Protein AF-0000000085184176 (afdb_homodimer)

Structure (mmCIF, N/CA/C/O backbone):
data_AF-0000000085184176-model_v1
#
loop_
_entity.id
_entity.type
_entity.pdbx_description
1 polymer 'Sulfatase-like hydrolase/transferase'
#
loop_
_atom_site.group_PDB
_atom_site.id
_atom_site.type_symbol
_atom_site.label_atom_id
_atom_site.label_alt_id
_atom_site.label_comp_id
_atom_site.label_asym_id
_atom_site.label_entity_id
_atom_site.label_seq_id
_atom_site.pdbx_PDB_ins_code
_atom_site.Cartn_x
_atom_site.Cartn_y
_atom_site.Cartn_z
_atom_site.occupancy
_atom_site.B_iso_or_equiv
_atom_site.auth_seq_id
_atom_site.auth_comp_id
_atom_site.auth_asym_id
_atom_site.auth_atom_id
_atom_site.pdbx_PDB_model_num
ATOM 1 N N . MET A 1 1 ? -43.781 18.578 6.828 1 24.69 1 MET A N 1
ATOM 2 C CA . MET A 1 1 ? -42.531 18.922 6.133 1 24.69 1 MET A CA 1
ATOM 3 C C . MET A 1 1 ? -41.312 18.578 6.984 1 24.69 1 MET A C 1
ATOM 5 O O . MET A 1 1 ? -40.938 19.344 7.863 1 24.69 1 MET A O 1
ATOM 9 N N . THR A 1 2 ? -41.188 17.406 7.457 1 31.67 2 THR A N 1
ATOM 10 C CA . THR A 1 2 ? -40.156 16.797 8.297 1 31.67 2 THR A CA 1
ATOM 11 C C . THR A 1 2 ? -38.781 16.906 7.645 1 31.67 2 THR A C 1
ATOM 13 O O . THR A 1 2 ? -38.5 16.266 6.625 1 31.67 2 THR A O 1
ATOM 16 N N . GLY A 1 3 ? -38.281 18.125 7.34 1 35.59 3 GLY A N 1
ATOM 17 C CA . GLY A 1 3 ? -37.25 18.531 6.418 1 35.59 3 GLY A CA 1
ATOM 18 C C . GLY A 1 3 ? -35.938 17.75 6.594 1 35.59 3 GLY A C 1
ATOM 19 O O . GLY A 1 3 ? -35.438 17.609 7.715 1 35.59 3 GLY A O 1
ATOM 20 N N . LYS A 1 4 ? -35.656 16.656 5.895 1 43.5 4 LYS A N 1
ATOM 21 C CA . LYS A 1 4 ? -34.438 15.867 5.797 1 43.5 4 LYS A CA 1
ATOM 22 C C . LYS A 1 4 ? -33.188 16.734 6.051 1 43.5 4 LYS A C 1
ATOM 24 O O . LYS A 1 4 ? -32.906 17.641 5.27 1 43.5 4 LYS A O 1
ATOM 29 N N . THR A 1 5 ? -32.75 17.125 7.238 1 52.22 5 THR A N 1
ATOM 30 C CA . THR A 1 5 ? -31.578 17.922 7.562 1 52.22 5 THR A CA 1
ATOM 31 C C . THR A 1 5 ? -30.375 17.516 6.715 1 52.22 5 THR A C 1
ATOM 33 O O . THR A 1 5 ? -29.906 16.375 6.812 1 52.22 5 THR A O 1
ATOM 36 N N . SER A 1 6 ? -30.016 18.125 5.449 1 81.44 6 SER A N 1
ATOM 37 C CA . SER A 1 6 ? -28.984 17.922 4.426 1 81.44 6 SER A CA 1
ATOM 38 C C . SER A 1 6 ? -27.578 18.062 5.008 1 81.44 6 SER A C 1
ATOM 40 O O . SER A 1 6 ? -27.359 18.891 5.898 1 81.44 6 SER A O 1
ATOM 42 N N . LEU A 1 7 ? -26.703 17.047 5.004 1 93.88 7 LEU A N 1
ATOM 43 C CA . LEU A 1 7 ? -25.297 17.141 5.395 1 93.88 7 LEU A CA 1
ATOM 44 C C . LEU A 1 7 ? -24.672 18.438 4.902 1 93.88 7 LEU A C 1
ATOM 46 O O . LEU A 1 7 ? -24.875 18.828 3.748 1 93.88 7 LEU A O 1
ATOM 50 N N . PRO A 1 8 ? -24.109 19.234 5.812 1 96.75 8 PRO A N 1
ATOM 51 C CA . PRO A 1 8 ? -23.484 20.484 5.391 1 96.75 8 PRO A CA 1
ATOM 52 C C . PRO A 1 8 ? -22.312 20.281 4.441 1 96.75 8 PRO A C 1
ATOM 54 O O . PRO A 1 8 ? -21.719 19.188 4.422 1 96.75 8 PRO A O 1
ATOM 57 N N . ASN A 1 9 ? -22.062 21.312 3.588 1 98.25 9 ASN A N 1
ATOM 58 C CA . ASN A 1 9 ? -20.812 21.312 2.85 1 98.25 9 ASN A CA 1
ATOM 59 C C . ASN A 1 9 ? -19.609 21.5 3.779 1 98.25 9 ASN A C 1
ATOM 61 O O . ASN A 1 9 ? -19.766 21.969 4.906 1 98.25 9 ASN A O 1
ATOM 65 N N . ILE A 1 10 ? -18.453 21.047 3.361 1 98.75 10 ILE A N 1
ATOM 66 C CA . ILE A 1 10 ? -17.25 21.156 4.172 1 98.75 10 ILE A CA 1
ATOM 67 C C . ILE A 1 10 ? -16.109 21.719 3.328 1 98.75 10 ILE A C 1
ATOM 69 O O . ILE A 1 10 ? -15.789 21.203 2.258 1 98.75 10 ILE A O 1
ATOM 73 N N . LEU A 1 11 ? -15.531 22.781 3.723 1 98.94 11 LEU A N 1
ATOM 74 C CA . LEU A 1 11 ? -14.305 23.344 3.168 1 98.94 11 LEU A CA 1
ATOM 75 C C . LEU A 1 11 ? -13.148 23.219 4.156 1 98.94 11 LEU A C 1
ATOM 77 O O . LEU A 1 11 ? -13.156 23.859 5.211 1 98.94 11 LEU A O 1
ATOM 81 N N . LEU A 1 12 ? -12.242 22.328 3.871 1 98.94 12 LEU A N 1
ATOM 82 C CA . LEU A 1 12 ? -11.039 22.156 4.672 1 98.94 12 LEU A CA 1
ATOM 83 C C . LEU A 1 12 ? -9.852 22.859 4.035 1 98.94 12 LEU A C 1
ATOM 85 O O . LEU A 1 12 ? -9.445 22.531 2.924 1 98.94 12 LEU A O 1
ATOM 89 N N . ILE A 1 13 ? -9.297 23.844 4.699 1 98.94 13 ILE A N 1
ATOM 90 C CA . ILE A 1 13 ? -8.148 24.609 4.227 1 98.94 13 ILE A CA 1
ATOM 91 C C . ILE A 1 13 ? -6.918 24.266 5.051 1 98.94 13 ILE A C 1
ATOM 93 O O . ILE A 1 13 ? -6.93 24.359 6.281 1 98.94 13 ILE A O 1
ATOM 97 N N . ILE A 1 14 ? -5.879 23.828 4.379 1 98.94 14 ILE A N 1
ATOM 98 C CA . ILE A 1 14 ? -4.633 23.453 5.039 1 98.94 14 ILE A CA 1
ATOM 99 C C . ILE A 1 14 ? -3.498 24.344 4.539 1 98.94 14 ILE A C 1
ATOM 101 O O . ILE A 1 14 ? -3.326 24.531 3.332 1 98.94 14 ILE A O 1
ATOM 105 N N . ALA A 1 15 ? -2.785 24.984 5.387 1 98.81 15 ALA A N 1
ATOM 106 C CA . ALA A 1 15 ? -1.543 25.688 5.074 1 98.81 15 ALA A CA 1
ATOM 107 C C . ALA A 1 15 ? -0.332 24.891 5.566 1 98.81 15 ALA A C 1
ATOM 109 O O . ALA A 1 15 ? -0.229 24.578 6.754 1 98.81 15 ALA A O 1
ATOM 110 N N . ASP A 1 16 ? 0.556 24.578 4.688 1 98.44 16 ASP A N 1
ATOM 111 C CA . ASP A 1 16 ? 1.703 23.75 5.031 1 98.44 16 ASP A CA 1
ATOM 112 C C . ASP A 1 16 ? 2.682 24.5 5.93 1 98.44 16 ASP A C 1
ATOM 114 O O . ASP A 1 16 ? 3.148 25.594 5.574 1 98.44 16 ASP A O 1
ATOM 118 N N . GLN A 1 17 ? 2.992 23.859 7.105 1 98.38 17 GLN A N 1
ATOM 119 C CA . GLN A 1 17 ? 4.09 24.328 7.945 1 98.38 17 GLN A CA 1
ATOM 120 C C . GLN A 1 17 ? 3.812 25.734 8.461 1 98.38 17 GLN A C 1
ATOM 122 O O . GLN A 1 17 ? 4.652 26.625 8.32 1 98.38 17 GLN A O 1
ATOM 127 N N . MET A 1 18 ? 2.627 25.859 9.039 1 98.75 18 MET A N 1
ATOM 128 C CA . MET A 1 18 ? 2.205 27.156 9.586 1 98.75 18 MET A CA 1
ATOM 129 C C . MET A 1 18 ? 2.088 27.094 11.102 1 98.75 18 MET A C 1
ATOM 131 O O . MET A 1 18 ? 1.225 26.391 11.633 1 98.75 18 MET A O 1
ATOM 135 N N . THR A 1 19 ? 2.926 27.828 11.805 1 98.56 19 THR A N 1
ATOM 136 C CA . THR A 1 19 ? 2.846 27.906 13.266 1 98.56 19 THR A CA 1
ATOM 137 C C . THR A 1 19 ? 1.835 28.953 13.695 1 98.56 19 THR A C 1
ATOM 139 O O . THR A 1 19 ? 1.733 30.016 13.07 1 98.56 19 THR A O 1
ATOM 142 N N . PRO A 1 20 ? 1.049 28.734 14.742 1 98.56 20 PRO A N 1
ATOM 143 C CA . PRO A 1 20 ? 0.091 29.734 15.195 1 98.56 20 PRO A CA 1
ATOM 144 C C . PRO A 1 20 ? 0.768 30.938 15.852 1 98.56 20 PRO A C 1
ATOM 146 O O . PRO A 1 20 ? 0.163 32 15.961 1 98.56 20 PRO A O 1
ATOM 149 N N . PHE A 1 21 ? 2.008 30.828 16.172 1 98 21 PHE A N 1
ATOM 150 C CA . PHE A 1 21 ? 2.678 31.797 17.031 1 98 21 PHE A CA 1
ATOM 151 C C . PHE A 1 21 ? 3.047 33.062 16.25 1 98 21 PHE A C 1
ATOM 153 O O . PHE A 1 21 ? 3.549 34.031 16.812 1 98 21 PHE A O 1
ATOM 160 N N . MET A 1 22 ? 2.768 33.062 14.984 1 97.81 22 MET A N 1
ATOM 161 C CA . MET A 1 22 ? 3.045 34.25 14.141 1 97.81 22 MET A CA 1
ATOM 162 C C . MET A 1 22 ? 1.771 34.75 13.477 1 97.81 22 MET A C 1
ATOM 164 O O . MET A 1 22 ? 1.831 35.5 12.5 1 97.81 22 MET A O 1
ATOM 168 N N . LEU A 1 23 ? 0.625 34.312 13.953 1 98.19 23 LEU A N 1
ATOM 169 C CA . LEU A 1 23 ? -0.63 34.625 13.289 1 98.19 23 LEU A CA 1
ATOM 170 C C . LEU A 1 23 ? -1.498 35.531 14.164 1 98.19 23 LEU A C 1
ATOM 172 O O . LEU A 1 23 ? -1.854 35.125 15.281 1 98.19 23 LEU A O 1
ATOM 176 N N . GLU A 1 24 ? -1.923 36.625 13.625 1 97.19 24 GLU A N 1
ATOM 177 C CA . GLU A 1 24 ? -2.875 37.5 14.312 1 97.19 24 GLU A CA 1
ATOM 178 C C . GLU A 1 24 ? -4.16 36.75 14.656 1 97.19 24 GLU A C 1
ATOM 180 O O . GLU A 1 24 ? -4.723 36.938 15.734 1 97.19 24 GLU A O 1
ATOM 185 N N . ALA A 1 25 ? -4.602 35.906 13.812 1 97.25 25 ALA A N 1
ATOM 186 C CA . ALA A 1 25 ? -5.828 35.125 13.977 1 97.25 25 ALA A CA 1
ATOM 187 C C . ALA A 1 25 ? -5.746 34.219 15.211 1 97.25 25 ALA A C 1
ATOM 189 O O . ALA A 1 25 ? -6.773 33.844 15.773 1 97.25 25 ALA A O 1
ATOM 190 N N . CYS A 1 26 ? -4.555 33.875 15.609 1 97.75 26 CYS A N 1
ATOM 191 C CA . CYS A 1 26 ? -4.355 33 16.75 1 97.75 26 CYS A CA 1
ATOM 192 C C . CYS A 1 26 ? -3.941 33.781 17.984 1 97.75 26 CYS A C 1
ATOM 194 O O . CYS A 1 26 ? -3.574 33.188 19.016 1 97.75 26 CYS A O 1
ATOM 196 N N . GLY A 1 27 ? -3.922 35.094 17.875 1 95.81 27 GLY A N 1
ATOM 197 C CA . GLY A 1 27 ? -3.668 35.969 19.031 1 95.81 27 GLY A CA 1
ATOM 198 C C . GLY A 1 27 ? -2.199 36.281 19.203 1 95.81 27 GLY A C 1
ATOM 199 O O . GLY A 1 27 ? -1.789 36.75 20.281 1 95.81 27 GLY A O 1
ATOM 200 N N . TYR A 1 28 ? -1.435 36.062 18.25 1 95.69 28 TYR A N 1
ATOM 201 C CA . TYR A 1 28 ? -0.003 36.312 18.359 1 95.69 28 TYR A CA 1
ATOM 202 C C . TYR A 1 28 ? 0.417 37.406 17.375 1 95.69 28 TYR A C 1
ATOM 204 O O . TYR A 1 28 ? -0.278 37.656 16.391 1 95.69 28 TYR A O 1
ATOM 212 N N . PRO A 1 29 ? 1.515 38.094 17.688 1 93.69 29 PRO A N 1
ATOM 213 C CA . PRO A 1 29 ? 2.021 39.062 16.75 1 93.69 29 PRO A CA 1
ATOM 214 C C . PRO A 1 29 ? 2.699 38.438 15.531 1 93.69 29 PRO A C 1
ATOM 216 O O . PRO A 1 29 ? 3.176 37.312 15.609 1 93.69 29 PRO A O 1
ATOM 219 N N . GLY A 1 30 ? 2.682 39.156 14.492 1 94.56 30 GLY A N 1
ATOM 220 C CA . GLY A 1 30 ? 3.33 38.688 13.281 1 94.56 30 GLY A CA 1
ATOM 221 C C . GLY A 1 30 ? 2.551 39.031 12.023 1 94.56 30 GLY A C 1
ATOM 222 O O . GLY A 1 30 ? 2.348 40.188 11.695 1 94.56 30 GLY A O 1
ATOM 223 N N . ALA A 1 31 ? 2.1 37.906 11.359 1 96.44 31 ALA A N 1
ATOM 224 C CA . ALA A 1 31 ? 1.39 38.094 10.102 1 96.44 31 ALA A CA 1
ATOM 225 C C . ALA A 1 31 ? -0.003 38.656 10.328 1 96.44 31 ALA A C 1
ATOM 227 O O . ALA A 1 31 ? -0.739 38.219 11.203 1 96.44 31 ALA A O 1
ATOM 228 N N . GLN A 1 32 ? -0.331 39.719 9.594 1 96.44 32 GLN A N 1
ATOM 229 C CA . GLN A 1 32 ? -1.677 40.281 9.594 1 96.44 32 GLN A CA 1
ATOM 230 C C . GLN A 1 32 ? -2.641 39.406 8.797 1 96.44 32 GLN A C 1
ATOM 232 O O . GLN A 1 32 ? -2.85 39.625 7.602 1 96.44 32 GLN A O 1
ATOM 237 N N . THR A 1 33 ? -3.258 38.469 9.523 1 97.75 33 THR A N 1
ATOM 238 C CA . THR A 1 33 ? -4.148 37.5 8.891 1 97.75 33 THR A CA 1
ATOM 239 C C . THR A 1 33 ? -5.605 37.906 9.07 1 97.75 33 THR A C 1
ATOM 241 O O . THR A 1 33 ? -6.379 37.219 9.727 1 97.75 33 THR A O 1
ATOM 244 N N . ARG A 1 34 ? -6.035 38.969 8.438 1 98 34 ARG A N 1
ATOM 245 C CA . ARG A 1 34 ? -7.348 39.594 8.648 1 98 34 ARG A CA 1
ATOM 246 C C . ARG A 1 34 ? -8.469 38.625 8.242 1 98 34 ARG A C 1
ATOM 248 O O . ARG A 1 34 ? -9.523 38.594 8.875 1 98 34 ARG A O 1
ATOM 255 N N . HIS A 1 35 ? -8.289 37.906 7.137 1 98.5 35 HIS A N 1
ATOM 256 C CA . HIS A 1 35 ? -9.336 37 6.648 1 98.5 35 HIS A CA 1
ATOM 257 C C . HIS A 1 35 ? -9.492 35.781 7.559 1 98.5 35 HIS A C 1
ATOM 259 O O . HIS A 1 35 ? -10.609 35.406 7.898 1 98.5 35 HIS A O 1
ATOM 265 N N . ILE A 1 36 ? -8.375 35.188 8.008 1 98.81 36 ILE A N 1
ATOM 266 C CA . ILE A 1 36 ? -8.438 34.062 8.945 1 98.81 36 ILE A CA 1
ATOM 267 C C . ILE A 1 36 ? -8.969 34.562 10.297 1 98.81 36 ILE A C 1
ATOM 269 O O . ILE A 1 36 ? -9.703 33.844 10.977 1 98.81 36 ILE A O 1
ATOM 273 N N . SER A 1 37 ? -8.609 35.781 10.672 1 98.56 37 SER A N 1
ATOM 274 C CA . SER A 1 37 ? -9.141 36.406 11.891 1 98.56 37 SER A CA 1
ATOM 275 C C . SER A 1 37 ? -10.656 36.531 11.82 1 98.56 37 SER A C 1
ATOM 277 O O . SER A 1 37 ? -11.359 36.25 12.789 1 98.56 37 SER A O 1
ATOM 279 N N . ALA A 1 38 ? -11.125 37 10.68 1 98.12 38 ALA A N 1
ATOM 280 C CA . ALA A 1 38 ? -12.57 37.125 10.492 1 98.12 38 ALA A CA 1
ATOM 281 C C . ALA A 1 38 ? -13.25 35.75 10.602 1 98.12 38 ALA A C 1
ATOM 283 O O . ALA A 1 38 ? -14.336 35.656 11.164 1 98.12 38 ALA A O 1
ATOM 284 N N . LEU A 1 39 ? -12.633 34.781 10.062 1 97.94 39 LEU A N 1
ATOM 285 C CA . LEU A 1 39 ? -13.148 33.438 10.203 1 97.94 39 LEU A CA 1
ATOM 286 C C . LEU A 1 39 ? -13.156 33 11.664 1 97.94 39 LEU A C 1
ATOM 288 O O . LEU A 1 39 ? -14.148 32.438 12.141 1 97.94 39 LEU A O 1
ATOM 292 N N . ALA A 1 40 ? -12.047 33.25 12.383 1 98.19 40 ALA A N 1
ATOM 293 C CA . ALA A 1 40 ? -11.906 32.875 13.789 1 98.19 40 ALA A CA 1
ATOM 294 C C . ALA A 1 40 ? -12.977 33.531 14.641 1 98.19 40 ALA A C 1
ATOM 296 O O . ALA A 1 40 ? -13.438 32.969 15.641 1 98.19 40 ALA A O 1
ATOM 297 N N . ASP A 1 41 ? -13.469 34.688 14.234 1 97.62 41 ASP A N 1
ATOM 298 C CA . ASP A 1 41 ? -14.438 35.469 15 1 97.62 41 ASP A CA 1
ATOM 299 C C . ASP A 1 41 ? -15.812 34.812 15 1 97.62 41 ASP A C 1
ATOM 301 O O . ASP A 1 41 ? -16.672 35.156 15.805 1 97.62 41 ASP A O 1
ATOM 305 N N . ARG A 1 42 ? -16.047 33.875 14.195 1 97.12 42 ARG A N 1
ATOM 306 C CA . ARG A 1 42 ? -17.328 33.156 14.133 1 97.12 42 ARG A CA 1
ATOM 307 C C . ARG A 1 42 ? -17.125 31.656 14.211 1 97.12 42 ARG A C 1
ATOM 309 O O . ARG A 1 42 ? -17.891 30.875 13.633 1 97.12 42 ARG A O 1
ATOM 316 N N . ALA A 1 43 ? -16.016 31.281 14.891 1 98.38 43 ALA A N 1
ATOM 317 C CA . ALA A 1 43 ? -15.617 29.875 14.867 1 98.38 43 ALA A CA 1
ATOM 318 C C . ALA A 1 43 ? -15.297 29.375 16.266 1 98.38 43 ALA A C 1
ATOM 320 O O . ALA A 1 43 ? -15.211 30.172 17.219 1 98.38 43 ALA A O 1
ATOM 321 N N . VAL A 1 44 ? -15.242 28.062 16.391 1 98.5 44 VAL A N 1
ATOM 322 C CA . VAL A 1 44 ? -14.562 27.438 17.516 1 98.5 44 VAL A CA 1
ATOM 323 C C . VAL A 1 44 ? -13.062 27.375 17.25 1 98.5 44 VAL A C 1
ATOM 325 O O . VAL A 1 44 ? -12.625 26.781 16.25 1 98.5 44 VAL A O 1
ATOM 328 N N . ASN A 1 45 ? -12.297 28.078 18.109 1 98.62 45 ASN A N 1
ATOM 329 C CA . ASN A 1 45 ? -10.844 28.125 18 1 98.62 45 ASN A CA 1
ATOM 330 C C . ASN A 1 45 ? -10.18 27.156 18.984 1 98.62 45 ASN A C 1
ATOM 332 O O . ASN A 1 45 ? -10.25 27.359 20.203 1 98.62 45 ASN A O 1
ATOM 336 N N . PHE A 1 46 ? -9.586 26.094 18.469 1 98.75 46 PHE A N 1
ATOM 337 C CA . PHE A 1 46 ? -8.812 25.203 19.312 1 98.75 46 PHE A CA 1
ATOM 338 C C . PHE A 1 46 ? -7.398 25.734 19.516 1 98.75 46 PHE A C 1
ATOM 340 O O . PHE A 1 46 ? -6.52 25.516 18.688 1 98.75 46 PHE A O 1
ATOM 347 N N . THR A 1 47 ? -7.148 26.312 20.688 1 98.19 47 THR A N 1
ATOM 348 C CA . THR A 1 47 ? -5.957 27.125 20.906 1 98.19 47 THR A CA 1
ATOM 349 C C . THR A 1 47 ? -4.758 26.25 21.25 1 98.19 47 THR A C 1
ATOM 351 O O . THR A 1 47 ? -3.615 26.719 21.234 1 98.19 47 THR A O 1
ATOM 354 N N . ASN A 1 48 ? -4.992 24.953 21.625 1 98.25 48 ASN A N 1
ATOM 355 C CA . ASN A 1 48 ? -3.951 23.969 21.875 1 98.25 48 ASN A CA 1
ATOM 356 C C . ASN A 1 48 ? -4.109 22.734 20.984 1 98.25 48 ASN A C 1
ATOM 358 O O . ASN A 1 48 ? -4.293 21.625 21.469 1 98.25 48 ASN A O 1
ATOM 362 N N . ALA A 1 49 ? -3.953 23 19.688 1 98.81 49 ALA A N 1
ATOM 363 C CA . ALA A 1 49 ? -4 21.906 18.719 1 98.81 49 ALA A CA 1
ATOM 364 C C . ALA A 1 49 ? -2.594 21.469 18.312 1 98.81 49 ALA A C 1
ATOM 366 O O . ALA A 1 49 ? -1.706 22.312 18.141 1 98.81 49 ALA A O 1
ATOM 367 N N . TYR A 1 50 ? -2.408 20.156 18.219 1 98.88 50 TYR A N 1
ATOM 368 C CA . TYR A 1 50 ? -1.08 19.625 17.938 1 98.88 50 TYR A CA 1
ATOM 369 C C . TYR A 1 50 ? -1.094 18.734 16.703 1 98.88 50 TYR A C 1
ATOM 371 O O . TYR A 1 50 ? -2.088 18.062 16.422 1 98.88 50 TYR A O 1
ATOM 379 N N . THR A 1 51 ? 0.029 18.812 15.977 1 98.88 51 THR A N 1
ATOM 380 C CA . THR A 1 51 ? 0.255 17.828 14.922 1 98.88 51 THR A CA 1
ATOM 381 C C . THR A 1 51 ? 0.518 16.453 15.508 1 98.88 51 THR A C 1
ATOM 383 O O . THR A 1 51 ? 1.164 16.328 16.547 1 98.88 51 THR A O 1
ATOM 386 N N . PRO A 1 52 ? 0.03 15.43 14.852 1 98.75 52 PRO A N 1
ATOM 387 C CA . PRO A 1 52 ? 0.387 14.07 15.281 1 98.75 52 PRO A CA 1
ATOM 388 C C . PRO A 1 52 ? 1.816 13.695 14.906 1 98.75 52 PRO A C 1
ATOM 390 O O . PRO A 1 52 ? 2.344 12.695 15.398 1 98.75 52 PRO A O 1
ATOM 393 N N . SER A 1 53 ? 2.354 14.461 14.062 1 98.38 53 SER A N 1
ATOM 394 C CA . SER A 1 53 ? 3.752 14.32 13.664 1 98.38 53 SER A CA 1
ATOM 395 C C . SER A 1 53 ? 4.297 15.625 13.094 1 98.38 53 SER A C 1
ATOM 397 O O . SER A 1 53 ? 3.668 16.25 12.234 1 98.38 53 SER A O 1
ATOM 399 N N . PRO A 1 54 ? 5.465 16 13.539 1 97.31 54 PRO A N 1
ATOM 400 C CA . PRO A 1 54 ? 5.988 17.281 13.07 1 97.31 54 PRO A CA 1
ATOM 401 C C . PRO A 1 54 ? 6.746 17.156 11.75 1 97.31 54 PRO A C 1
ATOM 403 O O . PRO A 1 54 ? 7.832 17.734 11.594 1 97.31 54 PRO A O 1
ATOM 406 N N . ILE A 1 55 ? 6.133 16.422 10.805 1 95.81 55 ILE A N 1
ATOM 407 C CA . ILE A 1 55 ? 6.641 16.312 9.438 1 95.81 55 ILE A CA 1
ATOM 408 C C . ILE A 1 55 ? 5.48 16.047 8.484 1 95.81 55 ILE A C 1
ATOM 410 O O . ILE A 1 55 ? 4.441 15.516 8.883 1 95.81 55 ILE A O 1
ATOM 414 N N . CYS A 1 56 ? 5.613 16.344 7.23 1 96.94 56 CYS A N 1
ATOM 415 C CA . CYS A 1 56 ? 4.523 16.516 6.277 1 96.94 56 CYS A CA 1
ATOM 416 C C . CYS A 1 56 ? 3.74 15.227 6.094 1 96.94 56 CYS A C 1
ATOM 418 O O . CYS A 1 56 ? 2.604 15.109 6.559 1 96.94 56 CYS A O 1
ATOM 420 N N . VAL A 1 57 ? 4.344 14.172 5.543 1 97.25 57 VAL A N 1
ATOM 421 C CA . VAL A 1 57 ? 3.631 12.984 5.098 1 97.25 57 VAL A CA 1
ATOM 422 C C . VAL A 1 57 ? 3.057 12.242 6.301 1 97.25 57 VAL A C 1
ATOM 424 O O . VAL A 1 57 ? 1.866 11.914 6.332 1 97.25 57 VAL A O 1
ATOM 427 N N . PRO A 1 58 ? 3.822 12.062 7.336 1 97.44 58 PRO A N 1
ATOM 428 C CA . PRO A 1 58 ? 3.24 11.422 8.516 1 97.44 58 PRO A CA 1
ATOM 429 C C . PRO A 1 58 ? 2.074 12.211 9.109 1 97.44 58 PRO A C 1
ATOM 431 O O . PRO A 1 58 ? 1.038 11.633 9.445 1 97.44 58 PRO A O 1
ATOM 434 N N . ALA A 1 59 ? 2.188 13.492 9.219 1 98.69 59 ALA A N 1
ATOM 435 C CA . ALA A 1 59 ? 1.104 14.312 9.75 1 98.69 59 ALA A CA 1
ATOM 436 C C . ALA A 1 59 ? -0.154 14.18 8.898 1 98.69 59 ALA A C 1
ATOM 438 O O . ALA A 1 59 ? -1.255 14.008 9.422 1 98.69 59 ALA A O 1
ATOM 439 N N . ARG A 1 60 ? -0.003 14.258 7.645 1 98.62 60 ARG A N 1
ATOM 440 C CA . ARG A 1 60 ? -1.142 14.227 6.73 1 98.62 60 ARG A CA 1
ATOM 441 C C . ARG A 1 60 ? -1.756 12.828 6.672 1 98.62 60 ARG A C 1
ATOM 443 O O . ARG A 1 60 ? -2.969 12.688 6.504 1 98.62 60 ARG A O 1
ATOM 450 N N . SER A 1 61 ? -0.87 11.773 6.812 1 98.44 61 SER A N 1
ATOM 451 C CA . SER A 1 61 ? -1.418 10.422 6.93 1 98.44 61 SER A CA 1
ATOM 452 C C . SER A 1 61 ? -2.311 10.297 8.156 1 98.44 61 SER A C 1
ATOM 454 O O . SER A 1 61 ? -3.371 9.672 8.102 1 98.44 61 SER A O 1
ATOM 456 N N . CYS A 1 62 ? -1.899 10.883 9.25 1 98.81 62 CYS A N 1
ATOM 457 C CA . CYS A 1 62 ? -2.699 10.875 10.469 1 98.81 62 CYS A CA 1
ATOM 458 C C . CYS A 1 62 ? -3.988 11.672 10.281 1 98.81 62 CYS A C 1
ATOM 460 O O . CYS A 1 62 ? -5.051 11.25 10.734 1 98.81 62 CYS A O 1
ATOM 462 N N . LEU A 1 63 ? -3.896 12.773 9.609 1 98.88 63 LEU A N 1
ATOM 463 C CA . LEU A 1 63 ? -5.066 13.594 9.297 1 98.88 63 LEU A CA 1
ATOM 464 C C . LEU A 1 63 ? -6.066 12.805 8.453 1 98.88 63 LEU A C 1
ATOM 466 O O . LEU A 1 63 ? -7.277 12.914 8.656 1 98.88 63 LEU A O 1
ATOM 470 N N . MET A 1 64 ? -5.594 12.016 7.527 1 98.81 64 MET A N 1
ATOM 471 C CA . MET A 1 64 ? -6.465 11.281 6.613 1 98.81 64 MET A CA 1
ATOM 472 C C . MET A 1 64 ? -7.113 10.094 7.324 1 98.81 64 MET A C 1
ATOM 474 O O . MET A 1 64 ? -8.312 9.852 7.164 1 98.81 64 MET A O 1
ATOM 478 N N . THR A 1 65 ? -6.371 9.383 8.203 1 98.62 65 THR A N 1
ATOM 479 C CA . THR A 1 65 ? -6.773 8.055 8.656 1 98.62 65 THR A CA 1
ATOM 480 C C . THR A 1 65 ? -7.309 8.109 10.086 1 98.62 65 THR A C 1
ATOM 482 O O . THR A 1 65 ? -8.008 7.199 10.531 1 98.62 65 THR A O 1
ATOM 485 N N . GLY A 1 66 ? -6.902 9.148 10.844 1 98.62 66 GLY A N 1
ATOM 486 C CA . GLY A 1 66 ? -7.199 9.188 12.266 1 98.62 66 GLY A CA 1
ATOM 487 C C . GLY A 1 66 ? -6.355 8.227 13.078 1 98.62 66 GLY A C 1
ATOM 488 O O . GLY A 1 66 ? -6.738 7.84 14.188 1 98.62 66 GLY A O 1
ATOM 489 N N . LEU A 1 67 ? -5.234 7.746 12.461 1 98.56 67 LEU A N 1
ATOM 490 C CA . LEU A 1 67 ? -4.379 6.75 13.094 1 98.56 67 LEU A CA 1
ATOM 491 C C . LEU A 1 67 ? -2.963 7.289 13.281 1 98.56 67 LEU A C 1
ATOM 493 O O . LEU A 1 67 ? -2.512 8.141 12.508 1 98.56 67 LEU A O 1
ATOM 497 N N . LEU A 1 68 ? -2.262 6.84 14.273 1 98.44 68 LEU A N 1
ATOM 498 C CA . LEU A 1 68 ? -0.886 7.234 14.555 1 98.44 68 LEU A CA 1
ATOM 499 C C . LEU A 1 68 ? 0.065 6.691 13.492 1 98.44 68 LEU A C 1
ATOM 501 O O . LEU A 1 68 ? -0.238 5.695 12.836 1 98.44 68 LEU A O 1
ATOM 505 N N . THR A 1 69 ? 1.207 7.367 13.445 1 96.75 69 THR A N 1
ATOM 506 C CA . THR A 1 69 ? 2.25 6.953 12.516 1 96.75 69 THR A CA 1
ATOM 507 C C . THR A 1 69 ? 2.676 5.516 12.789 1 96.75 69 THR A C 1
ATOM 509 O O . THR A 1 69 ? 2.904 4.742 11.859 1 96.75 69 THR A O 1
ATOM 512 N N . SER A 1 70 ? 2.74 5.141 14.016 1 96.88 70 SER A N 1
ATOM 513 C CA . SER A 1 70 ? 3.178 3.799 14.398 1 96.88 70 SER A CA 1
ATOM 514 C C . SER A 1 70 ? 2.131 2.754 14.031 1 96.88 70 SER A C 1
ATOM 516 O O . SER A 1 70 ? 2.451 1.572 13.875 1 96.88 70 SER A O 1
ATOM 518 N N . THR A 1 71 ? 0.878 3.219 13.875 1 96.81 71 THR A N 1
ATOM 519 C CA . THR A 1 71 ? -0.197 2.309 13.5 1 96.81 71 THR A CA 1
ATOM 520 C C . THR A 1 71 ? -0.198 2.064 11.992 1 96.81 71 THR A C 1
ATOM 522 O O . THR A 1 71 ? -0.319 0.924 11.547 1 96.81 71 THR A O 1
ATOM 525 N N . THR A 1 72 ? 0.035 3.076 11.172 1 96.25 72 THR A N 1
ATOM 526 C CA . THR A 1 72 ? -0.048 2.951 9.719 1 96.25 72 THR A CA 1
ATOM 527 C C . THR A 1 72 ? 1.303 2.551 9.133 1 96.25 72 THR A C 1
ATOM 529 O O . THR A 1 72 ? 1.381 2.105 7.988 1 96.25 72 THR A O 1
ATOM 532 N N . GLY A 1 73 ? 2.338 2.838 9.867 1 94.75 73 GLY A N 1
ATOM 533 C CA . GLY A 1 73 ? 3.684 2.605 9.367 1 94.75 73 GLY A CA 1
ATOM 534 C C . GLY A 1 73 ? 4.203 3.742 8.508 1 94.75 73 GLY A C 1
ATOM 535 O O . GLY A 1 73 ? 5.172 3.57 7.758 1 94.75 73 GLY A O 1
ATOM 536 N N . CYS A 1 74 ? 3.592 4.891 8.469 1 96.06 74 CYS A N 1
ATOM 537 C CA . CYS A 1 74 ? 4.035 6.066 7.73 1 96.06 74 CYS A CA 1
ATOM 538 C C . CYS A 1 74 ? 4.957 6.934 8.586 1 96.06 74 CYS A C 1
ATOM 540 O O . CYS A 1 74 ? 4.504 7.887 9.219 1 96.06 74 CYS A O 1
ATOM 542 N N . TYR A 1 75 ? 6.281 6.68 8.516 1 94.44 75 TYR A N 1
ATOM 543 C CA . TYR A 1 75 ? 7.215 7.199 9.508 1 94.44 75 TYR A CA 1
ATOM 544 C C . TYR A 1 75 ? 7.914 8.453 8.992 1 94.44 75 TYR A C 1
ATOM 546 O O . TYR A 1 75 ? 8.406 9.266 9.781 1 94.44 75 TYR A O 1
ATOM 554 N N . ASP A 1 76 ? 8.031 8.523 7.664 1 93.06 76 ASP A N 1
ATOM 555 C CA . ASP A 1 76 ? 8.773 9.648 7.105 1 93.06 76 ASP A CA 1
ATOM 556 C C . ASP A 1 76 ? 8.141 10.133 5.801 1 93.06 76 ASP A C 1
ATOM 558 O O . ASP A 1 76 ? 7.082 9.641 5.402 1 93.06 76 ASP A O 1
ATOM 562 N N . ASN A 1 77 ? 8.742 11.102 5.121 1 94.06 77 ASN A N 1
ATOM 563 C CA . ASN A 1 77 ? 8.156 11.75 3.955 1 94.06 77 ASN A CA 1
ATOM 564 C C . ASN A 1 77 ? 8.25 10.867 2.715 1 94.06 77 ASN A C 1
ATOM 566 O O . ASN A 1 77 ? 7.742 11.227 1.65 1 94.06 77 ASN A O 1
ATOM 570 N N . GLY A 1 78 ? 8.844 9.75 2.85 1 94.19 78 GLY A N 1
ATOM 571 C CA . GLY A 1 78 ? 8.891 8.797 1.755 1 94.19 78 GLY A CA 1
ATOM 572 C C . GLY A 1 78 ? 8.086 7.543 2.021 1 94.19 78 GLY A C 1
ATOM 573 O O . GLY A 1 78 ? 8.289 6.516 1.374 1 94.19 78 GLY A O 1
ATOM 574 N N . ASP A 1 79 ? 7.195 7.57 2.973 1 95.56 79 ASP A N 1
ATOM 575 C CA . ASP A 1 79 ? 6.453 6.371 3.344 1 95.56 79 ASP A CA 1
ATOM 576 C C . ASP A 1 79 ? 4.988 6.48 2.924 1 95.56 79 ASP A C 1
ATOM 578 O O . ASP A 1 79 ? 4.297 7.426 3.311 1 95.56 79 ASP A O 1
ATOM 582 N N . PRO A 1 80 ? 4.496 5.531 2.188 1 96.12 80 PRO A N 1
ATOM 583 C CA . PRO A 1 80 ? 3.051 5.457 1.964 1 96.12 80 PRO A CA 1
ATOM 584 C C . PRO A 1 80 ? 2.303 4.832 3.141 1 96.12 80 PRO A C 1
ATOM 586 O O . PRO A 1 80 ? 2.904 4.125 3.953 1 96.12 80 PRO A O 1
ATOM 589 N N . TYR A 1 81 ? 1.081 5.152 3.34 1 95.75 81 TYR A N 1
ATOM 590 C CA . TYR A 1 81 ? 0.194 4.367 4.188 1 95.75 81 TYR A CA 1
ATOM 591 C C . TYR A 1 81 ? -0.732 3.496 3.35 1 95.75 81 TYR A C 1
ATOM 593 O O . TYR A 1 81 ? -1.001 3.805 2.186 1 95.75 81 TYR A O 1
ATOM 601 N N . PRO A 1 82 ? -1.187 2.34 3.895 1 95.56 82 PRO A N 1
ATOM 602 C CA . PRO A 1 82 ? -1.9 1.35 3.084 1 95.56 82 PRO A CA 1
ATOM 603 C C . PRO A 1 82 ? -3.221 1.881 2.531 1 95.56 82 PRO A C 1
ATOM 605 O O . PRO A 1 82 ? -3.975 2.543 3.252 1 95.56 82 PRO A O 1
ATOM 608 N N . SER A 1 83 ? -3.461 1.489 1.317 1 95.44 83 SER A N 1
ATOM 609 C CA . SER A 1 83 ? -4.641 1.987 0.619 1 95.44 83 SER A CA 1
ATOM 610 C C . SER A 1 83 ? -5.91 1.292 1.108 1 95.44 83 SER A C 1
ATOM 612 O O . SER A 1 83 ? -7.02 1.735 0.813 1 95.44 83 SER A O 1
ATOM 614 N N . PHE A 1 84 ? -5.797 0.203 1.892 1 95.56 84 PHE A N 1
ATOM 615 C CA . PHE A 1 84 ? -6.988 -0.477 2.377 1 95.56 84 PHE A CA 1
ATOM 616 C C . PHE A 1 84 ? -7.504 0.177 3.654 1 95.56 84 PHE A C 1
ATOM 618 O O . PHE A 1 84 ? -8.609 -0.122 4.109 1 95.56 84 PHE A O 1
ATOM 625 N N . ILE A 1 85 ? -6.719 1.108 4.23 1 97.19 85 ILE A N 1
ATOM 626 C CA . ILE A 1 85 ? -7.152 1.824 5.422 1 97.19 85 ILE A CA 1
ATOM 627 C C . ILE A 1 85 ? -8.102 2.957 5.031 1 97.19 85 ILE A C 1
ATOM 629 O O . ILE A 1 85 ? -7.723 3.855 4.277 1 97.19 85 ILE A O 1
ATOM 633 N N . PRO A 1 86 ? -9.305 2.916 5.59 1 98.25 86 PRO A N 1
ATOM 634 C CA . PRO A 1 86 ? -10.227 4.004 5.262 1 98.25 86 PRO A CA 1
ATOM 635 C C . PRO A 1 86 ? -9.758 5.355 5.797 1 98.25 86 PRO A C 1
ATOM 637 O O . PRO A 1 86 ? -9.203 5.43 6.898 1 98.25 86 PRO A O 1
ATOM 640 N N . THR A 1 87 ? -9.992 6.367 5.027 1 98.75 87 THR A N 1
ATOM 641 C CA . THR A 1 87 ? -9.75 7.75 5.422 1 98.75 87 THR A CA 1
ATOM 642 C C . THR A 1 87 ? -11.062 8.508 5.594 1 98.75 87 THR A C 1
ATOM 644 O O . THR A 1 87 ? -12.133 7.984 5.262 1 98.75 87 THR A O 1
ATOM 647 N N . PHE A 1 88 ? -11.008 9.766 6.09 1 98.75 88 PHE A N 1
ATOM 648 C CA . PHE A 1 88 ? -12.234 10.547 6.219 1 98.75 88 PHE A CA 1
ATOM 649 C C . PHE A 1 88 ? -12.891 10.758 4.859 1 98.75 88 PHE A C 1
ATOM 651 O O . PHE A 1 88 ? -14.109 10.844 4.762 1 98.75 88 PHE A O 1
ATOM 658 N N . ALA A 1 89 ? -12.094 10.812 3.793 1 98.81 89 ALA A N 1
ATOM 659 C CA . ALA A 1 89 ? -12.633 11.023 2.453 1 98.81 89 ALA A CA 1
ATOM 660 C C . ALA A 1 89 ? -13.469 9.828 2.006 1 98.81 89 ALA A C 1
ATOM 662 O O . ALA A 1 89 ? -14.508 9.992 1.357 1 98.81 89 ALA A O 1
ATOM 663 N N . HIS A 1 90 ? -13.016 8.586 2.33 1 98.81 90 HIS A N 1
ATOM 664 C CA . HIS A 1 90 ? -13.812 7.402 2.027 1 98.81 90 HIS A CA 1
ATOM 665 C C . HIS A 1 90 ? -15.164 7.461 2.73 1 98.81 90 HIS A C 1
ATOM 667 O O . HIS A 1 90 ? -16.203 7.215 2.111 1 98.81 90 HIS A O 1
ATOM 673 N N . TYR A 1 91 ? -15.133 7.746 4.016 1 98.75 91 TYR A N 1
ATOM 674 C CA . TYR A 1 91 ? -16.359 7.797 4.797 1 98.75 91 TYR A CA 1
ATOM 675 C C . TYR A 1 91 ? -17.312 8.875 4.266 1 98.75 91 TYR A C 1
ATOM 677 O O . TYR A 1 91 ? -18.516 8.648 4.152 1 98.75 91 TYR A O 1
ATOM 685 N N . LEU A 1 92 ? -16.75 10.055 3.945 1 98.75 92 LEU A N 1
ATOM 686 C CA . LEU A 1 92 ? -17.578 11.125 3.408 1 98.75 92 LEU A CA 1
ATOM 687 C C . LEU A 1 92 ? -18.141 10.75 2.041 1 98.75 92 LEU A C 1
ATOM 689 O O . LEU A 1 92 ? -19.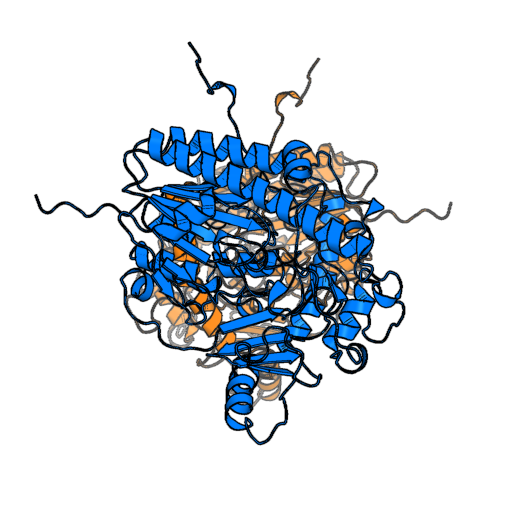312 11.039 1.739 1 98.75 92 LEU A O 1
ATOM 693 N N . THR A 1 93 ? -17.312 10.156 1.206 1 98.69 93 THR A N 1
ATOM 694 C CA . THR A 1 93 ? -17.812 9.664 -0.08 1 98.69 93 THR A CA 1
ATOM 695 C C . THR A 1 93 ? -18.953 8.688 0.115 1 98.69 93 THR A C 1
ATOM 697 O O . THR A 1 93 ? -19.984 8.789 -0.557 1 98.69 93 THR A O 1
ATOM 700 N N . ASN A 1 94 ? -18.812 7.777 1.024 1 98.44 94 ASN A N 1
ATOM 701 C CA . ASN A 1 94 ? -19.844 6.801 1.318 1 98.44 94 ASN A CA 1
ATOM 702 C C . ASN A 1 94 ? -21.109 7.473 1.852 1 98.44 94 ASN A C 1
ATOM 704 O O . ASN A 1 94 ? -22.219 6.953 1.682 1 98.44 94 ASN A O 1
ATOM 708 N N . ALA A 1 95 ? -20.953 8.617 2.473 1 98.25 95 ALA A N 1
ATOM 709 C CA . ALA A 1 95 ? -22.094 9.383 2.998 1 98.25 95 ALA A CA 1
ATOM 710 C C . ALA A 1 95 ? -22.766 10.188 1.894 1 98.25 95 ALA A C 1
ATOM 712 O O . ALA A 1 95 ? -23.781 10.852 2.135 1 98.25 95 ALA A O 1
ATOM 713 N N . GLY A 1 96 ? -22.172 10.211 0.682 1 97.69 96 GLY A N 1
ATOM 714 C CA . GLY A 1 96 ? -22.812 10.867 -0.45 1 97.69 96 GLY A CA 1
ATOM 715 C C . GLY A 1 96 ? -22.141 12.172 -0.841 1 97.69 96 GLY A C 1
ATOM 716 O O . GLY A 1 96 ? -22.609 12.867 -1.743 1 97.69 96 GLY A O 1
ATOM 717 N N . TYR A 1 97 ? -21 12.523 -0.22 1 98.38 97 TYR A N 1
ATOM 718 C CA . TYR A 1 97 ? -20.297 13.766 -0.529 1 98.38 97 TYR A CA 1
ATOM 719 C C . TYR A 1 97 ? -19.594 13.68 -1.881 1 98.38 97 TYR A C 1
ATOM 721 O O . TYR A 1 97 ? -19.047 12.633 -2.232 1 98.38 97 TYR A O 1
ATOM 729 N N . ASP A 1 98 ? -19.609 14.789 -2.635 1 98.31 98 ASP A N 1
ATOM 730 C CA . ASP A 1 98 ? -18.594 15.016 -3.65 1 98.31 98 ASP A CA 1
ATOM 731 C C . ASP A 1 98 ? -17.266 15.422 -3.012 1 98.31 98 ASP A C 1
ATOM 733 O O . ASP A 1 98 ? -17.094 16.562 -2.57 1 98.31 98 ASP A O 1
ATOM 737 N N . THR A 1 99 ? -16.359 14.469 -2.904 1 98.69 99 THR A N 1
ATOM 738 C CA . THR A 1 99 ? -15.094 14.719 -2.217 1 98.69 99 THR A CA 1
ATOM 739 C C . THR A 1 99 ? -14.008 15.117 -3.211 1 98.69 99 THR A C 1
ATOM 741 O O . TH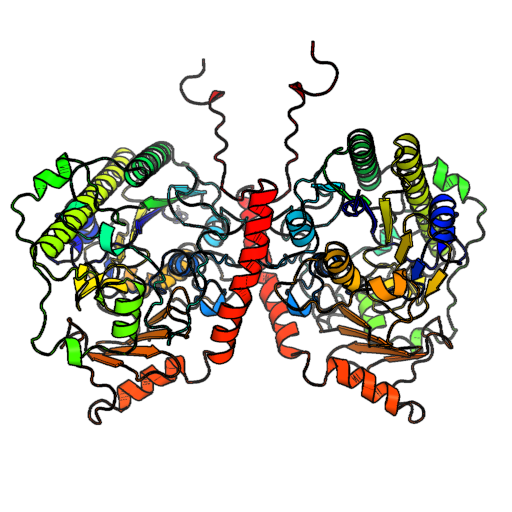R A 1 99 ? -13.648 14.336 -4.094 1 98.69 99 THR A O 1
ATOM 744 N N . VAL A 1 100 ? -13.43 16.344 -3.041 1 98.62 100 VAL A N 1
ATOM 745 C CA . VAL A 1 100 ? -12.508 16.922 -4.02 1 98.62 100 VAL A CA 1
ATOM 746 C C . VAL A 1 100 ? -11.281 17.484 -3.303 1 98.62 100 VAL A C 1
ATOM 748 O O . VAL A 1 100 ? -11.406 18.109 -2.244 1 98.62 100 VAL A O 1
ATOM 751 N N . LEU A 1 101 ? -10.094 17.203 -3.863 1 98.56 101 LEU A N 1
ATOM 752 C CA . LEU A 1 101 ? -8.836 17.703 -3.336 1 98.56 101 LEU A CA 1
ATOM 753 C C . LEU A 1 101 ? -8.195 18.688 -4.312 1 98.56 101 LEU A C 1
ATOM 755 O O . LEU A 1 101 ? -8.023 18.375 -5.492 1 98.56 101 LEU A O 1
ATOM 759 N N . SER A 1 102 ? -7.887 19.844 -3.879 1 98.5 102 SER A N 1
ATOM 760 C CA . SER A 1 102 ? -7.055 20.812 -4.59 1 98.5 102 SER A CA 1
ATOM 761 C C . SER A 1 102 ? -5.797 21.156 -3.797 1 98.5 102 SER A C 1
ATOM 763 O O . SER A 1 102 ? -5.879 21.688 -2.693 1 98.5 102 SER A O 1
ATOM 765 N N . GLY A 1 103 ? -4.684 20.75 -4.395 1 98.25 103 GLY A N 1
ATOM 766 C CA . GLY A 1 103 ? -3.449 21.188 -3.754 1 98.25 103 GLY A CA 1
ATOM 767 C C . GLY A 1 103 ? -2.688 20.047 -3.107 1 98.25 103 GLY A C 1
ATOM 768 O O . GLY A 1 103 ? -2.865 18.875 -3.477 1 98.25 103 GLY A O 1
ATOM 769 N N . LYS A 1 104 ? -1.783 20.344 -2.092 1 98.06 104 LYS A N 1
ATOM 770 C CA . LYS A 1 104 ? -0.731 19.469 -1.583 1 98.06 104 LYS A CA 1
ATOM 771 C C . LYS A 1 104 ? -1.271 18.516 -0.514 1 98.06 104 LYS A C 1
ATOM 773 O O . LYS A 1 104 ? -1.843 18.969 0.484 1 98.06 104 LYS A O 1
ATOM 778 N N . MET A 1 105 ? -1.038 17.25 -0.748 1 97.56 105 MET A N 1
ATOM 779 C CA . MET A 1 105 ? -1.228 16.281 0.323 1 97.56 105 MET A CA 1
ATOM 780 C C . MET A 1 105 ? 0.03 15.438 0.523 1 97.56 105 MET A C 1
ATOM 782 O O . MET A 1 105 ? 0.189 14.789 1.558 1 97.56 105 MET A O 1
ATOM 786 N N . HIS A 1 106 ? 0.925 15.461 -0.52 1 96.94 106 HIS A N 1
ATOM 787 C CA . HIS A 1 106 ? 2.174 14.711 -0.447 1 96.94 106 HIS A CA 1
ATOM 788 C C . HIS A 1 106 ? 1.909 13.219 -0.247 1 96.94 106 HIS A C 1
ATOM 790 O O . HIS A 1 106 ? 2.508 12.594 0.629 1 96.94 106 HIS A O 1
ATOM 796 N N . PHE A 1 107 ? 0.918 12.656 -0.975 1 97.06 107 PHE A N 1
ATOM 797 C CA . PHE A 1 107 ? 0.653 11.219 -0.957 1 97.06 107 PHE A CA 1
ATOM 798 C C . PHE A 1 107 ? 1.798 10.453 -1.603 1 97.06 107 PHE A C 1
ATOM 800 O O . PHE A 1 107 ? 2.156 10.711 -2.754 1 97.06 107 PHE A O 1
ATOM 807 N N . ILE A 1 108 ? 2.303 9.562 -0.81 1 96.81 108 ILE A N 1
ATOM 808 C CA . ILE A 1 108 ? 3.352 8.688 -1.327 1 96.81 108 ILE A CA 1
ATOM 809 C C . ILE A 1 108 ? 2.746 7.352 -1.756 1 96.81 108 ILE A C 1
ATOM 811 O O . ILE A 1 108 ? 1.855 6.824 -1.087 1 96.81 108 ILE A O 1
ATOM 815 N N . GLY A 1 109 ? 3.283 6.816 -2.881 1 96.12 109 GLY A N 1
ATOM 816 C CA . GLY A 1 109 ? 2.758 5.559 -3.385 1 96.12 109 GLY A CA 1
ATOM 817 C C . GLY A 1 109 ? 1.792 5.734 -4.543 1 96.12 109 GLY A C 1
ATOM 818 O O . GLY A 1 109 ? 1.53 6.859 -4.973 1 96.12 109 GLY A O 1
ATOM 819 N N . ALA A 1 110 ? 1.206 4.684 -5.008 1 95.62 110 ALA A N 1
ATOM 820 C CA . ALA A 1 110 ? 0.414 4.684 -6.234 1 95.62 110 ALA A CA 1
ATOM 821 C C . ALA A 1 110 ? -0.98 5.25 -5.984 1 95.62 110 ALA A C 1
ATOM 823 O O . ALA A 1 110 ? -1.594 5.824 -6.891 1 95.62 110 ALA A O 1
ATOM 824 N N . ASP A 1 111 ? -1.542 5.062 -4.793 1 96.56 111 ASP A N 1
ATOM 825 C CA . ASP A 1 111 ? -2.852 5.629 -4.484 1 96.56 111 ASP A CA 1
ATOM 826 C C . ASP A 1 111 ? -2.752 7.133 -4.234 1 96.56 111 ASP A C 1
ATOM 828 O O . ASP A 1 111 ? -2.223 7.562 -3.205 1 96.56 111 ASP A O 1
ATOM 832 N N . GLN A 1 112 ? -3.271 7.969 -5.141 1 96.75 112 GLN A N 1
ATOM 833 C CA . GLN A 1 112 ? -3.109 9.414 -5.062 1 96.75 112 GLN A CA 1
ATOM 834 C C . GLN A 1 112 ? -4.438 10.102 -4.758 1 96.75 112 GLN A C 1
ATOM 836 O O . GLN A 1 112 ? -4.535 11.336 -4.805 1 96.75 112 GLN A O 1
ATOM 841 N N . LEU A 1 113 ? -5.461 9.305 -4.438 1 97.56 113 LEU A N 1
ATOM 842 C CA . LEU A 1 113 ? -6.758 9.891 -4.098 1 97.56 113 LEU A CA 1
ATOM 843 C C . LEU A 1 113 ? -7.109 9.625 -2.639 1 97.56 113 LEU A C 1
ATOM 845 O O . LEU A 1 113 ? -7.605 10.508 -1.942 1 97.56 113 LEU A O 1
ATOM 849 N N . HIS A 1 114 ? -6.883 8.312 -2.189 1 97.38 114 HIS A N 1
ATOM 850 C CA . HIS A 1 114 ? -7.145 7.883 -0.82 1 97.38 114 HIS A CA 1
ATOM 851 C C . HIS A 1 114 ? -8.547 8.281 -0.377 1 97.38 114 HIS A C 1
ATOM 853 O O . HIS A 1 114 ? -8.727 8.82 0.716 1 97.38 114 HIS A O 1
ATOM 859 N N . GLY A 1 115 ? -9.523 8.078 -1.247 1 97.88 115 GLY A N 1
ATOM 860 C CA . GLY A 1 115 ? -10.922 8.273 -0.896 1 97.88 115 GLY A CA 1
ATOM 861 C C . GLY A 1 115 ? -11.547 9.477 -1.573 1 97.88 115 GLY A C 1
ATOM 862 O O . GLY A 1 115 ? -12.766 9.547 -1.725 1 97.88 115 GLY A O 1
ATOM 863 N N . PHE A 1 116 ? -10.695 10.516 -2.004 1 98.31 116 PHE A N 1
ATOM 864 C CA . PHE A 1 116 ? -11.227 11.633 -2.785 1 98.31 116 PHE A CA 1
ATOM 865 C C . PHE A 1 116 ? -11.703 11.156 -4.148 1 98.31 116 PHE A C 1
ATOM 867 O O . PHE A 1 116 ? -11.094 10.273 -4.758 1 98.31 116 PHE A O 1
ATOM 874 N N . GLY A 1 117 ? -12.758 11.781 -4.609 1 97.31 117 GLY A N 1
ATOM 875 C CA . GLY A 1 117 ? -13.25 11.445 -5.938 1 97.31 117 GLY A CA 1
ATOM 876 C C . GLY A 1 117 ? -12.336 11.93 -7.051 1 97.31 117 GLY A C 1
ATOM 877 O O . GLY A 1 117 ? -12.227 11.281 -8.094 1 97.31 117 GLY A O 1
ATOM 878 N N . ARG A 1 118 ? -11.711 13.047 -6.793 1 95.75 118 ARG A N 1
ATOM 879 C CA . ARG A 1 118 ? -10.766 13.586 -7.773 1 95.75 118 ARG A CA 1
ATOM 880 C C . ARG A 1 118 ? -9.852 14.633 -7.141 1 95.75 118 ARG A C 1
ATOM 882 O O . ARG A 1 118 ? -10.141 15.141 -6.055 1 95.75 118 ARG A O 1
ATOM 889 N N . ARG A 1 119 ? -8.742 14.867 -7.797 1 96.69 119 ARG A N 1
ATOM 890 C CA . ARG A 1 119 ? -7.844 15.992 -7.535 1 96.69 119 ARG A CA 1
ATOM 891 C C . ARG A 1 119 ? -7.914 17.016 -8.656 1 96.69 119 ARG A C 1
ATOM 893 O O . ARG A 1 119 ? -8.023 16.656 -9.836 1 96.69 119 ARG A O 1
ATOM 900 N N . LEU A 1 120 ? -7.781 18.219 -8.266 1 96.5 120 LEU A N 1
ATOM 901 C CA . LEU A 1 120 ? -7.949 19.266 -9.266 1 96.5 120 LEU A CA 1
ATOM 902 C C . LEU A 1 120 ? -6.602 19.672 -9.859 1 96.5 120 LEU A C 1
ATOM 904 O O . LEU A 1 120 ? -6.551 20.328 -10.898 1 96.5 120 LEU A O 1
ATOM 908 N N . ASN A 1 121 ? -5.52 19.344 -9.25 1 94.94 121 ASN A N 1
ATOM 909 C CA . ASN A 1 121 ? -4.152 19.469 -9.75 1 94.94 121 ASN A CA 1
ATOM 910 C C . ASN A 1 121 ? -3.248 18.375 -9.164 1 94.94 121 ASN A C 1
ATOM 912 O O . ASN A 1 121 ? -3.615 17.719 -8.195 1 94.94 121 ASN A O 1
ATOM 916 N N . THR A 1 122 ? -2.094 18.172 -9.805 1 93.94 122 THR A N 1
ATOM 917 C CA . THR A 1 122 ? -1.108 17.219 -9.305 1 93.94 122 THR A CA 1
ATOM 918 C C . THR A 1 122 ? -0.416 17.766 -8.055 1 93.94 122 THR A C 1
ATOM 920 O O . THR A 1 122 ? -0.521 18.953 -7.746 1 93.94 122 THR A O 1
ATOM 923 N N . ASP A 1 123 ? 0.212 16.922 -7.344 1 95.12 123 ASP A N 1
ATOM 924 C CA . ASP A 1 123 ? 0.934 17.344 -6.148 1 95.12 123 ASP A CA 1
ATOM 925 C C . ASP A 1 123 ? 2.232 18.062 -6.516 1 95.12 123 ASP A C 1
ATOM 927 O O . ASP A 1 123 ? 2.719 17.938 -7.645 1 95.12 123 ASP A O 1
ATOM 931 N N . ILE A 1 124 ? 2.699 18.797 -5.578 1 94.38 124 ILE A N 1
ATOM 932 C CA . ILE A 1 124 ? 3.887 19.594 -5.836 1 94.38 124 ILE A CA 1
ATOM 933 C C . ILE A 1 124 ? 5.129 18.719 -5.82 1 94.38 124 ILE A C 1
ATOM 935 O O . ILE A 1 124 ? 6.121 19.016 -6.488 1 94.38 124 ILE A O 1
ATOM 939 N N . TYR A 1 125 ? 5.082 17.609 -5.051 1 92.56 125 TYR A N 1
ATOM 940 C CA . TYR A 1 125 ? 6.223 16.719 -4.941 1 92.56 125 TYR A CA 1
ATOM 941 C C . TYR A 1 125 ? 5.926 15.375 -5.602 1 92.56 125 TYR A C 1
ATOM 943 O O . TYR A 1 125 ? 4.766 14.961 -5.676 1 92.56 125 TYR A O 1
ATOM 951 N N . PRO A 1 126 ? 7.055 14.633 -6.027 1 92.44 126 PRO A N 1
ATOM 952 C CA . PRO A 1 126 ? 6.852 13.305 -6.594 1 92.44 126 PRO A CA 1
ATOM 953 C C . PRO A 1 126 ? 6.281 12.312 -5.586 1 92.44 126 PRO A C 1
ATOM 955 O O . PRO A 1 126 ? 6.609 12.375 -4.398 1 92.44 126 PRO A O 1
ATOM 958 N N . SER A 1 127 ? 5.504 11.391 -6.074 1 94.56 127 SER A N 1
ATOM 959 C CA . SER A 1 127 ? 4.793 10.43 -5.242 1 94.56 127 SER A CA 1
ATOM 960 C C . SER A 1 127 ? 5.645 9.188 -4.98 1 94.56 127 SER A C 1
ATOM 962 O O . SER A 1 127 ? 5.172 8.219 -4.383 1 94.56 127 SER A O 1
ATOM 964 N N . GLY A 1 128 ? 6.895 9.18 -5.434 1 94.12 128 GLY A N 1
ATOM 965 C CA . GLY A 1 128 ? 7.805 8.07 -5.203 1 94.12 128 GLY A CA 1
ATOM 966 C C . GLY A 1 128 ? 8.531 8.156 -3.873 1 94.12 128 GLY A C 1
ATOM 967 O O . GLY A 1 128 ? 8.039 8.781 -2.932 1 94.12 128 GLY A O 1
ATOM 968 N N . PHE A 1 129 ? 9.648 7.484 -3.781 1 93.88 129 PHE A N 1
ATOM 969 C CA . PHE A 1 129 ? 10.312 7.344 -2.494 1 93.88 129 PHE A CA 1
ATOM 970 C C . PHE A 1 129 ? 11.531 8.266 -2.414 1 93.88 129 PHE A C 1
ATOM 972 O O . PHE A 1 129 ? 12.461 8.008 -1.649 1 93.88 129 PHE A O 1
ATOM 979 N N . LEU A 1 130 ? 11.516 9.297 -3.17 1 88 130 LEU A N 1
ATOM 980 C CA . LEU A 1 130 ? 12.656 10.195 -3.301 1 88 130 LEU A CA 1
ATOM 981 C C . LEU A 1 130 ? 12.977 10.867 -1.973 1 88 130 LEU A C 1
ATOM 983 O O . LEU A 1 130 ? 14.133 11.188 -1.689 1 88 130 LEU A O 1
ATOM 987 N N . TRP A 1 131 ? 11.969 11.023 -1.143 1 84 131 TRP A N 1
ATOM 988 C CA . TRP A 1 131 ? 12.148 11.789 0.086 1 84 131 TRP A CA 1
ATOM 989 C C . TRP A 1 131 ? 12.453 10.867 1.264 1 84 131 TRP A C 1
ATOM 991 O O . TRP A 1 131 ? 12.148 11.203 2.412 1 84 131 TRP A O 1
ATOM 1001 N N . SER A 1 132 ? 12.93 9.703 0.942 1 84.12 132 SER A N 1
ATOM 1002 C CA . SER A 1 132 ? 13.438 8.812 1.984 1 84.12 132 SER A CA 1
ATOM 1003 C C . SER A 1 132 ? 14.93 9.008 2.197 1 84.12 132 SER A C 1
ATOM 1005 O O . SER A 1 132 ? 15.727 8.781 1.283 1 84.12 132 SER A O 1
ATOM 1007 N N . TYR A 1 133 ? 15.297 9.516 3.369 1 78.75 133 TYR A N 1
ATOM 1008 C CA . TYR A 1 133 ? 16.703 9.797 3.662 1 78.75 133 TYR A CA 1
ATOM 1009 C C . TYR A 1 133 ? 17.312 8.703 4.531 1 78.75 133 TYR A C 1
ATOM 1011 O O . TYR A 1 133 ? 16.641 8.172 5.422 1 78.75 133 TYR A O 1
ATOM 1019 N N . PRO A 1 134 ? 18.547 8.344 4.137 1 76.31 134 PRO A N 1
ATOM 1020 C CA . PRO A 1 134 ? 19.188 7.367 5.012 1 76.31 134 PRO A CA 1
ATOM 1021 C C . PRO A 1 134 ? 19.359 7.875 6.445 1 76.31 134 PRO A C 1
ATOM 1023 O O . PRO A 1 134 ? 19.5 9.078 6.664 1 76.31 134 PRO A O 1
ATOM 1026 N N . LEU A 1 135 ? 19.25 6.891 7.301 1 77.12 135 LEU A N 1
ATOM 1027 C CA . LEU A 1 135 ? 19.531 7.227 8.695 1 77.12 135 LEU A CA 1
ATOM 1028 C C . LEU A 1 135 ? 21.031 7.312 8.945 1 77.12 135 LEU A C 1
ATOM 1030 O O . LEU A 1 135 ? 21.797 6.473 8.461 1 77.12 135 LEU A O 1
ATOM 1034 N N . LEU A 1 136 ? 21.422 8.445 9.438 1 75.12 136 LEU A N 1
ATOM 1035 C CA . LEU A 1 136 ? 22.844 8.695 9.68 1 75.12 136 LEU A CA 1
ATOM 1036 C C . LEU A 1 136 ? 23.25 8.18 11.047 1 75.12 136 LEU A C 1
ATOM 1038 O O . LEU A 1 136 ? 22.469 8.227 12 1 75.12 136 LEU A O 1
ATOM 1042 N N . PRO A 1 137 ? 24.469 7.629 11.039 1 72.25 137 PRO A N 1
ATOM 1043 C CA . PRO A 1 137 ? 24.953 7.211 12.359 1 72.25 137 PRO A CA 1
ATOM 1044 C C . PRO A 1 137 ? 24.953 8.352 13.375 1 72.25 137 PRO A C 1
ATOM 1046 O O . PRO A 1 137 ? 25.438 9.445 13.086 1 72.25 137 PRO A O 1
ATOM 1049 N N . GLU A 1 138 ? 24.344 8.117 14.516 1 69.06 138 GLU A N 1
ATOM 1050 C CA . GLU A 1 138 ? 24.172 9.125 15.555 1 69.06 138 GLU A CA 1
ATOM 1051 C C . GLU A 1 138 ? 25.5 9.703 15.984 1 69.06 138 GLU A C 1
ATOM 1053 O O . GLU A 1 138 ? 25.609 10.898 16.297 1 69.06 138 GLU A O 1
ATOM 1058 N N . ASP A 1 139 ? 26.562 8.898 15.891 1 70.94 139 ASP A N 1
ATOM 1059 C CA . ASP A 1 139 ? 27.844 9.312 16.484 1 70.94 139 ASP A CA 1
ATOM 1060 C C . ASP A 1 139 ? 28.75 9.945 15.422 1 70.94 139 ASP A C 1
ATOM 1062 O O . ASP A 1 139 ? 29.859 10.359 15.734 1 70.94 139 ASP A O 1
ATOM 1066 N N . ASP A 1 140 ? 28.172 10.109 14.289 1 75.75 140 ASP A N 1
ATOM 1067 C CA . ASP A 1 140 ? 29 10.75 13.266 1 75.75 140 ASP A CA 1
ATOM 1068 C C . ASP A 1 140 ? 28.922 12.266 13.375 1 75.75 140 ASP A C 1
ATOM 1070 O O . ASP A 1 140 ? 27.891 12.875 13.07 1 75.75 140 ASP A O 1
ATOM 1074 N N . PRO A 1 141 ? 30.031 12.812 13.883 1 73.06 141 PRO A N 1
ATOM 1075 C CA . PRO A 1 141 ? 30 14.266 14.07 1 73.06 141 PRO A CA 1
ATOM 1076 C C . PRO A 1 141 ? 29.859 15.023 12.75 1 73.06 141 PRO A C 1
ATOM 1078 O O . PRO A 1 141 ? 29.531 16.203 12.75 1 73.06 141 PRO A O 1
ATOM 1081 N N . LYS A 1 142 ? 30.109 14.312 11.656 1 72.88 142 LYS A N 1
ATOM 1082 C CA . LYS A 1 142 ? 30.078 14.977 10.359 1 72.88 142 LYS A CA 1
ATOM 1083 C C . LYS A 1 142 ? 28.75 14.719 9.648 1 72.88 142 LYS A C 1
ATOM 1085 O O . LYS A 1 142 ? 28.5 15.266 8.578 1 72.88 142 LYS A O 1
ATOM 1090 N N . ALA A 1 143 ? 27.938 14.07 10.445 1 75.38 143 ALA A N 1
ATOM 1091 C CA . ALA A 1 143 ? 26.703 13.648 9.766 1 75.38 143 ALA A CA 1
ATOM 1092 C C . ALA A 1 143 ? 25.766 14.828 9.539 1 75.38 143 ALA A C 1
ATOM 1094 O O . ALA A 1 143 ? 25.516 15.609 10.461 1 75.38 143 ALA A O 1
ATOM 1095 N N . MET A 1 144 ? 25.469 15.211 8.297 1 80.25 144 MET A N 1
ATOM 1096 C CA . MET A 1 144 ? 24.438 16.172 7.91 1 80.25 144 MET A CA 1
ATOM 1097 C C . MET A 1 144 ? 23.344 15.5 7.094 1 80.25 144 MET A C 1
ATOM 1099 O O . MET A 1 144 ? 23.625 14.883 6.062 1 80.25 144 MET A O 1
ATOM 1103 N N . ALA A 1 145 ? 22.188 15.602 7.664 1 76.19 145 ALA A N 1
ATOM 1104 C CA . ALA A 1 145 ? 21.078 14.938 6.988 1 76.19 145 ALA A CA 1
ATOM 1105 C C . ALA A 1 145 ? 20.453 15.852 5.934 1 76.19 145 ALA A C 1
ATOM 1107 O O . ALA A 1 145 ? 20.031 15.383 4.875 1 76.19 145 ALA A O 1
ATOM 1108 N N . PHE A 1 146 ? 20.391 17.141 6.285 1 80.88 146 PHE A N 1
ATOM 1109 C CA . PHE A 1 146 ? 19.75 18.125 5.422 1 80.88 146 PHE A CA 1
ATOM 1110 C C . PHE A 1 146 ? 20.531 19.438 5.402 1 80.88 146 PHE A C 1
ATOM 1112 O O . PHE A 1 146 ? 21.141 19.812 6.406 1 80.88 146 PHE A O 1
ATOM 1119 N N . ASP A 1 147 ? 20.641 20.016 4.309 1 83.81 147 ASP A N 1
ATOM 1120 C CA . ASP A 1 147 ? 21.266 21.328 4.242 1 83.81 147 ASP A CA 1
ATOM 1121 C C . ASP A 1 147 ? 20.219 22.406 3.951 1 83.81 147 ASP A C 1
ATOM 1123 O O . ASP A 1 147 ? 20.219 23 2.871 1 83.81 147 ASP A O 1
ATOM 1127 N N . PHE A 1 148 ? 19.438 22.703 5.07 1 85.62 148 PHE A N 1
ATOM 1128 C CA . PHE A 1 148 ? 18.344 23.656 4.867 1 85.62 148 PHE A CA 1
ATOM 1129 C C . PHE A 1 148 ? 18.719 25.031 5.418 1 85.62 148 PHE A C 1
ATOM 1131 O O . PHE A 1 148 ? 18 26 5.207 1 85.62 148 PHE A O 1
ATOM 1138 N N . ALA A 1 149 ? 19.859 25.172 6.023 1 89.62 149 ALA A N 1
ATOM 1139 C CA . ALA A 1 149 ? 20.266 26.406 6.684 1 89.62 149 ALA A CA 1
ATOM 1140 C C . ALA A 1 149 ? 20.297 27.578 5.695 1 89.62 149 ALA A C 1
ATOM 1142 O O . ALA A 1 149 ? 19.859 28.672 6.012 1 89.62 149 ALA A O 1
ATOM 1143 N N . PRO A 1 150 ? 20.75 27.297 4.492 1 89.94 150 PRO A N 1
ATOM 1144 C CA . PRO A 1 150 ? 20.812 28.422 3.543 1 89.94 150 PRO A CA 1
ATOM 1145 C C . PRO A 1 150 ? 19.453 29.047 3.273 1 89.94 150 PRO A C 1
ATOM 1147 O O . PRO A 1 150 ? 19.359 30.25 3.068 1 89.94 150 PRO A O 1
ATOM 1150 N N . GLN A 1 151 ? 18.406 28.344 3.412 1 92.12 151 GLN A N 1
ATOM 1151 C CA . GLN A 1 151 ? 17.062 28.828 3.127 1 92.12 151 GLN A CA 1
ATOM 1152 C C . GLN A 1 151 ? 16.594 29.797 4.211 1 92.12 151 GLN A C 1
ATOM 1154 O O . GLN A 1 151 ? 15.625 30.531 4.016 1 92.12 151 GLN A O 1
ATOM 1159 N N . TYR A 1 152 ? 17.297 29.859 5.281 1 95.06 152 TYR A N 1
ATOM 1160 C CA . TYR A 1 152 ? 16.891 30.656 6.43 1 95.06 152 TYR A CA 1
ATOM 1161 C C . TYR A 1 152 ? 17.844 31.828 6.66 1 95.06 152 TYR A C 1
ATOM 1163 O O . TYR A 1 152 ? 17.75 32.5 7.676 1 95.06 152 TYR A O 1
ATOM 1171 N N . ARG A 1 153 ? 18.688 32.031 5.762 1 95.25 153 ARG A N 1
ATOM 1172 C CA . ARG A 1 153 ? 19.625 33.156 5.852 1 95.25 153 ARG A CA 1
ATOM 1173 C C . ARG A 1 153 ? 19.109 34.375 5.105 1 95.25 153 ARG A C 1
ATOM 1175 O O . ARG A 1 153 ? 18.484 34.25 4.047 1 95.25 153 ARG A O 1
ATOM 1182 N N . ALA A 1 154 ? 19.453 35.5 5.645 1 96.06 154 ALA A N 1
ATOM 1183 C CA . ALA A 1 154 ? 18.953 36.781 5.152 1 96.06 154 ALA A CA 1
ATOM 1184 C C . ALA A 1 154 ? 19.25 36.938 3.668 1 96.06 154 ALA A C 1
ATOM 1186 O O . ALA A 1 154 ? 18.438 37.5 2.918 1 96.06 154 ALA A O 1
ATOM 1187 N N . GLU A 1 155 ? 20.375 36.531 3.234 1 95.56 155 GLU A N 1
ATOM 1188 C CA . GLU A 1 155 ? 20.828 36.75 1.866 1 95.56 155 GLU A CA 1
ATOM 1189 C C . GLU A 1 155 ? 19.984 35.938 0.867 1 95.56 155 GLU A C 1
ATOM 1191 O O . GLU A 1 155 ? 20 36.25 -0.331 1 95.56 155 GLU A O 1
ATOM 1196 N N . ASN A 1 156 ? 19.312 34.938 1.411 1 96.44 156 ASN A N 1
ATOM 1197 C CA . ASN A 1 156 ? 18.547 34.062 0.52 1 96.44 156 ASN A CA 1
ATOM 1198 C C . ASN A 1 156 ? 17.047 34.281 0.694 1 96.44 156 ASN A C 1
ATOM 1200 O O . ASN A 1 156 ? 16.234 33.5 0.161 1 96.44 156 ASN A O 1
ATOM 1204 N N . ILE A 1 157 ? 16.625 35.219 1.453 1 97.44 157 ILE A N 1
ATOM 1205 C CA . ILE A 1 157 ? 15.234 35.562 1.735 1 97.44 157 ILE A CA 1
ATOM 1206 C C . ILE A 1 157 ? 14.883 36.906 1.12 1 97.44 157 ILE A C 1
ATOM 1208 O O . ILE A 1 157 ? 15.656 37.844 1.214 1 97.44 157 ILE A O 1
ATOM 1212 N N . GLY A 1 158 ? 13.68 36.969 0.432 1 97.31 158 GLY A N 1
ATOM 1213 C CA . GLY A 1 158 ? 13.305 38.25 -0.16 1 97.31 158 GLY A CA 1
ATOM 1214 C C . GLY A 1 158 ? 12.211 38.125 -1.199 1 97.31 158 GLY A C 1
ATOM 1215 O O . GLY A 1 158 ? 11.562 37.094 -1.303 1 97.31 158 GLY A O 1
ATOM 1216 N N . PRO A 1 159 ? 11.922 39.25 -1.839 1 97.75 159 PRO A N 1
ATOM 1217 C CA . PRO A 1 159 ? 10.859 39.25 -2.848 1 97.75 159 PRO A CA 1
ATOM 1218 C C . PRO A 1 159 ? 11.234 38.406 -4.078 1 97.75 159 PRO A C 1
ATOM 1220 O O . PRO A 1 159 ? 12.391 38.406 -4.5 1 97.75 159 PRO A O 1
ATOM 1223 N N . GLY A 1 160 ? 10.32 37.688 -4.574 1 97.38 160 GLY A N 1
ATOM 1224 C CA . GLY A 1 160 ? 10.492 36.875 -5.77 1 97.38 160 GLY A CA 1
ATOM 1225 C C . GLY A 1 160 ? 9.305 35.969 -6.055 1 97.38 160 GLY A C 1
ATOM 1226 O O . GLY A 1 160 ? 8.203 36.219 -5.543 1 97.38 160 GLY A O 1
ATOM 1227 N N . TRP A 1 161 ? 9.453 35.031 -6.992 1 96.69 161 TRP A N 1
ATOM 1228 C CA . TRP A 1 161 ? 8.438 34.094 -7.395 1 96.69 161 TRP A CA 1
ATOM 1229 C C . TRP A 1 161 ? 9.016 32.688 -7.48 1 96.69 161 TRP A C 1
ATOM 1231 O O . TRP A 1 161 ? 10.133 32.5 -7.965 1 96.69 161 TRP A O 1
ATOM 1241 N N . THR A 1 162 ? 8.398 31.734 -6.844 1 95.94 162 THR A N 1
ATOM 1242 C CA . THR A 1 162 ? 8.898 30.375 -6.797 1 95.94 162 THR A CA 1
ATOM 1243 C C . THR A 1 162 ? 7.891 29.406 -7.41 1 95.94 162 THR A C 1
ATOM 1245 O O . THR A 1 162 ? 6.758 29.797 -7.715 1 95.94 162 THR A O 1
ATOM 1248 N N . ALA A 1 163 ? 8.289 28.156 -7.641 1 95.31 163 ALA A N 1
ATOM 1249 C CA . ALA A 1 163 ? 7.383 27.094 -8.062 1 95.31 163 ALA A CA 1
ATOM 1250 C C . ALA A 1 163 ? 6.297 26.859 -7.02 1 95.31 163 ALA A C 1
ATOM 1252 O O . ALA A 1 163 ? 5.16 26.516 -7.367 1 95.31 163 ALA A O 1
ATOM 1253 N N . GLU A 1 164 ? 6.629 27.062 -5.77 1 96.94 164 GLU A N 1
ATOM 1254 C CA . GLU A 1 164 ? 5.672 26.891 -4.68 1 96.94 164 GLU A CA 1
ATOM 1255 C C . GLU A 1 164 ? 4.543 27.922 -4.777 1 96.94 164 GLU A C 1
ATOM 1257 O O . GLU A 1 164 ? 3.373 27.578 -4.578 1 96.94 164 GLU A O 1
ATOM 1262 N N . LEU A 1 165 ? 4.891 29.141 -5.094 1 97.56 165 LEU A N 1
ATOM 1263 C CA . LEU A 1 165 ? 3.891 30.188 -5.281 1 97.56 165 LEU A CA 1
ATOM 1264 C C . LEU A 1 165 ? 3.018 29.891 -6.496 1 97.56 165 LEU A C 1
ATOM 1266 O O . LEU A 1 165 ? 1.796 30.047 -6.441 1 97.56 165 LEU A O 1
ATOM 1270 N N . GLN A 1 166 ? 3.693 29.484 -7.566 1 96.88 166 GLN A N 1
ATOM 1271 C CA . GLN A 1 166 ? 2.947 29.125 -8.766 1 96.88 166 GLN A CA 1
ATOM 1272 C C . GLN A 1 166 ? 1.961 28 -8.477 1 96.88 166 GLN A C 1
ATOM 1274 O O . GLN A 1 166 ? 0.826 28.016 -8.961 1 96.88 166 GLN A O 1
ATOM 1279 N N . TYR A 1 167 ? 2.395 27.047 -7.754 1 97.56 167 TYR A N 1
ATOM 1280 C CA . TYR A 1 167 ? 1.562 25.906 -7.375 1 97.56 167 TYR A CA 1
ATOM 1281 C C . TYR A 1 167 ? 0.331 26.375 -6.605 1 97.56 167 TYR A C 1
ATOM 1283 O O . TYR A 1 167 ? -0.784 25.922 -6.879 1 97.56 167 TYR A O 1
ATOM 1291 N N . ASP A 1 168 ? 0.501 27.25 -5.691 1 98.5 168 ASP A N 1
ATOM 1292 C CA . ASP A 1 168 ? -0.61 27.734 -4.879 1 98.5 168 ASP A CA 1
ATOM 1293 C C . ASP A 1 168 ? -1.586 28.547 -5.719 1 98.5 168 ASP A C 1
ATOM 1295 O O . ASP A 1 168 ? -2.793 28.531 -5.473 1 98.5 168 ASP A O 1
ATOM 1299 N N . GLU A 1 169 ? -1.012 29.25 -6.688 1 98.25 169 GLU A N 1
ATOM 1300 C CA . GLU A 1 169 ? -1.893 29.969 -7.602 1 98.25 169 GLU A CA 1
ATOM 1301 C C . GLU A 1 169 ? -2.793 29.016 -8.375 1 98.25 169 GLU A C 1
ATOM 1303 O O . GLU A 1 169 ? -3.984 29.281 -8.555 1 98.25 169 GLU A O 1
ATOM 1308 N N . GLU A 1 170 ? -2.252 27.922 -8.844 1 97.5 170 GLU A N 1
ATOM 1309 C CA . GLU A 1 170 ? -3.057 26.922 -9.539 1 97.5 170 GLU A CA 1
ATOM 1310 C C . GLU A 1 170 ? -4.078 26.281 -8.602 1 97.5 170 GLU A C 1
ATOM 1312 O O . GLU A 1 170 ? -5.246 26.109 -8.969 1 97.5 170 GLU A O 1
ATOM 1317 N N . THR A 1 171 ? -3.623 25.953 -7.398 1 98.5 171 THR A N 1
ATOM 1318 C CA . THR A 1 171 ? -4.504 25.375 -6.387 1 98.5 171 THR A CA 1
ATOM 1319 C C . THR A 1 171 ? -5.691 26.297 -6.125 1 98.5 171 THR A C 1
ATOM 1321 O O . THR A 1 171 ? -6.84 25.844 -6.086 1 98.5 171 THR A O 1
ATOM 1324 N N . GLN A 1 172 ? -5.379 27.562 -6.023 1 98.62 172 GLN A N 1
ATOM 1325 C CA . GLN A 1 172 ? -6.41 28.562 -5.793 1 98.62 172 GLN A CA 1
ATOM 1326 C C . GLN A 1 172 ? -7.367 28.656 -6.98 1 98.62 172 GLN A C 1
ATOM 1328 O O . GLN A 1 172 ? -8.586 28.656 -6.801 1 98.62 172 GLN A O 1
ATOM 1333 N N . PHE A 1 173 ? -6.832 28.766 -8.109 1 97.81 173 PHE A N 1
ATOM 1334 C CA . PHE A 1 173 ? -7.625 28.891 -9.328 1 97.81 173 PHE A CA 1
ATOM 1335 C C . PHE A 1 173 ? -8.617 27.75 -9.453 1 97.81 173 PHE A C 1
ATOM 1337 O O . PHE A 1 173 ? -9.812 27.969 -9.664 1 97.81 173 PHE A O 1
ATOM 1344 N N . ARG A 1 174 ? -8.109 26.531 -9.266 1 97.5 174 ARG A N 1
ATOM 1345 C CA . ARG A 1 174 ? -8.945 25.344 -9.406 1 97.5 174 ARG A CA 1
ATOM 1346 C C . ARG A 1 174 ? -9.992 25.281 -8.297 1 97.5 174 ARG A C 1
ATOM 1348 O O . ARG A 1 174 ? -11.133 24.859 -8.539 1 97.5 174 ARG A O 1
ATOM 1355 N N . SER A 1 175 ? -9.633 25.703 -7.117 1 98.69 175 SER A N 1
ATOM 1356 C CA . SER A 1 175 ? -10.555 25.703 -5.988 1 98.69 175 SER A CA 1
ATOM 1357 C C . SER A 1 175 ? -11.711 26.672 -6.23 1 98.69 175 SER A C 1
ATOM 1359 O O . SER A 1 175 ? -12.875 26.344 -5.977 1 98.69 175 SER A O 1
ATOM 1361 N N . LEU A 1 176 ? -11.383 27.859 -6.691 1 98.56 176 LEU A N 1
ATOM 1362 C CA . LEU A 1 176 ? -12.406 28.875 -6.945 1 98.56 176 LEU A CA 1
ATOM 1363 C C . LEU A 1 176 ? -13.336 28.422 -8.07 1 98.56 176 LEU A C 1
ATOM 1365 O O . LEU A 1 176 ? -14.555 28.625 -7.996 1 98.56 176 LEU A O 1
ATOM 1369 N N . GLU A 1 177 ? -12.734 27.828 -9.086 1 96.06 177 GLU A N 1
ATOM 1370 C CA . GLU A 1 177 ? -13.547 27.281 -10.164 1 96.06 177 GLU A CA 1
ATOM 1371 C C . GLU A 1 177 ? -14.523 26.234 -9.633 1 96.06 177 GLU A C 1
ATOM 1373 O O . GLU A 1 177 ? -15.711 26.25 -9.984 1 96.06 177 GLU A O 1
ATOM 1378 N N . TYR A 1 178 ? -14.062 25.359 -8.836 1 97.56 178 TYR A N 1
ATOM 1379 C CA . TYR A 1 178 ? -14.938 24.344 -8.258 1 97.56 178 TYR A CA 1
ATOM 1380 C C . TYR A 1 178 ? -16.062 24.984 -7.457 1 97.56 178 TYR A C 1
ATOM 1382 O O . TYR A 1 178 ? -17.234 24.609 -7.617 1 97.56 178 TYR A O 1
ATOM 1390 N N . LEU A 1 179 ? -15.711 25.922 -6.566 1 98.19 179 LEU A N 1
ATOM 1391 C CA . LEU A 1 179 ? -16.703 26.547 -5.688 1 98.19 179 LEU A CA 1
ATOM 1392 C C . LEU A 1 179 ? -17.766 27.266 -6.496 1 98.19 179 LEU A C 1
ATOM 1394 O O . LEU A 1 179 ? -18.922 27.359 -6.066 1 98.19 179 LEU A O 1
ATOM 1398 N N . ARG A 1 180 ? -17.453 27.766 -7.629 1 96.88 180 ARG A N 1
ATOM 1399 C CA . ARG A 1 180 ? -18.391 28.469 -8.484 1 96.88 180 ARG A CA 1
ATOM 1400 C C . ARG A 1 180 ? -19.297 27.5 -9.227 1 96.88 180 ARG A C 1
ATOM 1402 O O . ARG A 1 180 ? -20.312 27.891 -9.797 1 96.88 180 ARG A O 1
ATOM 1409 N N . HIS A 1 181 ? -18.938 26.203 -9.219 1 94.81 181 HIS A N 1
ATOM 1410 C CA . HIS A 1 181 ? -19.688 25.188 -9.953 1 94.81 181 HIS A CA 1
ATOM 1411 C C . HIS A 1 181 ? -19.953 23.969 -9.094 1 94.81 181 HIS A C 1
ATOM 1413 O O . HIS A 1 181 ? -19.891 22.828 -9.586 1 94.81 181 HIS A O 1
ATOM 1419 N N . THR A 1 182 ? -20.141 24.156 -7.824 1 95.62 182 THR A N 1
ATOM 1420 C CA . THR A 1 182 ? -20.391 23.047 -6.914 1 95.62 182 THR A CA 1
ATOM 1421 C C . THR A 1 182 ? -21.656 22.297 -7.305 1 95.62 182 THR A C 1
ATOM 1423 O O . THR A 1 182 ? -22.562 22.875 -7.906 1 95.62 182 THR A O 1
ATOM 1426 N N . PRO A 1 183 ? -21.672 21 -6.949 1 93.56 183 PRO A N 1
ATOM 1427 C CA . PRO A 1 183 ? -22.922 20.266 -7.195 1 93.56 183 PRO A CA 1
ATOM 1428 C C . PRO A 1 183 ? -24.094 20.812 -6.375 1 93.56 183 PRO A C 1
ATOM 1430 O O . PRO A 1 183 ? -23.906 21.203 -5.223 1 93.56 183 PRO A O 1
ATOM 1433 N N . LYS A 1 184 ? -25.359 20.75 -6.91 1 89.5 184 LYS A N 1
ATOM 1434 C CA . LYS A 1 184 ? -26.531 21.328 -6.258 1 89.5 184 LYS A CA 1
ATOM 1435 C C . LYS A 1 184 ? -27.312 20.266 -5.504 1 89.5 184 LYS A C 1
ATOM 1437 O O . LYS A 1 184 ? -28.062 20.578 -4.574 1 89.5 184 LYS A O 1
ATOM 1442 N N . HIS A 1 185 ? -27.125 19 -5.797 1 90.88 185 HIS A N 1
ATOM 1443 C CA . HIS A 1 185 ? -28.031 17.984 -5.262 1 90.88 185 HIS A CA 1
ATOM 1444 C C . HIS A 1 185 ? -27.297 17.031 -4.32 1 90.88 185 HIS A C 1
ATOM 1446 O O . HIS A 1 185 ? -27.797 15.953 -4.016 1 90.88 185 HIS A O 1
ATOM 1452 N N . ARG A 1 186 ? -26.156 17.375 -3.895 1 94.69 186 ARG A N 1
ATOM 1453 C CA . ARG A 1 186 ? -25.422 16.578 -2.912 1 94.69 186 ARG A CA 1
ATOM 1454 C C . ARG A 1 186 ? -24.406 17.438 -2.16 1 94.69 186 ARG A C 1
ATOM 1456 O O . ARG A 1 186 ? -23.938 18.453 -2.686 1 94.69 186 ARG A O 1
ATOM 1463 N N . PRO A 1 187 ? -24.125 17.125 -0.954 1 97.75 187 PRO A N 1
ATOM 1464 C CA . PRO A 1 187 ? -23.094 17.875 -0.228 1 97.75 187 PRO A CA 1
ATOM 1465 C C . PRO A 1 187 ? -21.688 17.672 -0.821 1 97.75 187 PRO A C 1
ATOM 1467 O O . PRO A 1 187 ? -21.453 16.688 -1.533 1 97.75 187 PRO A O 1
ATOM 1470 N N . TRP A 1 188 ? -20.812 18.641 -0.594 1 98.31 188 TRP A N 1
ATOM 1471 C CA . TRP A 1 188 ? -19.453 18.516 -1.104 1 98.31 188 TRP A CA 1
ATOM 1472 C C . TRP A 1 188 ? -18.438 18.75 0.008 1 98.31 188 TRP A C 1
ATOM 1474 O O . TRP A 1 188 ? -18.719 19.438 0.99 1 98.31 188 TRP A O 1
ATOM 1484 N N . MET A 1 189 ? -17.344 18.125 -0.061 1 98.75 189 MET A N 1
ATOM 1485 C CA . MET A 1 189 ? -16.125 18.375 0.709 1 98.75 189 MET A CA 1
ATOM 1486 C C . MET A 1 189 ? -14.984 18.797 -0.203 1 98.75 189 MET A C 1
ATOM 1488 O O . MET A 1 189 ? -14.5 17.984 -1.008 1 98.75 189 MET A O 1
ATOM 1492 N N . LEU A 1 190 ? -14.57 20 -0.116 1 98.88 190 LEU A N 1
ATOM 1493 C CA . LEU A 1 190 ? -13.406 20.516 -0.828 1 98.88 190 LEU A CA 1
ATOM 1494 C C . LEU A 1 190 ? -12.234 20.734 0.127 1 98.88 190 LEU A C 1
ATOM 1496 O O . LEU A 1 190 ? -12.352 21.469 1.108 1 98.88 190 LEU A O 1
ATOM 1500 N N . THR A 1 191 ? -11.188 19.969 -0.118 1 98.88 191 THR A N 1
ATOM 1501 C CA . THR A 1 191 ? -9.938 20.219 0.587 1 98.88 191 THR A CA 1
ATOM 1502 C C . THR A 1 191 ? -9.008 21.094 -0.242 1 98.88 191 THR A C 1
ATOM 1504 O O . THR A 1 191 ? -8.641 20.75 -1.363 1 98.88 191 THR A O 1
ATOM 1507 N N . VAL A 1 192 ? -8.688 22.25 0.26 1 98.94 192 VAL A N 1
ATOM 1508 C CA . VAL A 1 192 ? -7.719 23.172 -0.334 1 98.94 192 VAL A CA 1
ATOM 1509 C C . VAL A 1 192 ? -6.441 23.188 0.503 1 98.94 192 VAL A C 1
ATOM 1511 O O . VAL A 1 192 ? -6.445 23.672 1.638 1 98.94 192 VAL A O 1
ATOM 1514 N N . SER A 1 193 ? -5.398 22.688 -0.069 1 98.81 193 SER A N 1
ATOM 1515 C CA . SER A 1 193 ? -4.16 22.547 0.695 1 98.81 193 SER A CA 1
ATOM 1516 C C . SER A 1 193 ? -3.014 23.297 0.039 1 98.81 193 SER A C 1
ATOM 1518 O O . SER A 1 193 ? -2.461 22.859 -0.968 1 98.81 193 SER A O 1
ATOM 1520 N N . PHE A 1 194 ? -2.619 24.359 0.635 1 98.75 194 PHE A N 1
ATOM 1521 C CA . PHE A 1 194 ? -1.561 25.219 0.111 1 98.75 194 PHE A CA 1
ATOM 1522 C C . PHE A 1 194 ? -0.193 24.734 0.586 1 98.75 194 PHE A C 1
ATOM 1524 O O . PHE A 1 194 ? -0.077 24.141 1.656 1 98.75 194 PHE A O 1
ATOM 1531 N N . THR A 1 195 ? 0.851 25.031 -0.216 1 98.25 195 THR A N 1
ATOM 1532 C CA . THR A 1 195 ? 2.215 24.688 0.16 1 98.25 195 THR A CA 1
ATOM 1533 C C . THR A 1 195 ? 2.842 25.781 1.014 1 98.25 195 THR A C 1
ATOM 1535 O O . THR A 1 195 ? 3.738 25.516 1.817 1 98.25 195 THR A O 1
ATOM 1538 N N . ASN A 1 196 ? 2.445 27.016 0.716 1 98.19 196 ASN A N 1
ATOM 1539 C CA . ASN A 1 196 ? 2.926 28.094 1.561 1 98.19 196 ASN A CA 1
ATOM 1540 C C . ASN A 1 196 ? 2.186 28.141 2.893 1 98.19 196 ASN A C 1
ATOM 1542 O O . ASN A 1 196 ? 1.04 27.703 2.986 1 98.19 196 ASN A O 1
ATOM 1546 N N . PRO A 1 197 ? 2.863 28.562 4.066 1 98.25 197 PRO A N 1
ATOM 1547 C CA . PRO A 1 197 ? 4.062 29.406 4.09 1 98.25 197 PRO A CA 1
ATOM 1548 C C . PRO A 1 197 ? 5.352 28.594 4.219 1 98.25 197 PRO A C 1
ATOM 1550 O O . PRO A 1 197 ? 6.332 29.078 4.789 1 98.25 197 PRO A O 1
ATOM 1553 N N . HIS A 1 198 ? 5.324 27.344 3.77 1 96.56 198 HIS A N 1
ATOM 1554 C CA . HIS A 1 198 ? 6.523 26.5 3.746 1 96.56 198 HIS A CA 1
ATOM 1555 C C . HIS A 1 198 ? 7.676 27.219 3.055 1 96.56 198 HIS A C 1
ATOM 1557 O O . HIS A 1 198 ? 7.48 27.891 2.031 1 96.56 198 HIS A O 1
ATOM 1563 N N . PRO A 1 199 ? 8.969 27.141 3.629 1 94.62 199 PRO A N 1
ATOM 1564 C CA . PRO A 1 199 ? 10.102 27.703 2.891 1 94.62 199 PRO A CA 1
ATOM 1565 C C . PRO A 1 199 ? 10.25 27.109 1.494 1 94.62 199 PRO A C 1
ATOM 1567 O O . PRO A 1 199 ? 9.727 26.031 1.224 1 94.62 199 PRO A O 1
ATOM 1570 N N . PRO A 1 200 ? 10.977 27.844 0.606 1 95.12 200 PRO A N 1
ATOM 1571 C CA . PRO A 1 200 ? 11.828 29.016 0.801 1 95.12 200 PRO A CA 1
ATOM 1572 C C . PRO A 1 200 ? 11.023 30.297 1.002 1 95.12 200 PRO A C 1
ATOM 1574 O O . PRO A 1 200 ? 9.93 30.438 0.449 1 95.12 200 PRO A O 1
ATOM 1577 N N . TYR A 1 201 ? 11.641 31.172 1.739 1 97.12 201 TYR A N 1
ATOM 1578 C CA . TYR A 1 201 ? 10.984 32.438 2.037 1 97.12 201 TYR A CA 1
ATOM 1579 C C . TYR A 1 201 ? 11.25 33.469 0.936 1 97.12 201 TYR A C 1
ATOM 1581 O O . TYR A 1 201 ? 11.781 34.562 1.197 1 97.12 201 TYR A O 1
ATOM 1589 N N . VAL A 1 202 ? 10.883 33.031 -0.238 1 96.69 202 VAL A N 1
ATOM 1590 C CA . VAL A 1 202 ? 10.742 33.906 -1.401 1 96.69 202 VAL A CA 1
ATOM 1591 C C . VAL A 1 202 ? 9.281 34.281 -1.586 1 96.69 202 VAL A C 1
ATOM 1593 O O . VAL A 1 202 ? 8.406 33.438 -1.692 1 96.69 202 VAL A O 1
ATOM 1596 N N . VAL A 1 203 ? 9.031 35.594 -1.6 1 96.5 203 VAL A N 1
ATOM 1597 C CA . VAL A 1 203 ? 7.676 36.062 -1.361 1 96.5 203 VAL A CA 1
ATOM 1598 C C . VAL A 1 203 ? 7.297 37.094 -2.432 1 96.5 203 VAL A C 1
ATOM 1600 O O . VAL A 1 203 ? 8.156 37.812 -2.93 1 96.5 203 VAL A O 1
ATOM 1603 N N . PRO A 1 204 ? 5.992 37.062 -2.787 1 96.31 204 PRO A N 1
ATOM 1604 C CA . PRO A 1 204 ? 5.594 38.156 -3.697 1 96.31 204 PRO A CA 1
ATOM 1605 C C . PRO A 1 204 ? 5.969 39.531 -3.176 1 96.31 204 PRO A C 1
ATOM 1607 O O . PRO A 1 204 ? 5.812 39.812 -1.984 1 96.31 204 PRO A O 1
ATOM 1610 N N . ARG A 1 205 ? 6.367 40.375 -4.059 1 96.81 205 ARG A N 1
ATOM 1611 C CA . ARG A 1 205 ? 6.895 41.688 -3.691 1 96.81 205 ARG A CA 1
ATOM 1612 C C . ARG A 1 205 ? 5.883 42.469 -2.859 1 96.81 205 ARG A C 1
ATOM 1614 O O . ARG A 1 205 ? 6.25 43.125 -1.88 1 96.81 205 ARG A O 1
ATOM 1621 N N . LYS A 1 206 ? 4.648 42.438 -3.312 1 96.69 206 LYS A N 1
ATOM 1622 C CA . LYS A 1 206 ? 3.592 43.125 -2.594 1 96.69 206 LYS A CA 1
ATOM 1623 C C . LYS A 1 206 ? 3.586 42.75 -1.115 1 96.69 206 LYS A C 1
ATOM 1625 O O . LYS A 1 206 ? 3.561 43.625 -0.247 1 96.69 206 LYS A O 1
ATOM 1630 N N . HIS A 1 207 ? 3.627 41.5 -0.817 1 97.44 207 HIS A N 1
ATOM 1631 C CA . HIS A 1 207 ? 3.576 41 0.555 1 97.44 207 HIS A CA 1
ATOM 1632 C C . HIS A 1 207 ? 4.871 41.312 1.299 1 97.44 207 HIS A C 1
ATOM 1634 O O . HIS A 1 207 ? 4.852 41.625 2.492 1 97.44 207 HIS A O 1
ATOM 1640 N N . TRP A 1 208 ? 6.004 41.188 0.588 1 97.06 208 TRP A N 1
ATOM 1641 C CA . TRP A 1 208 ? 7.297 41.531 1.186 1 97.06 208 TRP A CA 1
ATOM 1642 C C . TRP A 1 208 ? 7.328 42.969 1.681 1 97.06 208 TRP A C 1
ATOM 1644 O O . TRP A 1 208 ? 7.766 43.219 2.801 1 97.06 208 TRP A O 1
ATOM 1654 N N . GLU A 1 209 ? 6.785 43.875 0.891 1 97.25 209 GLU A N 1
ATOM 1655 C CA . GLU A 1 209 ? 6.809 45.312 1.188 1 97.25 209 GLU A CA 1
ATOM 1656 C C . GLU A 1 209 ? 5.879 45.625 2.35 1 97.25 209 GLU A C 1
ATOM 1658 O O . GLU A 1 209 ? 6.148 46.562 3.119 1 97.25 209 GLU A O 1
ATOM 1663 N N . MET A 1 210 ? 4.91 44.875 2.502 1 96.44 210 MET A N 1
ATOM 1664 C CA . MET A 1 210 ? 3.951 45.125 3.578 1 96.44 210 MET A CA 1
ATOM 1665 C C . MET A 1 210 ? 4.609 44.938 4.941 1 96.44 210 MET A C 1
ATOM 1667 O O . MET A 1 210 ? 4.148 45.5 5.938 1 96.44 210 MET A O 1
ATOM 1671 N N . TYR A 1 211 ? 5.727 44.25 4.957 1 96.75 211 TYR A N 1
ATOM 1672 C CA . TYR A 1 211 ? 6.328 43.938 6.25 1 96.75 211 TYR A CA 1
ATOM 1673 C C . TYR A 1 211 ? 7.707 44.562 6.375 1 96.75 211 TYR A C 1
ATOM 1675 O O . TYR A 1 211 ? 8.508 44.156 7.219 1 96.75 211 TYR A O 1
ATOM 1683 N N . LYS A 1 212 ? 8.023 45.531 5.562 1 91.62 212 LYS A N 1
ATOM 1684 C CA . LYS A 1 212 ? 9.32 46.188 5.535 1 91.62 212 LYS A CA 1
ATOM 1685 C C . LYS A 1 212 ? 9.656 46.812 6.895 1 91.62 212 LYS A C 1
ATOM 1687 O O . LYS A 1 212 ? 10.797 46.75 7.344 1 91.62 212 LYS A O 1
ATOM 1692 N N . ASP A 1 213 ? 8.68 47.375 7.602 1 90.31 213 ASP A N 1
ATOM 1693 C CA . ASP A 1 213 ? 8.922 48.062 8.875 1 90.31 213 ASP A CA 1
ATOM 1694 C C . ASP A 1 213 ? 8.18 47.344 10.016 1 90.31 213 ASP A C 1
ATOM 1696 O O . ASP A 1 213 ? 7.879 47.969 11.039 1 90.31 213 ASP A O 1
ATOM 1700 N N . ALA A 1 214 ? 7.898 46.062 9.688 1 91.62 214 ALA A N 1
ATOM 1701 C CA . ALA A 1 214 ? 7.16 45.344 10.719 1 91.62 214 ALA A CA 1
ATOM 1702 C C . ALA A 1 214 ? 8.055 45.031 11.914 1 91.62 214 ALA A C 1
ATOM 1704 O O . ALA A 1 214 ? 9.227 44.688 11.75 1 91.62 214 ALA A O 1
ATOM 1705 N N . ASP A 1 215 ? 7.531 45.312 13.07 1 91.25 215 ASP A N 1
ATOM 1706 C CA . ASP A 1 215 ? 8.211 44.906 14.297 1 91.25 215 ASP A CA 1
ATOM 1707 C C . ASP A 1 215 ? 7.82 43.5 14.711 1 91.25 215 ASP A C 1
ATOM 1709 O O . ASP A 1 215 ? 6.812 43.312 15.398 1 91.25 215 ASP A O 1
ATOM 1713 N N . LEU A 1 216 ? 8.57 42.531 14.312 1 94.25 216 LEU A N 1
ATOM 1714 C CA . LEU A 1 216 ? 8.312 41.125 14.594 1 94.25 216 LEU A CA 1
ATOM 1715 C C . LEU A 1 216 ? 9.164 40.625 15.758 1 94.25 216 LEU A C 1
ATOM 1717 O O . LEU A 1 216 ? 10.383 40.812 15.766 1 94.25 216 LEU A O 1
ATOM 1721 N N . PRO A 1 217 ? 8.539 40.094 16.75 1 93.12 217 PRO A N 1
ATOM 1722 C CA . PRO A 1 217 ? 9.305 39.656 17.906 1 93.12 217 PRO A CA 1
ATOM 1723 C C . PRO A 1 217 ? 10.352 38.594 17.578 1 93.12 217 PRO A C 1
ATOM 1725 O O . PRO A 1 217 ? 10.086 37.688 16.781 1 93.12 217 PRO A O 1
ATOM 1728 N N . LEU A 1 218 ? 11.492 38.719 18.125 1 95.81 218 LEU A N 1
ATOM 1729 C CA . LEU A 1 218 ? 12.578 37.781 17.938 1 95.81 218 LEU A CA 1
ATOM 1730 C C . LEU A 1 218 ? 12.617 36.781 19.094 1 95.81 218 LEU A C 1
ATOM 1732 O O . LEU A 1 218 ? 12.078 37.031 20.172 1 95.81 218 LEU A O 1
ATOM 1736 N N . PRO A 1 219 ? 13.195 35.594 18.859 1 95.44 219 PRO A N 1
ATOM 1737 C CA . PRO A 1 219 ? 13.297 34.625 19.953 1 95.44 219 PRO A CA 1
ATOM 1738 C C . PRO A 1 219 ? 14.195 35.094 21.094 1 95.44 219 PRO A C 1
ATOM 1740 O O . PRO A 1 219 ? 15.125 35.875 20.859 1 95.44 219 PRO A O 1
ATOM 1743 N N . HIS A 1 220 ? 13.836 34.594 22.234 1 91.75 220 HIS A N 1
ATOM 1744 C CA . HIS A 1 220 ? 14.68 34.844 23.391 1 91.75 220 HIS A CA 1
ATOM 1745 C C . HIS A 1 220 ? 15.641 33.688 23.625 1 91.75 220 HIS A C 1
ATOM 1747 O O . HIS A 1 220 ? 15.242 32.531 23.578 1 91.75 220 HIS A O 1
ATOM 1753 N N . TYR A 1 221 ? 16.891 34.031 23.844 1 94.56 221 TYR A N 1
ATOM 1754 C CA . TYR A 1 221 ? 17.922 33.031 24.141 1 94.56 221 TYR A CA 1
ATOM 1755 C C . TYR A 1 221 ? 18.5 33.25 25.531 1 94.56 221 TYR A C 1
ATOM 1757 O O . TYR A 1 221 ? 19.172 34.281 25.781 1 94.56 221 TYR A O 1
ATOM 1765 N N . PRO A 1 222 ? 18.266 32.312 26.391 1 95.25 222 PRO A N 1
ATOM 1766 C CA . PRO A 1 222 ? 18.922 32.469 27.688 1 95.25 222 PRO A CA 1
ATOM 1767 C C . PRO A 1 222 ? 20.453 32.375 27.578 1 95.25 222 PRO A C 1
ATOM 1769 O O . PRO A 1 222 ? 20.969 31.703 26.672 1 95.25 222 PRO A O 1
ATOM 1772 N N . ASP A 1 223 ? 21.141 32.938 28.578 1 94.56 223 ASP A N 1
ATOM 1773 C CA . ASP A 1 223 ? 22.594 32.969 28.562 1 94.56 223 ASP A CA 1
ATOM 1774 C C . ASP A 1 223 ? 23.188 31.562 28.609 1 94.56 223 ASP A C 1
ATOM 1776 O O . ASP A 1 223 ? 24.266 31.297 28.078 1 94.56 223 ASP A O 1
ATOM 1780 N N . ASP A 1 224 ? 22.469 30.672 29.234 1 95.44 224 ASP A N 1
ATOM 1781 C CA . ASP A 1 224 ? 22.953 29.297 29.391 1 95.44 224 ASP A CA 1
ATOM 1782 C C . ASP A 1 224 ? 22.25 28.359 28.406 1 95.44 224 ASP A C 1
ATOM 1784 O O . ASP A 1 224 ? 22.016 27.188 28.734 1 95.44 224 ASP A O 1
ATOM 1788 N N . MET A 1 225 ? 21.828 28.891 27.328 1 93.5 225 MET A N 1
ATOM 1789 C CA . MET A 1 225 ? 21.047 28.125 26.344 1 93.5 225 MET A CA 1
ATOM 1790 C C . MET A 1 225 ? 21.766 26.859 25.938 1 93.5 225 MET A C 1
ATOM 1792 O O . MET A 1 225 ? 21.156 25.781 25.844 1 93.5 225 MET A O 1
ATOM 1796 N N . ASP A 1 226 ? 23.047 26.859 25.688 1 90.69 226 ASP A N 1
ATOM 1797 C CA . ASP A 1 226 ? 23.812 25.703 25.219 1 90.69 226 ASP A CA 1
ATOM 1798 C C . ASP A 1 226 ? 23.797 24.578 26.25 1 90.69 226 ASP A C 1
ATOM 1800 O O . ASP A 1 226 ? 23.781 23.406 25.891 1 90.69 226 ASP A O 1
ATOM 1804 N N . GLU A 1 227 ? 23.781 24.938 27.484 1 93.69 227 GLU A N 1
ATOM 1805 C CA . GLU A 1 227 ? 23.75 23.953 28.562 1 93.69 227 GLU A CA 1
ATOM 1806 C C . GLU A 1 227 ? 22.359 23.328 28.703 1 93.69 227 GLU A C 1
ATOM 1808 O O . GLU A 1 227 ? 22.219 22.234 29.25 1 93.69 227 GLU A O 1
ATOM 1813 N N . LYS A 1 228 ? 21.438 24 28.156 1 94.38 228 LYS A N 1
ATOM 1814 C CA . LYS A 1 228 ? 20.047 23.562 28.312 1 94.38 228 LYS A CA 1
ATOM 1815 C C . LYS A 1 228 ? 19.625 22.672 27.156 1 94.38 228 LYS A C 1
ATOM 1817 O O . LYS A 1 228 ? 18.547 22.062 27.188 1 94.38 228 LYS A O 1
ATOM 1822 N N . TYR A 1 229 ? 20.484 22.516 26.156 1 93.56 229 TYR A N 1
ATOM 1823 C CA . TYR A 1 229 ? 20.156 21.703 25 1 93.56 229 TYR A CA 1
ATOM 1824 C C . TYR A 1 229 ? 19.984 20.234 25.391 1 93.56 229 TYR A C 1
ATOM 1826 O O . TYR A 1 229 ? 20.812 19.688 26.125 1 93.56 229 TYR A O 1
ATOM 1834 N N . SER A 1 230 ? 18.891 19.703 24.938 1 90.31 230 SER A N 1
ATOM 1835 C CA . SER A 1 230 ? 18.703 18.25 25.062 1 90.31 230 SER A CA 1
ATOM 1836 C C . SER A 1 230 ? 19.516 17.5 24.016 1 90.31 230 SER A C 1
ATOM 1838 O O . SER A 1 230 ? 20.156 18.109 23.156 1 90.31 230 SER A O 1
ATOM 1840 N N . ASP A 1 231 ? 19.422 16.141 24.094 1 82.5 231 ASP A N 1
ATOM 1841 C CA . ASP A 1 231 ? 20.016 15.297 23.062 1 82.5 231 ASP A CA 1
ATOM 1842 C C . ASP A 1 231 ? 19.391 15.562 21.703 1 82.5 231 ASP A C 1
ATOM 1844 O O . ASP A 1 231 ? 20.078 15.57 20.688 1 82.5 231 ASP A O 1
ATOM 1848 N N . PHE A 1 232 ? 18.172 15.828 21.766 1 83.44 232 PHE A N 1
ATOM 1849 C CA . PHE A 1 232 ? 17.453 16.109 20.531 1 83.44 232 PHE A CA 1
ATOM 1850 C C . PHE A 1 232 ? 17.906 17.422 19.922 1 83.44 232 PHE A C 1
ATOM 1852 O O . PHE A 1 232 ? 18.078 17.531 18.703 1 83.44 232 PHE A O 1
ATOM 1859 N N . ASP A 1 233 ? 18.078 18.375 20.75 1 89.44 233 ASP A N 1
ATOM 1860 C CA . ASP A 1 233 ? 18.562 19.672 20.281 1 89.44 233 ASP A CA 1
ATOM 1861 C C . ASP A 1 233 ? 19.922 19.531 19.609 1 89.44 233 ASP A C 1
ATOM 1863 O O . ASP A 1 233 ? 20.125 20.062 18.516 1 89.44 233 ASP A O 1
ATOM 1867 N N . ARG A 1 234 ? 20.75 18.828 20.234 1 86.56 234 ARG A N 1
ATOM 1868 C CA . ARG A 1 234 ? 22.109 18.688 19.734 1 86.56 234 ARG A CA 1
ATOM 1869 C C . ARG A 1 234 ? 22.125 17.906 18.406 1 86.56 234 ARG A C 1
ATOM 1871 O O . ARG A 1 234 ? 22.875 18.25 17.5 1 86.56 234 ARG A O 1
ATOM 1878 N N . ALA A 1 235 ? 21.344 16.906 18.391 1 82.94 235 ALA A N 1
ATOM 1879 C CA . ALA A 1 235 ? 21.25 16.141 17.156 1 82.94 235 ALA A CA 1
ATOM 1880 C C . ALA A 1 235 ? 20.719 17 16.016 1 82.94 235 ALA A C 1
ATOM 1882 O O . ALA A 1 235 ? 21.281 16.984 14.914 1 82.94 235 ALA A O 1
ATOM 1883 N N . PHE A 1 236 ? 19.734 17.797 16.266 1 86.38 236 PHE A N 1
ATOM 1884 C CA . PHE A 1 236 ? 19.125 18.656 15.25 1 86.38 236 PHE A CA 1
ATOM 1885 C C . PHE A 1 236 ? 20.125 19.719 14.773 1 86.38 236 PHE A C 1
ATOM 1887 O O . PHE A 1 236 ? 20.203 20.016 13.578 1 86.38 236 PHE A O 1
ATOM 1894 N N . ILE A 1 237 ? 20.719 20.25 15.734 1 89.06 237 ILE A N 1
ATOM 1895 C CA . ILE A 1 237 ? 21.719 21.281 15.422 1 89.06 237 ILE A CA 1
ATOM 1896 C C . ILE A 1 237 ? 22.766 20.703 14.484 1 89.06 237 ILE A C 1
ATOM 1898 O O . ILE A 1 237 ? 23.156 21.344 13.5 1 89.06 237 ILE A O 1
ATOM 1902 N N . ARG A 1 238 ? 23.141 19.484 14.711 1 85.5 238 ARG A N 1
ATOM 1903 C CA . ARG A 1 238 ? 24.125 18.812 13.875 1 85.5 238 ARG A CA 1
ATOM 1904 C C . ARG A 1 238 ? 23.531 18.453 12.516 1 85.5 238 ARG A C 1
ATOM 1906 O O . ARG A 1 238 ? 24.141 18.719 11.477 1 85.5 238 ARG A O 1
ATOM 1913 N N . TRP A 1 239 ? 22.406 17.922 12.531 1 83.81 239 TRP A N 1
ATOM 1914 C CA . TRP A 1 239 ? 21.797 17.406 11.312 1 83.81 239 TRP A CA 1
ATOM 1915 C C . TRP A 1 239 ? 21.5 18.531 10.328 1 83.81 239 TRP A C 1
ATOM 1917 O O . TRP A 1 239 ? 21.5 18.328 9.117 1 83.81 239 TRP A O 1
ATOM 1927 N N . TYR A 1 240 ? 21.219 19.688 10.859 1 87 240 TYR A N 1
ATOM 1928 C CA . TYR A 1 240 ? 20.891 20.797 9.984 1 87 240 TYR A CA 1
ATOM 1929 C C . TYR A 1 240 ? 22.094 21.688 9.75 1 87 240 TYR A C 1
ATOM 1931 O O . TYR A 1 240 ? 22 22.734 9.086 1 87 240 TYR A O 1
ATOM 1939 N N . GLY A 1 241 ? 23.219 21.281 10.297 1 86.94 241 GLY A N 1
ATOM 1940 C CA . GLY A 1 241 ? 24.453 22.031 10.141 1 86.94 241 GLY A CA 1
ATOM 1941 C C . GLY A 1 241 ? 24.438 23.375 10.852 1 86.94 241 GLY A C 1
ATOM 1942 O O . GLY A 1 241 ? 25.172 24.281 10.492 1 86.94 241 GLY A O 1
ATOM 1943 N N . LEU A 1 242 ? 23.656 23.516 11.867 1 91.06 242 LEU A N 1
ATOM 1944 C CA . LEU A 1 242 ? 23.469 24.797 12.555 1 91.06 242 LEU A CA 1
ATOM 1945 C C . LEU A 1 242 ? 24.641 25.062 13.508 1 91.06 242 LEU A C 1
ATOM 1947 O O . LEU A 1 242 ? 24.812 26.188 13.977 1 91.06 242 LEU A O 1
ATOM 1951 N N . ASP A 1 243 ? 25.359 24.016 13.734 1 88 243 ASP A N 1
ATOM 1952 C CA . ASP A 1 243 ? 26.562 24.203 14.531 1 88 243 ASP A CA 1
ATOM 1953 C C . ASP A 1 243 ? 27.641 24.922 13.727 1 88 243 ASP A C 1
ATOM 1955 O O . ASP A 1 243 ? 28.516 25.578 14.305 1 88 243 ASP A O 1
ATOM 1959 N N . ARG A 1 244 ? 27.531 24.781 12.43 1 86.75 244 ARG A N 1
ATOM 1960 C CA . ARG A 1 244 ? 28.5 25.406 11.539 1 86.75 244 ARG A CA 1
ATOM 1961 C C . ARG A 1 244 ? 27.938 26.672 10.914 1 86.75 244 ARG A C 1
ATOM 1963 O O . ARG A 1 244 ? 28.688 27.547 10.477 1 86.75 244 ARG A O 1
ATOM 1970 N N . LYS A 1 245 ? 26.719 26.719 10.734 1 88.88 245 LYS A N 1
ATOM 1971 C CA . LYS A 1 245 ? 26 27.828 10.117 1 88.88 245 LYS A CA 1
ATOM 1972 C C . LYS A 1 245 ? 24.891 28.328 11.031 1 88.88 245 LYS A C 1
ATOM 1974 O O . LYS A 1 245 ? 23.703 28.109 10.766 1 88.88 245 LYS A O 1
ATOM 1979 N N . SER A 1 246 ? 25.328 29.203 11.93 1 87.75 246 SER A N 1
ATOM 1980 C CA . SER A 1 246 ? 24.328 29.656 12.898 1 87.75 246 SER A CA 1
ATOM 1981 C C . SER A 1 246 ? 23.312 30.594 12.25 1 87.75 246 SER A C 1
ATOM 1983 O O . SER A 1 246 ? 23.672 31.422 11.414 1 87.75 246 SER A O 1
ATOM 1985 N N . ILE A 1 247 ? 22.078 30.469 12.695 1 93.44 247 ILE A N 1
ATOM 1986 C CA . ILE A 1 247 ? 21 31.328 12.203 1 93.44 247 ILE A CA 1
ATOM 1987 C C . ILE A 1 247 ? 20.609 32.312 13.289 1 93.44 247 ILE A C 1
ATOM 1989 O O . ILE A 1 247 ? 19.594 33.031 13.148 1 93.44 247 ILE A O 1
ATOM 1993 N N . ARG A 1 248 ? 21.359 32.469 14.336 1 93.5 248 ARG A N 1
ATOM 1994 C CA . ARG A 1 248 ? 20.969 33.219 15.531 1 93.5 248 ARG A CA 1
ATOM 1995 C C . ARG A 1 248 ? 21.219 34.719 15.352 1 93.5 248 ARG A C 1
ATOM 1997 O O . ARG A 1 248 ? 20.734 35.531 16.141 1 93.5 248 ARG A O 1
ATOM 2004 N N . ASP A 1 249 ? 21.891 35.062 14.297 1 94.44 249 ASP A N 1
ATOM 2005 C CA . ASP A 1 249 ? 22.094 36.469 14.008 1 94.44 249 ASP A CA 1
ATOM 2006 C C . ASP A 1 249 ? 20.75 37.188 13.766 1 94.44 249 ASP A C 1
ATOM 2008 O O . ASP A 1 249 ? 19.906 36.688 13.016 1 94.44 249 ASP A O 1
ATOM 2012 N N . PRO A 1 250 ? 20.609 38.375 14.43 1 95.25 250 PRO A N 1
ATOM 2013 C CA . PRO A 1 250 ? 19.344 39.094 14.281 1 95.25 250 PRO A CA 1
ATOM 2014 C C . PRO A 1 250 ? 18.953 39.312 12.82 1 95.25 250 PRO A C 1
ATOM 2016 O O . PRO A 1 250 ? 17.766 39.312 12.484 1 95.25 250 PRO A O 1
ATOM 2019 N N . GLU A 1 251 ? 19.953 39.5 12.023 1 95.56 251 GLU A N 1
ATOM 2020 C CA . GLU A 1 251 ? 19.672 39.719 10.609 1 95.56 251 GLU A CA 1
ATOM 2021 C C . GLU A 1 251 ? 18.922 38.531 9.992 1 95.56 251 GLU A C 1
ATOM 2023 O O . GLU A 1 251 ? 17.969 38.719 9.242 1 95.56 251 GLU A O 1
ATOM 2028 N N . HIS A 1 252 ? 19.422 37.312 10.25 1 96.62 252 HIS A N 1
ATOM 2029 C CA . HIS A 1 252 ? 18.766 36.125 9.75 1 96.62 252 HIS A CA 1
ATOM 2030 C C . HIS A 1 252 ? 17.391 35.938 10.383 1 96.62 252 HIS A C 1
ATOM 2032 O O . HIS A 1 252 ? 16.422 35.594 9.695 1 96.62 252 HIS A O 1
ATOM 2038 N N . LEU A 1 253 ? 17.281 36.156 11.672 1 97.19 253 LEU A N 1
ATOM 2039 C CA . LEU A 1 253 ? 16.031 36 12.406 1 97.19 253 LEU A CA 1
ATOM 2040 C C . LEU A 1 253 ? 14.961 36.938 11.875 1 97.19 253 LEU A C 1
ATOM 2042 O O . LEU A 1 253 ? 13.812 36.531 11.664 1 97.19 253 LEU A O 1
ATOM 2046 N N . ILE A 1 254 ? 15.328 38.188 11.688 1 96.81 254 ILE A N 1
ATOM 2047 C CA . ILE A 1 254 ? 14.406 39.188 11.188 1 96.81 254 ILE A CA 1
ATOM 2048 C C . ILE A 1 254 ? 13.953 38.812 9.773 1 96.81 254 ILE A C 1
ATOM 2050 O O . ILE A 1 254 ? 12.766 38.875 9.453 1 96.81 254 ILE A O 1
ATOM 2054 N N . ALA A 1 255 ? 14.914 38.406 8.961 1 96.44 255 ALA A N 1
ATOM 2055 C CA . ALA A 1 255 ? 14.602 38.062 7.574 1 96.44 255 ALA A CA 1
ATOM 2056 C C . ALA A 1 255 ? 13.656 36.875 7.496 1 96.44 255 ALA A C 1
ATOM 2058 O O . ALA A 1 255 ? 12.688 36.875 6.73 1 96.44 255 ALA A O 1
ATOM 2059 N N . MET A 1 256 ? 13.953 35.812 8.219 1 96.5 256 MET A N 1
ATOM 2060 C CA . MET A 1 256 ? 13.133 34.625 8.125 1 96.5 256 MET A CA 1
ATOM 2061 C C . MET A 1 256 ? 11.727 34.875 8.672 1 96.5 256 MET A C 1
ATOM 2063 O O . MET A 1 256 ? 10.742 34.406 8.109 1 96.5 256 MET A O 1
ATOM 2067 N N . ARG A 1 257 ? 11.602 35.656 9.742 1 97.38 257 ARG A N 1
ATOM 2068 C CA . ARG A 1 257 ? 10.289 35.969 10.305 1 97.38 257 ARG A CA 1
ATOM 2069 C C . ARG A 1 257 ? 9.5 36.875 9.383 1 97.38 257 ARG A C 1
ATOM 2071 O O . ARG A 1 257 ? 8.281 36.75 9.266 1 97.38 257 ARG A O 1
ATOM 2078 N N . ARG A 1 258 ? 10.195 37.812 8.766 1 97.75 258 ARG A N 1
ATOM 2079 C CA . ARG A 1 258 ? 9.555 38.656 7.754 1 97.75 258 ARG A CA 1
ATOM 2080 C C . ARG A 1 258 ? 9.047 37.781 6.59 1 97.75 258 ARG A C 1
ATOM 2082 O O . ARG A 1 258 ? 7.914 37.969 6.133 1 97.75 258 ARG A O 1
ATOM 2089 N N . GLY A 1 259 ? 9.922 36.938 6.125 1 97.94 259 GLY A N 1
ATOM 2090 C CA . GLY A 1 259 ? 9.523 36.062 5.047 1 97.94 259 GLY A CA 1
ATOM 2091 C C . GLY A 1 259 ? 8.32 35.188 5.398 1 97.94 259 GLY A C 1
ATOM 2092 O O . GLY A 1 259 ? 7.375 35.094 4.613 1 97.94 259 GLY A O 1
ATOM 2093 N N . PHE A 1 260 ? 8.352 34.625 6.605 1 98 260 PHE A N 1
ATOM 2094 C CA . PHE A 1 260 ? 7.234 33.812 7.066 1 98 260 PHE A CA 1
ATOM 2095 C C . PHE A 1 260 ? 5.957 34.625 7.133 1 98 260 PHE A C 1
ATOM 2097 O O . PHE A 1 260 ? 4.91 34.219 6.637 1 98 260 PHE A O 1
ATOM 2104 N N . ALA A 1 261 ? 6.008 35.719 7.762 1 98.31 261 ALA A N 1
ATOM 2105 C CA . ALA A 1 261 ? 4.836 36.594 7.922 1 98.31 261 ALA A CA 1
ATOM 2106 C C . ALA A 1 261 ? 4.254 36.969 6.57 1 98.31 261 ALA A C 1
ATOM 2108 O O . ALA A 1 261 ? 3.033 36.969 6.387 1 98.31 261 ALA A O 1
ATOM 2109 N N . ALA A 1 262 ? 5.105 37.312 5.684 1 98.44 262 ALA A N 1
ATOM 2110 C CA . ALA A 1 262 ? 4.672 37.719 4.348 1 98.44 262 ALA A CA 1
ATOM 2111 C C . ALA A 1 262 ? 3.971 36.562 3.631 1 98.44 262 ALA A C 1
ATOM 2113 O O . ALA A 1 262 ? 2.926 36.75 3.006 1 98.44 262 ALA A O 1
ATOM 2114 N N . LEU A 1 263 ? 4.535 35.406 3.715 1 98.69 263 LEU A N 1
ATOM 2115 C CA . LEU A 1 263 ? 3.924 34.25 3.062 1 98.69 263 LEU A CA 1
ATOM 2116 C C . LEU A 1 263 ? 2.623 33.844 3.756 1 98.69 263 LEU A C 1
ATOM 2118 O O . LEU A 1 263 ? 1.676 33.406 3.102 1 98.69 263 LEU A O 1
ATOM 2122 N N . ALA A 1 264 ? 2.609 33.938 5.082 1 98.69 264 ALA A N 1
ATOM 2123 C CA . ALA A 1 264 ? 1.37 33.656 5.809 1 98.69 264 ALA A CA 1
ATOM 2124 C C . ALA A 1 264 ? 0.272 34.625 5.391 1 98.69 264 ALA A C 1
ATOM 2126 O O . ALA A 1 264 ? -0.894 34.25 5.27 1 98.69 264 ALA A O 1
ATOM 2127 N N . HIS A 1 265 ? 0.619 35.906 5.18 1 98.5 265 HIS A N 1
ATOM 2128 C CA . HIS A 1 265 ? -0.314 36.906 4.68 1 98.5 265 HIS A CA 1
ATOM 2129 C C . HIS A 1 265 ? -0.812 36.531 3.283 1 98.5 265 HIS A C 1
ATOM 2131 O O . HIS A 1 265 ? -1.998 36.688 2.984 1 98.5 265 HIS A O 1
ATOM 2137 N N . TYR A 1 266 ? 0.111 36.094 2.527 1 98.56 266 TYR A N 1
ATOM 2138 C CA . TYR A 1 266 ? -0.246 35.625 1.194 1 98.56 266 TYR A CA 1
ATOM 2139 C C . TYR A 1 266 ? -1.31 34.531 1.267 1 98.56 266 TYR A C 1
ATOM 2141 O O . TYR A 1 266 ? -2.318 34.594 0.56 1 98.56 266 TYR A O 1
ATOM 2149 N N . VAL A 1 267 ? -1.127 33.562 2.121 1 98.81 267 VAL A N 1
ATOM 2150 C CA . VAL A 1 267 ? -2.1 32.5 2.307 1 98.81 267 VAL A CA 1
ATOM 2151 C C . VAL A 1 267 ? -3.41 33.062 2.836 1 98.81 267 VAL A C 1
ATOM 2153 O O . VAL A 1 267 ? -4.492 32.656 2.42 1 98.81 267 VAL A O 1
ATOM 2156 N N . ASP A 1 268 ? -3.316 34 3.727 1 98.81 268 ASP A N 1
ATOM 2157 C CA . ASP A 1 268 ? -4.504 34.656 4.266 1 98.81 268 ASP A CA 1
ATOM 2158 C C . ASP A 1 268 ? -5.34 35.281 3.15 1 98.81 268 ASP A C 1
ATOM 2160 O O . ASP A 1 268 ? -6.566 35.188 3.162 1 98.81 268 ASP A O 1
ATOM 2164 N N . ASP A 1 269 ? -4.68 35.969 2.225 1 98.69 269 ASP A N 1
ATOM 2165 C CA . ASP A 1 269 ? -5.379 36.562 1.084 1 98.69 269 ASP A CA 1
ATOM 2166 C C . ASP A 1 269 ? -6.121 35.469 0.289 1 98.69 269 ASP A C 1
ATOM 2168 O O . ASP A 1 269 ? -7.242 35.719 -0.17 1 98.69 269 ASP A O 1
ATOM 2172 N N . LYS A 1 270 ? -5.457 34.344 0.114 1 98.81 270 LYS A N 1
ATOM 2173 C CA . LYS A 1 270 ? -6.098 33.25 -0.593 1 98.81 270 LYS A CA 1
ATOM 2174 C C . LYS A 1 270 ? -7.332 32.75 0.157 1 98.81 270 LYS A C 1
ATOM 2176 O O . LYS A 1 270 ? -8.359 32.469 -0.457 1 98.81 270 LYS A O 1
ATOM 2181 N N . VAL A 1 271 ? -7.254 32.656 1.465 1 98.88 271 VAL A N 1
ATOM 2182 C CA . VAL A 1 271 ? -8.398 32.281 2.287 1 98.88 271 VAL A CA 1
ATOM 2183 C C . VAL A 1 271 ? -9.523 33.281 2.104 1 98.88 271 VAL A C 1
ATOM 2185 O O . VAL A 1 271 ? -10.695 32.906 1.968 1 98.88 271 VAL A O 1
ATOM 2188 N N . GLY A 1 272 ? -9.188 34.562 2.094 1 98.81 272 GLY A N 1
ATOM 2189 C CA . GLY A 1 272 ? -10.18 35.594 1.855 1 98.81 272 GLY A CA 1
ATOM 2190 C C . GLY A 1 272 ? -10.938 35.406 0.557 1 98.81 272 GLY A C 1
ATOM 2191 O O . GLY A 1 272 ? -12.164 35.531 0.523 1 98.81 272 GLY A O 1
ATOM 2192 N N . GLU A 1 273 ? -10.211 35.094 -0.467 1 98.62 273 GLU A N 1
ATOM 2193 C CA . GLU A 1 273 ? -10.82 34.875 -1.771 1 98.62 273 GLU A CA 1
ATOM 2194 C C . GLU A 1 273 ? -11.789 33.688 -1.732 1 98.62 273 GLU A C 1
ATOM 2196 O O . GLU A 1 273 ? -12.859 33.719 -2.342 1 98.62 273 GLU A O 1
ATOM 2201 N N . LEU A 1 274 ? -11.398 32.594 -1.075 1 98.88 274 LEU A N 1
ATOM 2202 C CA . LEU A 1 274 ? -12.281 31.453 -0.928 1 98.88 274 LEU A CA 1
ATOM 2203 C C . LEU A 1 274 ? -13.57 31.859 -0.213 1 98.88 274 LEU A C 1
ATOM 2205 O O . LEU A 1 274 ? -14.664 31.484 -0.641 1 98.88 274 LEU A O 1
ATOM 2209 N N . MET A 1 275 ? -13.438 32.656 0.862 1 98.56 275 MET A N 1
ATOM 2210 C CA . MET A 1 275 ? -14.602 33.062 1.62 1 98.56 275 MET A CA 1
ATOM 2211 C C . MET A 1 275 ? -15.5 33.969 0.774 1 98.56 275 MET A C 1
ATOM 2213 O O . MET A 1 275 ? -16.719 33.875 0.834 1 98.56 275 MET A O 1
ATOM 2217 N N . ASP A 1 276 ? -14.875 34.844 -0.009 1 98.5 276 ASP A N 1
ATOM 2218 C CA . ASP A 1 276 ? -15.633 35.719 -0.886 1 98.5 276 ASP A CA 1
ATOM 2219 C C . ASP A 1 276 ? -16.484 34.938 -1.873 1 98.5 276 ASP A C 1
ATOM 2221 O O . ASP A 1 276 ? -17.656 35.219 -2.061 1 98.5 276 ASP A O 1
ATOM 2225 N N . VAL A 1 277 ? -15.875 33.938 -2.479 1 98.38 277 VAL A N 1
ATOM 2226 C CA . VAL A 1 277 ? -16.578 33.125 -3.479 1 98.38 277 VAL A CA 1
ATOM 2227 C C . VAL A 1 277 ? -17.688 32.312 -2.809 1 98.38 277 VAL A C 1
ATOM 2229 O O . VAL A 1 277 ? -18.781 32.156 -3.369 1 98.38 277 VAL A O 1
ATOM 2232 N N . LEU A 1 278 ? -17.469 31.797 -1.604 1 98 278 LEU A N 1
ATOM 2233 C CA . LEU A 1 278 ? -18.516 31.109 -0.855 1 98 278 LEU A CA 1
ATOM 2234 C C . LEU A 1 278 ? -19.719 32.031 -0.654 1 98 278 LEU A C 1
ATOM 2236 O O . LEU A 1 278 ? -20.859 31.609 -0.856 1 98 278 LEU A O 1
ATOM 2240 N N . ASP A 1 279 ? -19.438 33.219 -0.301 1 97.25 279 ASP A N 1
ATOM 2241 C CA . ASP A 1 279 ? -20.5 34.219 -0.059 1 97.25 279 ASP A CA 1
ATOM 2242 C C . ASP A 1 279 ? -21.234 34.562 -1.354 1 97.25 279 ASP A C 1
ATOM 2244 O O . ASP A 1 279 ? -22.469 34.562 -1.394 1 97.25 279 ASP A O 1
ATOM 2248 N N . GLU A 1 280 ? -20.453 34.812 -2.379 1 97.81 280 GLU A N 1
ATOM 2249 C CA . GLU A 1 280 ? -21.016 35.156 -3.684 1 97.81 280 GLU A CA 1
ATOM 2250 C C . GLU A 1 280 ? -21.938 34.062 -4.199 1 97.81 280 GLU A C 1
ATOM 2252 O O . GLU A 1 280 ? -22.938 34.375 -4.867 1 97.81 280 GLU A O 1
ATOM 2257 N N . GLN A 1 281 ? -21.641 32.844 -3.879 1 96.75 281 GLN A N 1
ATOM 2258 C CA . GLN A 1 281 ? -22.391 31.719 -4.391 1 96.75 281 GLN A CA 1
ATOM 2259 C C . GLN A 1 281 ? -23.516 31.312 -3.428 1 96.75 281 GLN A C 1
ATOM 2261 O O . GLN A 1 281 ? -24.219 30.344 -3.662 1 96.75 281 GLN A O 1
ATOM 2266 N N . GLY A 1 282 ? -23.703 32.062 -2.318 1 96.06 282 GLY A N 1
ATOM 2267 C CA . GLY A 1 282 ? -24.734 31.797 -1.344 1 96.06 282 GLY A CA 1
ATOM 2268 C C . GLY A 1 282 ? -24.5 30.516 -0.565 1 96.06 282 GLY A C 1
ATOM 2269 O O . GLY A 1 282 ? -25.453 29.844 -0.161 1 96.06 282 GLY A O 1
ATOM 2270 N N . LEU A 1 283 ? -23.25 30.141 -0.342 1 96.31 283 LEU A N 1
ATOM 2271 C CA . LEU A 1 283 ? -22.922 28.844 0.254 1 96.31 283 LEU A CA 1
ATOM 2272 C C . LEU A 1 283 ? -22.484 29.016 1.706 1 96.31 283 LEU A C 1
ATOM 2274 O O . LEU A 1 283 ? -22.312 28.031 2.426 1 96.31 283 LEU A O 1
ATOM 2278 N N . THR A 1 284 ? -22.344 30.219 2.215 1 96.31 284 THR A N 1
ATOM 2279 C CA . THR A 1 284 ? -21.75 30.516 3.512 1 96.31 284 THR A CA 1
ATOM 2280 C C . THR A 1 284 ? -22.547 29.859 4.637 1 96.31 284 THR A C 1
ATOM 2282 O O . THR A 1 284 ? -21.953 29.266 5.555 1 96.31 284 THR A O 1
ATOM 2285 N N . ASP A 1 285 ? -23.875 29.828 4.559 1 94.88 285 ASP A N 1
ATOM 2286 C CA . ASP A 1 285 ? -24.719 29.375 5.656 1 94.88 285 ASP A CA 1
ATOM 2287 C C . ASP A 1 285 ? -24.891 27.859 5.625 1 94.88 285 ASP A C 1
ATOM 2289 O O . ASP A 1 285 ? -25.469 27.281 6.539 1 94.88 285 ASP A O 1
ATOM 2293 N N . ASP A 1 286 ? -24.297 27.25 4.684 1 95.56 286 ASP A N 1
ATOM 2294 C CA . ASP A 1 286 ? -24.422 25.797 4.559 1 95.56 286 ASP A CA 1
ATOM 2295 C C . ASP A 1 286 ? -23.062 25.109 4.543 1 95.56 286 ASP A C 1
ATOM 2297 O O . ASP A 1 286 ? -22.953 23.953 4.16 1 95.56 286 ASP A O 1
ATOM 2301 N N . THR A 1 287 ? -21.984 25.859 4.852 1 98 287 THR A N 1
ATOM 2302 C CA . THR A 1 287 ? -20.641 25.297 4.711 1 98 287 THR A CA 1
ATOM 2303 C C . THR A 1 287 ? -19.891 25.391 6.031 1 98 287 THR A C 1
ATOM 2305 O O . THR A 1 287 ? -19.812 26.453 6.641 1 98 287 THR A O 1
ATOM 2308 N N . ILE A 1 288 ? -19.438 24.234 6.496 1 98.56 288 ILE A N 1
ATOM 2309 C CA . ILE A 1 288 ? -18.438 24.219 7.566 1 98.56 288 ILE A CA 1
ATOM 2310 C C . ILE A 1 288 ? -17.062 24.531 6.996 1 98.56 288 ILE A C 1
ATOM 2312 O O . ILE A 1 288 ? -16.641 23.922 6.012 1 98.56 288 ILE A O 1
ATOM 2316 N N . VAL A 1 289 ? -16.344 25.531 7.586 1 98.88 289 VAL A N 1
ATOM 2317 C CA . VAL A 1 289 ? -14.992 25.859 7.148 1 98.88 289 VAL A CA 1
ATOM 2318 C C . VAL A 1 289 ? -13.992 25.484 8.234 1 98.88 289 VAL A C 1
ATOM 2320 O O . VAL A 1 289 ? -14.133 25.906 9.391 1 98.88 289 VAL A O 1
ATOM 2323 N N . ILE A 1 290 ? -13.062 24.641 7.891 1 98.94 290 ILE A N 1
ATOM 2324 C CA . ILE A 1 290 ? -11.977 24.234 8.781 1 98.94 290 ILE A CA 1
ATOM 2325 C C . ILE A 1 290 ? -10.648 24.797 8.266 1 98.94 290 ILE A C 1
ATOM 2327 O O . ILE A 1 290 ? -10.32 24.641 7.09 1 98.94 290 ILE A O 1
ATOM 2331 N N . PHE A 1 291 ? -9.914 25.516 9.07 1 98.88 291 PHE A N 1
ATOM 2332 C CA . PHE A 1 291 ? -8.578 26.016 8.758 1 98.88 291 PHE A CA 1
ATOM 2333 C C . PHE A 1 291 ? -7.539 25.391 9.695 1 98.88 291 PHE A C 1
ATOM 2335 O O . PHE A 1 291 ? -7.695 25.438 10.914 1 98.88 291 PHE A O 1
ATOM 2342 N N . THR A 1 292 ? -6.48 24.812 9.102 1 98.94 292 THR A N 1
ATOM 2343 C CA . THR A 1 292 ? -5.461 24.188 9.938 1 98.94 292 THR A CA 1
ATOM 2344 C C . THR A 1 292 ? -4.129 24.109 9.203 1 98.94 292 THR A C 1
ATOM 2346 O O . THR A 1 292 ? -3.941 24.75 8.172 1 98.94 292 THR A O 1
ATOM 2349 N N . SER A 1 293 ? -3.135 23.484 9.828 1 98.88 293 SER A N 1
ATOM 2350 C CA . SER A 1 293 ? -1.823 23.156 9.289 1 98.88 293 SER A CA 1
ATOM 2351 C C . SER A 1 293 ? -1.459 21.703 9.578 1 98.88 293 SER A C 1
ATOM 2353 O O . SER A 1 293 ? -2.074 21.062 10.43 1 98.88 293 SER A O 1
ATOM 2355 N N . ASP A 1 294 ? -0.566 21.188 8.797 1 98.75 294 ASP A N 1
ATOM 2356 C CA . ASP A 1 294 ? -0.115 19.828 9.07 1 98.75 294 ASP A CA 1
ATOM 2357 C C . ASP A 1 294 ? 0.894 19.797 10.219 1 98.75 294 ASP A C 1
ATOM 2359 O O . ASP A 1 294 ? 0.924 18.859 11 1 98.75 294 ASP A O 1
ATOM 2363 N N . HIS A 1 295 ? 1.729 20.734 10.32 1 98.69 295 HIS A N 1
ATOM 2364 C CA . HIS A 1 295 ? 2.686 20.938 11.398 1 98.69 295 HIS A CA 1
ATOM 2365 C C . HIS A 1 295 ? 3.176 22.375 11.453 1 98.69 295 HIS A C 1
ATOM 2367 O O . HIS A 1 295 ? 2.779 23.203 10.625 1 98.69 295 HIS A O 1
ATOM 2373 N N . GLY A 1 296 ? 3.945 22.703 12.508 1 98.44 296 GLY A N 1
ATOM 2374 C CA . GLY A 1 296 ? 4.434 24.062 12.68 1 98.44 296 GLY A CA 1
ATOM 2375 C C . GLY A 1 296 ? 5.828 24.266 12.125 1 98.44 296 GLY A C 1
ATOM 2376 O O . GLY A 1 296 ? 6.238 23.578 11.188 1 98.44 296 GLY A O 1
ATOM 2377 N N . GLU A 1 297 ? 6.48 25.312 12.641 1 97.75 297 GLU A N 1
ATOM 2378 C CA . GLU A 1 297 ? 7.781 25.781 12.156 1 97.75 297 GLU A CA 1
ATOM 2379 C C . GLU A 1 297 ? 8.594 26.422 13.281 1 97.75 297 GLU A C 1
ATOM 2381 O O . GLU A 1 297 ? 8.078 27.266 14.016 1 97.75 297 GLU A O 1
ATOM 2386 N N . MET A 1 298 ? 9.836 25.922 13.359 1 96.94 298 MET A N 1
ATOM 2387 C CA . MET A 1 298 ? 10.773 26.656 14.195 1 96.94 298 MET A CA 1
ATOM 2388 C C . MET A 1 298 ? 11.359 27.844 13.438 1 96.94 298 MET A C 1
ATOM 2390 O O . MET A 1 298 ? 11.93 27.688 12.367 1 96.94 298 MET A O 1
ATOM 2394 N N . LEU A 1 299 ? 11.281 29.031 13.977 1 97.19 299 LEU A N 1
ATOM 2395 C CA . LEU A 1 299 ? 11.766 30.25 13.344 1 97.19 299 LEU A CA 1
ATOM 2396 C C . LEU A 1 299 ? 12.867 30.891 14.18 1 97.19 299 LEU A C 1
ATOM 2398 O O . LEU A 1 299 ? 12.836 32.094 14.43 1 97.19 299 LEU A O 1
ATOM 2402 N N . GLY A 1 300 ? 13.719 30.078 14.664 1 96.44 300 GLY A N 1
ATOM 2403 C CA . GLY A 1 300 ? 14.844 30.531 15.453 1 96.44 300 GLY A CA 1
ATOM 2404 C C . GLY A 1 300 ? 14.734 30.172 16.922 1 96.44 300 GLY A C 1
ATOM 2405 O O . GLY A 1 300 ? 15.719 30.234 17.656 1 96.44 300 GLY A O 1
ATOM 2406 N N . GLU A 1 301 ? 13.539 29.828 17.344 1 96.44 301 GLU A N 1
ATOM 2407 C CA . GLU A 1 301 ? 13.398 29.406 18.734 1 96.44 301 GLU A CA 1
ATOM 2408 C C . GLU A 1 301 ? 14.383 28.297 19.078 1 96.44 301 GLU A C 1
ATOM 2410 O O . GLU A 1 301 ? 14.562 27.359 18.297 1 96.44 301 GLU A O 1
ATOM 2415 N N . LYS A 1 302 ? 15.055 28.438 20.234 1 95.31 302 LYS A N 1
ATOM 2416 C CA . LYS A 1 302 ? 16.062 27.5 20.734 1 95.31 302 LYS A CA 1
ATOM 2417 C C . LYS A 1 302 ? 17.203 27.344 19.75 1 95.31 302 LYS A C 1
ATOM 2419 O O . LYS A 1 302 ? 17.922 26.328 19.781 1 95.31 302 LYS A O 1
ATOM 2424 N N . GLY A 1 303 ? 17.297 28.297 18.828 1 94.81 303 GLY A N 1
ATOM 2425 C CA . GLY A 1 303 ? 18.344 28.234 17.797 1 94.81 303 GLY A CA 1
ATOM 2426 C C . GLY A 1 303 ? 18.031 27.25 16.703 1 94.81 303 GLY A C 1
ATOM 2427 O O . GLY A 1 303 ? 18.922 26.875 15.93 1 94.81 303 GLY A O 1
ATOM 2428 N N . LEU A 1 304 ? 16.828 26.766 16.656 1 94.81 304 LEU A N 1
ATOM 2429 C CA . LEU A 1 304 ? 16.438 25.734 15.703 1 94.81 304 LEU A CA 1
ATOM 2430 C C . LEU A 1 304 ? 15.602 26.328 14.57 1 94.81 304 LEU A C 1
ATOM 2432 O O . LEU A 1 304 ? 15.039 27.406 14.719 1 94.81 304 LEU A O 1
ATOM 2436 N N . ILE A 1 305 ? 15.586 25.641 13.445 1 94.88 305 ILE A N 1
ATOM 2437 C CA . ILE A 1 305 ? 14.742 25.969 12.305 1 94.88 305 ILE A CA 1
ATOM 2438 C C . ILE A 1 305 ? 13.969 24.719 11.859 1 94.88 305 ILE A C 1
ATOM 2440 O O . ILE A 1 305 ? 14.219 23.625 12.352 1 94.88 305 ILE A O 1
ATOM 2444 N N . GLN A 1 306 ? 13.039 24.906 10.977 1 93.56 306 GLN A N 1
ATOM 2445 C CA . GLN A 1 306 ? 12.336 23.828 10.305 1 93.56 306 GLN A CA 1
ATOM 2446 C C . GLN A 1 306 ? 11.406 23.094 11.273 1 93.56 306 GLN A C 1
ATOM 2448 O O . GLN A 1 306 ? 11.031 23.641 12.312 1 93.56 306 GLN A O 1
ATOM 2453 N N . LYS A 1 307 ? 10.906 22.047 10.852 1 93.25 307 LYS A N 1
ATOM 2454 C CA . LYS A 1 307 ? 10.023 21.109 11.531 1 93.25 307 LYS A CA 1
ATOM 2455 C C . LYS A 1 307 ? 10.812 19.953 12.133 1 93.25 307 LYS A C 1
ATOM 2457 O O . LYS A 1 307 ? 11.945 20.125 12.586 1 93.25 307 LYS A O 1
ATOM 2462 N N . ARG A 1 308 ? 10.281 18.844 12.375 1 91.25 308 ARG A N 1
ATOM 2463 C CA . ARG A 1 308 ? 10.898 17.609 12.836 1 91.25 308 ARG A CA 1
ATOM 2464 C C . ARG A 1 308 ? 11.273 17.688 14.312 1 91.25 308 ARG A C 1
ATOM 2466 O O . ARG A 1 308 ? 12.078 16.906 14.812 1 91.25 308 ARG A O 1
ATOM 2473 N N . SER A 1 309 ? 10.867 18.734 15.047 1 92.81 309 SER A N 1
ATOM 2474 C CA . SER A 1 309 ? 11.07 18.828 16.484 1 92.81 309 SER A CA 1
ATOM 2475 C C . SER A 1 309 ? 9.758 18.703 17.25 1 92.81 309 SER A C 1
ATOM 2477 O O . SER A 1 309 ? 8.688 18.938 16.688 1 92.81 309 SER A O 1
ATOM 2479 N N . LEU A 1 310 ? 9.852 18.297 18.5 1 95.88 310 LEU A N 1
ATOM 2480 C CA . LEU A 1 310 ? 8.672 18.078 19.328 1 95.88 310 LEU A CA 1
ATOM 2481 C C . LEU A 1 310 ? 8.352 19.297 20.172 1 95.88 310 LEU A C 1
ATOM 2483 O O . LEU A 1 310 ? 7.504 19.234 21.062 1 95.88 310 LEU A O 1
ATOM 2487 N N . TYR A 1 311 ? 8.992 20.422 19.875 1 97.44 311 TYR A N 1
ATOM 2488 C CA . TYR A 1 311 ? 8.758 21.672 20.594 1 97.44 311 TYR A CA 1
ATOM 2489 C C . TYR A 1 311 ? 7.527 22.391 20.062 1 97.44 311 TYR A C 1
ATOM 2491 O O . TYR A 1 311 ? 7.059 22.094 18.953 1 97.44 311 TYR A O 1
ATOM 2499 N N . GLU A 1 312 ? 7.023 23.328 20.812 1 98 312 GLU A N 1
ATOM 2500 C CA . GLU A 1 312 ? 5.738 23.969 20.562 1 98 312 GLU A CA 1
ATOM 2501 C C . GLU A 1 312 ? 5.684 24.578 19.172 1 98 312 GLU A C 1
ATOM 2503 O O . GLU A 1 312 ? 4.719 24.375 18.438 1 98 312 GLU A O 1
ATOM 2508 N N . TRP A 1 313 ? 6.707 25.266 18.719 1 98 313 TRP A N 1
ATOM 2509 C CA . TRP A 1 313 ? 6.676 25.984 17.438 1 98 313 TRP A CA 1
ATOM 2510 C C . TRP A 1 313 ? 6.594 25.016 16.266 1 98 313 TRP A C 1
ATOM 2512 O O . TRP A 1 313 ? 6.035 25.359 15.219 1 98 313 TRP A O 1
ATOM 2522 N N . SER A 1 314 ? 7.152 23.828 16.453 1 97.81 314 SER A N 1
ATOM 2523 C CA . SER A 1 314 ? 7.129 22.781 15.438 1 97.81 314 SER A CA 1
ATOM 2524 C C . SER A 1 314 ? 5.875 21.922 15.555 1 97.81 314 SER A C 1
ATOM 2526 O O . SER A 1 314 ? 5.336 21.469 14.547 1 97.81 314 SER A O 1
ATOM 2528 N N . ALA A 1 315 ? 5.324 21.812 16.75 1 98.5 315 ALA A N 1
ATOM 2529 C CA . ALA A 1 315 ? 4.312 20.797 17 1 98.5 315 ALA A CA 1
ATOM 2530 C C . ALA A 1 315 ? 2.92 21.406 17.094 1 98.5 315 ALA A C 1
ATOM 2532 O O . ALA A 1 315 ? 1.92 20.734 16.828 1 98.5 315 ALA A O 1
ATOM 2533 N N . ARG A 1 316 ? 2.789 22.641 17.594 1 98.44 316 ARG A N 1
ATOM 2534 C CA . ARG A 1 316 ? 1.483 23.281 17.703 1 98.44 316 ARG A CA 1
ATOM 2535 C C . ARG A 1 316 ? 1.029 23.844 16.359 1 98.44 316 ARG A C 1
ATOM 2537 O O . ARG A 1 316 ? 1.846 24.344 15.578 1 98.44 316 ARG A O 1
ATOM 2544 N N . ILE A 1 317 ? -0.251 23.734 16.094 1 98.88 317 ILE A N 1
ATOM 2545 C CA . ILE A 1 317 ? -0.803 24.188 14.812 1 98.88 317 ILE A CA 1
ATOM 2546 C C . ILE A 1 317 ? -2.074 24.984 15.062 1 98.88 317 ILE A C 1
ATOM 2548 O O . ILE A 1 317 ? -2.67 24.906 16.141 1 98.88 317 ILE A O 1
ATOM 2552 N N . PRO A 1 318 ? -2.461 25.844 14.109 1 98.88 318 PRO A N 1
ATOM 2553 C CA . PRO A 1 318 ? -3.809 26.406 14.18 1 98.88 318 PRO A CA 1
ATOM 2554 C C . PRO A 1 318 ? -4.898 25.391 13.859 1 98.88 318 PRO A C 1
ATOM 2556 O O . PRO A 1 318 ? -4.695 24.5 13.023 1 98.88 318 PRO A O 1
ATOM 2559 N N . LEU A 1 319 ? -5.957 25.453 14.5 1 98.94 319 LEU A N 1
ATOM 2560 C CA . LEU A 1 319 ? -7.164 24.688 14.188 1 98.94 319 LEU A CA 1
ATOM 2561 C C . LEU A 1 319 ? -8.414 25.516 14.5 1 98.94 319 LEU A C 1
ATOM 2563 O O . LEU A 1 319 ? -8.742 25.734 15.664 1 98.94 319 LEU A O 1
ATOM 2567 N N . ILE A 1 320 ? -9.016 26.031 13.477 1 98.88 320 ILE A N 1
ATOM 2568 C CA . ILE A 1 320 ? -10.195 26.875 13.523 1 98.88 320 ILE A CA 1
ATOM 2569 C C . ILE A 1 320 ? -11.344 26.219 12.758 1 98.88 320 ILE A C 1
ATOM 2571 O O . ILE A 1 320 ? -11.188 25.859 11.586 1 98.88 320 ILE A O 1
ATOM 2575 N N . VAL A 1 321 ? -12.477 26 13.43 1 98.88 321 VAL A N 1
ATOM 2576 C CA . VAL A 1 321 ? -13.633 25.375 12.797 1 98.88 321 VAL A CA 1
ATOM 2577 C C . VAL A 1 321 ? -14.836 26.297 12.875 1 98.88 321 VAL A C 1
ATOM 2579 O O . VAL A 1 321 ? -15.406 26.5 13.945 1 98.88 321 VAL A O 1
ATOM 2582 N N . ALA A 1 322 ? -15.242 26.844 11.742 1 98.31 322 ALA A N 1
ATOM 2583 C CA . ALA A 1 322 ? -16.406 27.734 11.648 1 98.31 322 ALA A CA 1
ATOM 2584 C C . ALA A 1 322 ? -17.641 26.969 11.203 1 98.31 322 ALA A C 1
ATOM 2586 O O . ALA A 1 322 ? -17.734 26.516 10.062 1 98.31 322 ALA A O 1
ATOM 2587 N N . MET A 1 323 ? -18.562 26.828 12.102 1 95.75 323 MET A N 1
ATOM 2588 C CA . MET A 1 323 ? -19.859 26.234 11.789 1 95.75 323 MET A CA 1
ATOM 2589 C C . MET A 1 323 ? -20.828 27.297 11.266 1 95.75 323 MET A C 1
ATOM 2591 O O . MET A 1 323 ? -20.703 28.469 11.609 1 95.75 323 MET A O 1
ATOM 2595 N N . PRO A 1 324 ? -21.781 26.828 10.406 1 92.62 324 PRO A N 1
ATOM 2596 C CA . PRO A 1 324 ? -22.812 27.781 10 1 92.62 324 PRO A CA 1
ATOM 2597 C C . PRO A 1 324 ? -23.531 28.406 11.195 1 92.62 324 PRO A C 1
ATOM 2599 O O . PRO A 1 324 ? -24 27.703 12.086 1 92.62 324 PRO A O 1
ATOM 2602 N N . GLY A 1 325 ? -23.516 29.719 11.164 1 89.88 325 GLY A N 1
ATOM 2603 C CA . GLY A 1 325 ? -24.219 30.438 12.211 1 89.88 325 GLY A CA 1
ATOM 2604 C C . GLY A 1 325 ? -23.484 30.422 13.539 1 89.88 325 GLY A C 1
ATOM 2605 O O . GLY A 1 325 ? -24.047 30.781 14.578 1 89.88 325 GLY A O 1
ATOM 2606 N N . GLY A 1 326 ? -22.266 30.094 13.516 1 92 326 GLY A N 1
ATOM 2607 C CA . GLY A 1 326 ? -21.5 29.969 14.742 1 92 326 GLY A CA 1
ATOM 2608 C C . GLY A 1 326 ? -21.016 31.297 15.273 1 92 326 GLY A C 1
ATOM 2609 O O . GLY A 1 326 ? -21.125 32.312 14.594 1 92 326 GLY A O 1
ATOM 2610 N N . THR A 1 327 ? -20.562 31.266 16.547 1 94.31 327 THR A N 1
ATOM 2611 C CA . THR A 1 327 ? -19.938 32.406 17.203 1 94.31 327 THR A CA 1
ATOM 2612 C C . THR A 1 327 ? -18.562 32.031 17.75 1 94.31 327 THR A C 1
ATOM 2614 O O . THR A 1 327 ? -18.234 30.844 17.844 1 94.31 327 THR A O 1
ATOM 2617 N N . ARG A 1 328 ? -17.828 33.062 18.031 1 96.81 328 ARG A N 1
ATOM 2618 C CA . ARG A 1 328 ? -16.469 32.812 18.516 1 96.81 328 ARG A CA 1
ATOM 2619 C C . ARG A 1 328 ? -16.484 32.062 19.844 1 96.81 328 ARG A C 1
ATOM 2621 O O . ARG A 1 328 ? -17.219 32.438 20.766 1 96.81 328 ARG A O 1
ATOM 2628 N N . ARG A 1 329 ? -15.734 31.016 19.922 1 97.25 329 ARG A N 1
ATOM 2629 C CA . ARG A 1 329 ? -15.453 30.266 21.141 1 97.25 329 ARG A CA 1
ATOM 2630 C C . ARG A 1 329 ? -14.039 29.703 21.141 1 97.25 329 ARG A C 1
ATOM 2632 O O . ARG A 1 329 ? -13.578 29.188 20.109 1 97.25 329 ARG A O 1
ATOM 2639 N N . ASP A 1 330 ? -13.406 29.922 22.25 1 97.56 330 ASP A N 1
ATOM 2640 C CA . ASP A 1 330 ? -12.062 29.359 22.391 1 97.56 330 ASP A CA 1
ATOM 2641 C C . ASP A 1 330 ? -12.07 28.094 23.234 1 97.56 330 ASP A C 1
ATOM 2643 O O . ASP A 1 330 ? -12.727 28.047 24.281 1 97.56 330 ASP A O 1
ATOM 2647 N N . VAL A 1 331 ? -11.5 27.031 22.766 1 98.12 331 VAL A N 1
ATOM 2648 C CA . VAL A 1 331 ? -11.328 25.781 23.5 1 98.12 331 VAL A CA 1
ATOM 2649 C C . VAL A 1 331 ? -9.852 25.547 23.797 1 98.12 331 VAL A C 1
ATOM 2651 O O . VAL A 1 331 ? -9.055 25.344 22.875 1 98.12 331 VAL A O 1
ATOM 2654 N N . ALA A 1 332 ? -9.5 25.5 25.031 1 97.31 332 ALA A N 1
ATOM 2655 C CA . ALA A 1 332 ? -8.094 25.438 25.422 1 97.31 332 ALA A CA 1
ATOM 2656 C C . ALA A 1 332 ? -7.664 23.984 25.672 1 97.31 332 ALA A C 1
ATOM 2658 O O . ALA A 1 332 ? -6.469 23.703 25.797 1 97.31 332 ALA A O 1
ATOM 2659 N N . THR A 1 333 ? -8.633 23.047 25.766 1 98 333 THR A N 1
ATOM 2660 C CA . THR A 1 333 ? -8.297 21.641 25.938 1 98 333 THR A CA 1
ATOM 2661 C C . THR A 1 333 ? -7.445 21.156 24.766 1 98 333 THR A C 1
ATOM 2663 O O . THR A 1 333 ? -7.801 21.359 23.594 1 98 333 THR A O 1
ATOM 2666 N N . PRO A 1 334 ? -6.301 20.5 25.062 1 98.5 334 PRO A N 1
ATOM 2667 C CA . PRO A 1 334 ? -5.453 20.016 23.969 1 98.5 334 PRO A CA 1
ATOM 2668 C C . PRO A 1 334 ? -6.176 19.031 23.047 1 98.5 334 PRO A C 1
ATOM 2670 O O . PRO A 1 334 ? -6.906 18.156 23.531 1 98.5 334 PRO A O 1
ATOM 2673 N N . VAL A 1 335 ? -6.023 19.25 21.766 1 98.81 335 VAL A N 1
ATOM 2674 C CA . VAL A 1 335 ? -6.574 18.359 20.75 1 98.81 335 VAL A CA 1
ATOM 2675 C C . VAL A 1 335 ? -5.512 18.031 19.719 1 98.81 335 VAL A C 1
ATOM 2677 O O . VAL A 1 335 ? -4.406 18.578 19.75 1 98.81 335 VAL A O 1
ATOM 2680 N N . SER A 1 336 ? -5.781 17.047 18.906 1 98.81 336 SER A N 1
ATOM 2681 C CA . SER A 1 336 ? -4.863 16.625 17.844 1 98.81 336 SER A CA 1
ATOM 2682 C C . SER A 1 336 ? -5.473 16.812 16.469 1 98.81 336 SER A C 1
ATOM 2684 O O . SER A 1 336 ? -6.688 16.703 16.297 1 98.81 336 SER A O 1
ATOM 2686 N N . LEU A 1 337 ? -4.605 17.172 15.492 1 98.81 337 LEU A N 1
ATOM 2687 C CA . LEU A 1 337 ? -5.027 17.172 14.094 1 98.81 337 LEU A CA 1
ATOM 2688 C C . LEU A 1 337 ? -5.688 15.844 13.734 1 98.81 337 LEU A C 1
ATOM 2690 O O . LEU A 1 337 ? -6.602 15.805 12.906 1 98.81 337 LEU A O 1
ATOM 2694 N N . MET A 1 338 ? -5.301 14.781 14.367 1 98.25 338 MET A N 1
ATOM 2695 C CA . MET A 1 338 ? -5.785 13.43 14.102 1 98.25 338 MET A CA 1
ATOM 2696 C C . MET A 1 338 ? -7.227 13.266 14.578 1 98.25 338 MET A C 1
ATOM 2698 O O . MET A 1 338 ? -7.879 12.273 14.258 1 98.25 338 MET A O 1
ATOM 2702 N N . ASP A 1 339 ? -7.801 14.219 15.305 1 98.81 339 ASP A N 1
ATOM 2703 C CA . ASP A 1 339 ? -9.18 14.18 15.781 1 98.81 339 ASP A CA 1
ATOM 2704 C C . ASP A 1 339 ? -10.164 14.516 14.664 1 98.81 339 ASP A C 1
ATOM 2706 O O . ASP A 1 339 ? -11.352 14.211 14.758 1 98.81 339 ASP A O 1
ATOM 2710 N N . LEU A 1 340 ? -9.688 15.117 13.57 1 98.81 340 LEU A N 1
ATOM 2711 C CA . LEU A 1 340 ? -10.562 15.617 12.523 1 98.81 340 LEU A CA 1
ATOM 2712 C C . LEU A 1 340 ? -11.242 14.469 11.789 1 98.81 340 LEU A C 1
ATOM 2714 O O . LEU A 1 340 ? -12.445 14.523 11.523 1 98.81 340 LEU A O 1
ATOM 2718 N N . PRO A 1 341 ? -10.531 13.367 11.5 1 98.81 341 PRO A N 1
ATOM 2719 C CA . PRO A 1 341 ? -11.219 12.289 10.789 1 98.81 341 PRO A CA 1
ATOM 2720 C C . PRO A 1 341 ? -12.406 11.727 11.57 1 98.81 341 PRO A C 1
ATOM 2722 O O . PRO A 1 341 ? -13.477 11.516 10.992 1 98.81 341 PRO A O 1
ATOM 2725 N N . ALA A 1 342 ? -12.188 11.5 12.836 1 98.56 342 ALA A N 1
ATOM 2726 C CA . ALA A 1 342 ? -13.305 11.023 13.656 1 98.56 342 ALA A CA 1
ATOM 2727 C C . ALA A 1 342 ? -14.43 12.047 13.703 1 98.56 342 ALA A C 1
ATOM 2729 O O . ALA A 1 342 ? -15.609 11.688 13.703 1 98.56 342 ALA A O 1
ATOM 2730 N N . THR A 1 343 ? -14.109 13.305 13.773 1 98.69 343 THR A N 1
ATOM 2731 C CA . THR A 1 343 ? -15.094 14.391 13.781 1 98.69 343 THR A CA 1
ATOM 2732 C C . THR A 1 343 ? -15.898 14.398 12.492 1 98.69 343 THR A C 1
ATOM 2734 O O . THR A 1 343 ? -17.125 14.484 12.523 1 98.69 343 THR A O 1
ATOM 2737 N N . LEU A 1 344 ? -15.203 14.281 11.336 1 98.69 344 LEU A N 1
ATOM 2738 C CA . LEU A 1 344 ? -15.844 14.328 10.031 1 98.69 344 LEU A CA 1
ATOM 2739 C C . LEU A 1 344 ? -16.734 13.102 9.82 1 98.69 344 LEU A C 1
ATOM 2741 O O . LEU A 1 344 ? -17.828 13.211 9.281 1 98.69 344 LEU A O 1
ATOM 2745 N N . ALA A 1 345 ? -16.25 11.938 10.211 1 98.38 345 ALA A N 1
ATOM 2746 C CA . ALA A 1 345 ? -17.078 10.727 10.117 1 98.38 345 ALA A CA 1
ATOM 2747 C C . ALA A 1 345 ? -18.328 10.852 10.977 1 98.38 345 ALA A C 1
ATOM 2749 O O . ALA A 1 345 ? -19.422 10.453 10.555 1 98.38 345 ALA A O 1
ATOM 2750 N N . ASP A 1 346 ? -18.141 11.406 12.188 1 98 346 ASP A N 1
ATOM 2751 C CA . ASP A 1 346 ? -19.266 11.641 13.102 1 98 346 ASP A CA 1
ATOM 2752 C C . ASP A 1 346 ? -20.266 12.609 12.492 1 98 346 ASP A C 1
ATOM 2754 O O . ASP A 1 346 ? -21.484 12.359 12.516 1 98 346 ASP A O 1
ATOM 2758 N N . LEU A 1 347 ? -19.812 13.641 11.953 1 97.06 347 LEU A N 1
ATOM 2759 C CA . LEU A 1 347 ? -20.641 14.641 11.297 1 97.06 347 LEU A CA 1
ATOM 2760 C C . LEU A 1 347 ? -21.469 14.008 10.18 1 97.06 347 LEU A C 1
ATOM 2762 O O . LEU A 1 347 ? -22.641 14.352 9.992 1 97.06 347 LEU A O 1
ATOM 2766 N N . ALA A 1 348 ? -20.844 13.094 9.461 1 97.06 348 ALA A N 1
ATOM 2767 C CA . ALA A 1 348 ? -21.5 12.445 8.32 1 97.06 348 ALA A CA 1
ATOM 2768 C C . ALA A 1 348 ? -22.281 11.219 8.766 1 97.06 348 ALA A C 1
ATOM 2770 O O . ALA A 1 348 ? -22.812 10.477 7.93 1 97.06 348 ALA A O 1
ATOM 2771 N N . GLU A 1 349 ? -22.281 10.906 10.023 1 96.75 349 GLU A N 1
ATOM 2772 C CA . GLU A 1 349 ? -23.031 9.797 10.617 1 96.75 349 GLU A CA 1
ATOM 2773 C C . GLU A 1 349 ? -22.578 8.453 10.031 1 96.75 349 GLU A C 1
ATOM 2775 O O . GLU A 1 349 ? -23.406 7.602 9.719 1 96.75 349 GLU A O 1
ATOM 2780 N N . GLN A 1 350 ? -21.297 8.375 9.852 1 97.56 350 GLN A N 1
ATOM 2781 C CA . GLN A 1 350 ? -20.734 7.137 9.328 1 97.56 350 GLN A CA 1
ATOM 2782 C C . GLN A 1 350 ? -20.219 6.246 10.453 1 97.56 350 GLN A C 1
ATOM 2784 O O . GLN A 1 350 ? -19.641 6.734 11.422 1 97.56 350 GLN A O 1
ATOM 2789 N N . GLU A 1 351 ? -20.484 4.938 10.32 1 97.12 351 GLU A N 1
ATOM 2790 C CA . GLU A 1 351 ? -19.891 3.963 11.227 1 97.12 351 GLU A CA 1
ATOM 2791 C C . GLU A 1 351 ? -18.453 3.633 10.82 1 97.12 351 GLU A C 1
ATOM 2793 O O . GLU A 1 351 ? -18.188 3.34 9.656 1 97.12 351 GLU A O 1
ATOM 2798 N N . LEU A 1 352 ? -17.609 3.703 11.812 1 97.94 352 LEU A N 1
ATOM 2799 C CA . LEU A 1 352 ? -16.188 3.455 11.539 1 97.94 352 LEU A CA 1
ATOM 2800 C C . LEU A 1 352 ? -15.914 1.959 11.445 1 97.94 352 LEU A C 1
ATOM 2802 O O . LEU A 1 352 ? -16.391 1.178 12.273 1 97.94 352 LEU A O 1
ATOM 2806 N N . ALA A 1 353 ? -15.141 1.558 10.43 1 96.38 353 ALA A N 1
ATOM 2807 C CA . ALA A 1 353 ? -14.781 0.156 10.234 1 96.38 353 ALA A CA 1
ATOM 2808 C C . ALA A 1 353 ? -13.727 -0.285 11.242 1 96.38 353 ALA A C 1
ATOM 2810 O O . ALA A 1 353 ? -13.531 -1.483 11.461 1 96.38 353 ALA A O 1
ATOM 2811 N N . ARG A 1 354 ? -13 0.582 11.742 1 95.38 354 ARG A N 1
ATOM 2812 C CA . ARG A 1 354 ? -12.039 0.395 12.828 1 95.38 354 ARG A CA 1
ATOM 2813 C C . ARG A 1 354 ? -12 1.612 13.742 1 95.38 354 ARG A C 1
ATOM 2815 O O . ARG A 1 354 ? -12.266 2.734 13.305 1 95.38 354 ARG A O 1
ATOM 2822 N N . PRO A 1 355 ? -11.688 1.338 14.984 1 95.62 355 PRO A N 1
ATOM 2823 C CA . PRO A 1 355 ? -11.539 2.504 15.859 1 95.62 355 PRO A CA 1
ATOM 2824 C C . PRO A 1 355 ? -10.438 3.451 15.406 1 95.62 355 PRO A C 1
ATOM 2826 O O . PRO A 1 355 ? -9.359 3.002 14.992 1 95.62 355 PRO A O 1
ATOM 2829 N N . MET A 1 356 ? -10.719 4.73 15.375 1 97.5 356 MET A N 1
ATOM 2830 C CA . MET A 1 356 ? -9.695 5.75 15.164 1 97.5 356 MET A CA 1
ATOM 2831 C C . MET A 1 356 ? -9.031 6.129 16.484 1 97.5 356 MET A C 1
ATOM 2833 O O . MET A 1 356 ? -9.586 5.883 17.562 1 97.5 356 MET A O 1
ATOM 2837 N N . GLU A 1 357 ? -7.855 6.57 16.391 1 97.62 357 GLU A N 1
ATOM 2838 C CA . GLU A 1 357 ? -7.086 6.91 17.594 1 97.62 357 GLU A CA 1
ATOM 2839 C C . GLU A 1 357 ? -7.289 8.375 17.984 1 97.62 357 GLU A C 1
ATOM 2841 O O . GLU A 1 357 ? -6.961 8.773 19.094 1 97.62 357 GLU A O 1
ATOM 2846 N N . GLY A 1 358 ? -7.891 9.211 17.078 1 97.38 358 GLY A N 1
ATOM 2847 C CA . GLY A 1 358 ? -8.438 10.516 17.422 1 97.38 358 GLY A CA 1
ATOM 2848 C C . GLY A 1 358 ? -9.867 10.453 17.922 1 97.38 358 GLY A C 1
ATOM 2849 O O . GLY A 1 358 ? -10.539 9.43 17.766 1 97.38 358 GLY A O 1
ATOM 2850 N N . ARG A 1 359 ? -10.328 11.477 18.547 1 97.44 359 ARG A N 1
ATOM 2851 C CA . ARG A 1 359 ? -11.695 11.562 19.031 1 97.44 359 ARG A CA 1
ATOM 2852 C C . ARG A 1 359 ? -12.5 12.609 18.266 1 97.44 359 ARG A C 1
ATOM 2854 O O . ARG A 1 359 ? -11.93 13.547 17.719 1 97.44 359 ARG A O 1
ATOM 2861 N N . SER A 1 360 ? -13.805 12.43 18.281 1 98.38 360 SER A N 1
ATOM 2862 C CA . SER A 1 360 ? -14.664 13.43 17.641 1 98.38 360 SER A CA 1
ATOM 2863 C C . SER A 1 360 ? -14.695 14.719 18.438 1 98.38 360 SER A C 1
ATOM 2865 O O . SER A 1 360 ? -14.875 14.703 19.656 1 98.38 360 SER A O 1
ATOM 2867 N N . LEU A 1 361 ? -14.547 15.82 17.75 1 98.5 361 LEU A N 1
ATOM 2868 C CA . LEU A 1 361 ? -14.594 17.141 18.375 1 98.5 361 LEU A CA 1
ATOM 2869 C C . LEU A 1 361 ? -15.992 17.734 18.297 1 98.5 361 LEU A C 1
ATOM 2871 O O . LEU A 1 361 ? -16.219 18.875 18.703 1 98.5 361 LEU A O 1
ATOM 2875 N N . LEU A 1 362 ? -16.953 16.969 17.781 1 97.12 362 LEU A N 1
ATOM 2876 C CA . LEU A 1 362 ? -18.312 17.469 17.578 1 97.12 362 LEU A CA 1
ATOM 2877 C C . LEU A 1 362 ? -18.906 17.969 18.891 1 97.12 362 LEU A C 1
ATOM 2879 O O . LEU A 1 362 ? -19.594 19 18.906 1 97.12 362 LEU A O 1
ATOM 2883 N N . PRO A 1 363 ? -18.656 17.281 20.031 1 96.69 363 PRO A N 1
ATOM 2884 C CA . PRO A 1 363 ? -19.172 17.812 21.281 1 96.69 363 PRO A CA 1
ATOM 2885 C C . PRO A 1 363 ? -18.672 19.234 21.578 1 96.69 363 PRO A C 1
ATOM 2887 O O . PRO A 1 363 ? -19.469 20.094 21.969 1 96.69 363 PRO A O 1
ATOM 2890 N N . ALA A 1 364 ? -17.422 19.438 21.328 1 96.88 364 ALA A N 1
ATOM 2891 C CA . ALA A 1 364 ? -16.859 20.781 21.547 1 96.88 364 ALA A CA 1
ATOM 2892 C C . ALA A 1 364 ? -17.469 21.797 20.578 1 96.88 364 ALA A C 1
ATOM 2894 O O . ALA A 1 364 ? -17.703 22.938 20.938 1 96.88 364 ALA A O 1
ATOM 2895 N N . LEU A 1 365 ? -17.656 21.391 19.344 1 96.88 365 LEU A N 1
ATOM 2896 C CA . LEU A 1 365 ? -18.219 22.266 18.312 1 96.88 365 LEU A CA 1
ATOM 2897 C C . LEU A 1 365 ? -19.656 22.656 18.656 1 96.88 365 LEU A C 1
ATOM 2899 O O . LEU A 1 365 ? -20.141 23.719 18.25 1 96.88 365 LEU A O 1
ATOM 2903 N N . SER A 1 366 ? -20.312 21.844 19.453 1 94.06 366 SER A N 1
ATOM 2904 C CA . SER A 1 366 ? -21.688 22.109 19.875 1 94.06 366 SER A CA 1
ATOM 2905 C C . SER A 1 366 ? -21.719 22.797 21.234 1 94.06 366 SER A C 1
ATOM 2907 O O . SER A 1 366 ? -22.797 22.969 21.812 1 94.06 366 SER A O 1
ATOM 2909 N N . GLY A 1 367 ? -20.594 23.062 21.797 1 94.94 367 GLY A N 1
ATOM 2910 C CA . GLY A 1 367 ? -20.547 23.859 23.016 1 94.94 367 GLY A CA 1
ATOM 2911 C C . GLY A 1 367 ? -20.297 23.031 24.266 1 94.94 367 GLY A C 1
ATOM 2912 O O . GLY A 1 367 ? -20.281 23.578 25.375 1 94.94 367 GLY A O 1
ATOM 2913 N N . GLN A 1 368 ? -20.047 21.781 24.078 1 95.94 368 GLN A N 1
ATOM 2914 C CA . GLN A 1 368 ? -19.766 20.922 25.234 1 95.94 368 GLN A CA 1
ATOM 2915 C C . GLN A 1 368 ? -18.281 20.891 25.562 1 95.94 368 GLN A C 1
ATOM 2917 O O . GLN A 1 368 ? -17.438 21.125 24.703 1 95.94 368 GLN A O 1
ATOM 2922 N N . ALA A 1 369 ? -18.016 20.656 26.859 1 95.69 369 ALA A N 1
ATOM 2923 C CA . ALA A 1 369 ? -16.625 20.531 27.297 1 95.69 369 ALA A CA 1
ATOM 2924 C C . ALA A 1 369 ? -16 19.25 26.781 1 95.69 369 ALA A C 1
ATOM 2926 O O . ALA A 1 369 ? -16.656 18.203 26.734 1 95.69 369 ALA A O 1
ATOM 2927 N N . LEU A 1 370 ? -14.727 19.359 26.438 1 95.62 370 LEU A N 1
ATOM 2928 C CA . LEU A 1 370 ? -13.984 18.172 26.047 1 95.62 370 LEU A CA 1
ATOM 2929 C C . LEU A 1 370 ? -13.281 17.531 27.234 1 95.62 370 LEU A C 1
ATOM 2931 O O . LEU A 1 370 ? -12.75 18.25 28.094 1 95.62 370 LEU A O 1
ATOM 2935 N N . GLU A 1 371 ? -13.344 16.234 27.234 1 94.94 371 GLU A N 1
ATOM 2936 C CA . GLU A 1 371 ? -12.539 15.531 28.234 1 94.94 371 GLU A CA 1
ATOM 2937 C C . GLU A 1 371 ? -11.047 15.742 27.984 1 94.94 371 GLU A C 1
ATOM 2939 O O . GLU A 1 371 ? -10.602 15.758 26.844 1 94.94 371 GLU A O 1
ATOM 2944 N N . GLU A 1 372 ? -10.344 15.93 29.094 1 96.31 372 GLU A N 1
ATOM 2945 C CA . GLU A 1 372 ? -8.891 16.047 28.969 1 96.31 372 GLU A CA 1
ATOM 2946 C C . GLU A 1 372 ? -8.234 14.68 28.828 1 96.31 372 GLU A C 1
ATOM 2948 O O . GLU A 1 372 ? -8.297 13.859 29.75 1 96.31 372 GLU A O 1
ATOM 2953 N N . VAL A 1 373 ? -7.688 14.406 27.703 1 96.69 373 VAL A N 1
ATOM 2954 C CA . VAL A 1 373 ? -6.969 13.164 27.438 1 96.69 373 VAL A CA 1
ATOM 2955 C C . VAL A 1 373 ? -5.59 13.477 26.859 1 96.69 373 VAL A C 1
ATOM 2957 O O . VAL A 1 373 ? -5.375 14.555 26.297 1 96.69 373 VAL A O 1
ATOM 2960 N N . PRO A 1 374 ? -4.641 12.547 27.031 1 98.06 374 PRO A N 1
ATOM 2961 C CA . PRO A 1 374 ? -3.32 12.789 26.438 1 98.06 374 PRO A CA 1
ATOM 2962 C C . PRO A 1 374 ? -3.365 12.906 24.906 1 98.06 374 PRO A C 1
ATOM 2964 O O . PRO A 1 374 ? -4.023 12.109 24.25 1 98.06 374 PRO A O 1
ATOM 2967 N N . VAL A 1 375 ? -2.732 13.961 24.406 1 98.38 375 VAL A N 1
ATOM 2968 C CA . VAL A 1 375 ? -2.496 14.133 22.984 1 98.38 375 VAL A CA 1
ATOM 2969 C C . VAL A 1 375 ? -1.097 13.641 22.625 1 98.38 375 VAL A C 1
ATOM 2971 O O . VAL A 1 375 ? -0.113 14.031 23.266 1 98.38 375 VAL A O 1
ATOM 2974 N N . ILE A 1 376 ? -0.98 12.773 21.625 1 98.69 376 ILE A N 1
ATOM 2975 C CA . ILE A 1 376 ? 0.284 12.125 21.281 1 98.69 376 ILE A CA 1
ATOM 2976 C C . ILE A 1 376 ? 0.762 12.609 19.922 1 98.69 376 ILE A C 1
ATOM 2978 O O . ILE A 1 376 ? -0.033 12.727 18.984 1 98.69 376 ILE A O 1
ATOM 2982 N N . ALA A 1 377 ? 2.012 12.953 19.781 1 98.5 377 ALA A N 1
ATOM 2983 C CA . ALA A 1 377 ? 2.709 13.133 18.5 1 98.5 377 ALA A CA 1
ATOM 2984 C C . ALA A 1 377 ? 3.908 12.195 18.406 1 98.5 377 ALA A C 1
ATOM 2986 O O . ALA A 1 377 ? 4.574 11.914 19.391 1 98.5 377 ALA A O 1
ATOM 2987 N N . GLU A 1 378 ? 4.105 11.664 17.203 1 97.81 378 GLU A N 1
ATOM 2988 C CA . GLU A 1 378 ? 5.195 10.734 16.938 1 97.81 378 GLU A CA 1
ATOM 2989 C C . GLU A 1 378 ? 6.16 11.289 15.891 1 97.81 378 GLU A C 1
ATOM 2991 O O . GLU A 1 378 ? 5.73 11.914 14.914 1 97.81 378 GLU A O 1
ATOM 2996 N N . TYR A 1 379 ? 7.414 11.109 16.062 1 95.31 379 TYR A N 1
ATOM 2997 C CA . TYR A 1 379 ? 8.461 11.391 15.086 1 95.31 379 TYR A CA 1
ATOM 2998 C C . TYR A 1 379 ? 9.578 10.359 15.172 1 95.31 379 TYR A C 1
ATOM 3000 O O . TYR A 1 379 ? 10.453 10.453 16.047 1 95.31 379 TYR A O 1
ATOM 3008 N N . HIS A 1 380 ? 9.68 9.414 14.156 1 91.88 380 HIS A N 1
ATOM 3009 C CA . HIS A 1 380 ? 10.531 8.242 14.312 1 91.88 380 HIS A CA 1
ATOM 3010 C C . HIS A 1 380 ? 11.641 8.227 13.266 1 91.88 380 HIS A C 1
ATOM 3012 O O . HIS A 1 380 ? 12.578 7.43 13.359 1 91.88 380 HIS A O 1
ATOM 3018 N N . GLY A 1 381 ? 11.477 9.078 12.305 1 81.75 381 GLY A N 1
ATOM 3019 C CA . GLY A 1 381 ? 12.398 8.953 11.188 1 81.75 381 GLY A CA 1
ATOM 3020 C C . GLY A 1 381 ? 12.969 10.281 10.727 1 81.75 381 GLY A C 1
ATOM 3021 O O . GLY A 1 381 ? 12.766 11.305 11.383 1 81.75 381 GLY A O 1
ATOM 3022 N N . GLU A 1 382 ? 13.812 10.203 9.641 1 79.44 382 GLU A N 1
ATOM 3023 C CA . GLU A 1 382 ? 14.469 11.359 9.039 1 79.44 382 GLU A CA 1
ATOM 3024 C C . GLU A 1 382 ? 15.359 12.078 10.055 1 79.44 382 GLU A C 1
ATOM 3026 O O . GLU A 1 382 ? 14.992 13.133 10.57 1 79.44 382 GLU A O 1
ATOM 3031 N N . GLY A 1 383 ? 16.547 11.648 10.188 1 73.5 383 GLY A N 1
ATOM 3032 C CA . GLY A 1 383 ? 17.438 12.219 11.188 1 73.5 383 GLY A CA 1
ATOM 3033 C C . GLY A 1 383 ? 17.484 11.406 12.469 1 73.5 383 GLY A C 1
ATOM 3034 O O . GLY A 1 383 ? 18.297 10.492 12.602 1 73.5 383 GLY A O 1
ATOM 3035 N N . ILE A 1 384 ? 16.297 11.555 13.227 1 71.44 384 ILE A N 1
ATOM 3036 C CA . ILE A 1 384 ? 16.266 10.906 14.531 1 71.44 384 ILE A CA 1
ATOM 3037 C C . ILE A 1 384 ? 16.109 9.398 14.344 1 71.44 384 ILE A C 1
ATOM 3039 O O . ILE A 1 384 ? 15.172 8.938 13.688 1 71.44 384 ILE A O 1
ATOM 3043 N N . MET A 1 385 ? 17.141 8.633 14.578 1 72.62 385 MET A N 1
ATOM 3044 C CA . MET A 1 385 ? 17.25 7.184 14.406 1 72.62 385 MET A CA 1
ATOM 3045 C C . MET A 1 385 ? 16.547 6.445 15.539 1 72.62 385 MET A C 1
ATOM 3047 O O . MET A 1 385 ? 16.844 5.285 15.812 1 72.62 385 MET A O 1
ATOM 3051 N N . ARG A 1 386 ? 15.656 7.246 16.344 1 87.5 386 ARG A N 1
ATOM 3052 C CA . ARG A 1 386 ? 15 6.648 17.5 1 87.5 386 ARG A CA 1
ATOM 3053 C C . ARG A 1 386 ? 13.531 7.055 17.578 1 87.5 386 ARG A C 1
ATOM 3055 O O . ARG A 1 386 ? 13.188 8.195 17.281 1 87.5 386 ARG A O 1
ATOM 3062 N N . PRO A 1 387 ? 12.727 6.031 18.094 1 94.19 387 PRO A N 1
ATOM 3063 C CA . PRO A 1 387 ? 11.336 6.422 18.312 1 94.19 387 PRO A CA 1
ATOM 3064 C C . PRO A 1 387 ? 11.195 7.586 19.281 1 94.19 387 PRO A C 1
ATOM 3066 O O . PRO A 1 387 ? 11.75 7.547 20.391 1 94.19 387 PRO A O 1
ATOM 3069 N N . SER A 1 388 ? 10.523 8.617 18.891 1 95.81 388 SER A N 1
ATOM 3070 C CA . SER A 1 388 ? 10.344 9.828 19.688 1 95.81 388 SER A CA 1
ATOM 3071 C C . SER A 1 388 ? 8.875 10.219 19.781 1 95.81 388 SER A C 1
ATOM 3073 O O . SER A 1 388 ? 8.133 10.102 18.812 1 95.81 388 SER A O 1
ATOM 3075 N N . PHE A 1 389 ? 8.523 10.672 21.016 1 98 389 PHE A N 1
ATOM 3076 C CA . PHE A 1 389 ? 7.125 10.984 21.297 1 98 389 PHE A CA 1
ATOM 3077 C C . PHE A 1 389 ? 7 12.312 22.031 1 98 389 PHE A C 1
ATOM 3079 O O . PHE A 1 389 ? 7.895 12.688 22.797 1 98 389 PHE A O 1
ATOM 3086 N N . LEU A 1 390 ? 5.945 13 21.734 1 98.31 390 LEU A N 1
ATOM 3087 C CA . LEU A 1 390 ? 5.402 14.078 22.547 1 98.31 390 LEU A CA 1
ATOM 3088 C C . LEU A 1 390 ? 4.07 13.672 23.172 1 98.31 390 LEU A C 1
ATOM 3090 O O . LEU A 1 390 ? 3.219 13.094 22.5 1 98.31 390 LEU A O 1
ATOM 3094 N N . VAL A 1 391 ? 3.902 13.82 24.453 1 98.81 391 VAL A N 1
ATOM 3095 C CA . VAL A 1 391 ? 2.621 13.648 25.141 1 98.81 391 VAL A CA 1
ATOM 3096 C C . VAL A 1 391 ? 2.229 14.953 25.828 1 98.81 391 VAL A C 1
ATOM 3098 O O . VAL A 1 391 ? 2.984 15.484 26.641 1 98.81 391 VAL A O 1
ATOM 3101 N N . ARG A 1 392 ? 1.105 15.461 25.453 1 98.69 392 ARG A N 1
ATOM 3102 C CA . ARG A 1 392 ? 0.562 16.688 26.031 1 98.69 392 ARG A CA 1
ATOM 3103 C C . ARG A 1 392 ? -0.731 16.406 26.781 1 98.69 392 ARG A C 1
ATOM 3105 O O . ARG A 1 392 ? -1.652 15.789 26.25 1 98.69 392 ARG A O 1
ATOM 3112 N N . LYS A 1 393 ? -0.832 16.828 28.016 1 98.31 393 LYS A N 1
ATOM 3113 C CA . LYS A 1 393 ? -2.037 16.766 28.844 1 98.31 393 LYS A CA 1
ATOM 3114 C C . LYS A 1 393 ? -2.133 17.953 29.781 1 98.31 393 LYS A C 1
ATOM 3116 O O . LYS A 1 393 ? -1.225 18.203 30.578 1 98.31 393 LYS A O 1
ATOM 3121 N N . GLY A 1 394 ? -3.318 18.625 29.703 1 97 394 GLY A N 1
ATOM 3122 C CA . GLY A 1 394 ? -3.402 19.875 30.453 1 97 394 GLY A CA 1
ATOM 3123 C C . GLY A 1 394 ? -2.275 20.828 30.141 1 97 394 GLY A C 1
ATOM 3124 O O . GLY A 1 394 ? -2.031 21.156 28.969 1 97 394 GLY A O 1
ATOM 3125 N N . ALA A 1 395 ? -1.56 21.281 31.188 1 97.69 395 ALA A N 1
ATOM 3126 C CA . ALA A 1 395 ? -0.483 22.25 30.984 1 97.69 395 ALA A CA 1
ATOM 3127 C C . ALA A 1 395 ? 0.851 21.547 30.75 1 97.69 395 ALA A C 1
ATOM 3129 O O . ALA A 1 395 ? 1.848 22.188 30.422 1 97.69 395 ALA A O 1
ATOM 3130 N N . TRP A 1 396 ? 0.843 20.203 30.828 1 98.69 396 TRP A N 1
ATOM 3131 C CA . TRP A 1 396 ? 2.111 19.484 30.859 1 98.69 396 TRP A CA 1
ATOM 3132 C C . TRP A 1 396 ? 2.406 18.828 29.516 1 98.69 396 TRP A C 1
ATOM 3134 O O . TRP A 1 396 ? 1.508 18.281 28.875 1 98.69 396 TRP A O 1
ATOM 3144 N N . LYS A 1 397 ? 3.643 18.938 29.125 1 98.75 397 LYS A N 1
ATOM 3145 C CA . LYS A 1 397 ? 4.152 18.328 27.891 1 98.75 397 LYS A CA 1
ATOM 3146 C C . LYS A 1 397 ? 5.379 17.469 28.188 1 98.75 397 LYS A C 1
ATOM 3148 O O . LYS A 1 397 ? 6.355 17.953 28.766 1 98.75 397 LYS A O 1
ATOM 3153 N N . TYR A 1 398 ? 5.289 16.234 27.844 1 98.75 398 TYR A N 1
ATOM 3154 C CA . TYR A 1 398 ? 6.344 15.242 28.031 1 98.75 398 TYR A CA 1
ATOM 3155 C C . TYR A 1 398 ? 6.961 14.844 26.703 1 98.75 398 TYR A C 1
ATOM 3157 O O . TYR A 1 398 ? 6.246 14.523 25.75 1 98.75 398 TYR A O 1
ATOM 3165 N N . ILE A 1 399 ? 8.266 14.953 26.578 1 97.94 399 ILE A N 1
ATOM 3166 C CA . ILE A 1 399 ? 9.008 14.516 25.391 1 97.94 399 ILE A CA 1
ATOM 3167 C C . ILE A 1 399 ? 9.836 13.281 25.734 1 97.94 399 ILE A C 1
ATOM 3169 O O . ILE A 1 399 ? 10.633 13.297 26.672 1 97.94 399 ILE A O 1
ATOM 3173 N N . TYR A 1 400 ? 9.609 12.258 25 1 97.25 400 TYR A N 1
ATOM 3174 C CA . TYR A 1 400 ? 10.289 10.984 25.172 1 97.25 400 TYR A CA 1
ATOM 3175 C C . TYR A 1 400 ? 11.039 10.586 23.906 1 97.25 400 TYR A C 1
ATOM 3177 O O . TYR A 1 400 ? 10.453 10.5 22.828 1 97.25 400 TYR A O 1
ATOM 3185 N N . CYS A 1 401 ? 12.297 10.352 24.016 1 93.94 401 CYS A N 1
ATOM 3186 C CA . CYS A 1 401 ? 13.133 9.758 22.984 1 93.94 401 CYS A CA 1
ATOM 3187 C C . CYS A 1 401 ? 13.773 8.469 23.469 1 93.94 401 CYS A C 1
ATOM 3189 O O . CYS A 1 401 ? 14.492 8.477 24.469 1 93.94 401 CYS A O 1
ATOM 3191 N N . HIS A 1 402 ? 13.492 7.438 22.688 1 93.31 402 HIS A N 1
ATOM 3192 C CA . HIS A 1 402 ? 13.969 6.117 23.094 1 93.31 402 HIS A CA 1
ATOM 3193 C C . HIS A 1 402 ? 15.469 6.141 23.391 1 93.31 402 HIS A C 1
ATOM 3195 O O . HIS A 1 402 ? 16.25 6.652 22.594 1 93.31 402 HIS A O 1
ATOM 3201 N N . ARG A 1 403 ? 15.883 5.719 24.594 1 89.25 403 ARG A N 1
ATOM 3202 C CA . ARG A 1 403 ? 17.266 5.582 25.062 1 89.25 403 ARG A CA 1
ATOM 3203 C C . ARG A 1 403 ? 17.891 6.945 25.297 1 89.25 403 ARG A C 1
ATOM 3205 O O . ARG A 1 403 ? 19.125 7.074 25.281 1 89.25 403 ARG A O 1
ATOM 3212 N N . SER A 1 404 ? 17.109 8.07 25.453 1 91.75 404 SER A N 1
ATOM 3213 C CA . SER A 1 404 ? 17.562 9.406 25.844 1 91.75 404 SER A CA 1
ATOM 3214 C C . SER A 1 404 ? 16.828 9.891 27.094 1 91.75 404 SER A C 1
ATOM 3216 O O . SER A 1 404 ? 15.789 9.336 27.469 1 91.75 404 SER A O 1
ATOM 3218 N N . ALA A 1 405 ? 17.453 10.906 27.75 1 94.75 405 ALA A N 1
ATOM 3219 C CA . ALA A 1 405 ? 16.781 11.508 28.891 1 94.75 405 ALA A CA 1
ATOM 3220 C C . ALA A 1 405 ? 15.5 12.227 28.453 1 94.75 405 ALA A C 1
ATOM 3222 O O . ALA A 1 405 ? 15.484 12.914 27.438 1 94.75 405 ALA A O 1
ATOM 3223 N N . PRO A 1 406 ? 14.438 12.016 29.172 1 97 406 PRO A N 1
ATOM 3224 C CA . PRO A 1 406 ? 13.18 12.68 28.812 1 97 406 PRO A CA 1
ATOM 3225 C C . PRO A 1 406 ? 13.164 14.156 29.219 1 97 406 PRO A C 1
ATOM 3227 O O . PRO A 1 406 ? 14.07 14.625 29.922 1 97 406 PRO A O 1
ATOM 3230 N N . GLN A 1 407 ? 12.203 14.852 28.719 1 98.06 407 GLN A N 1
ATOM 3231 C CA . GLN A 1 407 ? 11.922 16.234 29.109 1 98.06 407 GLN A CA 1
ATOM 3232 C C . GLN A 1 407 ? 10.461 16.391 29.531 1 98.06 407 GLN A C 1
ATOM 3234 O O . GLN A 1 407 ? 9.578 15.719 28.984 1 98.06 407 GLN A O 1
ATOM 3239 N N . LEU A 1 408 ? 10.266 17.203 30.547 1 98.69 408 LEU A N 1
ATOM 3240 C CA . LEU A 1 408 ? 8.938 17.547 31.031 1 98.69 408 LEU A CA 1
ATOM 3241 C C . LEU A 1 408 ? 8.797 19.062 31.219 1 98.69 408 LEU A C 1
ATOM 3243 O O . LEU A 1 408 ? 9.562 19.672 31.969 1 98.69 408 LEU A O 1
ATOM 3247 N N . PHE A 1 409 ? 7.809 19.641 30.516 1 98.62 409 PHE A N 1
ATOM 3248 C CA . PHE A 1 409 ? 7.621 21.094 30.578 1 98.62 409 PHE A CA 1
ATOM 3249 C C . PHE A 1 409 ? 6.195 21.438 31 1 98.62 409 PHE A C 1
ATOM 3251 O O . PHE A 1 409 ? 5.246 20.75 30.625 1 98.62 409 PHE A O 1
ATOM 3258 N N . ASN A 1 410 ? 6.066 22.453 31.859 1 98.62 410 ASN A N 1
ATOM 3259 C CA . ASN A 1 410 ? 4.785 23.125 32.031 1 98.62 410 ASN A CA 1
ATOM 3260 C C . ASN A 1 410 ? 4.629 24.297 31.062 1 98.62 410 ASN A C 1
ATOM 3262 O O . ASN A 1 410 ? 5.18 25.375 31.297 1 98.62 410 ASN A O 1
ATOM 3266 N N . ILE A 1 411 ? 3.814 24.094 30.062 1 97.62 411 ILE A N 1
ATOM 3267 C CA . ILE A 1 411 ? 3.758 25 28.906 1 97.62 411 ILE A CA 1
ATOM 3268 C C . ILE A 1 411 ? 3.139 26.328 29.328 1 97.62 411 ILE A C 1
ATOM 3270 O O . ILE A 1 411 ? 3.453 27.375 28.75 1 97.62 411 ILE A O 1
ATOM 3274 N N . GLU A 1 412 ? 2.316 26.375 30.297 1 96.44 412 GLU A N 1
ATOM 3275 C CA . GLU A 1 412 ? 1.705 27.609 30.781 1 96.44 412 GLU A CA 1
ATOM 3276 C C . GLU A 1 412 ? 2.717 28.469 31.531 1 96.44 412 GLU A C 1
ATOM 3278 O O . GLU A 1 412 ? 2.719 29.703 31.406 1 96.44 412 GLU A O 1
ATOM 3283 N N . GLU A 1 413 ? 3.584 27.812 32.219 1 96.88 413 GLU A N 1
ATOM 3284 C CA . GLU A 1 413 ? 4.586 28.5 33.031 1 96.88 413 GLU A CA 1
ATOM 3285 C C . GLU A 1 413 ? 5.848 28.781 32.219 1 96.88 413 GLU A C 1
ATOM 3287 O O . GLU A 1 413 ? 6.562 29.75 32.469 1 96.88 413 GLU A O 1
ATOM 3292 N N . ASP A 1 414 ? 6.074 27.984 31.359 1 96.69 414 ASP A N 1
ATOM 3293 C CA . ASP A 1 414 ? 7.305 28.016 30.562 1 96.69 414 ASP A CA 1
ATOM 3294 C C . ASP A 1 414 ? 7.008 27.797 29.078 1 96.69 414 ASP A C 1
ATOM 3296 O O . ASP A 1 414 ? 7.426 26.781 28.5 1 96.69 414 ASP A O 1
ATOM 3300 N N . PRO A 1 415 ? 6.383 28.828 28.453 1 95.12 415 PRO A N 1
ATOM 3301 C CA . PRO A 1 415 ? 6.02 28.656 27.047 1 95.12 415 PRO A CA 1
ATOM 3302 C C . PRO A 1 415 ? 7.234 28.484 26.141 1 95.12 415 PRO A C 1
ATOM 3304 O O . PRO A 1 415 ? 7.113 27.953 25.031 1 95.12 415 PRO A O 1
ATOM 3307 N N . GLY A 1 416 ? 8.414 28.891 26.609 1 95.38 416 GLY A N 1
ATOM 3308 C CA . GLY A 1 416 ? 9.633 28.75 25.812 1 95.38 416 GLY A CA 1
ATOM 3309 C C . GLY A 1 416 ? 10.289 27.391 25.969 1 95.38 416 GLY A C 1
ATOM 3310 O O . GLY A 1 416 ? 11.266 27.094 25.281 1 95.38 416 GLY A O 1
ATOM 3311 N N . GLU A 1 417 ? 9.766 26.531 26.875 1 97.31 417 GLU A N 1
ATOM 3312 C CA . GLU A 1 417 ? 10.25 25.172 27.125 1 97.31 417 GLU A CA 1
ATOM 3313 C C . GLU A 1 417 ? 11.734 25.172 27.484 1 97.31 417 GLU A C 1
ATOM 3315 O O . GLU A 1 417 ? 12.523 24.422 26.906 1 97.31 417 GLU A O 1
ATOM 3320 N N . TRP A 1 418 ? 12.125 26.016 28.453 1 96.56 418 TRP A N 1
ATOM 3321 C CA . TRP A 1 418 ? 13.516 26.141 28.859 1 96.56 418 TRP A CA 1
ATOM 3322 C C . TRP A 1 418 ? 13.758 25.438 30.203 1 96.56 418 TRP A C 1
ATOM 3324 O O . TRP A 1 418 ? 14.898 25.156 30.562 1 96.56 418 TRP A O 1
ATOM 3334 N N . VAL A 1 419 ? 12.719 25.188 30.969 1 96.44 419 VAL A N 1
ATOM 3335 C CA . VAL A 1 419 ? 12.852 24.609 32.312 1 96.44 419 VAL A CA 1
ATOM 3336 C C . VAL A 1 419 ? 12.367 23.156 32.281 1 96.44 419 VAL A C 1
ATOM 3338 O O . VAL A 1 419 ? 11.188 22.891 32.5 1 96.44 419 VAL A O 1
ATOM 3341 N N . ASN A 1 420 ? 13.289 22.297 32.125 1 97.56 420 ASN A N 1
ATOM 3342 C CA . ASN A 1 420 ? 12.992 20.859 32.125 1 97.56 420 ASN A CA 1
ATOM 3343 C C . ASN A 1 420 ? 12.797 20.344 33.562 1 97.56 420 ASN A C 1
ATOM 3345 O O . ASN A 1 420 ? 13.734 20.359 34.375 1 97.56 420 ASN A O 1
ATOM 3349 N N . ARG A 1 421 ? 11.625 19.859 33.812 1 98.19 421 ARG A N 1
ATOM 3350 C CA . ARG A 1 421 ? 11.305 19.422 35.188 1 98.19 421 ARG A CA 1
ATOM 3351 C C . ARG A 1 421 ? 11.328 17.906 35.281 1 98.19 421 ARG A C 1
ATOM 3353 O O . ARG A 1 421 ? 10.859 17.344 36.281 1 98.19 421 ARG A O 1
ATOM 3360 N N . ALA A 1 422 ? 11.75 17.234 34.25 1 98.25 422 ALA A N 1
ATOM 3361 C CA . ALA A 1 422 ? 11.898 15.789 34.312 1 98.25 422 ALA A CA 1
ATOM 3362 C C . ALA A 1 422 ? 12.773 15.398 35.5 1 98.25 422 ALA A C 1
ATOM 3364 O O . ALA A 1 422 ? 13.828 15.992 35.75 1 98.25 422 ALA A O 1
ATOM 3365 N N . GLY A 1 423 ? 12.336 14.469 36.281 1 97.62 423 GLY A N 1
ATOM 3366 C CA . GLY A 1 423 ? 13.078 14.008 37.438 1 97.62 423 GLY A CA 1
ATOM 3367 C C . GLY A 1 423 ? 12.781 14.812 38.688 1 97.62 423 GLY A C 1
ATOM 3368 O O . GLY A 1 423 ? 13.227 14.453 39.781 1 97.62 423 GLY A O 1
ATOM 3369 N N . ASP A 1 424 ? 12.086 15.922 38.562 1 98.06 424 ASP A N 1
ATOM 3370 C CA . ASP A 1 424 ? 11.688 16.734 39.719 1 98.06 424 ASP A CA 1
ATOM 3371 C C . ASP A 1 424 ? 10.688 15.977 40.594 1 98.06 424 ASP A C 1
ATOM 3373 O O . ASP A 1 424 ? 9.57 15.688 40.156 1 98.06 424 ASP A O 1
ATOM 3377 N N . PRO A 1 425 ? 11 15.781 41.812 1 98.19 425 PRO A N 1
ATOM 3378 C CA . PRO A 1 425 ? 10.094 15.047 42.719 1 98.19 425 PRO A CA 1
ATOM 3379 C C . PRO A 1 425 ? 8.734 15.727 42.875 1 98.19 425 PRO A C 1
ATOM 3381 O O . PRO A 1 425 ? 7.723 15.055 43.062 1 98.19 425 PRO A O 1
ATOM 3384 N N . ALA A 1 426 ? 8.734 16.984 42.719 1 98.06 426 ALA A N 1
ATOM 3385 C CA . ALA A 1 426 ? 7.512 17.75 42.938 1 98.06 426 ALA A CA 1
ATOM 3386 C C . ALA A 1 426 ? 6.473 17.422 41.875 1 98.06 426 ALA A C 1
ATOM 3388 O O . ALA A 1 426 ? 5.277 17.641 42.062 1 98.06 426 ALA A O 1
ATOM 3389 N N . VAL A 1 427 ? 6.879 16.906 40.719 1 98.12 427 VAL A N 1
ATOM 3390 C CA . VAL A 1 427 ? 5.949 16.641 39.625 1 98.12 427 VAL A CA 1
ATOM 3391 C C . VAL A 1 427 ? 6.121 15.195 39.156 1 98.12 427 VAL A C 1
ATOM 3393 O O . VAL A 1 427 ? 5.871 14.898 37.969 1 98.12 427 VAL A O 1
ATOM 3396 N N . ALA A 1 428 ? 6.602 14.32 40.031 1 98.19 428 ALA A N 1
ATOM 3397 C CA . ALA A 1 428 ? 6.887 12.93 39.688 1 98.19 428 ALA A CA 1
ATOM 3398 C C . ALA A 1 428 ? 5.625 12.211 39.219 1 98.19 428 ALA A C 1
ATOM 3400 O O . ALA A 1 428 ? 5.684 11.336 38.375 1 98.19 428 ALA A O 1
ATOM 3401 N N . GLY A 1 429 ? 4.5 12.5 39.844 1 98.38 429 GLY A N 1
ATOM 3402 C CA . GLY A 1 429 ? 3.242 11.875 39.5 1 98.38 429 GLY A CA 1
ATOM 3403 C C . GLY A 1 429 ? 2.857 12.109 38.031 1 98.38 429 GLY A C 1
ATOM 3404 O O . GLY A 1 429 ? 2.555 11.156 37.312 1 98.38 429 GLY A O 1
ATOM 3405 N N . ILE A 1 430 ? 2.838 13.367 37.625 1 98.06 430 ILE A N 1
ATOM 3406 C CA . ILE A 1 430 ? 2.459 13.695 36.25 1 98.06 430 ILE A CA 1
ATOM 3407 C C . ILE A 1 430 ? 3.494 13.133 35.281 1 98.06 430 ILE A C 1
ATOM 3409 O O . ILE A 1 430 ? 3.143 12.672 34.188 1 98.06 430 ILE A O 1
ATOM 3413 N N . GLU A 1 431 ? 4.77 13.148 35.625 1 98.5 431 GLU A N 1
ATOM 3414 C CA . GLU A 1 431 ? 5.789 12.555 34.781 1 98.5 431 GLU A CA 1
ATOM 3415 C C . GLU A 1 431 ? 5.523 11.062 34.562 1 98.5 431 GLU A C 1
ATOM 3417 O O . GLU A 1 431 ? 5.598 10.578 33.438 1 98.5 431 GLU A O 1
ATOM 3422 N N . ALA A 1 432 ? 5.25 10.398 35.625 1 98.56 432 ALA A N 1
ATOM 3423 C CA . ALA A 1 432 ? 4.98 8.969 35.531 1 98.56 432 ALA A CA 1
ATOM 3424 C C . ALA A 1 432 ? 3.754 8.695 34.688 1 98.56 432 ALA A C 1
ATOM 3426 O O . ALA A 1 432 ? 3.744 7.742 33.875 1 98.56 432 ALA A O 1
ATOM 3427 N N . GLU A 1 433 ? 2.773 9.492 34.875 1 98.5 433 GLU A N 1
ATOM 3428 C CA . GLU A 1 433 ? 1.542 9.344 34.094 1 98.5 433 GLU A CA 1
ATOM 3429 C C . GLU A 1 433 ? 1.806 9.5 32.625 1 98.5 433 GLU A C 1
ATOM 3431 O O . GLU A 1 433 ? 1.372 8.664 31.812 1 98.5 433 GLU A O 1
ATOM 3436 N N . LEU A 1 434 ? 2.49 10.461 32.188 1 98.75 434 LEU A N 1
ATOM 3437 C CA . LEU A 1 434 ? 2.744 10.727 30.781 1 98.75 434 LEU A CA 1
ATOM 3438 C C . LEU A 1 434 ? 3.725 9.711 30.188 1 98.75 434 LEU A C 1
ATOM 3440 O O . LEU A 1 434 ? 3.586 9.297 29.047 1 98.75 434 LEU A O 1
ATOM 3444 N N . ASN A 1 435 ? 4.719 9.336 31 1 98.56 435 ASN A N 1
ATOM 3445 C CA . ASN A 1 435 ? 5.637 8.281 30.578 1 98.56 435 ASN A CA 1
ATOM 3446 C C . ASN A 1 435 ? 4.898 6.98 30.281 1 98.56 435 ASN A C 1
ATOM 3448 O O . ASN A 1 435 ? 5.227 6.273 29.328 1 98.56 435 ASN A O 1
ATOM 3452 N N . ALA A 1 436 ? 3.951 6.691 31.109 1 98.56 436 ALA A N 1
ATOM 3453 C CA . ALA A 1 436 ? 3.207 5.441 31 1 98.56 436 ALA A CA 1
ATOM 3454 C C . ALA A 1 436 ? 2.412 5.387 29.703 1 98.56 436 ALA A C 1
ATOM 3456 O O . ALA A 1 436 ? 2.152 4.305 29.172 1 98.56 436 ALA A O 1
ATOM 3457 N N . VAL A 1 437 ? 2.047 6.543 29.156 1 98.5 437 VAL A N 1
ATOM 3458 C CA . VAL A 1 437 ? 1.366 6.59 27.875 1 98.5 437 VAL A CA 1
ATOM 3459 C C . VAL A 1 437 ? 2.24 5.945 26.797 1 98.5 437 VAL A C 1
ATOM 3461 O O . VAL A 1 437 ? 1.736 5.254 25.906 1 98.5 437 VAL A O 1
ATOM 3464 N N . ILE A 1 438 ? 3.525 6.121 26.844 1 98.19 438 ILE A N 1
ATOM 3465 C CA . ILE A 1 438 ? 4.477 5.656 25.844 1 98.19 438 ILE A CA 1
ATOM 3466 C C . ILE A 1 438 ? 4.973 4.262 26.219 1 98.19 438 ILE A C 1
ATOM 3468 O O . ILE A 1 438 ? 5.016 3.363 25.359 1 98.19 438 ILE A O 1
ATOM 3472 N N . THR A 1 439 ? 5.316 4.02 27.516 1 97.44 439 THR A N 1
ATOM 3473 C CA . THR A 1 439 ? 6.066 2.838 27.922 1 97.44 439 THR A CA 1
ATOM 3474 C C . THR A 1 439 ? 5.145 1.804 28.562 1 97.44 439 THR A C 1
ATOM 3476 O O . THR A 1 439 ? 5.586 0.713 28.922 1 97.44 439 THR A O 1
ATOM 3479 N N . GLY A 1 440 ? 3.908 2.145 28.688 1 96.94 440 GLY A N 1
ATOM 3480 C CA . GLY A 1 440 ? 2.992 1.288 29.422 1 96.94 440 GLY A CA 1
ATOM 3481 C C . GLY A 1 440 ? 2.441 0.147 28.594 1 96.94 440 GLY A C 1
ATOM 3482 O O . GLY A 1 440 ? 1.483 -0.516 29 1 96.94 440 GLY A O 1
ATOM 3483 N N . GLY A 1 441 ? 2.938 -0.096 27.406 1 95.56 441 GLY A N 1
ATOM 3484 C CA . GLY A 1 441 ? 2.518 -1.263 26.641 1 95.56 441 GLY A CA 1
ATOM 3485 C C . GLY A 1 441 ? 1.833 -0.908 25.344 1 95.56 441 GLY A C 1
ATOM 3486 O O . GLY A 1 441 ? 1.619 -1.775 24.484 1 95.56 441 GLY A O 1
ATOM 3487 N N . ARG A 1 442 ? 1.483 0.33 25.125 1 94 442 ARG A N 1
ATOM 3488 C CA . ARG A 1 442 ? 0.783 0.753 23.906 1 94 442 ARG A CA 1
ATOM 3489 C C . ARG A 1 442 ? 1.699 0.684 22.688 1 94 442 ARG A C 1
ATOM 3491 O O . ARG A 1 442 ? 1.245 0.404 21.578 1 94 442 ARG A O 1
ATOM 3498 N N . PHE A 1 443 ? 2.922 0.987 22.922 1 97.38 443 PHE A N 1
ATOM 3499 C CA . PHE A 1 443 ? 3.879 1.075 21.828 1 97.38 443 PHE A CA 1
ATOM 3500 C C . PHE A 1 443 ? 4.996 0.052 22 1 97.38 443 PHE A C 1
ATOM 3502 O O . PHE A 1 443 ? 5.488 -0.156 23.109 1 97.38 443 PHE A O 1
ATOM 3509 N N . ASP A 1 444 ? 5.309 -0.716 20.953 1 95.94 444 ASP A N 1
ATOM 3510 C CA . ASP A 1 444 ? 6.516 -1.536 20.891 1 95.94 444 ASP A CA 1
ATOM 3511 C C . ASP A 1 444 ? 7.676 -0.761 20.281 1 95.94 444 ASP A C 1
ATOM 3513 O O . ASP A 1 444 ? 7.855 -0.766 19.062 1 95.94 444 ASP A O 1
ATOM 3517 N N . LEU A 1 445 ? 8.445 -0.146 21.125 1 96.5 445 LEU A N 1
ATOM 3518 C CA . LEU A 1 445 ? 9.461 0.813 20.719 1 96.5 445 LEU A CA 1
ATOM 3519 C C . LEU A 1 445 ? 10.523 0.138 19.859 1 96.5 445 LEU A C 1
ATOM 3521 O O . LEU A 1 445 ? 10.977 0.704 18.859 1 96.5 445 LEU A O 1
ATOM 3525 N N . ASP A 1 446 ? 10.93 -1.073 20.188 1 94.88 446 ASP A N 1
ATOM 3526 C CA . ASP A 1 446 ? 11.93 -1.802 19.422 1 94.88 446 ASP A CA 1
ATOM 3527 C C . ASP A 1 446 ? 11.398 -2.166 18.031 1 94.88 446 ASP A C 1
ATOM 3529 O O . ASP A 1 446 ? 12.117 -2.08 17.047 1 94.88 446 ASP A O 1
ATOM 3533 N N . ALA A 1 447 ? 10.148 -2.547 17.984 1 94.56 447 ALA A N 1
ATOM 3534 C CA . ALA A 1 447 ? 9.531 -2.891 16.703 1 94.56 447 ALA A CA 1
ATOM 3535 C C . ALA A 1 447 ? 9.422 -1.665 15.797 1 94.56 447 ALA A C 1
ATOM 3537 O O . ALA A 1 447 ? 9.672 -1.753 14.594 1 94.56 447 ALA A O 1
ATOM 3538 N N . ILE A 1 448 ? 9.031 -0.518 16.375 1 96 448 ILE A N 1
ATOM 3539 C CA . ILE A 1 448 ? 8.938 0.723 15.617 1 96 448 ILE A CA 1
ATOM 3540 C C . ILE A 1 448 ? 10.297 1.073 15.023 1 96 448 ILE A C 1
ATOM 3542 O O . ILE A 1 448 ? 10.414 1.364 13.828 1 96 448 ILE A O 1
ATOM 3546 N N . GLU A 1 449 ? 11.305 0.994 15.836 1 93.81 449 GLU A N 1
ATOM 3547 C CA . GLU A 1 449 ? 12.664 1.296 15.391 1 93.81 449 GLU A CA 1
ATOM 3548 C C . GLU A 1 449 ? 13.086 0.355 14.266 1 93.81 449 GLU A C 1
ATOM 3550 O O . GLU A 1 449 ? 13.594 0.802 13.234 1 93.81 449 GLU A O 1
ATOM 3555 N N . ALA A 1 450 ? 12.875 -0.902 14.469 1 93.06 450 ALA A N 1
ATOM 3556 C CA . ALA A 1 450 ? 13.266 -1.907 13.484 1 93.06 450 ALA A CA 1
ATOM 3557 C C . ALA A 1 450 ? 12.547 -1.68 12.156 1 93.06 450 ALA A C 1
ATOM 3559 O O . ALA A 1 450 ? 13.148 -1.818 11.086 1 93.06 450 ALA A O 1
ATOM 3560 N N . ASP A 1 451 ? 11.312 -1.352 12.203 1 93.38 451 ASP A N 1
ATOM 3561 C CA . ASP A 1 451 ? 10.516 -1.134 11 1 93.38 451 ASP A CA 1
ATOM 3562 C C . ASP A 1 451 ? 11.023 0.069 10.211 1 93.38 451 ASP A C 1
ATOM 3564 O O . ASP A 1 451 ? 11.141 0.01 8.984 1 93.38 451 ASP A O 1
ATOM 3568 N N . VAL A 1 452 ? 11.312 1.137 10.906 1 92.5 452 VAL A N 1
ATOM 3569 C CA . VAL A 1 452 ? 11.844 2.34 10.266 1 92.5 452 VAL A CA 1
ATOM 3570 C C . VAL A 1 452 ? 13.117 2.002 9.5 1 92.5 452 VAL A C 1
ATOM 3572 O O . VAL A 1 452 ? 13.266 2.367 8.336 1 92.5 452 VAL A O 1
ATOM 3575 N N . TRP A 1 453 ? 13.992 1.222 10.094 1 90.69 453 TRP A N 1
ATOM 3576 C CA . TRP A 1 453 ? 15.281 0.897 9.5 1 90.69 453 TRP A CA 1
ATOM 3577 C C . TRP A 1 453 ? 15.125 -0.08 8.344 1 90.69 453 TRP A C 1
ATOM 3579 O O . TRP A 1 453 ? 15.828 0.021 7.336 1 90.69 453 TRP A O 1
ATOM 3589 N N . ALA A 1 454 ? 14.227 -0.941 8.453 1 91.94 454 ALA A N 1
ATOM 3590 C CA . ALA A 1 454 ? 14.031 -1.981 7.441 1 91.94 454 ALA A CA 1
ATOM 3591 C C . ALA A 1 454 ? 13.461 -1.398 6.156 1 91.94 454 ALA A C 1
ATOM 3593 O O . ALA A 1 454 ? 13.758 -1.882 5.062 1 91.94 454 ALA A O 1
ATOM 3594 N N . ARG A 1 455 ? 12.742 -0.358 6.223 1 93.12 455 ARG A N 1
ATOM 3595 C CA . ARG A 1 455 ? 12.016 0.19 5.082 1 93.12 455 ARG A CA 1
ATOM 3596 C C . ARG A 1 455 ? 12.938 1.007 4.188 1 93.12 455 ARG A C 1
ATOM 3598 O O . ARG A 1 455 ? 12.727 1.092 2.975 1 93.12 455 ARG A O 1
ATOM 3605 N N . LEU A 1 456 ? 13.984 1.542 4.754 1 92.62 456 LEU A N 1
ATOM 3606 C CA . LEU A 1 456 ? 14.812 2.5 4.031 1 92.62 456 LEU A CA 1
ATOM 3607 C C . LEU A 1 456 ? 15.484 1.846 2.828 1 92.62 456 LEU A C 1
ATOM 3609 O O . LEU A 1 456 ? 15.312 2.305 1.695 1 92.62 456 LEU A O 1
ATOM 3613 N N . PRO A 1 457 ? 16.188 0.697 3.008 1 93.69 457 PRO A N 1
ATOM 3614 C CA . PRO A 1 457 ? 16.812 0.092 1.829 1 93.69 457 PRO A CA 1
ATOM 3615 C C . PRO A 1 457 ? 15.797 -0.449 0.833 1 93.69 457 PRO A C 1
ATOM 3617 O O . PRO A 1 457 ? 16.047 -0.462 -0.374 1 93.69 457 PRO A O 1
ATOM 3620 N N . GLN A 1 458 ? 14.664 -0.896 1.271 1 96.31 458 GLN A N 1
ATOM 3621 C CA . GLN A 1 458 ? 13.625 -1.388 0.372 1 96.31 458 GLN A CA 1
ATOM 3622 C C . GLN A 1 458 ? 13.094 -0.27 -0.521 1 96.31 458 GLN A C 1
ATOM 3624 O O . GLN A 1 458 ? 13.016 -0.427 -1.741 1 96.31 458 GLN A O 1
ATOM 3629 N N . LYS A 1 459 ? 12.758 0.864 0.062 1 95.75 459 LYS A N 1
ATOM 3630 C CA . LYS A 1 459 ? 12.281 2.023 -0.69 1 95.75 459 LYS A CA 1
ATOM 3631 C C . LYS A 1 459 ? 13.328 2.477 -1.71 1 95.75 459 LYS A C 1
ATOM 3633 O O . LYS A 1 459 ? 12.977 2.906 -2.811 1 95.75 459 LYS A O 1
ATOM 3638 N N . ALA A 1 460 ? 14.578 2.34 -1.36 1 95.25 460 ALA A N 1
ATOM 3639 C CA . ALA A 1 460 ? 15.648 2.727 -2.273 1 95.25 460 ALA A CA 1
ATOM 3640 C C . ALA A 1 460 ? 15.656 1.839 -3.516 1 95.25 460 ALA A C 1
ATOM 3642 O O . ALA A 1 460 ? 15.836 2.328 -4.633 1 95.25 460 ALA A O 1
ATOM 3643 N N . VAL A 1 461 ? 15.43 0.53 -3.326 1 97.25 461 VAL A N 1
ATOM 3644 C CA . VAL A 1 461 ? 15.398 -0.41 -4.441 1 97.25 461 VAL A CA 1
ATOM 3645 C C . VAL A 1 461 ? 14.234 -0.067 -5.367 1 97.25 461 VAL A C 1
ATOM 3647 O O . VAL A 1 461 ? 14.398 -0.014 -6.59 1 97.25 461 VAL A O 1
ATOM 3650 N N . VAL A 1 462 ? 13.086 0.181 -4.824 1 97.62 462 VAL A N 1
ATOM 3651 C CA . VAL A 1 462 ? 11.891 0.474 -5.605 1 97.62 462 VAL A CA 1
ATOM 3652 C C . VAL A 1 462 ? 12.062 1.803 -6.34 1 97.62 462 VAL A C 1
ATOM 3654 O O . VAL A 1 462 ? 11.766 1.907 -7.531 1 97.62 462 VAL A O 1
ATOM 3657 N N . ASN A 1 463 ? 12.57 2.779 -5.625 1 95.88 463 ASN A N 1
ATOM 3658 C CA . ASN A 1 463 ? 12.781 4.09 -6.23 1 95.88 463 ASN A CA 1
ATOM 3659 C C . ASN A 1 463 ? 13.75 4.02 -7.406 1 95.88 463 ASN A C 1
ATOM 3661 O O . ASN A 1 463 ? 13.539 4.668 -8.43 1 95.88 463 ASN A O 1
ATOM 3665 N N . ALA A 1 464 ? 14.836 3.287 -7.227 1 96.56 464 ALA A N 1
ATOM 3666 C CA . ALA A 1 464 ? 15.812 3.119 -8.297 1 96.56 464 ALA A CA 1
ATOM 3667 C C . ALA A 1 464 ? 15.172 2.463 -9.523 1 96.56 464 ALA A C 1
ATOM 3669 O O . ALA A 1 464 ? 15.422 2.873 -10.656 1 96.56 464 ALA A O 1
ATOM 3670 N N . ALA A 1 465 ? 14.383 1.487 -9.312 1 98.06 465 ALA A N 1
ATOM 3671 C CA . ALA A 1 465 ? 13.719 0.8 -10.422 1 98.06 465 ALA A CA 1
ATOM 3672 C C . ALA A 1 465 ? 12.75 1.732 -11.141 1 98.06 465 ALA A C 1
ATOM 3674 O O . ALA A 1 465 ? 12.672 1.729 -12.375 1 98.06 465 ALA A O 1
ATOM 3675 N N . MET A 1 466 ? 11.961 2.475 -10.375 1 96.62 466 MET A N 1
ATOM 3676 C CA . MET A 1 466 ? 11.031 3.439 -10.961 1 96.62 466 MET A CA 1
ATOM 3677 C C . MET A 1 466 ? 11.781 4.445 -11.828 1 96.62 466 MET A C 1
ATOM 3679 O O . MET A 1 466 ? 11.336 4.766 -12.938 1 96.62 466 MET A O 1
ATOM 3683 N N . ALA A 1 467 ? 12.867 4.914 -11.328 1 96 467 ALA A N 1
ATOM 3684 C CA . ALA A 1 467 ? 13.688 5.84 -12.109 1 96 467 ALA A CA 1
ATOM 3685 C C . ALA A 1 467 ? 14.195 5.172 -13.383 1 96 467 ALA A C 1
ATOM 3687 O O . ALA A 1 467 ? 14.211 5.785 -14.453 1 96 467 ALA A O 1
ATOM 3688 N N . ALA A 1 468 ? 14.578 3.936 -13.266 1 96.44 468 ALA A N 1
ATOM 3689 C CA . ALA A 1 468 ? 15.188 3.203 -14.375 1 96.44 468 ALA A CA 1
ATOM 3690 C C . ALA A 1 468 ? 14.172 2.947 -15.484 1 96.44 468 ALA A C 1
ATOM 3692 O O . ALA A 1 468 ? 14.508 3 -16.672 1 96.44 468 ALA A O 1
ATOM 3693 N N . ASN A 1 469 ? 12.938 2.693 -15.117 1 95.31 469 ASN A N 1
ATOM 3694 C CA . ASN A 1 469 ? 11.992 2.312 -16.156 1 95.31 469 ASN A CA 1
ATOM 3695 C C . ASN A 1 469 ? 10.977 3.418 -16.422 1 95.31 469 ASN A C 1
ATOM 3697 O O . ASN A 1 469 ? 10.055 3.244 -17.234 1 95.31 469 ASN A O 1
ATOM 3701 N N . GLY A 1 470 ? 11.039 4.5 -15.734 1 94.06 470 GLY A N 1
ATOM 3702 C CA . GLY A 1 470 ? 10.211 5.672 -15.992 1 94.06 470 GLY A CA 1
ATOM 3703 C C . GLY A 1 470 ? 8.844 5.598 -15.336 1 94.06 470 GLY A C 1
ATOM 3704 O O . GLY A 1 470 ? 7.965 6.406 -15.633 1 94.06 470 GLY A O 1
ATOM 3705 N N . THR A 1 471 ? 8.672 4.621 -14.469 1 94.25 471 THR A N 1
ATOM 3706 C CA . THR A 1 471 ? 7.41 4.527 -13.742 1 94.25 471 THR A CA 1
ATOM 3707 C C . THR A 1 471 ? 7.246 5.711 -12.789 1 94.25 471 THR A C 1
ATOM 3709 O O . THR A 1 471 ? 8.188 6.09 -12.094 1 94.25 471 THR A O 1
ATOM 3712 N N . ALA A 1 472 ? 6.055 6.355 -12.805 1 93.75 472 ALA A N 1
ATOM 3713 C CA . ALA A 1 472 ? 5.707 7.438 -11.891 1 93.75 472 ALA A CA 1
ATOM 3714 C C . ALA A 1 472 ? 4.297 7.258 -11.344 1 93.75 472 ALA A C 1
ATOM 3716 O O . ALA A 1 472 ? 3.391 6.828 -12.062 1 93.75 472 ALA A O 1
ATOM 3717 N N . TRP A 1 473 ? 4.133 7.602 -10.102 1 94.38 473 TRP A N 1
ATOM 3718 C CA . TRP A 1 473 ? 2.834 7.449 -9.453 1 94.38 473 TRP A CA 1
ATOM 3719 C C . TRP A 1 473 ? 2.123 8.797 -9.344 1 94.38 473 TRP A C 1
ATOM 3721 O O . TRP A 1 473 ? 1.023 8.875 -8.789 1 94.38 473 TRP A O 1
ATOM 3731 N N . ASP A 1 474 ? 2.643 9.836 -9.828 1 93.38 474 ASP A N 1
ATOM 3732 C CA . ASP A 1 474 ? 2.053 11.164 -9.734 1 93.38 474 ASP A CA 1
ATOM 3733 C C . ASP A 1 474 ? 0.674 11.203 -10.391 1 93.38 474 ASP A C 1
ATOM 3735 O O . ASP A 1 474 ? 0.476 10.633 -11.461 1 93.38 474 ASP A O 1
ATOM 3739 N N . TYR A 1 475 ? -0.232 11.859 -9.719 1 93.5 475 TYR A N 1
ATOM 3740 C CA . TYR A 1 475 ? -1.589 11.984 -10.234 1 93.5 475 TYR A CA 1
ATOM 3741 C C . TYR A 1 475 ? -1.609 12.82 -11.508 1 93.5 475 TYR A C 1
ATOM 3743 O O . TYR A 1 475 ? -1.061 13.93 -11.547 1 93.5 475 TYR A O 1
ATOM 3751 N N . ARG A 1 476 ? -2.209 12.32 -12.586 1 88.38 476 ARG A N 1
ATOM 3752 C CA . ARG A 1 476 ? -2.396 13.062 -13.82 1 88.38 476 ARG A CA 1
ATOM 3753 C C . ARG A 1 476 ? -3.834 13.555 -13.953 1 88.38 476 ARG A C 1
ATOM 3755 O O . ARG A 1 476 ? -4.762 12.75 -14.07 1 88.38 476 ARG A O 1
ATOM 3762 N N . VAL A 1 477 ? -3.967 14.859 -13.812 1 89.94 477 VAL A N 1
ATOM 3763 C CA . VAL A 1 477 ? -5.297 15.445 -13.961 1 89.94 477 VAL A CA 1
ATOM 3764 C C . VAL A 1 477 ? -5.781 15.273 -15.398 1 89.94 477 VAL A C 1
ATOM 3766 O O . VAL A 1 477 ? -5.098 15.672 -16.344 1 89.94 477 VAL A O 1
ATOM 3769 N N . GLU A 1 478 ? -6.836 14.445 -15.547 1 78.62 478 GLU A N 1
ATOM 3770 C CA . GLU A 1 478 ? -7.418 14.289 -16.875 1 78.62 478 GLU A CA 1
ATOM 3771 C C . GLU A 1 478 ? -8.398 15.422 -17.188 1 78.62 478 GLU A C 1
ATOM 3773 O O . GLU A 1 478 ? -9.367 15.625 -16.453 1 78.62 478 GLU A O 1
ATOM 3778 N N . ASP A 1 479 ? -7.941 16.297 -17.984 1 73.19 479 ASP A N 1
ATOM 3779 C CA . ASP A 1 479 ? -8.812 17.422 -18.312 1 73.19 479 ASP A CA 1
ATOM 3780 C C . ASP A 1 479 ? -9.195 17.391 -19.797 1 73.19 479 ASP A C 1
ATOM 3782 O O . ASP A 1 479 ? -8.336 17.484 -20.672 1 73.19 479 ASP A O 1
ATOM 3786 N N . ASP A 1 480 ? -10.445 16.922 -20 1 73.38 480 ASP A N 1
ATOM 3787 C CA . ASP A 1 480 ? -10.93 17.094 -21.359 1 73.38 480 ASP A CA 1
ATOM 3788 C C . ASP A 1 480 ? -11.164 18.578 -21.672 1 73.38 480 ASP A C 1
ATOM 3790 O O . ASP A 1 480 ? -12.266 19.094 -21.469 1 73.38 480 ASP A O 1
ATOM 3794 N N . VAL A 1 481 ? -10.211 19.203 -22.078 1 71.38 481 VAL A N 1
ATOM 3795 C CA . VAL A 1 481 ? -10.203 20.641 -22.281 1 71.38 481 VAL A CA 1
ATOM 3796 C C . VAL A 1 481 ? -11.164 21.016 -23.406 1 71.38 481 VAL A C 1
ATOM 3798 O O . VAL A 1 481 ? -11.57 22.188 -23.516 1 71.38 481 VAL A O 1
ATOM 3801 N N . THR A 1 482 ? -11.555 20 -24.234 1 71.5 482 THR A N 1
ATOM 3802 C CA . THR A 1 482 ? -12.398 20.312 -25.391 1 71.5 482 THR A CA 1
ATOM 3803 C C . THR A 1 482 ? -13.828 20.578 -24.953 1 71.5 482 THR A C 1
ATOM 3805 O O . THR A 1 482 ? -14.625 21.125 -25.719 1 71.5 482 THR A O 1
ATOM 3808 N N . ARG A 1 483 ? -14.047 20.25 -23.875 1 71.88 483 ARG A N 1
ATOM 3809 C CA . ARG A 1 483 ? -15.422 20.422 -23.422 1 71.88 483 ARG A CA 1
ATOM 3810 C C . ARG A 1 483 ? -15.539 21.578 -22.438 1 71.88 483 ARG A C 1
ATOM 3812 O O . ARG A 1 483 ? -16.625 21.844 -21.906 1 71.88 483 ARG A O 1
ATOM 3819 N N . LYS A 1 484 ? -14.375 22.109 -22.406 1 74 484 LYS A N 1
ATOM 3820 C CA . LYS A 1 484 ? -14.352 23.188 -21.406 1 74 484 LYS A CA 1
ATOM 3821 C C . LYS A 1 484 ? -14.766 24.516 -22.031 1 74 484 LYS A C 1
ATOM 3823 O O . LYS A 1 484 ? -14.555 24.75 -23.219 1 74 484 LYS A O 1
ATOM 3828 N N . TYR A 1 485 ? -15.484 25.438 -21.25 1 77.62 485 TYR A N 1
ATOM 3829 C CA . TYR A 1 485 ? -15.875 26.781 -21.609 1 77.62 485 TYR A CA 1
ATOM 3830 C C . TYR A 1 485 ? -16.953 26.781 -22.688 1 77.62 485 TYR A C 1
ATOM 3832 O O . TYR A 1 485 ? -17.812 25.891 -22.719 1 77.62 485 TYR A O 1
ATOM 3840 N N . VAL A 1 486 ? -17.141 27.906 -23.25 1 76.88 486 VAL A N 1
ATOM 3841 C CA . VAL A 1 486 ? -18.219 28.031 -24.219 1 76.88 486 VAL A CA 1
ATOM 3842 C C . VAL A 1 486 ? -17.875 27.25 -25.484 1 76.88 486 VAL A C 1
ATOM 3844 O O . VAL A 1 486 ? -16.938 27.609 -26.203 1 76.88 486 VAL A O 1
ATOM 3847 N N . ARG A 1 487 ? -18.391 26.094 -25.641 1 68.56 487 ARG A N 1
ATOM 3848 C CA . ARG A 1 487 ? -18.25 25.25 -26.828 1 68.56 487 ARG A CA 1
ATOM 3849 C C . ARG A 1 487 ? -19.531 25.266 -27.656 1 68.56 487 ARG A C 1
ATOM 3851 O O . ARG A 1 487 ? -20.625 25.219 -27.109 1 68.56 487 ARG A O 1
ATOM 3858 N N . LYS A 1 488 ? -19.828 25.891 -28.688 1 48.97 488 LYS A N 1
ATOM 3859 C CA . LYS A 1 488 ? -21 26.078 -29.547 1 48.97 488 LYS A CA 1
ATOM 3860 C C . LYS A 1 488 ? -21.75 24.766 -29.75 1 48.97 488 LYS A C 1
ATOM 3862 O O . LYS A 1 488 ? -21.125 23.688 -29.781 1 48.97 488 LYS A O 1
ATOM 3867 N N . MET B 1 1 ? 39.469 -9.992 -25.938 1 25.11 1 MET B N 1
ATOM 3868 C CA . MET B 1 1 ? 38.031 -9.844 -26.047 1 25.11 1 MET B CA 1
ATOM 3869 C C . MET B 1 1 ? 37.312 -10.453 -24.844 1 25.11 1 MET B C 1
ATOM 3871 O O . MET B 1 1 ? 37.156 -11.672 -24.766 1 25.11 1 MET B O 1
ATOM 3875 N N . THR B 1 2 ? 37.531 -10.086 -23.656 1 32.41 2 THR B N 1
ATOM 3876 C CA . THR B 1 2 ? 37.094 -10.531 -22.344 1 32.41 2 THR B CA 1
ATOM 3877 C C . THR B 1 2 ? 35.562 -10.438 -22.219 1 32.41 2 THR B C 1
ATOM 3879 O O . THR B 1 2 ? 35 -9.344 -22.188 1 32.41 2 THR B O 1
ATOM 3882 N N . GLY B 1 3 ? 34.75 -11.086 -23.094 1 35.75 3 GLY B N 1
ATOM 3883 C CA . GLY B 1 3 ? 33.406 -10.859 -23.562 1 35.75 3 GLY B CA 1
ATOM 3884 C C . GLY B 1 3 ? 32.406 -10.703 -22.438 1 35.75 3 GLY B C 1
ATOM 3885 O O . GLY B 1 3 ? 32.344 -11.531 -21.516 1 35.75 3 GLY B O 1
ATOM 3886 N N . LYS B 1 4 ? 32.062 -9.516 -21.906 1 43.66 4 LYS B N 1
ATOM 3887 C CA . LYS B 1 4 ? 31.047 -9.156 -20.922 1 43.66 4 LYS B CA 1
ATOM 3888 C C . LYS B 1 4 ? 29.875 -10.125 -20.953 1 43.66 4 LYS B C 1
ATOM 3890 O O . LYS B 1 4 ? 29.141 -10.188 -21.953 1 43.66 4 LYS B O 1
ATOM 3895 N N . THR B 1 5 ? 29.844 -11.32 -20.375 1 52.5 5 THR B N 1
ATOM 3896 C CA . THR B 1 5 ? 28.75 -12.297 -20.344 1 52.5 5 THR B CA 1
ATOM 3897 C C . THR B 1 5 ? 27.422 -11.609 -20.094 1 52.5 5 THR B C 1
ATOM 3899 O O . THR B 1 5 ? 27.219 -11 -19.031 1 52.5 5 THR B O 1
ATOM 3902 N N . SER B 1 6 ? 26.516 -11.164 -21.125 1 81.44 6 SER B N 1
ATOM 3903 C CA . SER B 1 6 ? 25.234 -10.461 -21.188 1 81.44 6 SER B CA 1
ATOM 3904 C C . SER B 1 6 ? 24.156 -11.219 -20.438 1 81.44 6 SER B C 1
ATOM 3906 O O . SER B 1 6 ? 24.141 -12.453 -20.422 1 81.44 6 SER B O 1
ATOM 3908 N N . LEU B 1 7 ? 23.516 -10.672 -19.375 1 93.81 7 LEU B N 1
ATOM 3909 C CA . LEU B 1 7 ? 22.375 -11.25 -18.688 1 93.81 7 LEU B CA 1
ATOM 3910 C C . LEU B 1 7 ? 21.406 -11.875 -19.688 1 93.81 7 LEU B C 1
ATOM 3912 O O . LEU B 1 7 ? 21.094 -11.281 -20.719 1 93.81 7 LEU B O 1
ATOM 3916 N N . PRO B 1 8 ? 21.094 -13.172 -19.516 1 96.75 8 PRO B N 1
ATOM 3917 C CA . PRO B 1 8 ? 20.141 -13.82 -20.422 1 96.75 8 PRO B CA 1
ATOM 3918 C C . PRO B 1 8 ? 18.75 -13.188 -20.391 1 96.75 8 PRO B C 1
ATOM 3920 O O . PRO B 1 8 ? 18.391 -12.539 -19.406 1 96.75 8 PRO B O 1
ATOM 3923 N N . ASN B 1 9 ? 18.031 -13.312 -21.547 1 98.25 9 ASN B N 1
ATOM 3924 C CA . ASN B 1 9 ? 16.609 -13 -21.516 1 98.25 9 ASN B CA 1
ATOM 3925 C C . ASN B 1 9 ? 15.836 -13.992 -20.656 1 98.25 9 ASN B C 1
ATOM 3927 O O . ASN B 1 9 ? 16.312 -15.102 -20.391 1 98.25 9 ASN B O 1
ATOM 3931 N N . ILE B 1 10 ? 14.703 -13.586 -20.125 1 98.81 10 ILE B N 1
ATOM 3932 C CA . ILE B 1 10 ? 13.891 -14.445 -19.281 1 98.81 10 ILE B CA 1
ATOM 3933 C C . ILE B 1 10 ? 12.438 -14.414 -19.766 1 98.81 10 ILE B C 1
ATOM 3935 O O . ILE B 1 10 ? 11.844 -13.344 -19.891 1 98.81 10 ILE B O 1
ATOM 3939 N N . LEU B 1 11 ? 11.891 -15.516 -20.094 1 98.94 11 LEU B N 1
ATOM 3940 C CA . LEU B 1 11 ? 10.469 -15.695 -20.359 1 98.94 11 LEU B CA 1
ATOM 3941 C C . LEU B 1 11 ? 9.805 -16.516 -19.25 1 98.94 11 LEU B C 1
ATOM 3943 O O . LEU B 1 11 ? 10.102 -17.703 -19.094 1 98.94 11 LEU B O 1
ATOM 3947 N N . LEU B 1 12 ? 9.016 -15.867 -18.438 1 98.94 12 LEU B N 1
ATOM 3948 C CA . LEU B 1 12 ? 8.25 -16.531 -17.391 1 98.94 12 LEU B CA 1
ATOM 3949 C C . LEU B 1 12 ? 6.809 -16.75 -17.844 1 98.94 12 LEU B C 1
ATOM 3951 O O . LEU B 1 12 ? 6.074 -15.797 -18.094 1 98.94 12 LEU B O 1
ATOM 3955 N N . ILE B 1 13 ? 6.387 -17.984 -17.953 1 98.94 13 ILE B N 1
ATOM 3956 C CA . ILE B 1 13 ? 5.035 -18.359 -18.359 1 98.94 13 ILE B CA 1
ATOM 3957 C C . ILE B 1 13 ? 4.277 -18.922 -17.156 1 98.94 13 ILE B C 1
ATOM 3959 O O . ILE B 1 13 ? 4.734 -19.875 -16.516 1 98.94 13 ILE B O 1
ATOM 3963 N N . ILE B 1 14 ? 3.158 -18.328 -16.859 1 98.94 14 ILE B N 1
ATOM 3964 C CA . ILE B 1 14 ? 2.33 -18.766 -15.734 1 98.94 14 ILE B CA 1
ATOM 3965 C C . ILE B 1 14 ? 0.958 -19.203 -16.25 1 98.94 14 ILE B C 1
ATOM 3967 O O . ILE B 1 14 ? 0.322 -18.484 -17.016 1 98.94 14 ILE B O 1
ATOM 3971 N N . ALA B 1 15 ? 0.514 -20.344 -15.93 1 98.81 15 ALA B N 1
ATOM 3972 C CA . ALA B 1 15 ? -0.855 -20.812 -16.156 1 98.81 15 ALA B CA 1
ATOM 3973 C C . ALA B 1 15 ? -1.645 -20.844 -14.852 1 98.81 15 ALA B C 1
ATOM 3975 O O . ALA B 1 15 ? -1.245 -21.5 -13.891 1 98.81 15 ALA B O 1
ATOM 3976 N N . ASP B 1 16 ? -2.729 -20.141 -14.805 1 98.44 16 ASP B N 1
ATOM 3977 C CA . ASP B 1 16 ? -3.508 -20.031 -13.578 1 98.44 16 ASP B CA 1
ATOM 3978 C C . ASP B 1 16 ? -4.191 -21.344 -13.234 1 98.44 16 ASP B C 1
ATOM 3980 O O . ASP B 1 16 ? -4.93 -21.906 -14.047 1 98.44 16 ASP B O 1
ATOM 3984 N N . GLN B 1 17 ? -3.928 -21.812 -11.953 1 98.38 17 GLN B N 1
ATOM 3985 C CA . GLN B 1 17 ? -4.695 -22.922 -11.398 1 98.38 17 GLN B CA 1
ATOM 3986 C C . GLN B 1 17 ? -4.488 -24.188 -12.219 1 98.38 17 GLN B C 1
ATOM 3988 O O . GLN B 1 17 ? -5.453 -24.844 -12.625 1 98.38 17 GLN B O 1
ATOM 3993 N N . MET B 1 18 ? -3.217 -24.484 -12.422 1 98.69 18 MET B N 1
ATOM 3994 C CA . MET B 1 18 ? -2.846 -25.672 -13.18 1 98.69 18 MET B CA 1
ATOM 3995 C C . MET B 1 18 ? -2.162 -26.703 -12.289 1 98.69 18 MET B C 1
ATOM 3997 O O . MET B 1 18 ? -1.069 -26.453 -11.773 1 98.69 18 MET B O 1
ATOM 4001 N N . THR B 1 19 ? -2.775 -27.859 -12.102 1 98.56 19 THR B N 1
ATOM 4002 C CA . THR B 1 19 ? -2.174 -28.938 -11.336 1 98.56 19 THR B CA 1
ATOM 4003 C C . THR B 1 19 ? -1.271 -29.797 -12.219 1 98.56 19 THR B C 1
ATOM 4005 O O . THR B 1 19 ? -1.59 -30.047 -13.383 1 98.56 19 THR B O 1
ATOM 4008 N N . PRO B 1 20 ? -0.122 -30.25 -11.742 1 98.5 20 PRO B N 1
ATOM 4009 C CA . PRO B 1 20 ? 0.753 -31.094 -12.555 1 98.5 20 PRO B CA 1
ATOM 4010 C C . PRO B 1 20 ? 0.177 -32.5 -12.781 1 98.5 20 PRO B C 1
ATOM 4012 O O . PRO B 1 20 ? 0.59 -33.188 -13.711 1 98.5 20 PRO B O 1
ATOM 4015 N N . PHE B 1 21 ? -0.812 -32.875 -12.047 1 98 21 PHE B N 1
ATOM 4016 C CA . PHE B 1 21 ? -1.264 -34.25 -11.992 1 98 21 PHE B CA 1
ATOM 4017 C C . PHE B 1 21 ? -2.102 -34.594 -13.211 1 98 21 PHE B C 1
ATOM 4019 O O . PHE B 1 21 ? -2.51 -35.75 -13.391 1 98 21 PHE B O 1
ATOM 4026 N N . MET B 1 22 ? -2.332 -33.656 -14.07 1 97.75 22 MET B N 1
ATOM 4027 C CA . MET B 1 22 ? -3.096 -33.875 -15.297 1 97.75 22 MET B CA 1
ATOM 4028 C C . MET B 1 22 ? -2.266 -33.531 -16.531 1 97.75 22 MET B C 1
ATOM 4030 O O . MET B 1 22 ? -2.811 -33.344 -17.609 1 97.75 22 MET B O 1
ATOM 4034 N N . LEU B 1 23 ? -0.973 -33.375 -16.344 1 98.19 23 LEU B N 1
ATOM 4035 C CA . LEU B 1 23 ? -0.136 -32.906 -17.438 1 98.19 23 LEU B CA 1
ATOM 4036 C C . LEU B 1 23 ? 0.835 -33.969 -17.906 1 98.19 23 LEU B C 1
ATOM 4038 O O . LEU B 1 23 ? 1.641 -34.469 -17.109 1 98.19 23 LEU B O 1
ATOM 4042 N N . GLU B 1 24 ? 0.84 -34.25 -19.156 1 97.12 24 GLU B N 1
ATOM 4043 C CA . GLU B 1 24 ? 1.817 -35.156 -19.75 1 97.12 24 GLU B CA 1
ATOM 4044 C C . GLU B 1 24 ? 3.244 -34.688 -19.484 1 97.12 24 GLU B C 1
ATOM 4046 O O . GLU B 1 24 ? 4.133 -35.5 -19.203 1 97.12 24 GLU B O 1
ATOM 4051 N N . ALA B 1 25 ? 3.471 -33.438 -19.547 1 97.25 25 ALA B N 1
ATOM 4052 C CA . ALA B 1 25 ? 4.781 -32.844 -19.344 1 97.25 25 ALA B CA 1
ATOM 4053 C C . ALA B 1 25 ? 5.32 -33.125 -17.953 1 97.25 25 ALA B C 1
ATOM 4055 O O . ALA B 1 25 ? 6.535 -33.094 -17.734 1 97.25 25 ALA B O 1
ATOM 4056 N N . CYS B 1 26 ? 4.438 -33.406 -17.016 1 97.69 26 CYS B N 1
ATOM 4057 C CA . CYS B 1 26 ? 4.836 -33.656 -15.633 1 97.69 26 CYS B CA 1
ATOM 4058 C C . CYS B 1 26 ? 4.789 -35.156 -15.328 1 97.69 26 CYS B C 1
ATOM 4060 O O . CYS B 1 26 ? 4.934 -35.562 -14.172 1 97.69 26 CYS B O 1
ATOM 4062 N N . GLY B 1 27 ? 4.508 -35.969 -16.344 1 95.75 27 GLY B N 1
ATOM 4063 C CA . GLY B 1 27 ? 4.562 -37.406 -16.188 1 95.75 27 GLY B CA 1
ATOM 4064 C C . GLY B 1 27 ? 3.232 -38 -15.781 1 95.75 27 GLY B C 1
ATOM 4065 O O . GLY B 1 27 ? 3.18 -39.156 -15.328 1 95.75 27 GLY B O 1
ATOM 4066 N N . TYR B 1 28 ? 2.219 -37.312 -15.875 1 95.69 28 TYR B N 1
ATOM 4067 C CA . TYR B 1 28 ? 0.905 -37.812 -15.477 1 95.69 28 TYR B CA 1
ATOM 4068 C C . TYR B 1 28 ? -0.028 -37.906 -16.688 1 95.69 28 TYR B C 1
ATOM 4070 O O . TYR B 1 28 ? 0.191 -37.219 -17.703 1 95.69 28 TYR B O 1
ATOM 4078 N N . PRO B 1 29 ? -1.021 -38.75 -16.562 1 93.56 29 PRO B N 1
ATOM 4079 C CA . PRO B 1 29 ? -2 -38.844 -17.641 1 93.56 29 PRO B CA 1
ATOM 4080 C C . PRO B 1 29 ? -2.967 -37.656 -17.656 1 93.56 29 PRO B C 1
ATOM 4082 O O . PRO B 1 29 ? -3.184 -37.031 -16.609 1 93.56 29 PRO B O 1
ATOM 4085 N N . GLY B 1 30 ? -3.471 -37.375 -18.781 1 94.5 30 GLY B N 1
ATOM 4086 C CA . GLY B 1 30 ? -4.441 -36.312 -18.906 1 94.5 30 GLY B CA 1
ATOM 4087 C C . GLY B 1 30 ? -4.258 -35.5 -20.172 1 94.5 30 GLY B C 1
ATOM 4088 O O . GLY B 1 30 ? -4.391 -36 -21.281 1 94.5 30 GLY B O 1
ATOM 4089 N N . ALA B 1 31 ? -3.904 -34.188 -19.922 1 96.44 31 ALA B N 1
ATOM 4090 C CA . ALA B 1 31 ? -3.758 -33.281 -21.062 1 96.44 31 ALA B CA 1
ATOM 4091 C C . ALA B 1 31 ? -2.502 -33.594 -21.859 1 96.44 31 ALA B C 1
ATOM 4093 O O . ALA B 1 31 ? -1.424 -33.781 -21.297 1 96.44 31 ALA B O 1
ATOM 4094 N N . GLN B 1 32 ? -2.648 -33.719 -23.156 1 96.44 32 GLN B N 1
ATOM 4095 C CA . GLN B 1 32 ? -1.515 -33.844 -24.062 1 96.44 32 GLN B CA 1
ATOM 4096 C C . GLN B 1 32 ? -0.787 -32.531 -24.266 1 96.44 32 GLN B C 1
ATOM 4098 O O . GLN B 1 32 ? -1.102 -31.781 -25.188 1 96.44 32 GLN B O 1
ATOM 4103 N N . THR B 1 33 ? 0.195 -32.344 -23.406 1 97.75 33 THR B N 1
ATOM 4104 C CA . THR B 1 33 ? 0.934 -31.078 -23.422 1 97.75 33 THR B CA 1
ATOM 4105 C C . THR B 1 33 ? 2.264 -31.234 -24.141 1 97.75 33 THR B C 1
ATOM 4107 O O . THR B 1 33 ? 3.33 -31.094 -23.547 1 97.75 33 THR B O 1
ATOM 4110 N N . ARG B 1 34 ? 2.244 -31.406 -25.438 1 97.94 34 ARG B N 1
ATOM 4111 C CA . ARG B 1 34 ? 3.416 -31.75 -26.234 1 97.94 34 ARG B CA 1
ATOM 4112 C C . ARG B 1 34 ? 4.441 -30.625 -26.203 1 97.94 34 ARG B C 1
ATOM 4114 O O . ARG B 1 34 ? 5.648 -30.875 -26.203 1 97.94 34 ARG B O 1
ATOM 4121 N N . HIS B 1 35 ? 3.996 -29.375 -26.25 1 98.5 35 HIS B N 1
ATOM 4122 C CA . HIS B 1 35 ? 4.918 -28.25 -26.297 1 98.5 35 HIS B CA 1
ATOM 4123 C C . HIS B 1 35 ? 5.609 -28.062 -24.938 1 98.5 35 HIS B C 1
ATOM 4125 O O . HIS B 1 35 ? 6.824 -27.859 -24.891 1 98.5 35 HIS B O 1
ATOM 4131 N N . ILE B 1 36 ? 4.859 -28.156 -23.828 1 98.81 36 ILE B N 1
ATOM 4132 C CA . ILE B 1 36 ? 5.457 -28.078 -22.5 1 98.81 36 ILE B CA 1
ATOM 4133 C C . ILE B 1 36 ? 6.355 -29.281 -22.266 1 98.81 36 ILE B C 1
ATOM 4135 O O . ILE B 1 36 ? 7.402 -29.172 -21.625 1 98.81 36 ILE B O 1
ATOM 4139 N N . SER B 1 37 ? 5.957 -30.453 -22.797 1 98.56 37 SER B N 1
ATOM 4140 C CA . SER B 1 37 ? 6.797 -31.641 -22.703 1 98.56 37 SER B CA 1
ATOM 4141 C C . SER B 1 37 ? 8.125 -31.438 -23.422 1 98.56 37 SER B C 1
ATOM 4143 O O . SER B 1 37 ? 9.18 -31.812 -22.906 1 98.56 37 SER B O 1
ATOM 4145 N N . ALA B 1 38 ? 8.055 -30.844 -24.594 1 98.12 38 ALA B N 1
ATOM 4146 C CA . ALA B 1 38 ? 9.281 -30.547 -25.328 1 98.12 38 ALA B CA 1
ATOM 4147 C C . ALA B 1 38 ? 10.172 -29.594 -24.547 1 98.12 38 ALA B C 1
ATOM 4149 O O . ALA B 1 38 ? 11.398 -29.75 -24.531 1 98.12 38 ALA B O 1
ATOM 4150 N N . LEU B 1 39 ? 9.578 -28.656 -23.938 1 97.94 39 LEU B N 1
ATOM 4151 C CA . LEU B 1 39 ? 10.32 -27.75 -23.078 1 97.94 39 LEU B CA 1
ATOM 4152 C C . LEU B 1 39 ? 10.953 -28.516 -21.906 1 97.94 39 LEU B C 1
ATOM 4154 O O . LEU B 1 39 ? 12.125 -28.312 -21.594 1 97.94 39 LEU B O 1
ATOM 4158 N N . ALA B 1 40 ? 10.164 -29.375 -21.234 1 98.19 40 ALA B N 1
ATOM 4159 C CA . ALA B 1 40 ? 10.625 -30.156 -20.094 1 98.19 40 ALA B CA 1
ATOM 4160 C C . ALA B 1 40 ? 11.805 -31.047 -20.469 1 98.19 40 ALA B C 1
ATOM 4162 O O . ALA B 1 40 ? 12.688 -31.297 -19.641 1 98.19 40 ALA B O 1
ATOM 4163 N N . ASP B 1 41 ? 11.906 -31.453 -21.719 1 97.56 41 ASP B N 1
ATOM 4164 C CA . ASP B 1 41 ? 12.938 -32.375 -22.203 1 97.56 41 ASP B CA 1
ATOM 4165 C C . ASP B 1 41 ? 14.305 -31.688 -22.234 1 97.56 41 ASP B C 1
ATOM 4167 O O . ASP B 1 41 ? 15.336 -32.344 -22.344 1 97.56 41 ASP B O 1
ATOM 4171 N N . ARG B 1 42 ? 14.383 -30.422 -22.125 1 97.12 42 ARG B N 1
ATOM 4172 C CA . ARG B 1 42 ? 15.648 -29.688 -22.125 1 97.12 42 ARG B CA 1
ATOM 4173 C C . ARG B 1 42 ? 15.742 -28.766 -20.906 1 97.12 42 ARG B C 1
ATOM 4175 O O . ARG B 1 42 ? 16.359 -27.703 -20.984 1 97.12 42 ARG B O 1
ATOM 4182 N N . ALA B 1 43 ? 15.047 -29.188 -19.844 1 98.38 43 ALA B N 1
ATOM 4183 C CA . ALA B 1 43 ? 14.914 -28.297 -18.703 1 98.38 43 ALA B CA 1
ATOM 4184 C C . ALA B 1 43 ? 15.234 -29.016 -17.391 1 98.38 43 ALA B C 1
ATOM 4186 O O . ALA B 1 43 ? 15.367 -30.25 -17.375 1 98.38 43 ALA B O 1
ATOM 4187 N N . VAL B 1 44 ? 15.453 -28.219 -16.359 1 98.5 44 VAL B N 1
ATOM 4188 C CA . VAL B 1 44 ? 15.359 -28.719 -14.992 1 98.5 44 VAL B CA 1
ATOM 4189 C C . VAL B 1 44 ? 13.898 -28.75 -14.547 1 98.5 44 VAL B C 1
ATOM 4191 O O . VAL B 1 44 ? 13.227 -27.703 -14.547 1 98.5 44 VAL B O 1
ATOM 4194 N N . ASN B 1 45 ? 13.406 -29.969 -14.266 1 98.62 45 ASN B N 1
ATOM 4195 C CA . ASN B 1 45 ? 12.039 -30.172 -13.82 1 98.62 45 ASN B CA 1
ATOM 4196 C C . ASN B 1 45 ? 11.961 -30.344 -12.305 1 98.62 45 ASN B C 1
ATOM 4198 O O . ASN B 1 45 ? 12.445 -31.328 -11.758 1 98.62 45 ASN B O 1
ATOM 4202 N N . PHE B 1 46 ? 11.414 -29.359 -11.617 1 98.75 46 PHE B N 1
ATOM 4203 C CA . PHE B 1 46 ? 11.172 -29.484 -10.188 1 98.75 46 PHE B CA 1
ATOM 4204 C C . PHE B 1 46 ? 9.867 -30.234 -9.93 1 98.75 46 PHE B C 1
ATOM 4206 O O . PHE B 1 46 ? 8.789 -29.641 -9.938 1 98.75 46 PHE B O 1
ATOM 4213 N N . THR B 1 47 ? 9.984 -31.5 -9.57 1 98.19 47 THR B N 1
ATOM 4214 C CA . THR B 1 47 ? 8.844 -32.406 -9.586 1 98.19 47 THR B CA 1
ATOM 4215 C C . THR B 1 47 ? 8.023 -32.281 -8.305 1 98.19 47 THR B C 1
ATOM 4217 O O . THR B 1 47 ? 6.898 -32.781 -8.227 1 98.19 47 THR B O 1
ATOM 4220 N N . ASN B 1 48 ? 8.594 -31.641 -7.246 1 98.19 48 ASN B N 1
ATOM 4221 C CA . ASN B 1 48 ? 7.906 -31.328 -5.992 1 98.19 48 ASN B CA 1
ATOM 4222 C C . ASN B 1 48 ? 7.93 -29.844 -5.695 1 98.19 48 ASN B C 1
ATOM 4224 O O . ASN B 1 48 ? 8.484 -29.406 -4.684 1 98.19 48 ASN B O 1
ATOM 4228 N N . ALA B 1 49 ? 7.25 -29.109 -6.562 1 98.81 49 ALA B N 1
ATOM 4229 C CA . ALA B 1 49 ? 7.117 -27.672 -6.367 1 98.81 49 ALA B CA 1
ATOM 4230 C C . ALA B 1 49 ? 5.758 -27.312 -5.766 1 98.81 49 ALA B C 1
ATOM 4232 O O . ALA B 1 49 ? 4.738 -27.891 -6.148 1 98.81 49 ALA B O 1
ATOM 4233 N N . TYR B 1 50 ? 5.766 -26.391 -4.809 1 98.88 50 TYR B N 1
ATOM 4234 C CA . TYR B 1 50 ? 4.543 -26.062 -4.086 1 98.88 50 TYR B CA 1
ATOM 4235 C C . TYR B 1 50 ? 4.242 -24.562 -4.18 1 98.88 50 TYR B C 1
ATOM 4237 O O . TYR B 1 50 ? 5.16 -23.75 -4.227 1 98.88 50 TYR B O 1
ATOM 4245 N N . THR B 1 51 ? 2.936 -24.297 -4.238 1 98.88 51 THR B N 1
ATOM 4246 C CA . THR B 1 51 ? 2.5 -22.906 -4.07 1 98.88 51 THR B CA 1
ATOM 4247 C C . THR B 1 51 ? 2.713 -22.453 -2.631 1 98.88 51 THR B C 1
ATOM 4249 O O . THR B 1 51 ? 2.527 -23.219 -1.691 1 98.88 51 THR B O 1
ATOM 4252 N N . PRO B 1 52 ? 3.094 -21.203 -2.461 1 98.75 52 PRO B N 1
ATOM 4253 C CA . PRO B 1 52 ? 3.16 -20.656 -1.101 1 98.75 52 PRO B CA 1
ATOM 4254 C C . PRO B 1 52 ? 1.779 -20.375 -0.513 1 98.75 52 PRO B C 1
ATOM 4256 O O . PRO B 1 52 ? 1.653 -20.141 0.692 1 98.75 52 PRO B O 1
ATOM 4259 N N . SER B 1 53 ? 0.841 -20.375 -1.356 1 98.38 53 SER B N 1
ATOM 4260 C CA . SER B 1 53 ? -0.558 -20.219 -0.964 1 98.38 53 SER B CA 1
ATOM 4261 C C . SER B 1 53 ? -1.49 -20.781 -2.033 1 98.38 53 SER B C 1
ATOM 4263 O O . SER B 1 53 ? -1.348 -20.469 -3.217 1 98.38 53 SER B O 1
ATOM 4265 N N . PRO B 1 54 ? -2.449 -21.578 -1.618 1 97.31 54 PRO B N 1
ATOM 4266 C CA . PRO B 1 54 ? -3.32 -22.188 -2.625 1 97.31 54 PRO B CA 1
ATOM 4267 C C . PRO B 1 54 ? -4.488 -21.281 -3.021 1 97.31 54 PRO B C 1
ATOM 4269 O O . PRO B 1 54 ? -5.629 -21.75 -3.107 1 97.31 54 PRO B O 1
ATOM 4272 N N . ILE B 1 55 ? -4.148 -20 -3.275 1 95.81 55 ILE B N 1
ATOM 4273 C CA . ILE B 1 55 ? -5.102 -19.031 -3.801 1 95.81 55 ILE B CA 1
ATOM 4274 C C . ILE B 1 55 ? -4.355 -17.969 -4.602 1 95.81 55 ILE B C 1
ATOM 4276 O O . ILE B 1 55 ? -3.17 -17.719 -4.371 1 95.81 55 ILE B O 1
ATOM 4280 N N . CYS B 1 56 ? -4.992 -17.281 -5.5 1 96.94 56 CYS B N 1
ATOM 4281 C CA . CYS B 1 56 ? -4.375 -16.531 -6.59 1 96.94 56 CYS B CA 1
ATOM 4282 C C . CYS B 1 56 ? -3.518 -15.398 -6.051 1 96.94 56 CYS B C 1
ATOM 4284 O O . CYS B 1 56 ? -2.287 -15.461 -6.121 1 96.94 56 CYS B O 1
ATOM 4286 N N . VAL B 1 57 ? -4.105 -14.391 -5.402 1 97.19 57 VAL B N 1
ATOM 4287 C CA . VAL B 1 57 ? -3.424 -13.148 -5.07 1 97.19 57 VAL B CA 1
ATOM 4288 C C . VAL B 1 57 ? -2.326 -13.414 -4.043 1 97.19 57 VAL B C 1
ATOM 4290 O O . VAL B 1 57 ? -1.176 -13.016 -4.234 1 97.19 57 VAL B O 1
ATOM 4293 N N . PRO B 1 58 ? -2.604 -14.172 -3.027 1 97.5 58 PRO B N 1
ATOM 4294 C CA . PRO B 1 58 ? -1.524 -14.484 -2.09 1 97.5 58 PRO B CA 1
ATOM 4295 C C . PRO B 1 58 ? -0.374 -15.25 -2.746 1 97.5 58 PRO B C 1
ATOM 4297 O O . PRO B 1 58 ? 0.794 -14.922 -2.52 1 97.5 58 PRO B O 1
ATOM 4300 N N . ALA B 1 59 ? -0.655 -16.203 -3.555 1 98.69 59 ALA B N 1
ATOM 4301 C CA . ALA B 1 59 ? 0.394 -16.969 -4.234 1 98.69 59 ALA B CA 1
ATOM 4302 C C . ALA B 1 59 ? 1.245 -16.047 -5.113 1 98.69 59 ALA B C 1
ATOM 4304 O O . ALA B 1 59 ? 2.477 -16.125 -5.09 1 98.69 59 ALA B O 1
ATOM 4305 N N . ARG B 1 60 ? 0.63 -15.227 -5.852 1 98.69 60 ARG B N 1
ATOM 4306 C CA . ARG B 1 60 ? 1.332 -14.359 -6.789 1 98.69 60 ARG B CA 1
ATOM 4307 C C . ARG B 1 60 ? 2.105 -13.266 -6.055 1 98.69 60 ARG B C 1
ATOM 4309 O O . ARG B 1 60 ? 3.174 -12.844 -6.504 1 98.69 60 ARG B O 1
ATOM 4316 N N . SER B 1 61 ? 1.532 -12.797 -4.879 1 98.44 61 SER B N 1
ATOM 4317 C CA . SER B 1 61 ? 2.305 -11.883 -4.051 1 98.44 61 SER B CA 1
ATOM 4318 C C . SER B 1 61 ? 3.598 -12.531 -3.566 1 98.44 61 SER B C 1
ATOM 4320 O O . SER B 1 61 ? 4.652 -11.891 -3.547 1 98.44 61 SER B O 1
ATOM 4322 N N . CYS B 1 62 ? 3.525 -13.781 -3.199 1 98.81 62 CYS B N 1
ATOM 4323 C CA . CYS B 1 62 ? 4.711 -14.516 -2.777 1 98.81 62 CYS B CA 1
ATOM 4324 C C . CYS B 1 62 ? 5.684 -14.695 -3.938 1 98.81 62 CYS B C 1
ATOM 4326 O O . CYS B 1 62 ? 6.895 -14.555 -3.764 1 98.81 62 CYS B O 1
ATOM 4328 N N . LEU B 1 63 ? 5.164 -14.969 -5.094 1 98.88 63 LEU B N 1
ATOM 4329 C CA . LEU B 1 63 ? 5.977 -15.102 -6.297 1 98.88 63 LEU B CA 1
ATOM 4330 C C . LEU B 1 63 ? 6.707 -13.797 -6.602 1 98.88 63 LEU B C 1
ATOM 4332 O O . LEU B 1 63 ? 7.871 -13.812 -7.008 1 98.88 63 LEU B O 1
ATOM 4336 N N . MET B 1 64 ? 6.07 -12.68 -6.395 1 98.81 64 MET B N 1
ATOM 4337 C CA . MET B 1 64 ? 6.652 -11.383 -6.723 1 98.81 64 MET B CA 1
ATOM 4338 C C . MET B 1 64 ? 7.707 -10.984 -5.695 1 98.81 64 MET B C 1
ATOM 4340 O O . MET B 1 64 ? 8.781 -10.5 -6.055 1 98.81 64 MET B O 1
ATOM 4344 N N . THR B 1 65 ? 7.473 -11.258 -4.391 1 98.62 65 THR B N 1
ATOM 4345 C CA . THR B 1 65 ? 8.234 -10.625 -3.318 1 98.62 65 THR B CA 1
ATOM 4346 C C . THR B 1 65 ? 9.242 -11.602 -2.719 1 98.62 65 THR B C 1
ATOM 4348 O O . THR B 1 65 ? 10.195 -11.188 -2.059 1 98.62 65 THR B O 1
ATOM 4351 N N . GLY B 1 66 ? 8.977 -12.914 -2.877 1 98.62 66 GLY B N 1
ATOM 4352 C CA . GLY B 1 66 ? 9.766 -13.914 -2.182 1 98.62 66 GLY B CA 1
ATOM 4353 C C . GLY B 1 66 ? 9.469 -13.992 -0.697 1 98.62 66 GLY B C 1
ATOM 4354 O O . GLY B 1 66 ? 10.297 -14.453 0.087 1 98.62 66 GLY B O 1
ATOM 4355 N N . LEU B 1 67 ? 8.297 -13.406 -0.299 1 98.56 67 LEU B N 1
ATOM 4356 C CA . LEU B 1 67 ? 7.918 -13.336 1.108 1 98.56 67 LEU B CA 1
ATOM 4357 C C . LEU B 1 67 ? 6.605 -14.07 1.356 1 98.56 67 LEU B C 1
ATOM 4359 O O . LEU B 1 67 ? 5.762 -14.164 0.464 1 98.56 67 LEU B O 1
ATOM 4363 N N . LEU B 1 68 ? 6.418 -14.609 2.531 1 98.44 68 LEU B N 1
ATOM 4364 C CA . LEU B 1 68 ? 5.199 -15.312 2.926 1 98.44 68 LEU B CA 1
ATOM 4365 C C . LEU B 1 68 ? 4.027 -14.344 3.043 1 98.44 68 LEU B C 1
ATOM 4367 O O . LEU B 1 68 ? 4.223 -13.148 3.26 1 98.44 68 LEU B O 1
ATOM 4371 N N . THR B 1 69 ? 2.857 -14.961 2.943 1 96.75 69 THR B N 1
ATOM 4372 C CA . THR B 1 69 ? 1.627 -14.195 3.082 1 96.75 69 THR B CA 1
ATOM 4373 C C . THR B 1 69 ? 1.579 -13.492 4.434 1 96.75 69 THR B C 1
ATOM 4375 O O . THR B 1 69 ? 1.146 -12.336 4.527 1 96.75 69 THR B O 1
ATOM 4378 N N . SER B 1 70 ? 2.041 -14.117 5.445 1 96.88 70 SER B N 1
ATOM 4379 C CA . SER B 1 70 ? 2.006 -13.555 6.793 1 96.88 70 SER B CA 1
ATOM 4380 C C . SER B 1 70 ? 3 -12.406 6.938 1 96.88 70 SER B C 1
ATOM 4382 O O . SER B 1 70 ? 2.842 -11.547 7.809 1 96.88 70 SER B O 1
ATOM 4384 N N . THR B 1 71 ? 4.012 -12.406 6.059 1 96.81 71 THR B N 1
ATOM 4385 C CA . THR B 1 71 ? 5.004 -11.336 6.09 1 96.81 71 THR B CA 1
ATOM 4386 C C . THR B 1 71 ? 4.484 -10.094 5.375 1 96.81 71 THR B C 1
ATOM 4388 O O . THR B 1 71 ? 4.617 -8.977 5.887 1 96.81 71 THR B O 1
ATOM 4391 N N . THR B 1 72 ? 3.797 -10.234 4.254 1 96.25 72 THR B N 1
ATOM 4392 C CA . THR B 1 72 ? 3.354 -9.094 3.459 1 96.25 72 THR B CA 1
ATOM 4393 C C . THR B 1 72 ? 1.972 -8.625 3.906 1 96.25 72 THR B C 1
ATOM 4395 O O . THR B 1 72 ? 1.551 -7.516 3.58 1 96.25 72 THR B O 1
ATOM 4398 N N . GLY B 1 73 ? 1.25 -9.516 4.516 1 94.81 73 GLY B N 1
ATOM 4399 C CA . GLY B 1 73 ? -0.123 -9.219 4.891 1 94.81 73 GLY B CA 1
ATOM 4400 C C . GLY B 1 73 ? -1.113 -9.453 3.766 1 94.81 73 GLY B C 1
ATOM 4401 O O . GLY B 1 73 ? -2.244 -8.969 3.814 1 94.81 73 GLY B O 1
ATOM 4402 N N . CYS B 1 74 ? -0.762 -10.102 2.686 1 96.12 74 CYS B N 1
ATOM 4403 C CA . CYS B 1 74 ? -1.644 -10.438 1.572 1 96.12 74 CYS B CA 1
ATOM 4404 C C . CYS B 1 74 ? -2.316 -11.781 1.794 1 96.12 74 CYS B C 1
ATOM 4406 O O . CYS B 1 74 ? -1.829 -12.812 1.316 1 96.12 74 CYS B O 1
ATOM 4408 N N . TYR B 1 75 ? -3.5 -11.781 2.434 1 94.38 75 TYR B N 1
ATOM 4409 C CA . TYR B 1 75 ? -4.07 -13 2.996 1 94.38 75 TYR B CA 1
ATOM 4410 C C . TYR B 1 75 ? -5.113 -13.602 2.059 1 94.38 75 TYR B C 1
ATOM 4412 O O . TYR B 1 75 ? -5.406 -14.797 2.125 1 94.38 75 TYR B O 1
ATOM 4420 N N . ASP B 1 76 ? -5.727 -12.727 1.275 1 93 76 ASP B N 1
ATOM 4421 C CA . ASP B 1 76 ? -6.801 -13.211 0.417 1 93 76 ASP B CA 1
ATOM 4422 C C . ASP B 1 76 ? -6.797 -12.492 -0.93 1 93 76 ASP B C 1
ATOM 4424 O O . ASP B 1 76 ? -5.906 -11.688 -1.206 1 93 76 ASP B O 1
ATOM 4428 N N . ASN B 1 77 ? -7.766 -12.766 -1.811 1 94 77 ASN B N 1
ATOM 4429 C CA . ASN B 1 77 ? -7.777 -12.266 -3.182 1 94 77 ASN B CA 1
ATOM 4430 C C . ASN B 1 77 ? -8.188 -10.797 -3.238 1 94 77 ASN B C 1
ATOM 4432 O O . ASN B 1 77 ? -8.195 -10.188 -4.312 1 94 77 ASN B O 1
ATOM 4436 N N . GLY B 1 78 ? -8.484 -10.234 -2.135 1 94.12 78 GLY B N 1
ATOM 4437 C CA . GLY B 1 78 ? -8.773 -8.812 -2.072 1 94.12 78 GLY B CA 1
ATOM 4438 C C . GLY B 1 78 ? -7.727 -8.023 -1.314 1 94.12 78 GLY B C 1
ATOM 4439 O O . GLY B 1 78 ? -7.992 -6.902 -0.867 1 94.12 78 GLY B O 1
ATOM 4440 N N . ASP B 1 79 ? -6.562 -8.57 -1.115 1 95.56 79 ASP B N 1
ATOM 4441 C CA . ASP B 1 79 ? -5.543 -7.898 -0.313 1 95.56 79 ASP B CA 1
ATOM 4442 C C . ASP B 1 79 ? -4.379 -7.43 -1.184 1 95.56 79 ASP B C 1
ATOM 4444 O O . ASP B 1 79 ? -3.758 -8.234 -1.885 1 95.56 79 ASP B O 1
ATOM 4448 N N . PRO B 1 80 ? -4.047 -6.168 -1.13 1 96.19 80 PRO B N 1
ATOM 4449 C CA . PRO B 1 80 ? -2.797 -5.715 -1.745 1 96.19 80 PRO B CA 1
ATOM 4450 C C . PRO B 1 80 ? -1.574 -6.016 -0.882 1 96.19 80 PRO B C 1
ATOM 4452 O O . PRO B 1 80 ? -1.701 -6.215 0.329 1 96.19 80 PRO B O 1
ATOM 4455 N N . TYR B 1 81 ? -0.441 -6.18 -1.44 1 95.81 81 TYR B N 1
ATOM 4456 C CA . TYR B 1 81 ? 0.816 -6.117 -0.704 1 95.81 81 TYR B CA 1
ATOM 4457 C C . TYR B 1 81 ? 1.498 -4.77 -0.905 1 95.81 81 TYR B C 1
ATOM 4459 O O . TYR B 1 81 ? 1.262 -4.09 -1.907 1 95.81 81 TYR B O 1
ATOM 4467 N N . PRO B 1 82 ? 2.314 -4.316 0.071 1 95.75 82 PRO B N 1
ATOM 4468 C CA . PRO B 1 82 ? 2.836 -2.949 0.05 1 95.75 82 PRO B CA 1
ATOM 4469 C C . PRO B 1 82 ? 3.75 -2.684 -1.145 1 95.75 82 PRO B C 1
ATOM 4471 O O . PRO B 1 82 ? 4.598 -3.516 -1.474 1 95.75 82 PRO B O 1
ATOM 4474 N N . SER B 1 83 ? 3.586 -1.502 -1.665 1 95.62 83 SER B N 1
ATOM 4475 C CA . SER B 1 83 ? 4.316 -1.133 -2.873 1 95.62 83 SER B CA 1
ATOM 4476 C C . SER B 1 83 ? 5.77 -0.794 -2.557 1 95.62 83 SER B C 1
ATOM 4478 O O . SER B 1 83 ? 6.598 -0.689 -3.463 1 95.62 83 SER B O 1
ATOM 4480 N N . PHE B 1 84 ? 6.145 -0.64 -1.267 1 95.56 84 PHE B N 1
ATOM 4481 C CA . PHE B 1 84 ? 7.527 -0.324 -0.936 1 95.56 84 PHE B CA 1
ATOM 4482 C C . PHE B 1 84 ? 8.367 -1.594 -0.845 1 95.56 84 PHE B C 1
ATOM 4484 O O . PHE B 1 84 ? 9.594 -1.529 -0.775 1 95.56 84 PHE B O 1
ATOM 4491 N N . ILE B 1 85 ? 7.707 -2.771 -0.897 1 97.19 85 ILE B N 1
ATOM 4492 C CA . ILE B 1 85 ? 8.43 -4.039 -0.871 1 97.19 85 ILE B CA 1
ATOM 4493 C C . ILE B 1 85 ? 8.953 -4.359 -2.268 1 97.19 85 ILE B C 1
ATOM 4495 O O . ILE B 1 85 ? 8.18 -4.488 -3.217 1 97.19 85 ILE B O 1
ATOM 4499 N N . PRO B 1 86 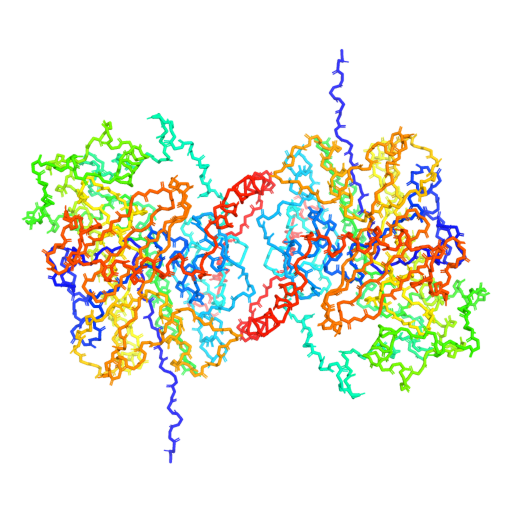? 10.266 -4.527 -2.357 1 98.25 86 PRO B N 1
ATOM 4500 C CA . PRO B 1 86 ? 10.805 -4.871 -3.676 1 98.25 86 PRO B CA 1
ATOM 4501 C C . PRO B 1 86 ? 10.352 -6.246 -4.16 1 98.25 86 PRO B C 1
ATOM 4503 O O . PRO B 1 86 ? 10.234 -7.18 -3.361 1 98.25 86 PRO B O 1
ATOM 4506 N N . THR B 1 87 ? 10.109 -6.332 -5.438 1 98.75 87 THR B N 1
ATOM 4507 C CA . THR B 1 87 ? 9.805 -7.59 -6.109 1 98.75 87 THR B CA 1
ATOM 4508 C C . THR B 1 87 ? 10.938 -7.996 -7.043 1 98.75 87 THR B C 1
ATOM 4510 O O . THR B 1 87 ? 11.875 -7.227 -7.262 1 98.75 87 THR B O 1
ATOM 4513 N N . PHE B 1 88 ? 10.859 -9.219 -7.637 1 98.75 88 PHE B N 1
ATOM 4514 C CA . PHE B 1 88 ? 11.891 -9.633 -8.586 1 98.75 88 PHE B CA 1
ATOM 4515 C C . PHE B 1 88 ? 11.945 -8.68 -9.773 1 98.75 88 PHE B C 1
ATOM 4517 O O . PHE B 1 88 ? 13.008 -8.453 -10.352 1 98.75 88 PHE B O 1
ATOM 4524 N N . ALA B 1 89 ? 10.812 -8.086 -10.133 1 98.81 89 ALA B N 1
ATOM 4525 C CA . ALA B 1 89 ? 10.766 -7.168 -11.273 1 98.81 89 ALA B CA 1
ATOM 4526 C C . ALA B 1 89 ? 11.562 -5.898 -10.984 1 98.81 89 ALA B C 1
ATOM 4528 O O . ALA B 1 89 ? 12.234 -5.367 -11.875 1 98.81 89 ALA B O 1
ATOM 4529 N N . 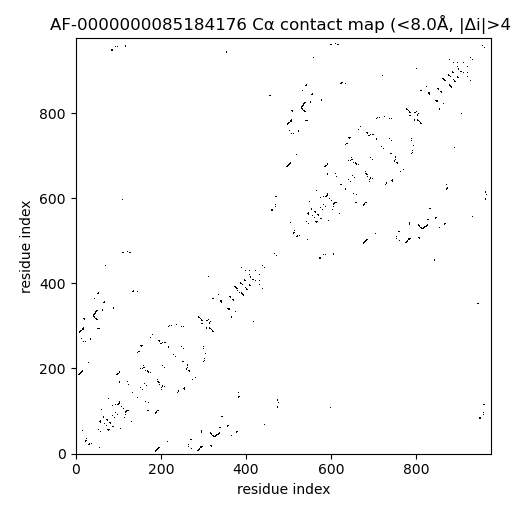HIS B 1 90 ? 11.477 -5.371 -9.734 1 98.81 90 HIS B N 1
ATOM 4530 C CA . HIS B 1 90 ? 12.297 -4.223 -9.359 1 98.81 90 HIS B CA 1
ATOM 4531 C C . HIS B 1 90 ? 13.781 -4.539 -9.5 1 98.81 90 HIS B C 1
ATOM 4533 O O . HIS B 1 90 ? 14.539 -3.754 -10.07 1 98.81 90 HIS B O 1
ATOM 4539 N N . TYR B 1 91 ? 14.18 -5.66 -8.945 1 98.75 91 TYR B N 1
ATOM 4540 C CA . TYR B 1 91 ? 15.586 -6.051 -8.984 1 98.75 91 TYR B CA 1
ATOM 4541 C C . TYR B 1 91 ? 16.062 -6.23 -10.414 1 98.75 91 TYR B C 1
ATOM 4543 O O . TYR B 1 91 ? 17.156 -5.797 -10.773 1 98.75 91 TYR B O 1
ATOM 4551 N N . LEU B 1 92 ? 15.242 -6.895 -11.242 1 98.75 92 LEU B N 1
ATOM 4552 C CA . LEU B 1 92 ? 15.609 -7.086 -12.641 1 98.75 92 LEU B CA 1
ATOM 4553 C C . LEU B 1 92 ? 15.68 -5.754 -13.375 1 98.75 92 LEU B C 1
ATOM 4555 O O . LEU B 1 92 ? 16.578 -5.535 -14.195 1 98.75 92 LEU B O 1
ATOM 4559 N N . THR B 1 93 ? 14.711 -4.891 -13.133 1 98.69 93 THR B N 1
ATOM 4560 C CA . THR B 1 93 ? 14.758 -3.557 -13.719 1 98.69 93 THR B CA 1
ATOM 4561 C C . THR B 1 93 ? 16.047 -2.84 -13.328 1 98.69 93 THR B C 1
ATOM 4563 O O . THR B 1 93 ? 16.719 -2.25 -14.18 1 98.69 93 THR B O 1
ATOM 4566 N N . ASN B 1 94 ? 16.406 -2.91 -12.086 1 98.44 94 ASN B N 1
ATOM 4567 C CA . ASN B 1 94 ? 17.641 -2.285 -11.602 1 98.44 94 ASN B CA 1
ATOM 4568 C C . ASN B 1 94 ? 18.875 -2.908 -12.25 1 98.44 94 ASN B C 1
ATOM 4570 O O . ASN B 1 94 ? 19.906 -2.248 -12.383 1 98.44 94 ASN B O 1
ATOM 4574 N N . ALA B 1 95 ? 18.766 -4.152 -12.656 1 98.25 95 ALA B N 1
ATOM 4575 C CA . ALA B 1 95 ? 19.859 -4.852 -13.312 1 98.25 95 ALA B CA 1
ATOM 4576 C C . ALA B 1 95 ? 19.938 -4.484 -14.797 1 98.25 95 ALA B C 1
ATOM 4578 O O . ALA B 1 95 ? 20.828 -4.934 -15.508 1 98.25 95 ALA B O 1
ATOM 4579 N N . GLY B 1 96 ? 18.938 -3.734 -15.305 1 97.69 96 GLY B N 1
ATOM 4580 C CA . GLY B 1 96 ? 18.984 -3.254 -16.672 1 97.69 96 GLY B CA 1
ATOM 4581 C C . GLY B 1 96 ? 18.016 -3.965 -17.594 1 97.69 96 GLY B C 1
ATOM 4582 O O . GLY B 1 96 ? 17.969 -3.705 -18.797 1 97.69 96 GLY B O 1
ATOM 4583 N N . TYR B 1 97 ? 17.125 -4.84 -17.047 1 98.44 97 TYR B N 1
ATOM 4584 C CA . TYR B 1 97 ? 16.172 -5.574 -17.859 1 98.44 97 TYR B CA 1
ATOM 4585 C C . TYR B 1 97 ? 15.039 -4.66 -18.328 1 98.44 97 TYR B C 1
ATOM 4587 O O . TYR B 1 97 ? 14.578 -3.801 -17.578 1 98.44 97 TYR B O 1
ATOM 4595 N N . ASP B 1 98 ? 14.586 -4.867 -19.578 1 98.31 98 ASP B N 1
ATOM 4596 C CA . ASP B 1 98 ? 13.234 -4.469 -19.953 1 98.31 98 ASP B CA 1
ATOM 4597 C C . ASP B 1 98 ? 12.195 -5.422 -19.375 1 98.31 98 ASP B C 1
ATOM 4599 O O . ASP B 1 98 ? 12.023 -6.539 -19.875 1 98.31 98 ASP B O 1
ATOM 4603 N N . THR B 1 99 ? 11.555 -5 -18.281 1 98.69 99 THR B N 1
ATOM 4604 C CA . THR B 1 99 ? 10.625 -5.883 -17.594 1 98.69 99 THR B CA 1
ATOM 4605 C C . THR B 1 99 ? 9.188 -5.625 -18.062 1 98.69 99 THR B C 1
ATOM 4607 O O . THR B 1 99 ? 8.664 -4.523 -17.875 1 98.69 99 THR B O 1
ATOM 4610 N N . VAL B 1 100 ? 8.531 -6.676 -18.625 1 98.62 100 VAL B N 1
ATOM 4611 C CA . VAL B 1 100 ? 7.23 -6.52 -19.266 1 98.62 100 VAL B CA 1
ATOM 4612 C C . VAL B 1 100 ? 6.285 -7.621 -18.797 1 98.62 100 VAL B C 1
ATOM 4614 O O . VAL B 1 100 ? 6.688 -8.781 -18.672 1 98.62 100 VAL B O 1
ATOM 4617 N N . LEU B 1 101 ? 5.031 -7.227 -18.484 1 98.56 101 LEU B N 1
ATOM 4618 C CA . LEU B 1 101 ? 3.994 -8.164 -18.078 1 98.56 101 LEU B CA 1
ATOM 4619 C C . LEU B 1 101 ? 2.875 -8.227 -19.109 1 98.56 101 LEU B C 1
ATOM 4621 O O . LEU B 1 101 ? 2.33 -7.195 -19.5 1 98.56 101 LEU B O 1
ATOM 4625 N N . SER B 1 102 ? 2.562 -9.375 -19.578 1 98.5 102 SER B N 1
ATOM 4626 C CA . SER B 1 102 ? 1.372 -9.656 -20.375 1 98.5 102 SER B CA 1
ATOM 4627 C C . SER B 1 102 ? 0.465 -10.664 -19.672 1 98.5 102 SER B C 1
ATOM 4629 O O . SER B 1 102 ? 0.864 -11.805 -19.438 1 98.5 102 SER B O 1
ATOM 4631 N N . GLY B 1 103 ? -0.707 -10.156 -19.328 1 98.25 103 GLY B N 1
ATOM 4632 C CA . GLY B 1 103 ? -1.665 -11.109 -18.797 1 98.25 103 GLY B CA 1
ATOM 4633 C C . GLY B 1 103 ? -1.927 -10.938 -17.312 1 98.25 103 GLY B C 1
ATOM 4634 O O . GLY B 1 103 ? -1.708 -9.859 -16.766 1 98.25 103 GLY B O 1
ATOM 4635 N N . LYS B 1 104 ? -2.422 -12.031 -16.594 1 98.06 104 LYS B N 1
ATOM 4636 C CA . LYS B 1 104 ? -3.043 -11.992 -15.273 1 98.06 104 LYS B CA 1
ATOM 4637 C C . LYS B 1 104 ? -1.99 -12.031 -14.172 1 98.06 104 LYS B C 1
ATOM 4639 O O . LYS B 1 104 ? -1.176 -12.953 -14.117 1 98.06 104 LYS B O 1
ATOM 4644 N N . MET B 1 105 ? -2.074 -11.047 -13.312 1 97.5 105 MET B N 1
ATOM 4645 C CA . MET B 1 105 ? -1.334 -11.125 -12.055 1 97.5 105 MET B CA 1
ATOM 4646 C C . MET B 1 105 ? -2.262 -10.93 -10.859 1 97.5 105 MET B C 1
ATOM 4648 O O . MET B 1 105 ? -1.909 -11.266 -9.727 1 97.5 105 MET B O 1
ATOM 4652 N N . HIS B 1 106 ? -3.469 -10.336 -11.156 1 96.94 106 HIS B N 1
ATOM 4653 C CA . HIS B 1 106 ? -4.449 -10.086 -10.102 1 96.94 106 HIS B CA 1
ATOM 4654 C C . HIS B 1 106 ? -3.877 -9.18 -9.016 1 96.94 106 HIS B C 1
ATOM 4656 O O . HIS B 1 106 ? -3.982 -9.484 -7.828 1 96.94 106 HIS B O 1
ATOM 4662 N N . PHE B 1 107 ? -3.152 -8.109 -9.414 1 97.06 107 PHE B N 1
ATOM 4663 C CA . PHE B 1 107 ? -2.664 -7.105 -8.477 1 97.06 107 PHE B CA 1
ATOM 4664 C C . PHE B 1 107 ? -3.82 -6.312 -7.875 1 97.06 107 PHE B C 1
ATOM 4666 O O . PHE B 1 107 ? -4.617 -5.719 -8.609 1 97.06 107 PHE B O 1
ATOM 4673 N N . ILE B 1 108 ? -3.84 -6.371 -6.582 1 96.81 108 ILE B N 1
ATOM 4674 C CA . ILE B 1 108 ? -4.848 -5.594 -5.867 1 96.81 108 ILE B CA 1
ATOM 4675 C C . ILE B 1 108 ? -4.238 -4.281 -5.383 1 96.81 108 ILE B C 1
ATOM 4677 O O . ILE B 1 108 ? -3.08 -4.246 -4.957 1 96.81 108 ILE B O 1
ATOM 4681 N N . GLY B 1 109 ? -5.07 -3.209 -5.434 1 96 109 GLY B N 1
ATOM 4682 C CA . GLY B 1 109 ? -4.57 -1.907 -5.02 1 96 109 GLY B CA 1
ATOM 4683 C C . GLY B 1 109 ? -4.148 -1.034 -6.188 1 96 109 GLY B C 1
ATOM 4684 O O . GLY B 1 109 ? -4.266 -1.438 -7.344 1 96 109 GLY B O 1
ATOM 4685 N N . ALA B 1 110 ? -3.6 0.112 -5.926 1 95.62 110 ALA B N 1
ATOM 4686 C CA . ALA B 1 110 ? -3.332 1.13 -6.938 1 95.62 110 ALA B CA 1
ATOM 4687 C C . ALA B 1 110 ? -2.07 0.798 -7.73 1 95.62 110 ALA B C 1
ATOM 4689 O O . ALA B 1 110 ? -1.954 1.154 -8.906 1 95.62 110 ALA B O 1
ATOM 4690 N N . ASP B 1 111 ? -1.069 0.168 -7.105 1 96.5 111 ASP B N 1
ATOM 4691 C CA . ASP B 1 111 ? 0.144 -0.209 -7.824 1 96.5 111 ASP B CA 1
ATOM 4692 C C . ASP B 1 111 ? -0.1 -1.425 -8.719 1 96.5 111 ASP B C 1
ATOM 4694 O O . ASP B 1 111 ? -0.267 -2.541 -8.219 1 96.5 111 ASP B O 1
ATOM 4698 N N . GLN B 1 112 ? -0.107 -1.248 -10.039 1 96.75 112 GLN B N 1
ATOM 4699 C CA . GLN B 1 112 ? -0.467 -2.311 -10.977 1 96.75 112 GLN B CA 1
ATOM 4700 C C . GLN B 1 112 ? 0.745 -2.77 -11.781 1 96.75 112 GLN B C 1
ATOM 4702 O O . GLN B 1 112 ? 0.61 -3.549 -12.727 1 96.75 112 GLN B O 1
ATOM 4707 N N . LEU B 1 113 ? 1.934 -2.289 -11.398 1 97.56 113 LEU B N 1
ATOM 4708 C CA . LEU B 1 113 ? 3.143 -2.701 -12.102 1 97.56 113 LEU B CA 1
ATOM 4709 C C . LEU B 1 113 ? 4.059 -3.506 -11.18 1 97.56 113 LEU B C 1
ATOM 4711 O O . LEU B 1 113 ? 4.637 -4.512 -11.602 1 97.56 113 LEU B O 1
ATOM 4715 N N . HIS B 1 114 ? 4.242 -2.984 -9.891 1 97.38 114 HIS B N 1
ATOM 4716 C CA . HIS B 1 114 ? 5.062 -3.635 -8.875 1 97.38 114 HIS B CA 1
ATOM 4717 C C . HIS B 1 114 ? 6.445 -3.98 -9.43 1 97.38 114 HIS B C 1
ATOM 4719 O O . HIS B 1 114 ? 6.93 -5.098 -9.242 1 97.38 114 HIS B O 1
ATOM 4725 N N . GLY B 1 115 ? 7.047 -3.061 -10.164 1 97.88 115 GLY B N 1
ATOM 4726 C CA . GLY B 1 115 ? 8.414 -3.209 -10.617 1 97.88 115 GLY B CA 1
ATOM 4727 C C . GLY B 1 115 ? 8.523 -3.428 -12.117 1 97.88 115 GLY B C 1
ATOM 4728 O O . GLY B 1 115 ? 9.57 -3.156 -12.719 1 97.88 115 GLY B O 1
ATOM 4729 N N . PHE B 1 116 ? 7.414 -3.959 -12.797 1 98.31 116 PHE B N 1
ATOM 4730 C CA . PHE B 1 116 ? 7.414 -4.055 -14.25 1 98.31 116 PHE B CA 1
ATOM 4731 C C . PHE B 1 116 ? 7.426 -2.672 -14.891 1 98.31 116 PHE B C 1
ATOM 4733 O O . PHE B 1 116 ? 6.789 -1.744 -14.383 1 98.31 116 PHE B O 1
ATOM 4740 N N . GLY B 1 117 ? 8.117 -2.586 -16 1 97.31 117 GLY B N 1
ATOM 4741 C CA . GLY B 1 117 ? 8.125 -1.321 -16.719 1 97.31 117 GLY B CA 1
ATOM 4742 C C . GLY B 1 117 ? 6.793 -1.005 -17.375 1 97.31 117 GLY B C 1
ATOM 4743 O O . GLY B 1 117 ? 6.41 0.162 -17.484 1 97.31 117 GLY B O 1
ATOM 4744 N N . ARG B 1 118 ? 6.121 -2.047 -17.797 1 95.69 118 ARG B N 1
ATOM 4745 C CA . ARG B 1 118 ? 4.809 -1.863 -18.406 1 95.69 118 ARG B CA 1
ATOM 4746 C C . ARG B 1 118 ? 4.035 -3.178 -18.453 1 95.69 118 ARG B C 1
ATOM 4748 O O . ARG B 1 118 ? 4.621 -4.254 -18.297 1 95.69 118 ARG B O 1
ATOM 4755 N N . ARG B 1 119 ? 2.738 -3.061 -18.578 1 96.75 119 ARG B N 1
ATOM 4756 C CA . ARG B 1 119 ? 1.824 -4.152 -18.906 1 96.75 119 ARG B CA 1
ATOM 4757 C C . ARG B 1 119 ? 1.296 -4.02 -20.328 1 96.75 119 ARG B C 1
ATOM 4759 O O . ARG B 1 119 ? 1.022 -2.914 -20.797 1 96.75 119 ARG B O 1
ATOM 4766 N N . LEU B 1 120 ? 1.114 -5.133 -20.922 1 96.5 120 LEU B N 1
ATOM 4767 C CA . LEU B 1 120 ? 0.714 -5.09 -22.312 1 96.5 120 LEU B CA 1
ATOM 4768 C C . LEU B 1 120 ? -0.803 -5.164 -22.453 1 96.5 120 LEU B C 1
ATOM 4770 O O . LEU B 1 120 ? -1.351 -4.863 -23.516 1 96.5 120 LEU B O 1
ATOM 4774 N N . ASN B 1 121 ? -1.513 -5.566 -21.453 1 94.94 121 ASN B N 1
ATOM 4775 C CA . ASN B 1 121 ? -2.965 -5.516 -21.312 1 94.94 121 ASN B CA 1
ATOM 4776 C C . ASN B 1 121 ? -3.385 -5.359 -19.859 1 94.94 121 ASN B C 1
ATOM 4778 O O . ASN B 1 121 ? -2.57 -5.543 -18.953 1 94.94 121 ASN B O 1
ATOM 4782 N N . THR B 1 122 ? -4.629 -4.957 -19.656 1 93.88 122 THR B N 1
ATOM 4783 C CA . THR B 1 122 ? -5.172 -4.844 -18.297 1 93.88 122 THR B CA 1
ATOM 4784 C C . THR B 1 122 ? -5.422 -6.223 -17.703 1 93.88 122 THR B C 1
ATOM 4786 O O . THR B 1 122 ? -5.391 -7.23 -18.406 1 93.88 122 THR B O 1
ATOM 4789 N N . ASP B 1 123 ? -5.617 -6.27 -16.438 1 95.06 123 ASP B N 1
ATOM 4790 C CA . ASP B 1 123 ? -5.898 -7.539 -15.781 1 95.06 123 ASP B CA 1
ATOM 4791 C C . ASP B 1 123 ? -7.336 -7.98 -16.031 1 95.06 123 ASP B C 1
ATOM 4793 O O . ASP B 1 123 ? -8.188 -7.172 -16.406 1 95.06 123 ASP B O 1
ATOM 4797 N N . ILE B 1 124 ? -7.527 -9.219 -15.82 1 94.31 124 ILE B N 1
ATOM 4798 C CA . ILE B 1 124 ? -8.836 -9.781 -16.109 1 94.31 124 ILE B CA 1
ATOM 4799 C C . ILE B 1 124 ? -9.828 -9.406 -15.016 1 94.31 124 ILE B C 1
ATOM 4801 O O . ILE B 1 124 ? -11.031 -9.289 -15.258 1 94.31 124 ILE B O 1
ATOM 4805 N N . TYR B 1 125 ? -9.312 -9.219 -13.781 1 92.62 125 TYR B N 1
ATOM 4806 C CA . TYR B 1 125 ? -10.172 -8.883 -12.656 1 92.62 125 TYR B CA 1
ATOM 4807 C C . TYR B 1 125 ? -9.922 -7.453 -12.188 1 92.62 125 TYR B C 1
ATOM 4809 O O . TYR B 1 125 ? -8.82 -6.926 -12.352 1 92.62 125 TYR B O 1
ATOM 4817 N N . PRO B 1 126 ? -11 -6.844 -11.508 1 92.56 126 PRO B N 1
ATOM 4818 C CA . PRO B 1 126 ? -10.805 -5.5 -10.953 1 92.56 126 PRO B CA 1
ATOM 4819 C C . PRO B 1 126 ? -9.742 -5.457 -9.859 1 92.56 126 PRO B C 1
ATOM 4821 O O . PRO B 1 126 ? -9.617 -6.402 -9.078 1 92.56 126 PRO B O 1
ATOM 4824 N N . SER B 1 127 ? -9.055 -4.352 -9.789 1 94.56 127 SER B N 1
ATOM 4825 C CA . SER B 1 127 ? -7.93 -4.176 -8.875 1 94.56 127 SER B CA 1
ATOM 4826 C C . SER B 1 127 ? -8.398 -3.678 -7.516 1 94.56 127 SER B C 1
ATOM 4828 O O . SER B 1 127 ? -7.586 -3.395 -6.633 1 94.56 127 SER B O 1
ATOM 4830 N N . GLY B 1 128 ? -9.703 -3.529 -7.305 1 94.25 128 GLY B N 1
ATOM 4831 C CA . GLY B 1 128 ? -10.266 -3.102 -6.031 1 94.25 128 GLY B CA 1
ATOM 4832 C C . GLY B 1 128 ? -10.445 -4.238 -5.047 1 94.25 128 GLY B C 1
ATOM 4833 O O . GLY B 1 128 ? -9.719 -5.234 -5.102 1 94.25 128 GLY B O 1
ATOM 4834 N N . PHE B 1 129 ? -11.32 -4.055 -4.102 1 93.88 129 PHE B N 1
ATOM 4835 C CA . PHE B 1 129 ? -11.43 -5 -2.998 1 93.88 129 PHE B CA 1
ATOM 4836 C C . PHE B 1 129 ? -12.672 -5.875 -3.158 1 93.88 129 PHE B C 1
ATOM 4838 O O . PHE B 1 129 ? -13.195 -6.406 -2.176 1 93.88 129 PHE B O 1
ATOM 4845 N N . LEU B 1 130 ? -13.109 -6.023 -4.355 1 87.69 130 LEU B N 1
ATOM 4846 C CA . LEU B 1 130 ? -14.352 -6.727 -4.648 1 87.69 130 LEU B CA 1
ATOM 4847 C C . LEU B 1 130 ? -14.258 -8.188 -4.227 1 87.69 130 LEU B C 1
ATOM 4849 O O . LEU B 1 130 ? -15.266 -8.797 -3.85 1 87.69 130 LEU B O 1
ATOM 4853 N N . TRP B 1 131 ? -13.07 -8.719 -4.215 1 83.5 131 TRP B N 1
ATOM 4854 C CA . TRP B 1 131 ? -12.906 -10.148 -3.963 1 83.5 131 TRP B CA 1
ATOM 4855 C C . TRP B 1 131 ? -12.586 -10.414 -2.496 1 83.5 131 TRP B C 1
ATOM 4857 O O . TRP B 1 131 ? -11.953 -11.414 -2.162 1 83.5 131 TRP B O 1
ATOM 4867 N N . SER B 1 132 ? -12.953 -9.461 -1.676 1 83.25 132 SER B N 1
ATOM 4868 C CA . SER B 1 132 ? -12.867 -9.68 -0.236 1 83.25 132 SER B CA 1
ATOM 4869 C C . SER B 1 132 ? -14.18 -10.219 0.321 1 83.25 132 SER B C 1
ATOM 4871 O O . SER B 1 132 ? -15.203 -9.531 0.277 1 83.25 132 SER B O 1
ATOM 4873 N N . TYR B 1 133 ? -14.18 -11.484 0.727 1 78.06 133 TYR B N 1
ATOM 4874 C CA . TYR B 1 133 ? -15.391 -12.125 1.221 1 78.06 133 TYR B CA 1
ATOM 4875 C C . TYR B 1 133 ? -15.438 -12.102 2.744 1 78.06 133 TYR B C 1
ATOM 4877 O O . TYR B 1 133 ? -14.406 -12.25 3.404 1 78.06 133 TYR B O 1
ATOM 4885 N N . PRO B 1 134 ? -16.688 -11.773 3.203 1 75.62 134 PRO B N 1
ATOM 4886 C CA . PRO B 1 134 ? -16.781 -11.867 4.66 1 75.62 134 PRO B CA 1
ATOM 4887 C C . PRO B 1 134 ? -16.469 -13.266 5.184 1 75.62 134 PRO B C 1
ATOM 4889 O O . PRO B 1 134 ? -16.75 -14.258 4.504 1 75.62 134 PRO B O 1
ATOM 4892 N N . LEU B 1 135 ? -15.844 -13.195 6.312 1 75.56 135 LEU B N 1
ATOM 4893 C CA . LEU B 1 135 ? -15.602 -14.477 6.965 1 75.56 135 LEU B CA 1
ATOM 4894 C C . LEU B 1 135 ? -16.859 -14.969 7.676 1 75.56 135 LEU B C 1
ATOM 4896 O O . LEU B 1 135 ? -17.562 -14.188 8.305 1 75.56 135 LEU B O 1
ATOM 4900 N N . LEU B 1 136 ? -17.266 -16.141 7.289 1 74.06 136 LEU B N 1
ATOM 4901 C CA . LEU B 1 136 ? -18.484 -16.734 7.816 1 74.06 136 LEU B CA 1
ATOM 4902 C C . LEU B 1 136 ? -18.234 -17.453 9.141 1 74.06 136 LEU B C 1
ATOM 4904 O O . LEU B 1 136 ? -17.156 -18.031 9.336 1 74.06 136 LEU B O 1
ATOM 4908 N N . PRO B 1 137 ? -19.234 -17.266 10.016 1 71.31 137 PRO B N 1
ATOM 4909 C CA . PRO B 1 137 ? -19.062 -18.031 11.258 1 71.31 137 PRO B CA 1
ATOM 4910 C C . PRO B 1 137 ? -18.906 -19.516 11.008 1 71.31 137 PRO B C 1
ATOM 4912 O O . PRO B 1 137 ? -19.703 -20.109 10.273 1 71.31 137 PRO B O 1
ATOM 4915 N N . GLU B 1 138 ? -17.859 -20.109 11.562 1 68.31 138 GLU B N 1
ATOM 4916 C CA . GLU B 1 138 ? -17.516 -21.5 11.344 1 68.31 138 GLU B CA 1
ATOM 4917 C C . GLU B 1 138 ? -18.672 -22.422 11.75 1 68.31 138 GLU B C 1
ATOM 4919 O O . GLU B 1 138 ? -18.875 -23.484 11.133 1 68.31 138 GLU B O 1
ATOM 4924 N N . ASP B 1 139 ? -19.484 -21.984 12.703 1 70.12 139 ASP B N 1
ATOM 4925 C CA . ASP B 1 139 ? -20.484 -22.875 13.273 1 70.12 139 ASP B CA 1
ATOM 4926 C C . ASP B 1 139 ? -21.828 -22.719 12.562 1 70.12 139 ASP B C 1
ATOM 4928 O O . ASP B 1 139 ? -22.781 -23.438 12.883 1 70.12 139 ASP B O 1
ATOM 4932 N N . ASP B 1 140 ? -21.781 -21.938 11.562 1 75.38 140 ASP B N 1
ATOM 4933 C CA . ASP B 1 140 ? -23.047 -21.797 10.828 1 75.38 140 ASP B CA 1
ATOM 4934 C C . ASP B 1 140 ? -23.203 -22.891 9.789 1 75.38 140 ASP B C 1
ATOM 4936 O O . ASP B 1 140 ? -22.484 -22.922 8.789 1 75.38 140 ASP B O 1
ATOM 4940 N N . PRO B 1 141 ? -24.094 -23.828 10.133 1 72.81 141 PRO B N 1
ATOM 4941 C CA . PRO B 1 141 ? -24.234 -24.953 9.195 1 72.81 141 PRO B CA 1
ATOM 4942 C C . PRO B 1 141 ? -24.75 -24.516 7.824 1 72.81 141 PRO B C 1
ATOM 4944 O O . PRO B 1 141 ? -24.641 -25.266 6.855 1 72.81 141 PRO B O 1
ATOM 4947 N N . LYS B 1 142 ? -25.266 -23.281 7.777 1 72.5 142 LYS B N 1
ATOM 4948 C CA . LYS B 1 142 ? -25.828 -22.797 6.523 1 72.5 142 LYS B CA 1
ATOM 4949 C C . LYS B 1 142 ? -24.844 -21.906 5.781 1 72.5 142 LYS B C 1
ATOM 4951 O O . LYS B 1 142 ? -25.109 -21.484 4.656 1 72.5 142 LYS B O 1
ATOM 4956 N N . ALA B 1 143 ? -23.672 -21.891 6.406 1 75.44 143 ALA B N 1
ATOM 4957 C CA . ALA B 1 143 ? -22.75 -20.922 5.844 1 75.44 143 ALA B CA 1
ATOM 4958 C C . ALA B 1 143 ? -22.172 -21.406 4.52 1 75.44 143 ALA B C 1
ATOM 4960 O O . ALA B 1 143 ? -21.719 -22.547 4.418 1 75.44 143 ALA B O 1
ATOM 4961 N N . MET B 1 144 ? -22.422 -20.75 3.391 1 80.12 144 MET B N 1
ATOM 4962 C CA . MET B 1 144 ? -21.797 -20.953 2.088 1 80.12 144 MET B CA 1
ATOM 4963 C C . MET B 1 144 ? -20.984 -19.719 1.675 1 80.12 144 MET B C 1
ATOM 4965 O O . MET B 1 144 ? -21.531 -18.609 1.601 1 80.12 144 MET B O 1
ATOM 4969 N N . ALA B 1 145 ? -19.719 -20 1.528 1 76.94 145 ALA B N 1
ATOM 4970 C CA . ALA B 1 145 ? -18.859 -18.875 1.183 1 76.94 145 ALA B CA 1
ATOM 4971 C C . ALA B 1 145 ? -18.875 -18.609 -0.321 1 76.94 145 ALA B C 1
ATOM 4973 O O . ALA B 1 145 ? -18.828 -17.469 -0.759 1 76.94 145 ALA B O 1
ATOM 4974 N N . PHE B 1 146 ? -18.906 -19.734 -1.081 1 81.38 146 PHE B N 1
ATOM 4975 C CA . PHE B 1 146 ? -18.844 -19.641 -2.535 1 81.38 146 PHE B CA 1
ATOM 4976 C C . PHE B 1 146 ? -19.797 -20.641 -3.176 1 81.38 146 PHE B C 1
ATOM 4978 O O . PHE B 1 146 ? -20.047 -21.719 -2.619 1 81.38 146 PHE B O 1
ATOM 4985 N N . ASP B 1 147 ? -20.391 -20.281 -4.199 1 84.38 147 ASP B N 1
ATOM 4986 C CA . ASP B 1 147 ? -21.219 -21.219 -4.965 1 84.38 147 ASP B CA 1
ATOM 4987 C C . ASP B 1 147 ? -20.547 -21.562 -6.301 1 84.38 147 ASP B C 1
ATOM 4989 O O . ASP B 1 147 ? -21.062 -21.188 -7.359 1 84.38 147 ASP B O 1
ATOM 4993 N N . PHE B 1 148 ? -19.469 -22.406 -6.16 1 85.94 148 PHE B N 1
ATOM 4994 C CA . PHE B 1 148 ? -18.719 -22.719 -7.375 1 85.94 148 PHE B CA 1
ATOM 4995 C C . PHE B 1 148 ? -19.078 -24.094 -7.902 1 85.94 148 PHE B C 1
ATOM 4997 O O . PHE B 1 148 ? -18.672 -24.484 -9 1 85.94 148 PHE B O 1
ATOM 5004 N N . ALA B 1 149 ? -19.922 -24.828 -7.219 1 89.94 149 ALA B N 1
ATOM 5005 C CA . ALA B 1 149 ? -20.25 -26.203 -7.578 1 89.94 149 ALA B CA 1
ATOM 5006 C C . ALA B 1 149 ? -20.844 -26.281 -8.977 1 89.94 149 ALA B C 1
ATOM 5008 O O . ALA B 1 149 ? -20.516 -27.172 -9.758 1 89.94 149 ALA B O 1
ATOM 5009 N N . PRO B 1 150 ? -21.672 -25.297 -9.312 1 90.12 150 PRO B N 1
ATOM 5010 C CA . PRO B 1 150 ? -22.281 -25.375 -10.648 1 90.12 150 PRO B CA 1
ATOM 5011 C C . PRO B 1 150 ? -21.234 -25.359 -11.766 1 90.12 150 PRO B C 1
ATOM 5013 O O . PRO B 1 150 ? -21.438 -26.016 -12.797 1 90.12 150 PRO B O 1
ATOM 5016 N N . GLN B 1 151 ? -20.125 -24.812 -11.578 1 92.19 151 GLN B N 1
ATOM 5017 C CA . GLN B 1 151 ? -19.078 -24.703 -12.602 1 92.19 151 GLN B CA 1
ATOM 5018 C C . GLN B 1 151 ? -18.406 -26.047 -12.844 1 92.19 151 GLN B C 1
ATOM 5020 O O . GLN B 1 151 ? -17.719 -26.219 -13.852 1 92.19 151 GLN B O 1
ATOM 5025 N N . TYR B 1 152 ? -18.656 -26.984 -11.984 1 95.19 152 TYR B N 1
ATOM 5026 C CA . TYR B 1 152 ? -17.969 -28.266 -12.047 1 95.19 152 TYR B CA 1
ATOM 5027 C C . TYR B 1 152 ? -18.953 -29.391 -12.398 1 95.19 152 TYR B C 1
ATOM 5029 O O . TYR B 1 152 ? -18.609 -30.562 -12.328 1 95.19 152 TYR B O 1
ATOM 5037 N N . ARG B 1 153 ? -20.094 -29.031 -12.758 1 95.38 153 ARG B N 1
ATOM 5038 C CA . ARG B 1 153 ? -21.109 -30 -13.156 1 95.38 153 ARG B CA 1
ATOM 5039 C C . ARG B 1 153 ? -21.125 -30.188 -14.664 1 95.38 153 ARG B C 1
ATOM 5041 O O . ARG B 1 153 ? -20.938 -29.234 -15.422 1 95.38 153 ARG B O 1
ATOM 5048 N N . ALA B 1 154 ? -21.438 -31.406 -15.039 1 96.19 154 ALA B N 1
ATOM 5049 C CA . ALA B 1 154 ? -21.375 -31.812 -16.438 1 96.19 154 ALA B CA 1
ATOM 5050 C C . ALA B 1 154 ? -22.25 -30.906 -17.312 1 96.19 154 ALA B C 1
ATOM 5052 O O . ALA B 1 154 ? -21.875 -30.594 -18.438 1 96.19 154 ALA B O 1
ATOM 5053 N N . GLU B 1 155 ? -23.344 -30.5 -16.844 1 95.69 155 GLU B N 1
ATOM 5054 C CA . GLU B 1 155 ? -24.312 -29.734 -17.625 1 95.69 155 GLU B CA 1
ATOM 5055 C C . GLU B 1 155 ? -23.781 -28.344 -17.953 1 95.69 155 GLU B C 1
ATOM 5057 O O . GLU B 1 155 ? -24.297 -27.672 -18.844 1 95.69 155 GLU B O 1
ATOM 5062 N N . ASN B 1 156 ? -22.781 -27.922 -17.141 1 96.5 156 ASN B N 1
ATOM 5063 C CA . ASN B 1 156 ? -22.266 -26.562 -17.328 1 96.5 156 ASN B CA 1
ATOM 5064 C C . ASN B 1 156 ? -20.875 -26.578 -17.938 1 96.5 156 ASN B C 1
ATOM 5066 O O . ASN B 1 156 ? -20.203 -25.547 -18 1 96.5 156 ASN B O 1
ATOM 5070 N N . ILE B 1 157 ? -20.391 -27.703 -18.359 1 97.5 157 ILE B N 1
ATOM 5071 C CA . ILE B 1 157 ? -19.062 -27.891 -18.938 1 97.5 157 ILE B CA 1
ATOM 5072 C C . ILE B 1 157 ? -19.203 -28.312 -20.406 1 97.5 157 ILE B C 1
ATOM 5074 O O . ILE B 1 157 ? -20.031 -29.141 -20.75 1 97.5 157 ILE B O 1
ATOM 5078 N N . GLY B 1 158 ? -18.375 -27.656 -21.312 1 97.31 158 GLY B N 1
ATOM 5079 C CA . GLY B 1 158 ? -18.469 -28.031 -22.703 1 97.31 158 GLY B CA 1
ATOM 5080 C C . GLY B 1 158 ? -17.844 -27.016 -23.641 1 97.31 158 GLY B C 1
ATOM 5081 O O . GLY B 1 158 ? -17.109 -26.125 -23.188 1 97.31 158 GLY B O 1
ATOM 5082 N N . PRO B 1 159 ? -18.016 -27.266 -24.938 1 97.75 159 PRO B N 1
ATOM 5083 C CA . PRO B 1 159 ? -17.422 -26.344 -25.906 1 97.75 159 PRO B CA 1
ATOM 5084 C C . PRO B 1 159 ? -18.078 -24.969 -25.891 1 97.75 159 PRO B C 1
ATOM 5086 O O . PRO B 1 159 ? -19.297 -24.875 -25.703 1 97.75 159 PRO B O 1
ATOM 5089 N N . GLY B 1 160 ? -17.328 -23.969 -26 1 97.44 160 GLY B N 1
ATOM 5090 C CA . GLY B 1 160 ? -17.781 -22.594 -26.062 1 97.44 160 GLY B CA 1
ATOM 5091 C C . GLY B 1 160 ? -16.656 -21.578 -26.016 1 97.44 160 GLY B C 1
ATOM 5092 O O . GLY B 1 160 ? -15.508 -21.922 -26.281 1 97.44 160 GLY B O 1
ATOM 5093 N N . TRP B 1 161 ? -16.984 -20.297 -25.844 1 96.69 161 TRP B N 1
ATOM 5094 C CA . TRP B 1 161 ? -16.047 -19.188 -25.75 1 96.69 161 TRP B CA 1
ATOM 5095 C C . TRP B 1 161 ? -16.375 -18.281 -24.578 1 96.69 161 TRP B C 1
ATOM 5097 O O . TRP B 1 161 ? -17.547 -18 -24.297 1 96.69 161 TRP B O 1
ATOM 5107 N N . THR B 1 162 ? -15.406 -18 -23.766 1 96 162 THR B N 1
ATOM 5108 C CA . THR B 1 162 ? -15.609 -17.203 -22.562 1 96 162 THR B CA 1
ATOM 5109 C C . THR B 1 162 ? -14.758 -15.938 -22.609 1 96 162 THR B C 1
ATOM 5111 O O . THR B 1 162 ? -13.906 -15.789 -23.484 1 96 162 THR B O 1
ATOM 5114 N N . ALA B 1 163 ? -15 -15 -21.703 1 95.38 163 ALA B N 1
ATOM 5115 C CA . ALA B 1 163 ? -14.156 -13.82 -21.516 1 95.38 163 ALA B CA 1
ATOM 5116 C C . ALA B 1 163 ? -12.734 -14.219 -21.141 1 95.38 163 ALA B C 1
ATOM 5118 O O . ALA B 1 163 ? -11.773 -13.547 -21.531 1 95.38 163 ALA B O 1
ATOM 5119 N N . GLU B 1 164 ? -12.594 -15.312 -20.438 1 96.88 164 GLU B N 1
ATOM 5120 C CA . GLU B 1 164 ? -11.281 -15.82 -20.031 1 96.88 164 GLU B CA 1
ATOM 5121 C C . GLU B 1 164 ? -10.461 -16.25 -21.25 1 96.88 164 GLU B C 1
ATOM 5123 O O . GLU B 1 164 ? -9.266 -15.961 -21.328 1 96.88 164 GLU B O 1
ATOM 5128 N N . LEU B 1 165 ? -11.109 -16.906 -22.188 1 97.56 165 LEU B N 1
ATOM 5129 C CA . LEU B 1 165 ? -10.445 -17.297 -23.422 1 97.56 165 LEU B CA 1
ATOM 5130 C C . LEU B 1 165 ? -10.055 -16.078 -24.25 1 97.56 165 LEU B C 1
ATOM 5132 O O . LEU B 1 165 ? -8.945 -16.016 -24.781 1 97.56 165 LEU B O 1
ATOM 5136 N N . GLN B 1 166 ? -11 -15.156 -24.328 1 96.81 166 GLN B N 1
ATOM 5137 C CA . GLN B 1 166 ? -10.703 -13.922 -25.047 1 96.81 166 GLN B CA 1
ATOM 5138 C C . GLN B 1 166 ? -9.508 -13.203 -24.438 1 96.81 166 GLN B C 1
ATOM 5140 O O . GLN B 1 166 ? -8.656 -12.68 -25.156 1 96.81 166 GLN B O 1
ATOM 5145 N N . TYR B 1 167 ? -9.477 -13.172 -23.172 1 97.56 167 TYR B N 1
ATOM 5146 C CA . TYR B 1 167 ? -8.383 -12.539 -22.438 1 97.56 167 TYR B CA 1
ATOM 5147 C C . TYR B 1 167 ? -7.047 -13.195 -22.781 1 97.56 167 TYR B C 1
ATOM 5149 O O . TYR B 1 167 ? -6.055 -12.5 -23.031 1 97.56 167 TYR B O 1
ATOM 5157 N N . ASP B 1 168 ? -7.016 -14.461 -22.812 1 98.5 168 ASP B N 1
ATOM 5158 C CA . ASP B 1 168 ? -5.781 -15.188 -23.094 1 98.5 168 ASP B CA 1
ATOM 5159 C C . ASP B 1 168 ? -5.344 -14.969 -24.547 1 98.5 168 ASP B C 1
ATOM 5161 O O . ASP B 1 168 ? -4.148 -14.93 -24.844 1 98.5 168 ASP B O 1
ATOM 5165 N N . GLU B 1 169 ? -6.344 -14.844 -25.406 1 98.25 169 GLU B N 1
ATOM 5166 C CA . GLU B 1 169 ? -6.004 -14.523 -26.781 1 98.25 169 GLU B CA 1
ATOM 5167 C C . GLU B 1 169 ? -5.309 -13.172 -26.891 1 98.25 169 GLU B C 1
ATOM 5169 O O . GLU B 1 169 ? -4.328 -13.023 -27.625 1 98.25 169 GLU B O 1
ATOM 5174 N N . GLU B 1 170 ? -5.789 -12.18 -26.172 1 97.5 170 GLU B N 1
ATOM 5175 C CA . GLU B 1 170 ? -5.145 -10.875 -26.156 1 97.5 170 GLU B CA 1
ATOM 5176 C C . GLU B 1 170 ? -3.752 -10.953 -25.531 1 97.5 170 GLU B C 1
ATOM 5178 O O . GLU B 1 170 ? -2.797 -10.375 -26.062 1 97.5 170 GLU B O 1
ATOM 5183 N N . THR B 1 171 ? -3.668 -11.664 -24.422 1 98.5 171 THR B N 1
ATOM 5184 C CA . THR B 1 171 ? -2.389 -11.859 -23.75 1 98.5 171 THR B CA 1
ATOM 5185 C C . THR B 1 171 ? -1.364 -12.469 -24.703 1 98.5 171 THR B C 1
ATOM 5187 O O . THR B 1 171 ? -0.227 -12 -24.781 1 98.5 171 THR B O 1
ATOM 5190 N N . GLN B 1 172 ? -1.825 -13.445 -25.438 1 98.62 172 GLN B N 1
ATOM 5191 C CA . GLN B 1 172 ? -0.97 -14.117 -26.406 1 98.62 172 GLN B CA 1
ATOM 5192 C C . GLN B 1 172 ? -0.557 -13.164 -27.531 1 98.62 172 GLN B C 1
ATOM 5194 O O . GLN B 1 172 ? 0.624 -13.07 -27.875 1 98.62 172 GLN B O 1
ATOM 5199 N N . PHE B 1 173 ? -1.484 -12.508 -28.062 1 97.81 173 PHE B N 1
ATOM 5200 C CA . PHE B 1 173 ? -1.239 -11.586 -29.172 1 97.81 173 PHE B CA 1
ATOM 5201 C C . PHE B 1 173 ? -0.186 -10.555 -28.781 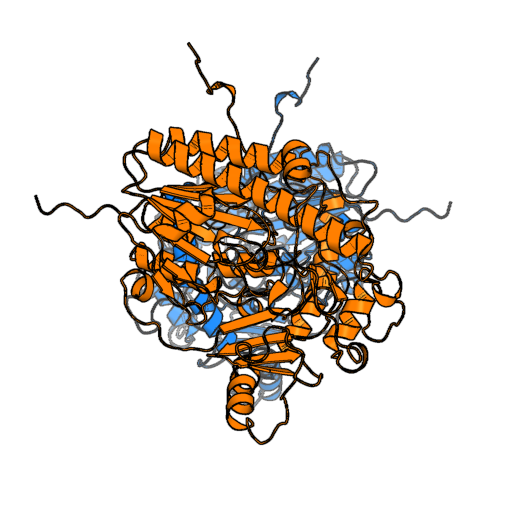1 97.81 173 PHE B C 1
ATOM 5203 O O . PHE B 1 173 ? 0.787 -10.352 -29.516 1 97.81 173 PHE B O 1
ATOM 5210 N N . ARG B 1 174 ? -0.369 -9.961 -27.625 1 97.5 174 ARG B N 1
ATOM 5211 C CA . ARG B 1 174 ? 0.542 -8.914 -27.156 1 97.5 174 ARG B CA 1
ATOM 5212 C C . ARG B 1 174 ? 1.923 -9.492 -26.859 1 97.5 174 ARG B C 1
ATOM 5214 O O . ARG B 1 174 ? 2.939 -8.844 -27.125 1 97.5 174 ARG B O 1
ATOM 5221 N N . SER B 1 175 ? 1.961 -10.68 -26.328 1 98.69 175 SER B N 1
ATOM 5222 C CA . SER B 1 175 ? 3.227 -11.344 -26.016 1 98.69 175 SER B CA 1
ATOM 5223 C C . SER B 1 175 ? 4.023 -11.625 -27.281 1 98.69 175 SER B C 1
ATOM 5225 O O . SER B 1 175 ? 5.23 -11.375 -27.328 1 98.69 175 SER B O 1
ATOM 5227 N N . LEU B 1 176 ? 3.348 -12.141 -28.297 1 98.56 176 LEU B N 1
ATOM 5228 C CA . LEU B 1 176 ? 4.02 -12.461 -29.547 1 98.56 176 LEU B CA 1
ATOM 5229 C C . LEU B 1 176 ? 4.523 -11.195 -30.234 1 98.56 176 LEU B C 1
ATOM 5231 O O . LEU B 1 176 ? 5.625 -11.18 -30.781 1 98.56 176 LEU B O 1
ATOM 5235 N N . GLU B 1 177 ? 3.689 -10.18 -30.172 1 96.06 177 GLU B N 1
ATOM 5236 C CA . GLU B 1 177 ? 4.121 -8.891 -30.703 1 96.06 177 GLU B CA 1
ATOM 5237 C C . GLU B 1 177 ? 5.391 -8.398 -30.016 1 96.06 177 GLU B C 1
ATOM 5239 O O . GLU B 1 177 ? 6.332 -7.957 -30.672 1 96.06 177 GLU B O 1
ATOM 5244 N N . TYR B 1 178 ? 5.418 -8.469 -28.734 1 97.56 178 TYR B N 1
ATOM 5245 C CA . TYR B 1 178 ? 6.602 -8.055 -28 1 97.56 178 TYR B CA 1
ATOM 5246 C C . TYR B 1 178 ? 7.824 -8.867 -28.406 1 97.56 178 TYR B C 1
ATOM 5248 O O . TYR B 1 178 ? 8.891 -8.305 -28.672 1 97.56 178 TYR B O 1
ATOM 5256 N N . LEU B 1 179 ? 7.672 -10.195 -28.438 1 98.12 179 LEU B N 1
ATOM 5257 C CA . LEU B 1 179 ? 8.797 -11.078 -28.75 1 98.12 179 LEU B CA 1
ATOM 5258 C C . LEU B 1 179 ? 9.344 -10.797 -30.141 1 98.12 179 LEU B C 1
ATOM 5260 O O . LEU B 1 179 ? 10.539 -10.984 -30.391 1 98.12 179 LEU B O 1
ATOM 5264 N N . ARG B 1 180 ? 8.547 -10.375 -31.031 1 96.81 180 ARG B N 1
ATOM 5265 C CA . ARG B 1 180 ? 8.969 -10.078 -32.406 1 96.81 180 ARG B CA 1
ATOM 5266 C C . ARG B 1 180 ? 9.68 -8.734 -32.469 1 96.81 180 ARG B C 1
ATOM 5268 O O . ARG B 1 180 ? 10.336 -8.43 -33.469 1 96.81 180 ARG B O 1
ATOM 5275 N N . HIS B 1 181 ? 9.57 -7.93 -31.391 1 94.81 181 HIS B N 1
ATOM 5276 C CA . HIS B 1 181 ? 10.156 -6.598 -31.391 1 94.81 181 HIS B CA 1
ATOM 5277 C C . HIS B 1 181 ? 10.93 -6.34 -30.094 1 94.81 181 HIS B C 1
ATOM 5279 O O . HIS B 1 181 ? 10.883 -5.238 -29.547 1 94.81 181 HIS B O 1
ATOM 5285 N N . THR B 1 182 ? 11.547 -7.359 -29.562 1 95.62 182 THR B N 1
ATOM 5286 C CA . THR B 1 182 ? 12.289 -7.219 -28.328 1 95.62 182 THR B CA 1
ATOM 5287 C C . THR B 1 182 ? 13.43 -6.219 -28.484 1 95.62 182 THR B C 1
ATOM 5289 O O . THR B 1 182 ? 13.945 -6.027 -29.594 1 95.62 182 THR B O 1
ATOM 5292 N N . PRO B 1 183 ? 13.797 -5.594 -27.344 1 93.62 183 PRO B N 1
ATOM 5293 C CA . PRO B 1 183 ? 14.969 -4.715 -27.422 1 93.62 183 PRO B CA 1
ATOM 5294 C C . PRO B 1 183 ? 16.25 -5.469 -27.766 1 93.62 183 PRO B C 1
ATOM 5296 O O . PRO B 1 183 ? 16.438 -6.602 -27.312 1 93.62 183 PRO B O 1
ATOM 5299 N N . LYS B 1 184 ? 17.219 -4.84 -28.516 1 89.56 184 LYS B N 1
ATOM 5300 C CA . LYS B 1 184 ? 18.438 -5.5 -28.984 1 89.56 184 LYS B CA 1
ATOM 5301 C C . LYS B 1 184 ? 19.609 -5.188 -28.078 1 89.56 184 LYS B C 1
ATOM 5303 O O . LYS B 1 184 ? 20.594 -5.938 -28.047 1 89.56 184 LYS B O 1
ATOM 5308 N N . HIS B 1 185 ? 19.531 -4.156 -27.266 1 90.81 185 HIS B N 1
ATOM 5309 C CA . HIS B 1 185 ? 20.734 -3.703 -26.562 1 90.81 185 HIS B CA 1
ATOM 5310 C C . HIS B 1 185 ? 20.578 -3.869 -25.047 1 90.81 185 HIS B C 1
ATOM 5312 O O . HIS B 1 185 ? 21.344 -3.283 -24.281 1 90.81 185 HIS B O 1
ATOM 5318 N N . ARG B 1 186 ? 19.625 -4.59 -24.625 1 94.69 186 ARG B N 1
ATOM 5319 C CA . ARG B 1 186 ? 19.469 -4.891 -23.203 1 94.69 186 ARG B CA 1
ATOM 5320 C C . ARG B 1 186 ? 18.672 -6.184 -23 1 94.69 186 ARG B C 1
ATOM 5322 O O . ARG B 1 186 ? 17.891 -6.566 -23.859 1 94.69 186 ARG B O 1
ATOM 5329 N N . PRO B 1 187 ? 18.922 -6.887 -21.953 1 97.75 187 PRO B N 1
ATOM 5330 C CA . PRO B 1 187 ? 18.125 -8.078 -21.672 1 97.75 187 PRO B CA 1
ATOM 5331 C C . PRO B 1 187 ? 16.672 -7.758 -21.359 1 97.75 187 PRO B C 1
ATOM 5333 O O . PRO B 1 187 ? 16.344 -6.629 -20.984 1 97.75 187 PRO B O 1
ATOM 5336 N N . TRP B 1 188 ? 15.789 -8.727 -21.594 1 98.31 188 TRP B N 1
ATOM 5337 C CA . TRP B 1 188 ? 14.375 -8.516 -21.312 1 98.31 188 TRP B CA 1
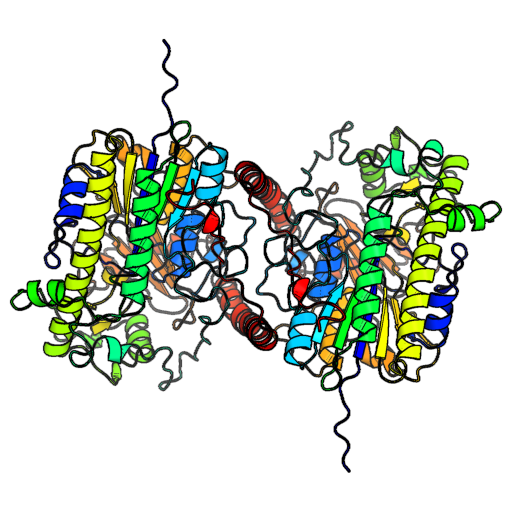ATOM 5338 C C . TRP B 1 188 ? 13.828 -9.648 -20.453 1 98.31 188 TRP B C 1
ATOM 5340 O O . TRP B 1 188 ? 14.344 -10.766 -20.469 1 98.31 188 TRP B O 1
ATOM 5350 N N . MET B 1 189 ? 12.914 -9.352 -19.625 1 98.75 189 MET B N 1
ATOM 5351 C CA . MET B 1 189 ? 12.055 -10.273 -18.906 1 98.75 189 MET B CA 1
ATOM 5352 C C . MET B 1 189 ? 10.594 -10.094 -19.312 1 98.75 189 MET B C 1
ATOM 5354 O O . MET B 1 189 ? 9.992 -9.055 -19.031 1 98.75 189 MET B O 1
ATOM 5358 N N . LEU B 1 190 ? 10.047 -11.047 -19.984 1 98.88 190 LEU B N 1
ATOM 5359 C CA . LEU B 1 190 ? 8.633 -11.078 -20.328 1 98.88 190 LEU B CA 1
ATOM 5360 C C . LEU B 1 190 ? 7.883 -12.102 -19.484 1 98.88 190 LEU B C 1
ATOM 5362 O O . LEU B 1 190 ? 8.234 -13.281 -19.484 1 98.88 190 LEU B O 1
ATOM 5366 N N . THR B 1 191 ? 6.957 -11.594 -18.688 1 98.88 191 THR B N 1
ATOM 5367 C CA . THR B 1 191 ? 6.039 -12.477 -17.984 1 98.88 191 THR B CA 1
ATOM 5368 C C . THR B 1 191 ? 4.734 -12.633 -18.766 1 98.88 191 THR B C 1
ATOM 5370 O O . THR B 1 191 ? 4.043 -11.648 -19.031 1 98.88 191 THR B O 1
ATOM 5373 N N . VAL B 1 192 ? 4.43 -13.836 -19.188 1 98.94 192 VAL B N 1
ATOM 5374 C CA . VAL B 1 192 ? 3.172 -14.188 -19.828 1 98.94 192 VAL B CA 1
ATOM 5375 C C . VAL B 1 192 ? 2.318 -15.023 -18.875 1 98.94 192 VAL B C 1
ATOM 5377 O O . VAL B 1 192 ? 2.662 -16.156 -18.562 1 98.94 192 VAL B O 1
ATOM 5380 N N . SER B 1 193 ? 1.235 -14.445 -18.453 1 98.81 193 SER B N 1
ATOM 5381 C CA . SER B 1 193 ? 0.422 -15.109 -17.438 1 98.81 193 SER B CA 1
ATOM 5382 C C . SER B 1 193 ? -1 -15.344 -17.938 1 98.81 193 SER B C 1
ATOM 5384 O O . SER B 1 193 ? -1.805 -14.414 -18 1 98.81 193 SER B O 1
ATOM 5386 N N . PHE B 1 194 ? -1.313 -16.547 -18.203 1 98.75 194 PHE B N 1
ATOM 5387 C CA . PHE B 1 194 ? -2.619 -16.922 -18.734 1 98.75 194 PHE B CA 1
ATOM 5388 C C . PHE B 1 194 ? -3.605 -17.188 -17.594 1 98.75 194 PHE B C 1
ATOM 5390 O O . PHE B 1 194 ? -3.211 -17.578 -16.5 1 98.75 194 PHE B O 1
ATOM 5397 N N . THR B 1 195 ? -4.906 -16.984 -17.891 1 98.25 195 THR B N 1
ATOM 5398 C CA . THR B 1 195 ? -5.949 -17.25 -16.906 1 98.25 195 THR B CA 1
ATOM 5399 C C . THR B 1 195 ? -6.387 -18.703 -16.969 1 98.25 195 THR B C 1
ATOM 5401 O O . THR B 1 195 ? -6.848 -19.266 -15.969 1 98.25 195 THR B O 1
ATOM 5404 N N . ASN B 1 196 ? -6.344 -19.25 -18.172 1 98.19 196 ASN B N 1
ATOM 5405 C CA . ASN B 1 196 ? -6.652 -20.672 -18.281 1 98.19 196 ASN B CA 1
ATOM 5406 C C . ASN B 1 196 ? -5.488 -21.531 -17.812 1 98.19 196 ASN B C 1
ATOM 5408 O O . ASN B 1 196 ? -4.332 -21.109 -17.859 1 98.19 196 ASN B O 1
ATOM 5412 N N . PRO B 1 197 ? -5.742 -22.781 -17.172 1 98.31 197 PRO B N 1
ATOM 5413 C CA . PRO B 1 197 ? -6.965 -23.578 -17.328 1 98.31 197 PRO B CA 1
ATOM 5414 C C . PRO B 1 197 ? -7.957 -23.344 -16.188 1 98.31 197 PRO B C 1
ATOM 5416 O O . PRO B 1 197 ? -8.711 -24.25 -15.82 1 98.31 197 PRO B O 1
ATOM 5419 N N . HIS B 1 198 ? -7.887 -22.156 -15.547 1 96.56 198 HIS B N 1
ATOM 5420 C CA . HIS B 1 198 ? -8.852 -21.797 -14.516 1 96.56 198 HIS B CA 1
ATOM 5421 C C . HIS B 1 198 ? -10.281 -21.969 -15.016 1 96.56 198 HIS B C 1
ATOM 5423 O O . HIS B 1 198 ? -10.594 -21.641 -16.156 1 96.56 198 HIS B O 1
ATOM 5429 N N . PRO B 1 199 ? -11.234 -22.547 -14.133 1 94.62 199 PRO B N 1
ATOM 5430 C CA . PRO B 1 199 ? -12.641 -22.578 -14.547 1 94.62 199 PRO B CA 1
ATOM 5431 C C . PRO B 1 199 ? -13.188 -21.188 -14.883 1 94.62 199 PRO B C 1
ATOM 5433 O O . PRO B 1 199 ? -12.625 -20.188 -14.453 1 94.62 199 PRO B O 1
ATOM 5436 N N . PRO B 1 200 ? -14.297 -21.172 -15.656 1 95.19 200 PRO B N 1
ATOM 5437 C CA . PRO B 1 200 ? -15.203 -22.25 -16.078 1 95.19 200 PRO B CA 1
ATOM 5438 C C . PRO B 1 200 ? -14.609 -23.125 -17.172 1 95.19 200 PRO B C 1
ATOM 5440 O O . PRO B 1 200 ? -13.844 -22.641 -18.016 1 95.19 200 PRO B O 1
ATOM 5443 N N . TYR B 1 201 ? -15.047 -24.359 -17.141 1 97.19 201 TYR B N 1
ATOM 5444 C CA . TYR B 1 201 ? -14.555 -25.312 -18.125 1 97.19 201 TYR B CA 1
ATOM 5445 C C . TYR B 1 201 ? -15.383 -25.25 -19.406 1 97.19 201 TYR B C 1
ATOM 5447 O O . TYR B 1 201 ? -15.953 -26.25 -19.828 1 97.19 201 TYR B O 1
ATOM 5455 N N . VAL B 1 202 ? -15.406 -24.062 -19.906 1 96.69 202 VAL B N 1
ATOM 5456 C CA . VAL B 1 202 ? -15.867 -23.781 -21.266 1 96.69 202 VAL B CA 1
ATOM 5457 C C . VAL B 1 202 ? -14.672 -23.641 -22.203 1 96.69 202 VAL B C 1
ATOM 5459 O O . VAL B 1 202 ? -13.773 -22.828 -21.969 1 96.69 202 VAL B O 1
ATOM 5462 N N . VAL B 1 203 ? -14.656 -24.469 -23.234 1 96.44 203 VAL B N 1
ATOM 5463 C CA . VAL B 1 203 ? -13.414 -24.719 -23.953 1 96.44 203 VAL B CA 1
ATOM 5464 C C . VAL B 1 203 ? -13.648 -24.578 -25.453 1 96.44 203 VAL B C 1
ATOM 5466 O O . VAL B 1 203 ? -14.742 -24.875 -25.953 1 96.44 203 VAL B O 1
ATOM 5469 N N . PRO B 1 204 ? -12.602 -24.094 -26.156 1 96.19 204 PRO B N 1
ATOM 5470 C CA . PRO B 1 204 ? -12.766 -24.109 -27.609 1 96.19 204 PRO B CA 1
ATOM 5471 C C . PRO B 1 204 ? -13.141 -25.469 -28.156 1 96.19 204 PRO B C 1
ATOM 5473 O O . PRO B 1 204 ? -12.594 -26.484 -27.719 1 96.19 204 PRO B O 1
ATOM 5476 N N . ARG B 1 205 ? -13.984 -25.484 -29.125 1 96.81 205 ARG B N 1
ATOM 5477 C CA . ARG B 1 205 ? -14.547 -26.719 -29.656 1 96.81 205 ARG B CA 1
ATOM 5478 C C . ARG B 1 205 ? -13.438 -27.672 -30.109 1 96.81 205 ARG B C 1
ATOM 5480 O O . ARG B 1 205 ? -13.508 -28.875 -29.859 1 96.81 205 ARG B O 1
ATOM 5487 N N . LYS B 1 206 ? -12.477 -27.094 -30.812 1 96.62 206 LYS B N 1
ATOM 5488 C CA . LYS B 1 206 ? -11.359 -27.906 -31.297 1 96.62 206 LYS B CA 1
ATOM 5489 C C . LYS B 1 206 ? -10.734 -28.719 -30.156 1 96.62 206 LYS B C 1
ATOM 5491 O O . LYS B 1 206 ? -10.539 -29.922 -30.281 1 96.62 206 LYS B O 1
ATOM 5496 N N . HIS B 1 207 ? -10.445 -28.094 -29.062 1 97.44 207 HIS B N 1
ATOM 5497 C CA . HIS B 1 207 ? -9.805 -28.734 -27.922 1 97.44 207 HIS B CA 1
ATOM 5498 C C . HIS B 1 207 ? -10.758 -29.703 -27.219 1 97.44 207 HIS B C 1
ATOM 5500 O O . HIS B 1 207 ? -10.344 -30.766 -26.766 1 97.44 207 HIS B O 1
ATOM 5506 N N . TRP B 1 208 ? -12.031 -29.312 -27.141 1 97.06 208 TRP B N 1
ATOM 5507 C CA . TRP B 1 208 ? -13.039 -30.172 -26.531 1 97.06 208 TRP B CA 1
ATOM 5508 C C . TRP B 1 208 ? -13.125 -31.516 -27.266 1 97.06 208 TRP B C 1
ATOM 5510 O O . TRP B 1 208 ? -13.148 -32.562 -26.641 1 97.06 208 TRP B O 1
ATOM 5520 N N . GLU B 1 209 ? -13.094 -31.453 -28.578 1 97.25 209 GLU B N 1
ATOM 5521 C CA . GLU B 1 209 ? -13.25 -32.656 -29.422 1 97.25 209 GLU B CA 1
ATOM 5522 C C . GLU B 1 209 ? -12.023 -33.531 -29.344 1 97.25 209 GLU B C 1
ATOM 5524 O O . GLU B 1 209 ? -12.133 -34.781 -29.453 1 97.25 209 GLU B O 1
ATOM 5529 N N . MET B 1 210 ? -10.945 -32.969 -29.078 1 96.44 210 MET B N 1
ATOM 5530 C CA . MET B 1 210 ? -9.703 -33.75 -28.984 1 96.44 210 MET B CA 1
ATOM 5531 C C . MET B 1 210 ? -9.758 -34.719 -27.812 1 96.44 210 MET B C 1
ATOM 5533 O O . MET B 1 210 ? -9.062 -35.75 -27.812 1 96.44 210 MET B O 1
ATOM 5537 N N . TYR B 1 211 ? -10.664 -34.469 -26.875 1 96.75 211 TYR B N 1
ATOM 5538 C CA . TYR B 1 211 ? -10.68 -35.312 -25.672 1 96.75 211 TYR B CA 1
ATOM 5539 C C . TYR B 1 211 ? -11.992 -36.062 -25.547 1 96.75 211 TYR B C 1
ATOM 5541 O O . TYR B 1 211 ? -12.344 -36.531 -24.469 1 96.75 211 TYR B O 1
ATOM 5549 N N . LYS B 1 212 ? -12.766 -36.156 -26.594 1 91.5 212 LYS B N 1
ATOM 5550 C CA . LYS B 1 212 ? -14.07 -36.812 -26.609 1 91.5 212 LYS B CA 1
ATOM 5551 C C . LYS B 1 212 ? -13.969 -38.25 -26.141 1 91.5 212 LYS B C 1
ATOM 5553 O O . LYS B 1 212 ? -14.828 -38.75 -25.406 1 91.5 212 LYS B O 1
ATOM 5558 N N . ASP B 1 213 ? -12.914 -38.969 -26.484 1 90.12 213 ASP B N 1
ATOM 5559 C CA . ASP B 1 213 ? -12.766 -40.375 -26.141 1 90.12 213 ASP B CA 1
ATOM 5560 C C . ASP B 1 213 ? -11.547 -40.625 -25.266 1 90.12 213 ASP B C 1
ATOM 5562 O O . ASP B 1 213 ? -10.992 -41.719 -25.234 1 90.12 213 ASP B O 1
ATOM 5566 N N . ALA B 1 214 ? -11.195 -39.469 -24.641 1 91.62 214 ALA B N 1
ATOM 5567 C CA . ALA B 1 214 ? -10.008 -39.594 -23.797 1 91.62 214 ALA B CA 1
ATOM 5568 C C . ALA B 1 214 ? -10.32 -40.406 -22.531 1 91.62 214 ALA B C 1
ATOM 5570 O O . ALA B 1 214 ? -11.391 -40.25 -21.938 1 91.62 214 ALA B O 1
ATOM 5571 N N . ASP B 1 215 ? -9.453 -41.344 -22.234 1 91.25 215 ASP B N 1
ATOM 5572 C CA . ASP B 1 215 ? -9.539 -42.062 -20.984 1 91.25 215 ASP B CA 1
ATOM 5573 C C . ASP B 1 215 ? -8.789 -41.344 -19.875 1 91.25 215 ASP B C 1
ATOM 5575 O O . ASP B 1 215 ? -7.582 -41.531 -19.703 1 91.25 215 ASP B O 1
ATOM 5579 N N . LEU B 1 216 ? -9.453 -40.531 -19.141 1 94.25 216 LEU B N 1
ATOM 5580 C CA . LEU B 1 216 ? -8.875 -39.75 -18.062 1 94.25 216 LEU B CA 1
ATOM 5581 C C . LEU B 1 216 ? -9.125 -40.375 -16.703 1 94.25 216 LEU B C 1
ATOM 5583 O O . LEU B 1 216 ? -10.266 -40.75 -16.375 1 94.25 216 LEU B O 1
ATOM 5587 N N . PRO B 1 217 ? -8.086 -40.594 -15.961 1 93.19 217 PRO B N 1
ATOM 5588 C CA . PRO B 1 217 ? -8.258 -41.281 -14.68 1 93.19 217 PRO B CA 1
ATOM 5589 C C . PRO B 1 217 ? -9.172 -40.5 -13.727 1 93.19 217 PRO B C 1
ATOM 5591 O O . PRO B 1 217 ? -9.07 -39.281 -13.633 1 93.19 217 PRO B O 1
ATOM 5594 N N . LEU B 1 218 ? -10.039 -41.188 -13.078 1 95.75 218 LEU B N 1
ATOM 5595 C CA . LEU B 1 218 ? -10.938 -40.594 -12.094 1 95.75 218 LEU B CA 1
ATOM 5596 C C . LEU B 1 218 ? -10.375 -40.781 -10.688 1 95.75 218 LEU B C 1
ATOM 5598 O O . LEU B 1 218 ? -9.523 -41.625 -10.445 1 95.75 218 LEU B O 1
ATOM 5602 N N . PRO B 1 219 ? -10.789 -39.906 -9.75 1 95.38 219 PRO B N 1
ATOM 5603 C CA . PRO B 1 219 ? -10.312 -40.062 -8.375 1 95.38 219 PRO B CA 1
ATOM 5604 C C . PRO B 1 219 ? -10.773 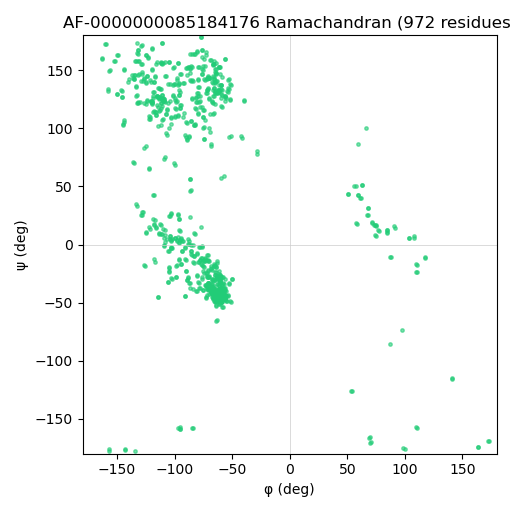-41.375 -7.719 1 95.38 219 PRO B C 1
ATOM 5606 O O . PRO B 1 219 ? -11.828 -41.906 -8.07 1 95.38 219 PRO B O 1
ATOM 5609 N N . HIS B 1 220 ? -9.938 -41.781 -6.84 1 91.62 220 HIS B N 1
ATOM 5610 C CA . HIS B 1 220 ? -10.297 -42.938 -6.02 1 91.62 220 HIS B CA 1
ATOM 5611 C C . HIS B 1 220 ? -10.898 -42.5 -4.688 1 91.62 220 HIS B C 1
ATOM 5613 O O . HIS B 1 220 ? -10.359 -41.594 -4.02 1 91.62 220 HIS B O 1
ATOM 5619 N N . TYR B 1 221 ? -12.016 -43.094 -4.363 1 94.5 221 TYR B N 1
ATOM 5620 C CA . TYR B 1 221 ? -12.664 -42.844 -3.084 1 94.5 221 TYR B CA 1
ATOM 5621 C C . TYR B 1 221 ? -12.711 -44.094 -2.225 1 94.5 221 TYR B C 1
ATOM 5623 O O . TYR B 1 221 ? -13.406 -45.062 -2.553 1 94.5 221 TYR B O 1
ATOM 5631 N N . PRO B 1 222 ? -12 -44.031 -1.13 1 95.19 222 PRO B N 1
ATOM 5632 C CA . PRO B 1 222 ? -12.141 -45.188 -0.226 1 95.19 222 PRO B CA 1
ATOM 5633 C C . PRO B 1 222 ? -13.555 -45.312 0.331 1 95.19 222 PRO B C 1
ATOM 5635 O O . PRO B 1 222 ? -14.266 -44.312 0.473 1 95.19 222 PRO B O 1
ATOM 5638 N N . ASP B 1 223 ? -13.914 -46.562 0.737 1 94.62 223 ASP B N 1
ATOM 5639 C CA . ASP B 1 223 ? -15.25 -46.812 1.242 1 94.62 223 ASP B CA 1
ATOM 5640 C C . ASP B 1 223 ? -15.539 -46.031 2.508 1 94.62 223 ASP B C 1
ATOM 5642 O O . ASP B 1 223 ? -16.688 -45.656 2.768 1 94.62 223 ASP B O 1
ATOM 5646 N N . ASP B 1 224 ? -14.523 -45.75 3.26 1 95.44 224 ASP B N 1
ATOM 5647 C CA . ASP B 1 224 ? -14.688 -45.031 4.52 1 95.44 224 ASP B CA 1
ATOM 5648 C C . ASP B 1 224 ? -14.266 -43.562 4.379 1 95.44 224 ASP B C 1
ATOM 5650 O O . ASP B 1 224 ? -13.742 -42.969 5.32 1 95.44 224 ASP B O 1
ATOM 5654 N N . MET B 1 225 ? -14.359 -43.062 3.213 1 93.5 225 MET B N 1
ATOM 5655 C CA . MET B 1 225 ? -13.883 -41.719 2.904 1 93.5 225 MET B CA 1
ATOM 5656 C C . MET B 1 225 ? -14.492 -40.688 3.855 1 93.5 225 MET B C 1
ATOM 5658 O O . MET B 1 225 ? -13.789 -39.812 4.363 1 93.5 225 MET B O 1
ATOM 5662 N N . ASP B 1 226 ? -15.758 -40.719 4.164 1 90.69 226 ASP B N 1
ATOM 5663 C CA . ASP B 1 226 ? -16.438 -39.75 5.004 1 90.69 226 ASP B CA 1
ATOM 5664 C C . ASP B 1 226 ? -15.867 -39.75 6.418 1 90.69 226 ASP B C 1
ATOM 5666 O O . ASP B 1 226 ? -15.805 -38.688 7.066 1 90.69 226 ASP B O 1
ATOM 5670 N N . GLU B 1 227 ? -15.453 -40.875 6.875 1 93.69 227 GLU B N 1
ATOM 5671 C CA . GLU B 1 227 ? -14.859 -41 8.203 1 93.69 227 GLU B CA 1
ATOM 5672 C C . GLU B 1 227 ? -13.445 -40.438 8.234 1 93.69 227 GLU B C 1
ATOM 5674 O O . GLU B 1 227 ? -12.93 -40.094 9.297 1 93.69 227 GLU B O 1
ATOM 5679 N N . LYS B 1 228 ? -12.922 -40.344 7.086 1 94.5 228 LYS B N 1
ATOM 5680 C CA . LYS B 1 228 ? -11.523 -39.938 6.996 1 94.5 228 LYS B CA 1
ATOM 5681 C C . LYS B 1 228 ? -11.414 -38.438 6.812 1 94.5 228 LYS B C 1
ATOM 5683 O O . LYS B 1 228 ? -10.32 -37.875 6.887 1 94.5 228 LYS B O 1
ATOM 5688 N N . TYR B 1 229 ? -12.531 -37.75 6.652 1 93.69 229 TYR B N 1
ATOM 5689 C CA . TYR B 1 229 ? -12.531 -36.312 6.453 1 93.69 229 TYR B CA 1
ATOM 5690 C C . TYR B 1 229 ? -12 -35.594 7.688 1 93.69 229 TYR B C 1
ATOM 5692 O O . TYR B 1 229 ? -12.391 -35.906 8.812 1 93.69 229 TYR B O 1
ATOM 5700 N N . SER B 1 230 ? -11.07 -34.688 7.43 1 90.44 230 SER B N 1
ATOM 5701 C CA . SER B 1 230 ? -10.625 -33.781 8.492 1 90.44 230 SER B CA 1
ATOM 5702 C C . SER B 1 230 ? -11.641 -32.688 8.734 1 90.44 230 SER B C 1
ATOM 5704 O O . SER B 1 230 ? -12.633 -32.562 8.016 1 90.44 230 SER B O 1
ATOM 5706 N N . ASP B 1 231 ? -11.305 -31.828 9.742 1 82.94 231 ASP B N 1
ATOM 5707 C CA . ASP B 1 231 ? -12.086 -30.609 9.977 1 82.94 231 ASP B CA 1
ATOM 5708 C C . ASP B 1 231 ? -12.039 -29.688 8.758 1 82.94 231 ASP B C 1
ATOM 5710 O O . ASP B 1 231 ? -13.047 -29.062 8.406 1 82.94 231 ASP B O 1
ATOM 5714 N N . PHE B 1 232 ? -10.945 -29.703 8.172 1 83.44 232 PHE B N 1
ATOM 5715 C CA . PHE B 1 232 ? -10.766 -28.875 6.988 1 83.44 232 PHE B CA 1
ATOM 5716 C C . PHE B 1 232 ? -11.617 -29.375 5.832 1 83.44 232 PHE B C 1
ATOM 5718 O O . PHE B 1 232 ? -12.242 -28.594 5.117 1 83.44 232 PHE B O 1
ATOM 5725 N N . ASP B 1 233 ? -11.648 -30.641 5.676 1 89.62 233 ASP B N 1
ATOM 5726 C CA . ASP B 1 233 ? -12.461 -31.25 4.629 1 89.62 233 ASP B CA 1
ATOM 5727 C C . ASP B 1 233 ? -13.938 -30.906 4.816 1 89.62 233 ASP B C 1
ATOM 5729 O O . ASP B 1 233 ? -14.609 -30.5 3.869 1 89.62 233 ASP B O 1
ATOM 5733 N N . ARG B 1 234 ? -14.352 -31.047 5.992 1 87.12 234 ARG B N 1
ATOM 5734 C CA . ARG B 1 234 ? -15.758 -30.812 6.297 1 87.12 234 ARG B CA 1
ATOM 5735 C C . ARG B 1 234 ? -16.125 -29.359 6.102 1 87.12 234 ARG B C 1
ATOM 5737 O O . ARG B 1 234 ? -17.203 -29.047 5.594 1 87.12 234 ARG B O 1
ATOM 5744 N N . ALA B 1 235 ? -15.266 -28.531 6.559 1 83.31 235 ALA B N 1
ATOM 5745 C CA . ALA B 1 235 ? -15.5 -27.109 6.359 1 83.31 235 ALA B CA 1
ATOM 5746 C C . ALA B 1 235 ? -15.57 -26.766 4.875 1 83.31 235 ALA B C 1
ATOM 5748 O O . ALA B 1 235 ? -16.469 -26.031 4.441 1 83.31 235 ALA B O 1
ATOM 5749 N N . PHE B 1 236 ? -14.688 -27.297 4.086 1 86.44 236 PHE B N 1
ATOM 5750 C CA . PHE B 1 236 ? -14.641 -27.031 2.654 1 86.44 236 PHE B CA 1
ATOM 5751 C C . PHE B 1 236 ? -15.891 -27.547 1.957 1 86.44 236 PHE B C 1
ATOM 5753 O O . PHE B 1 236 ? -16.438 -26.875 1.079 1 86.44 236 PHE B O 1
ATOM 5760 N N . ILE B 1 237 ? -16.203 -28.688 2.318 1 89.44 237 ILE B N 1
ATOM 5761 C CA . ILE B 1 237 ? -17.391 -29.312 1.746 1 89.44 237 ILE B CA 1
ATOM 5762 C C . ILE B 1 237 ? -18.609 -28.422 2.004 1 89.44 237 ILE B C 1
ATOM 5764 O O . ILE B 1 237 ? -19.406 -28.188 1.101 1 89.44 237 ILE B O 1
ATOM 5768 N N . ARG B 1 238 ? -18.656 -27.844 3.158 1 85.81 238 ARG B N 1
ATOM 5769 C CA . ARG B 1 238 ? -19.75 -26.953 3.518 1 85.81 238 ARG B CA 1
ATOM 5770 C C . ARG B 1 238 ? -19.641 -25.625 2.785 1 85.81 238 ARG B C 1
ATOM 5772 O O . ARG B 1 238 ? -20.609 -25.141 2.207 1 85.81 238 ARG B O 1
ATOM 5779 N N . TRP B 1 239 ? -18.5 -25.094 2.75 1 84.06 239 TRP B N 1
ATOM 5780 C CA . TRP B 1 239 ? -18.281 -23.766 2.195 1 84.06 239 TRP B CA 1
ATOM 5781 C C . TRP B 1 239 ? -18.562 -23.734 0.698 1 84.06 239 TRP B C 1
ATOM 5783 O O . TRP B 1 239 ? -18.984 -22.719 0.154 1 84.06 239 TRP B O 1
ATOM 5793 N N . TYR B 1 240 ? -18.328 -24.844 0.075 1 87.38 240 TYR B N 1
ATOM 5794 C CA . TYR B 1 240 ? -18.547 -24.906 -1.366 1 87.38 240 TYR B CA 1
ATOM 5795 C C . TYR B 1 240 ? -19.906 -25.531 -1.693 1 87.38 240 TYR B C 1
ATOM 5797 O O . TYR B 1 240 ? -20.234 -25.75 -2.865 1 87.38 240 TYR B O 1
ATOM 5805 N N . GLY B 1 241 ? -20.641 -25.828 -0.646 1 87.19 241 GLY B N 1
ATOM 5806 C CA . GLY B 1 241 ? -21.969 -26.422 -0.821 1 87.19 241 GLY B CA 1
ATOM 5807 C C . GLY B 1 241 ? -21.922 -27.828 -1.391 1 87.19 241 GLY B C 1
ATOM 5808 O O . GLY B 1 241 ? -22.891 -28.297 -1.984 1 87.19 241 GLY B O 1
ATOM 5809 N N . LEU B 1 242 ? -20.859 -28.531 -1.21 1 91.38 242 LEU B N 1
ATOM 5810 C CA . LEU B 1 242 ? -20.672 -29.859 -1.802 1 91.38 242 LEU B CA 1
ATOM 5811 C C . LEU B 1 242 ? -21.422 -30.922 -1.012 1 91.38 242 LEU B C 1
ATOM 5813 O O . LEU B 1 242 ? -21.609 -32.031 -1.49 1 91.38 242 LEU B O 1
ATOM 5817 N N . ASP B 1 243 ? -21.797 -30.516 0.158 1 88.25 243 ASP B N 1
ATOM 5818 C CA . ASP B 1 243 ? -22.641 -31.422 0.942 1 88.25 243 ASP B CA 1
ATOM 5819 C C . ASP B 1 243 ? -24.047 -31.5 0.355 1 88.25 243 ASP B C 1
ATOM 5821 O O . ASP B 1 243 ? -24.75 -32.5 0.552 1 88.25 243 ASP B O 1
ATOM 5825 N N . ARG B 1 244 ? -24.375 -30.438 -0.344 1 87.19 244 ARG B N 1
ATOM 5826 C CA . ARG B 1 244 ? -25.703 -30.375 -0.946 1 87.19 244 ARG B CA 1
ATOM 5827 C C . ARG B 1 244 ? -25.641 -30.672 -2.438 1 87.19 244 ARG B C 1
ATOM 5829 O O . ARG B 1 244 ? -26.656 -30.984 -3.055 1 87.19 244 ARG B O 1
ATOM 5836 N N . LYS B 1 245 ? -24.641 -30.391 -3.012 1 86.06 245 LYS B N 1
ATOM 5837 C CA . LYS B 1 245 ? -24.406 -30.562 -4.441 1 86.06 245 LYS B CA 1
ATOM 5838 C C . LYS B 1 245 ? -23.141 -31.359 -4.699 1 86.06 245 LYS B C 1
ATOM 5840 O O . LYS B 1 245 ? -22.125 -30.812 -5.137 1 86.06 245 LYS B O 1
ATOM 5845 N N . SER B 1 246 ? -23.359 -32.656 -4.617 1 88.12 246 SER B N 1
ATOM 5846 C CA . SER B 1 246 ? -22.172 -33.5 -4.75 1 88.12 246 SER B CA 1
ATOM 5847 C C . SER B 1 246 ? -21.641 -33.5 -6.184 1 88.12 246 SER B C 1
ATOM 5849 O O . SER B 1 246 ? -22.438 -33.5 -7.137 1 88.12 246 SER B O 1
ATOM 5851 N N . ILE B 1 247 ? -20.312 -33.562 -6.316 1 93.69 247 ILE B N 1
ATOM 5852 C CA . ILE B 1 247 ? -19.672 -33.594 -7.625 1 93.69 247 ILE B CA 1
ATOM 5853 C C . ILE B 1 247 ? -19.078 -34.969 -7.863 1 93.69 247 ILE B C 1
ATOM 5855 O O . ILE B 1 247 ? -18.328 -35.188 -8.82 1 93.69 247 ILE B O 1
ATOM 5859 N N . ARG B 1 248 ? -19.406 -35.969 -7.086 1 93.62 248 ARG B N 1
ATOM 5860 C CA . ARG B 1 248 ? -18.75 -37.25 -7.066 1 93.62 248 ARG B CA 1
ATOM 5861 C C . ARG B 1 248 ? -19.281 -38.188 -8.164 1 93.62 248 ARG B C 1
ATOM 5863 O O . ARG B 1 248 ? -18.688 -39.219 -8.461 1 93.62 248 ARG B O 1
ATOM 5870 N N . ASP B 1 249 ? -20.359 -37.75 -8.773 1 94.56 249 ASP B N 1
ATOM 5871 C CA . ASP B 1 249 ? -20.891 -38.531 -9.891 1 94.56 249 ASP B CA 1
ATOM 5872 C C . ASP B 1 249 ? -19.875 -38.594 -11.039 1 94.56 249 ASP B C 1
ATOM 5874 O O . ASP B 1 249 ? -19.297 -37.594 -11.43 1 94.56 249 ASP B O 1
ATOM 5878 N N . PRO B 1 250 ? -19.703 -39.875 -11.555 1 95.31 250 PRO B N 1
ATOM 5879 C CA . PRO B 1 250 ? -18.719 -40.031 -12.633 1 95.31 250 PRO B CA 1
ATOM 5880 C C . PRO B 1 250 ? -18.953 -39.062 -13.789 1 95.31 250 PRO B C 1
ATOM 5882 O O . PRO B 1 250 ? -18 -38.625 -14.438 1 95.31 250 PRO B O 1
ATOM 5885 N N . GLU B 1 251 ? -20.188 -38.781 -14.016 1 95.62 251 GLU B N 1
ATOM 5886 C CA . GLU B 1 251 ? -20.5 -37.875 -15.117 1 95.62 251 GLU B CA 1
ATOM 5887 C C . GLU B 1 251 ? -19.844 -36.5 -14.898 1 95.62 251 GLU B C 1
ATOM 5889 O O . GLU B 1 251 ? -19.281 -35.906 -15.836 1 95.62 251 GLU B O 1
ATOM 5894 N N . HIS B 1 252 ? -19.984 -35.938 -13.68 1 96.69 252 HIS B N 1
ATOM 5895 C CA . HIS B 1 252 ? -19.375 -34.656 -13.352 1 96.69 252 HIS B CA 1
ATOM 5896 C C . HIS B 1 252 ? -17.844 -34.781 -13.367 1 96.69 252 HIS B C 1
ATOM 5898 O O . HIS B 1 252 ? -17.172 -33.875 -13.883 1 96.69 252 HIS B O 1
ATOM 5904 N N . LEU B 1 253 ? -17.297 -35.844 -12.82 1 97.19 253 LEU B N 1
ATOM 5905 C CA . LEU B 1 253 ? -15.859 -36.062 -12.742 1 97.19 253 LEU B CA 1
ATOM 5906 C C . LEU B 1 253 ? -15.25 -36.125 -14.141 1 97.19 253 LEU B C 1
ATOM 5908 O O . LEU B 1 253 ? -14.219 -35.5 -14.406 1 97.19 253 LEU B O 1
ATOM 5912 N N . ILE B 1 254 ? -15.875 -36.875 -14.992 1 96.81 254 ILE B N 1
ATOM 5913 C CA . ILE B 1 254 ? -15.391 -37.031 -16.359 1 96.81 254 ILE B CA 1
ATOM 5914 C C . ILE B 1 254 ? -15.445 -35.688 -17.094 1 96.81 254 ILE B C 1
ATOM 5916 O O . ILE B 1 254 ? -14.484 -35.281 -17.766 1 96.81 254 ILE B O 1
ATOM 5920 N N . ALA B 1 255 ? -16.547 -34.969 -16.906 1 96.44 255 ALA B N 1
ATOM 5921 C CA . ALA B 1 255 ? -16.734 -33.688 -17.578 1 96.44 255 ALA B CA 1
ATOM 5922 C C . ALA B 1 255 ? -15.695 -32.656 -17.125 1 96.44 255 ALA B C 1
ATOM 5924 O O . ALA B 1 255 ? -15.094 -31.969 -17.938 1 96.44 255 ALA B O 1
ATOM 5925 N N . MET B 1 256 ? -15.516 -32.562 -15.828 1 96.5 256 MET B N 1
ATOM 5926 C CA . MET B 1 256 ? -14.594 -31.547 -15.328 1 96.5 256 MET B CA 1
ATOM 5927 C C . MET B 1 256 ? -13.156 -31.875 -15.719 1 96.5 256 MET B C 1
ATOM 5929 O O . MET B 1 256 ? -12.383 -30.984 -16.078 1 96.5 256 MET B O 1
ATOM 5933 N N . ARG B 1 257 ? -12.773 -33.125 -15.695 1 97.38 257 ARG B N 1
ATOM 5934 C CA . ARG B 1 257 ? -11.414 -33.5 -16.078 1 97.38 257 ARG B CA 1
ATOM 5935 C C . ARG B 1 257 ? -11.203 -33.312 -17.578 1 97.38 257 ARG B C 1
ATOM 5937 O O . ARG B 1 257 ? -10.117 -32.938 -18.016 1 97.38 257 ARG B O 1
ATOM 5944 N N . ARG B 1 258 ? -12.219 -33.625 -18.359 1 97.75 258 ARG B N 1
ATOM 5945 C CA . ARG B 1 258 ? -12.164 -33.344 -19.781 1 97.75 258 ARG B CA 1
ATOM 5946 C C . ARG B 1 258 ? -11.984 -31.859 -20.047 1 97.75 258 ARG B C 1
ATOM 5948 O O . ARG B 1 258 ? -11.156 -31.453 -20.859 1 97.75 258 ARG B O 1
ATOM 5955 N N . GLY B 1 259 ? -12.82 -31.109 -19.375 1 97.94 259 GLY B N 1
ATOM 5956 C CA . GLY B 1 259 ? -12.711 -29.656 -19.516 1 97.94 259 GLY B CA 1
ATOM 5957 C C . GLY B 1 259 ? -11.336 -29.125 -19.141 1 97.94 259 GLY B C 1
ATOM 5958 O O . GLY B 1 259 ? -10.75 -28.328 -19.875 1 97.94 259 GLY B O 1
ATOM 5959 N N . PHE B 1 260 ? -10.82 -29.609 -18 1 98 260 PHE B N 1
ATOM 5960 C CA . PHE B 1 260 ? -9.492 -29.203 -17.562 1 98 260 PHE B CA 1
ATOM 5961 C C . PHE B 1 260 ? -8.438 -29.594 -18.594 1 98 260 PHE B C 1
ATOM 5963 O O . PHE B 1 260 ? -7.598 -28.766 -18.969 1 98 260 PHE B O 1
ATOM 5970 N N . ALA B 1 261 ? -8.438 -30.797 -19 1 98.31 261 ALA B N 1
ATOM 5971 C CA . ALA B 1 261 ? -7.453 -31.297 -19.969 1 98.31 261 ALA B CA 1
ATOM 5972 C C . ALA B 1 261 ? -7.496 -30.484 -21.25 1 98.31 261 ALA B C 1
ATOM 5974 O O . ALA B 1 261 ? -6.449 -30.125 -21.812 1 98.31 261 ALA B O 1
ATOM 5975 N N . ALA B 1 262 ? -8.656 -30.219 -21.703 1 98.44 262 ALA B N 1
ATOM 5976 C CA . ALA B 1 262 ? -8.828 -29.453 -22.922 1 98.44 262 ALA B CA 1
ATOM 5977 C C . ALA B 1 262 ? -8.266 -28.031 -22.781 1 98.44 262 ALA B C 1
ATOM 5979 O O . ALA B 1 262 ? -7.574 -27.547 -23.672 1 98.44 262 ALA B O 1
ATOM 5980 N N . LEU B 1 263 ? -8.555 -27.406 -21.672 1 98.69 263 LEU B N 1
ATOM 5981 C CA . LEU B 1 263 ? -8.047 -26.062 -21.453 1 98.69 263 LEU B CA 1
ATOM 5982 C C . LEU B 1 263 ? -6.531 -26.078 -21.25 1 98.69 263 LEU B C 1
ATOM 5984 O O . LEU B 1 263 ? -5.836 -25.141 -21.672 1 98.69 263 LEU B O 1
ATOM 5988 N N . ALA B 1 264 ? -6.035 -27.078 -20.531 1 98.69 264 ALA B N 1
ATOM 5989 C CA . ALA B 1 264 ? -4.59 -27.203 -20.391 1 98.69 264 ALA B CA 1
ATOM 5990 C C . ALA B 1 264 ? -3.91 -27.375 -21.734 1 98.69 264 ALA B C 1
ATOM 5992 O O . ALA B 1 264 ? -2.826 -26.828 -21.969 1 98.69 264 ALA B O 1
ATOM 5993 N N . HIS B 1 265 ? -4.516 -28.141 -22.625 1 98.5 265 HIS B N 1
ATOM 5994 C CA . HIS B 1 265 ? -4.02 -28.297 -24 1 98.5 265 HIS B CA 1
ATOM 5995 C C . HIS B 1 265 ? -4.027 -26.969 -24.734 1 98.5 265 HIS B C 1
ATOM 5997 O O . HIS B 1 265 ? -3.086 -26.656 -25.469 1 98.5 265 HIS B O 1
ATOM 6003 N N . TYR B 1 266 ? -5.078 -26.266 -24.516 1 98.5 266 TYR B N 1
ATOM 6004 C CA . TYR B 1 266 ? -5.168 -24.938 -25.094 1 98.5 266 TYR B CA 1
ATOM 6005 C C . TYR B 1 266 ? -3.986 -24.062 -24.672 1 98.5 266 TYR B C 1
ATOM 6007 O O . TYR B 1 266 ? -3.34 -23.438 -25.5 1 98.5 266 TYR B O 1
ATOM 6015 N N . VAL B 1 267 ? -3.674 -24.062 -23.406 1 98.81 267 VAL B N 1
ATOM 6016 C CA . VAL B 1 267 ? -2.537 -23.312 -22.891 1 98.81 267 VAL B CA 1
ATOM 6017 C C . VAL B 1 267 ? -1.241 -23.859 -23.484 1 98.81 267 VAL B C 1
ATOM 6019 O O . VAL B 1 267 ? -0.341 -23.094 -23.828 1 98.81 267 VAL B O 1
ATOM 6022 N N . ASP B 1 268 ? -1.149 -25.156 -23.594 1 98.81 268 ASP B N 1
ATOM 6023 C CA . ASP B 1 268 ? 0.023 -25.781 -24.203 1 98.81 268 ASP B CA 1
ATOM 6024 C C . ASP B 1 268 ? 0.259 -25.25 -25.625 1 98.81 268 ASP B C 1
ATOM 6026 O O . ASP B 1 268 ? 1.399 -24.984 -26 1 98.81 268 ASP B O 1
ATOM 6030 N N . ASP B 1 269 ? -0.805 -25.156 -26.391 1 98.69 269 ASP B N 1
ATOM 6031 C CA . ASP B 1 269 ? -0.694 -24.609 -27.75 1 98.69 269 ASP B CA 1
ATOM 6032 C C . ASP B 1 269 ? -0.133 -23.188 -27.719 1 98.69 269 ASP B C 1
ATOM 6034 O O . ASP B 1 269 ? 0.682 -22.828 -28.562 1 98.69 269 ASP B O 1
ATOM 6038 N N . LYS B 1 270 ? -0.618 -22.422 -26.766 1 98.81 270 LYS B N 1
ATOM 6039 C CA . LYS B 1 270 ? -0.111 -21.062 -26.625 1 98.81 270 LYS B CA 1
ATOM 6040 C C . LYS B 1 270 ? 1.38 -21.062 -26.297 1 98.81 270 LYS B C 1
ATOM 6042 O O . LYS B 1 270 ? 2.139 -20.25 -26.844 1 98.81 270 LYS B O 1
ATOM 6047 N N . VAL B 1 271 ? 1.813 -21.938 -25.422 1 98.88 271 VAL B N 1
ATOM 6048 C CA . VAL B 1 271 ? 3.229 -22.078 -25.094 1 98.88 271 VAL B CA 1
ATOM 6049 C C . VAL B 1 271 ? 4.016 -22.438 -26.344 1 98.88 271 VAL B C 1
ATOM 6051 O O . VAL B 1 271 ? 5.094 -21.891 -26.594 1 98.88 271 VAL B O 1
ATOM 6054 N N . GLY B 1 272 ? 3.492 -23.344 -27.141 1 98.81 272 GLY B N 1
ATOM 6055 C CA . GLY B 1 272 ? 4.133 -23.703 -28.406 1 98.81 272 GLY B CA 1
ATOM 6056 C C . GLY B 1 272 ? 4.371 -22.516 -29.312 1 98.81 272 GLY B C 1
ATOM 6057 O O . GLY B 1 272 ? 5.453 -22.375 -29.875 1 98.81 272 GLY B O 1
ATOM 6058 N N . GLU B 1 273 ? 3.383 -21.688 -29.406 1 98.62 273 GLU B N 1
ATOM 6059 C CA . GLU B 1 273 ? 3.494 -20.5 -30.234 1 98.62 273 GLU B CA 1
ATOM 6060 C C . GLU B 1 273 ? 4.586 -19.562 -29.719 1 98.62 273 GLU B C 1
ATOM 6062 O O . GLU B 1 273 ? 5.328 -18.969 -30.516 1 98.62 273 GLU B O 1
ATOM 6067 N N . LEU B 1 274 ? 4.652 -19.375 -28.422 1 98.88 274 LEU B N 1
ATOM 6068 C CA . LEU B 1 274 ? 5.711 -18.562 -27.844 1 98.88 274 LEU B CA 1
ATOM 6069 C C . LEU B 1 274 ? 7.082 -19.125 -28.188 1 98.88 274 LEU B C 1
ATOM 6071 O O . LEU B 1 274 ? 7.984 -18.375 -28.578 1 98.88 274 LEU B O 1
ATOM 6075 N N . MET B 1 275 ? 7.23 -20.453 -28.078 1 98.5 275 MET B N 1
ATOM 6076 C CA . MET B 1 275 ? 8.508 -21.094 -28.391 1 98.5 275 MET B CA 1
ATOM 6077 C C . MET B 1 275 ? 8.852 -20.938 -29.859 1 98.5 275 MET B C 1
ATOM 6079 O O . MET B 1 275 ? 10.008 -20.703 -30.203 1 98.5 275 MET B O 1
ATOM 6083 N N . ASP B 1 276 ? 7.844 -21.062 -30.703 1 98.5 276 ASP B N 1
ATOM 6084 C CA . ASP B 1 276 ? 8.055 -20.891 -32.156 1 98.5 276 ASP B CA 1
ATOM 6085 C C . ASP B 1 276 ? 8.594 -19.5 -32.469 1 98.5 276 ASP B C 1
ATOM 6087 O O . ASP B 1 276 ? 9.555 -19.359 -33.219 1 98.5 276 ASP B O 1
ATOM 6091 N N . VAL B 1 277 ? 7.988 -18.5 -31.875 1 98.38 277 VAL B N 1
ATOM 6092 C CA . VAL B 1 277 ? 8.398 -17.125 -32.156 1 98.38 277 VAL B CA 1
ATOM 6093 C C . VAL B 1 277 ? 9.789 -16.875 -31.578 1 98.38 277 VAL B C 1
ATOM 6095 O O . VAL B 1 277 ? 10.602 -16.188 -32.188 1 98.38 277 VAL B O 1
ATOM 6098 N N . LEU B 1 278 ? 10.125 -17.422 -30.422 1 98 278 LEU B N 1
ATOM 6099 C CA . LEU B 1 278 ? 11.477 -17.328 -29.875 1 98 278 LEU B CA 1
ATOM 6100 C C . LEU B 1 278 ? 12.5 -17.875 -30.875 1 98 278 LEU B C 1
ATOM 6102 O O . LEU B 1 278 ? 13.539 -17.266 -31.109 1 98 278 LEU B O 1
ATOM 6106 N N . ASP B 1 279 ? 12.18 -19 -31.422 1 97.19 279 ASP B N 1
ATOM 6107 C CA . ASP B 1 279 ? 13.07 -19.641 -32.375 1 97.19 279 ASP B CA 1
ATOM 6108 C C . ASP B 1 279 ? 13.195 -18.828 -33.656 1 97.19 279 ASP B C 1
ATOM 6110 O O . ASP B 1 279 ? 14.305 -18.578 -34.125 1 97.19 279 ASP B O 1
ATOM 6114 N N . GLU B 1 280 ? 12.062 -18.391 -34.156 1 97.81 280 GLU B N 1
ATOM 6115 C CA . GLU B 1 280 ? 12.023 -17.594 -35.375 1 97.81 280 GLU B CA 1
ATOM 6116 C C . GLU B 1 280 ? 12.867 -16.328 -35.25 1 97.81 280 GLU B C 1
ATOM 6118 O O . GLU B 1 280 ? 13.477 -15.875 -36.219 1 97.81 280 GLU B O 1
ATOM 6123 N N . GLN B 1 281 ? 12.906 -15.789 -34.062 1 96.75 281 GLN B N 1
ATOM 6124 C CA . GLN B 1 281 ? 13.594 -14.523 -33.812 1 96.75 281 GLN B CA 1
ATOM 6125 C C . GLN B 1 281 ? 15.039 -14.766 -33.375 1 96.75 281 GLN B C 1
ATOM 6127 O O . GLN B 1 281 ? 15.766 -13.812 -33.094 1 96.75 281 GLN B O 1
ATOM 6132 N N . GLY B 1 282 ? 15.5 -16.031 -33.344 1 96.06 282 GLY B N 1
ATOM 6133 C CA . GLY B 1 282 ? 16.859 -16.375 -32.969 1 96.06 282 GLY B CA 1
ATOM 6134 C C . GLY B 1 282 ? 17.156 -16.109 -31.516 1 96.06 282 GLY B C 1
ATOM 6135 O O . GLY B 1 282 ? 18.297 -15.789 -31.141 1 96.06 282 GLY B O 1
ATOM 6136 N N . LEU B 1 283 ? 16.156 -16.234 -30.641 1 96.31 283 LEU B N 1
ATOM 6137 C CA . LEU B 1 283 ? 16.297 -15.852 -29.234 1 96.31 283 LEU B CA 1
ATOM 6138 C C . LEU B 1 283 ? 16.422 -17.078 -28.344 1 96.31 283 LEU B C 1
ATOM 6140 O O . LEU B 1 283 ? 16.688 -16.969 -27.141 1 96.31 283 LEU B O 1
ATOM 6144 N N . THR B 1 284 ? 16.281 -18.281 -28.859 1 96.38 284 THR B N 1
ATOM 6145 C CA . THR B 1 284 ? 16.172 -19.516 -28.094 1 96.38 284 THR B CA 1
ATOM 6146 C C . THR B 1 284 ? 17.422 -19.734 -27.25 1 96.38 284 THR B C 1
ATOM 6148 O O . THR B 1 284 ? 17.328 -20.094 -26.078 1 96.38 284 THR B O 1
ATOM 6151 N N . ASP B 1 285 ? 18.609 -19.453 -27.781 1 94.94 285 ASP B N 1
ATOM 6152 C CA . ASP B 1 285 ? 19.875 -19.781 -27.125 1 94.94 285 ASP B CA 1
ATOM 6153 C C . ASP B 1 285 ? 20.266 -18.703 -26.109 1 94.94 285 ASP B C 1
ATOM 6155 O O . ASP B 1 285 ? 21.234 -18.875 -25.375 1 94.94 285 ASP B O 1
ATOM 6159 N N . ASP B 1 286 ? 19.469 -17.719 -26 1 95.5 286 ASP B N 1
ATOM 6160 C CA . ASP B 1 286 ? 19.797 -16.625 -25.078 1 95.5 286 ASP B CA 1
ATOM 6161 C C . ASP B 1 286 ? 18.656 -16.391 -24.094 1 95.5 286 ASP B C 1
ATOM 6163 O O . ASP B 1 286 ? 18.609 -15.352 -23.438 1 95.5 286 ASP B O 1
ATOM 6167 N N . THR B 1 287 ? 17.672 -17.297 -24.047 1 98 287 THR B N 1
ATOM 6168 C CA . THR B 1 287 ? 16.5 -17.047 -23.234 1 98 287 THR B CA 1
ATOM 6169 C C . THR B 1 287 ? 16.281 -18.188 -22.234 1 98 287 THR B C 1
ATOM 6171 O O . THR B 1 287 ? 16.266 -19.359 -22.609 1 98 287 THR B O 1
ATOM 6174 N N . ILE B 1 288 ? 16.219 -17.812 -20.969 1 98.56 288 ILE B N 1
ATOM 6175 C CA . ILE B 1 288 ? 15.727 -18.75 -19.953 1 98.56 288 ILE B CA 1
ATOM 6176 C C . ILE B 1 288 ? 14.203 -18.781 -20 1 98.56 288 ILE B C 1
ATOM 6178 O O . ILE B 1 288 ? 13.547 -17.734 -19.969 1 98.56 288 ILE B O 1
ATOM 6182 N N . VAL B 1 289 ? 13.609 -20 -20.109 1 98.88 289 VAL B N 1
ATOM 6183 C CA . VAL B 1 289 ? 12.156 -20.141 -20.094 1 98.88 289 VAL B CA 1
ATOM 6184 C C . VAL B 1 289 ? 11.711 -20.844 -18.812 1 98.88 289 VAL B C 1
ATOM 6186 O O . VAL B 1 289 ? 12.203 -21.922 -18.484 1 98.88 289 VAL B O 1
ATOM 6189 N N . ILE B 1 290 ? 10.875 -20.172 -18.062 1 98.94 290 ILE B N 1
ATOM 6190 C CA . ILE B 1 290 ? 10.289 -20.719 -16.844 1 98.94 290 ILE B CA 1
ATOM 6191 C C . ILE B 1 290 ? 8.797 -20.969 -17.047 1 98.94 290 ILE B C 1
ATOM 6193 O O . ILE B 1 290 ? 8.078 -20.062 -17.5 1 98.94 290 ILE B O 1
ATOM 6197 N N . PHE B 1 291 ? 8.297 -22.141 -16.828 1 98.88 291 PHE B N 1
ATOM 6198 C CA . PHE B 1 291 ? 6.879 -22.484 -16.859 1 98.88 291 PHE B CA 1
ATOM 6199 C C . PHE B 1 291 ? 6.391 -22.922 -15.484 1 98.88 291 PHE B C 1
ATOM 6201 O O . PHE B 1 291 ? 6.984 -23.797 -14.859 1 98.88 291 PHE B O 1
ATOM 6208 N N . THR B 1 292 ? 5.297 -22.281 -15.023 1 98.94 292 THR B N 1
ATOM 6209 C CA . THR B 1 292 ? 4.789 -22.625 -13.703 1 98.94 292 THR B CA 1
ATOM 6210 C C . THR B 1 292 ? 3.312 -22.266 -13.578 1 98.94 292 THR B C 1
ATOM 6212 O O . THR B 1 292 ? 2.645 -22 -14.578 1 98.94 292 THR B O 1
ATOM 6215 N N . SER B 1 293 ? 2.742 -22.484 -12.391 1 98.88 293 SER B N 1
ATOM 6216 C CA . SER B 1 293 ? 1.399 -22.094 -11.977 1 98.88 293 SER B CA 1
ATOM 6217 C C . SER B 1 293 ? 1.422 -21.391 -10.625 1 98.88 293 SER B C 1
ATOM 6219 O O . SER B 1 293 ? 2.414 -21.453 -9.898 1 98.88 293 SER B O 1
ATOM 6221 N N . ASP B 1 294 ? 0.403 -20.625 -10.383 1 98.75 294 ASP B N 1
ATOM 6222 C CA . ASP B 1 294 ? 0.325 -19.984 -9.07 1 98.75 294 ASP B CA 1
ATOM 6223 C C . ASP B 1 294 ? -0.163 -20.969 -8.008 1 98.75 294 ASP B C 1
ATOM 6225 O O . ASP B 1 294 ? 0.255 -20.891 -6.848 1 98.75 294 ASP B O 1
ATOM 6229 N N . HIS B 1 295 ? -1.04 -21.812 -8.305 1 98.69 295 HIS B N 1
ATOM 6230 C CA . HIS B 1 295 ? -1.543 -22.875 -7.457 1 98.69 295 HIS B CA 1
ATOM 6231 C C . HIS B 1 295 ? -2.217 -23.969 -8.281 1 98.69 295 HIS B C 1
ATOM 6233 O O . HIS B 1 295 ? -2.309 -23.859 -9.508 1 98.69 295 HIS B O 1
ATOM 6239 N N . GLY B 1 296 ? -2.582 -25.078 -7.613 1 98.5 296 GLY B N 1
ATOM 6240 C CA . GLY B 1 296 ? -3.188 -26.203 -8.305 1 98.5 296 GLY B CA 1
ATOM 6241 C C . GLY B 1 296 ? -4.703 -26.188 -8.273 1 98.5 296 GLY B C 1
ATOM 6242 O O . GLY B 1 296 ? -5.312 -25.109 -8.172 1 98.5 296 GLY B O 1
ATOM 6243 N N . GLU B 1 297 ? -5.281 -27.375 -8.484 1 97.75 297 GLU B N 1
ATOM 6244 C CA . GLU B 1 297 ? -6.723 -27.562 -8.617 1 97.75 297 GLU B CA 1
ATOM 6245 C C . GLU B 1 297 ? -7.148 -28.938 -8.125 1 97.75 297 GLU B C 1
ATOM 6247 O O . GLU B 1 297 ? -6.543 -29.953 -8.484 1 97.75 297 GLU B O 1
ATOM 6252 N N . MET B 1 298 ? -8.164 -28.875 -7.254 1 97 298 MET B N 1
ATOM 6253 C CA . MET B 1 298 ? -8.836 -30.141 -6.945 1 97 298 MET B CA 1
ATOM 6254 C C . MET B 1 298 ? -9.844 -30.5 -8.023 1 97 298 MET B C 1
ATOM 6256 O O . MET B 1 298 ? -10.742 -29.719 -8.328 1 97 298 MET B O 1
ATOM 6260 N N . LEU B 1 299 ? -9.773 -31.672 -8.586 1 97.19 299 LEU B N 1
ATOM 6261 C CA . LEU B 1 299 ? -10.664 -32.125 -9.656 1 97.19 299 LEU B CA 1
ATOM 6262 C C . LEU B 1 299 ? -11.453 -33.344 -9.219 1 97.19 299 LEU B C 1
ATOM 6264 O O . LEU B 1 299 ? -11.547 -34.312 -9.961 1 97.19 299 LEU B O 1
ATOM 6268 N N . GLY B 1 300 ? -11.914 -33.281 -8.039 1 96.56 300 GLY B N 1
ATOM 6269 C CA . GLY B 1 300 ? -12.727 -34.344 -7.492 1 96.56 300 GLY B CA 1
ATOM 6270 C C . GLY B 1 300 ? -12.023 -35.125 -6.406 1 96.56 300 GLY B C 1
ATOM 6271 O O . GLY B 1 300 ? -12.656 -35.875 -5.66 1 96.56 300 GLY B O 1
ATOM 6272 N N . GLU B 1 301 ? -10.711 -35 -6.363 1 96.5 301 GLU B N 1
ATOM 6273 C CA . GLU B 1 301 ? -9.992 -35.719 -5.301 1 96.5 301 GLU B CA 1
ATOM 6274 C C . GLU B 1 301 ? -10.578 -35.375 -3.93 1 96.5 301 GLU B C 1
ATOM 6276 O O . GLU B 1 301 ? -10.875 -34.219 -3.646 1 96.5 301 GLU B O 1
ATOM 6281 N N . LYS B 1 302 ? -10.789 -36.438 -3.1 1 95.44 302 LYS B N 1
ATOM 6282 C CA . LYS B 1 302 ? -11.359 -36.344 -1.76 1 95.44 302 LYS B CA 1
ATOM 6283 C C . LYS B 1 302 ? -12.75 -35.688 -1.795 1 95.44 302 LYS B C 1
ATOM 6285 O O . LYS B 1 302 ? -13.211 -35.156 -0.79 1 95.44 302 LYS B O 1
ATOM 6290 N N . GLY B 1 303 ? -13.328 -35.688 -2.988 1 95 303 GLY B N 1
ATOM 6291 C CA . GLY B 1 303 ? -14.648 -35.094 -3.166 1 95 303 GLY B CA 1
ATOM 6292 C C . GLY B 1 303 ? -14.617 -33.594 -3.207 1 95 303 GLY B C 1
ATOM 6293 O O . GLY B 1 303 ? -15.648 -32.938 -3.041 1 95 303 GLY B O 1
ATOM 6294 N N . LEU B 1 304 ? -13.445 -33.031 -3.338 1 95.06 304 LEU B N 1
ATOM 6295 C CA . LEU B 1 304 ? -13.273 -31.578 -3.289 1 95.06 304 LEU B CA 1
ATOM 6296 C C . LEU B 1 304 ? -13.031 -31.016 -4.688 1 95.06 304 LEU B C 1
ATOM 6298 O O . LEU B 1 304 ? -12.664 -31.75 -5.602 1 95.06 304 LEU B O 1
ATOM 6302 N N . ILE B 1 305 ? -13.32 -29.719 -4.863 1 95.06 305 ILE B N 1
ATOM 6303 C CA . ILE B 1 305 ? -13.031 -28.969 -6.078 1 95.06 305 ILE B CA 1
ATOM 6304 C C . ILE B 1 305 ? -12.281 -27.688 -5.73 1 95.06 305 ILE B C 1
ATOM 6306 O O . ILE B 1 305 ? -12.141 -27.344 -4.551 1 95.06 305 ILE B O 1
ATOM 6310 N N . GLN B 1 306 ? -11.812 -27.016 -6.723 1 93.75 306 GLN B N 1
ATOM 6311 C CA . GLN B 1 306 ? -11.234 -25.688 -6.586 1 93.75 306 GLN B CA 1
ATOM 6312 C C . GLN B 1 306 ? -9.898 -25.734 -5.844 1 93.75 306 GLN B C 1
ATOM 6314 O O . GLN B 1 306 ? -9.25 -26.781 -5.793 1 93.75 306 GLN B O 1
ATOM 6319 N N . LYS B 1 307 ? -9.438 -24.641 -5.531 1 93.5 307 LYS B N 1
ATOM 6320 C CA . LYS B 1 307 ? -8.219 -24.359 -4.777 1 93.5 307 LYS B CA 1
ATOM 6321 C C . LYS B 1 307 ? -8.523 -24.109 -3.303 1 93.5 307 LYS B C 1
ATOM 6323 O O . LYS B 1 307 ? -9.422 -24.734 -2.742 1 93.5 307 LYS B O 1
ATOM 6328 N N . ARG B 1 308 ? -7.754 -23.469 -2.566 1 91.25 308 ARG B N 1
ATOM 6329 C CA . ARG B 1 308 ? -7.926 -23.078 -1.173 1 91.25 308 ARG B CA 1
ATOM 6330 C C . ARG B 1 308 ? -7.73 -24.266 -0.237 1 91.25 308 ARG B C 1
ATOM 6332 O O . ARG B 1 308 ? -8.125 -24.203 0.931 1 91.25 308 ARG B O 1
ATOM 6339 N N . SER B 1 309 ? -7.293 -25.438 -0.718 1 92.88 309 SER B N 1
ATOM 6340 C CA . SER B 1 309 ? -6.961 -26.562 0.137 1 92.88 309 SER B CA 1
ATOM 6341 C C . SER B 1 309 ? -5.457 -26.797 0.191 1 92.88 309 SER B C 1
ATOM 6343 O O . SER B 1 309 ? -4.723 -26.375 -0.704 1 92.88 309 SER B O 1
ATOM 6345 N N . LEU B 1 310 ? -5.02 -27.453 1.257 1 95.81 310 LEU B N 1
ATOM 6346 C CA . LEU B 1 310 ? -3.598 -27.688 1.476 1 95.81 310 LEU B CA 1
ATOM 6347 C C . LEU B 1 310 ? -3.188 -29.062 0.974 1 95.81 310 LEU B C 1
ATOM 6349 O O . LEU B 1 310 ? -2.072 -29.516 1.236 1 95.81 310 LEU B O 1
ATOM 6353 N N . TYR B 1 311 ? -4.055 -29.703 0.216 1 97.44 311 TYR B N 1
ATOM 6354 C CA . TYR B 1 311 ? -3.777 -31.031 -0.343 1 97.44 311 TYR B CA 1
ATOM 6355 C C . TYR B 1 311 ? -2.969 -30.906 -1.631 1 97.44 311 TYR B C 1
ATOM 6357 O O . TYR B 1 311 ? -2.904 -29.844 -2.238 1 97.44 311 TYR B O 1
ATOM 6365 N N . GLU B 1 312 ? -2.387 -32 -2.053 1 98 312 GLU B N 1
ATOM 6366 C CA . GLU B 1 312 ? -1.413 -32.031 -3.139 1 98 312 GLU B CA 1
ATOM 6367 C C . GLU B 1 312 ? -1.99 -31.438 -4.418 1 98 312 GLU B C 1
ATOM 6369 O O . GLU B 1 312 ? -1.35 -30.609 -5.062 1 98 312 GLU B O 1
ATOM 6374 N N . TRP B 1 313 ? -3.209 -31.75 -4.805 1 98 313 TRP B N 1
ATOM 6375 C CA . TRP B 1 313 ? -3.779 -31.312 -6.078 1 98 313 TRP B CA 1
ATOM 6376 C C . TRP B 1 313 ? -3.984 -29.797 -6.102 1 98 313 TRP B C 1
ATOM 6378 O O . TRP B 1 313 ? -3.926 -29.172 -7.164 1 98 313 TRP B O 1
ATOM 6388 N N . SER B 1 314 ? -4.219 -29.234 -4.926 1 97.81 314 SER B N 1
ATOM 6389 C CA . SER B 1 314 ? -4.406 -27.797 -4.777 1 97.81 314 SER B CA 1
ATOM 6390 C C . SER B 1 314 ? -3.074 -27.094 -4.562 1 97.81 314 SER B C 1
ATOM 6392 O O . SER B 1 314 ? -2.887 -25.953 -5.02 1 97.81 314 SER B O 1
ATOM 6394 N N . ALA B 1 315 ? -2.109 -27.766 -3.986 1 98.56 315 ALA B N 1
ATOM 6395 C CA . ALA B 1 315 ? -0.921 -27.094 -3.479 1 98.56 315 ALA B CA 1
ATOM 6396 C C . ALA B 1 315 ? 0.282 -27.344 -4.383 1 98.56 315 ALA B C 1
ATOM 6398 O O . ALA B 1 315 ? 1.205 -26.516 -4.438 1 98.56 315 ALA B O 1
ATOM 6399 N N . ARG B 1 316 ? 0.374 -28.5 -5.035 1 98.44 316 ARG B N 1
ATOM 6400 C CA . ARG B 1 316 ? 1.499 -28.797 -5.918 1 98.44 316 ARG B CA 1
ATOM 6401 C C . ARG B 1 316 ? 1.317 -28.125 -7.273 1 98.44 316 ARG B C 1
ATOM 6403 O O . ARG B 1 316 ? 0.199 -28.031 -7.785 1 98.44 316 ARG B O 1
ATOM 6410 N N . ILE B 1 317 ? 2.408 -27.641 -7.82 1 98.88 317 ILE B N 1
ATOM 6411 C CA . ILE B 1 317 ? 2.361 -26.922 -9.102 1 98.88 317 ILE B CA 1
ATOM 6412 C C . ILE B 1 317 ? 3.475 -27.438 -10.008 1 98.88 317 ILE B C 1
ATOM 6414 O O . ILE B 1 317 ? 4.434 -28.062 -9.547 1 98.88 317 ILE B O 1
ATOM 6418 N N . PRO B 1 318 ? 3.324 -27.25 -11.32 1 98.88 318 PRO B N 1
ATOM 6419 C CA . PRO B 1 318 ? 4.484 -27.453 -12.195 1 98.88 318 PRO B CA 1
ATOM 6420 C C . PRO B 1 318 ? 5.531 -26.359 -12.055 1 98.88 318 PRO B C 1
ATOM 6422 O O . PRO B 1 318 ? 5.18 -25.188 -11.836 1 98.88 318 PRO B O 1
ATOM 6425 N N . LEU B 1 319 ? 6.727 -26.688 -12.117 1 98.94 319 LEU B N 1
ATOM 6426 C CA . LEU B 1 319 ? 7.844 -25.75 -12.203 1 98.94 319 LEU B CA 1
ATOM 6427 C C . LEU B 1 319 ? 8.961 -26.312 -13.078 1 98.94 319 LEU B C 1
ATOM 6429 O O . LEU B 1 319 ? 9.656 -27.234 -12.672 1 98.94 319 LEU B O 1
ATOM 6433 N N . ILE B 1 320 ? 9.039 -25.812 -14.273 1 98.88 320 ILE B N 1
ATOM 6434 C CA . ILE B 1 320 ? 9.984 -26.219 -15.305 1 98.88 320 ILE B CA 1
ATOM 6435 C C . ILE B 1 320 ? 10.859 -25.031 -15.703 1 98.88 320 ILE B C 1
ATOM 6437 O O . ILE B 1 320 ? 10.344 -23.984 -16.078 1 98.88 320 ILE B O 1
ATOM 6441 N N . VAL B 1 321 ? 12.18 -25.172 -15.578 1 98.88 321 VAL B N 1
ATOM 6442 C CA . VAL B 1 321 ? 13.094 -24.094 -15.93 1 98.88 321 VAL B CA 1
ATOM 6443 C C . VAL B 1 321 ? 14.07 -24.578 -17 1 98.88 321 VAL B C 1
ATOM 6445 O O . VAL B 1 321 ? 14.953 -25.391 -16.734 1 98.88 321 VAL B O 1
ATOM 6448 N N . ALA B 1 322 ? 13.93 -24.062 -18.219 1 98.31 322 ALA B N 1
ATOM 6449 C CA . ALA B 1 322 ? 14.805 -24.391 -19.328 1 98.31 322 ALA B CA 1
ATOM 6450 C C . ALA B 1 322 ? 15.906 -23.344 -19.5 1 98.31 322 ALA B C 1
ATOM 6452 O O . ALA B 1 322 ? 15.633 -22.203 -19.891 1 98.31 322 ALA B O 1
ATOM 6453 N N . MET B 1 323 ? 17.078 -23.75 -19.219 1 95.75 323 MET B N 1
ATOM 6454 C CA . MET B 1 323 ? 18.25 -22.906 -19.469 1 95.75 323 MET B CA 1
ATOM 6455 C C . MET B 1 323 ? 18.75 -23.078 -20.891 1 95.75 323 MET B C 1
ATOM 6457 O O . MET B 1 323 ? 18.578 -24.141 -21.5 1 95.75 323 MET B O 1
ATOM 6461 N N . PRO B 1 324 ? 19.391 -21.984 -21.422 1 92.44 324 PRO B N 1
ATOM 6462 C CA . PRO B 1 324 ? 20.016 -22.172 -22.734 1 92.44 324 PRO B CA 1
ATOM 6463 C C . PRO B 1 324 ? 21.016 -23.328 -22.75 1 92.44 324 PRO B C 1
ATOM 6465 O O . PRO B 1 324 ? 21.891 -23.406 -21.891 1 92.44 324 PRO B O 1
ATOM 6468 N N . GLY B 1 325 ? 20.766 -24.188 -23.703 1 89.75 325 GLY B N 1
ATOM 6469 C CA . GLY B 1 325 ? 21.672 -25.312 -23.875 1 89.75 325 GLY B CA 1
ATOM 6470 C C . GLY B 1 325 ? 21.5 -26.375 -22.812 1 89.75 325 GLY B C 1
ATOM 6471 O O . GLY B 1 325 ? 22.344 -27.266 -22.672 1 89.75 325 GLY B O 1
ATOM 6472 N N . GLY B 1 326 ? 20.438 -26.344 -22.141 1 91.88 326 GLY B N 1
ATOM 6473 C CA . GLY B 1 326 ? 20.219 -27.281 -21.047 1 91.88 326 GLY B CA 1
ATOM 6474 C C . GLY B 1 326 ? 19.75 -28.641 -21.516 1 91.88 326 GLY B C 1
ATOM 6475 O O . GLY B 1 326 ? 19.406 -28.812 -22.688 1 91.88 326 GLY B O 1
ATOM 6476 N N . THR B 1 327 ? 19.812 -29.609 -20.578 1 94.19 327 THR B N 1
ATOM 6477 C CA . THR B 1 327 ? 19.297 -30.953 -20.766 1 94.19 327 THR B CA 1
ATOM 6478 C C . THR B 1 327 ? 18.312 -31.312 -19.656 1 94.19 327 THR B C 1
ATOM 6480 O O . THR B 1 327 ? 18.25 -30.641 -18.625 1 94.19 327 THR B O 1
ATOM 6483 N N . ARG B 1 328 ? 17.578 -32.344 -19.969 1 96.69 328 ARG B N 1
ATOM 6484 C CA . ARG B 1 328 ? 16.562 -32.75 -19 1 96.69 328 ARG B CA 1
ATOM 6485 C C . ARG B 1 328 ? 17.203 -33.188 -17.688 1 96.69 328 ARG B C 1
ATOM 6487 O O . ARG B 1 328 ? 18.156 -34 -17.703 1 96.69 328 ARG B O 1
ATOM 6494 N N . ARG B 1 329 ? 16.719 -32.656 -16.594 1 97.19 329 ARG B N 1
ATOM 6495 C CA . ARG B 1 329 ? 17.047 -33.094 -15.242 1 97.19 329 ARG B CA 1
ATOM 6496 C C . ARG B 1 329 ? 15.852 -32.938 -14.312 1 97.19 329 ARG B C 1
ATOM 6498 O O . ARG B 1 329 ? 15.148 -31.938 -14.359 1 97.19 329 ARG B O 1
ATOM 6505 N N . ASP B 1 330 ? 15.648 -34 -13.578 1 97.56 330 ASP B N 1
ATOM 6506 C CA . ASP B 1 330 ? 14.57 -33.969 -12.602 1 97.56 330 ASP B CA 1
ATOM 6507 C C . ASP B 1 330 ? 15.117 -33.719 -11.195 1 97.56 330 ASP B C 1
ATOM 6509 O O . ASP B 1 330 ? 16.109 -34.312 -10.789 1 97.56 330 ASP B O 1
ATOM 6513 N N . VAL B 1 331 ? 14.602 -32.75 -10.484 1 98.12 331 VAL B N 1
ATOM 6514 C CA . VAL B 1 331 ? 14.93 -32.469 -9.094 1 98.12 331 VAL B CA 1
ATOM 6515 C C . VAL B 1 331 ? 13.727 -32.781 -8.203 1 98.12 331 VAL B C 1
ATOM 6517 O O . VAL B 1 331 ? 12.695 -32.094 -8.297 1 98.12 331 VAL B O 1
ATOM 6520 N N . ALA B 1 332 ? 13.883 -33.688 -7.305 1 97.25 332 ALA B N 1
ATOM 6521 C CA . ALA B 1 332 ? 12.766 -34.156 -6.496 1 97.25 332 ALA B CA 1
ATOM 6522 C C . ALA B 1 332 ? 12.703 -33.438 -5.156 1 97.25 332 ALA B C 1
ATOM 6524 O O . ALA B 1 332 ? 11.711 -33.531 -4.43 1 97.25 332 ALA B O 1
ATOM 6525 N N . THR B 1 333 ? 13.789 -32.719 -4.789 1 98 333 THR B N 1
ATOM 6526 C CA . THR B 1 333 ? 13.781 -31.938 -3.551 1 98 333 THR B CA 1
ATOM 6527 C C . THR B 1 333 ? 12.648 -30.906 -3.564 1 98 333 THR B C 1
ATOM 6529 O O . THR B 1 333 ? 12.508 -30.156 -4.523 1 98 333 THR B O 1
ATOM 6532 N N . PRO B 1 334 ? 11.82 -30.891 -2.492 1 98.5 334 PRO B N 1
ATOM 6533 C CA . PRO B 1 334 ? 10.719 -29.922 -2.469 1 98.5 334 PRO B CA 1
ATOM 6534 C C . PRO B 1 334 ? 11.203 -28.469 -2.568 1 98.5 334 PRO B C 1
ATOM 6536 O O . PRO B 1 334 ? 12.195 -28.109 -1.931 1 98.5 334 PRO B O 1
ATOM 6539 N N . VAL B 1 335 ? 10.547 -27.734 -3.432 1 98.81 335 VAL B N 1
ATOM 6540 C CA . VAL B 1 335 ? 10.828 -26.297 -3.584 1 98.81 335 VAL B CA 1
ATOM 6541 C C . VAL B 1 335 ? 9.516 -25.516 -3.564 1 98.81 335 VAL B C 1
ATOM 6543 O O . VAL B 1 335 ? 8.43 -26.109 -3.516 1 98.81 335 VAL B O 1
ATOM 6546 N N . SER B 1 336 ? 9.625 -24.219 -3.436 1 98.81 336 SER B N 1
ATOM 6547 C CA . SER B 1 336 ? 8.469 -23.328 -3.395 1 98.81 336 SER B CA 1
ATOM 6548 C C . SER B 1 336 ? 8.477 -22.359 -4.57 1 98.81 336 SER B C 1
ATOM 6550 O O . SER B 1 336 ? 9.539 -21.953 -5.043 1 98.81 336 SER B O 1
ATOM 6552 N N . LEU B 1 337 ? 7.262 -22.047 -5.078 1 98.81 337 LEU B N 1
ATOM 6553 C CA . LEU B 1 337 ? 7.125 -20.969 -6.043 1 98.81 337 LEU B CA 1
ATOM 6554 C C . LEU B 1 337 ? 7.82 -19.703 -5.547 1 98.81 337 LEU B C 1
ATOM 6556 O O . LEU B 1 337 ? 8.352 -18.922 -6.344 1 98.81 337 LEU B O 1
ATOM 6560 N N . MET B 1 338 ? 7.883 -19.516 -4.27 1 98.19 338 MET B N 1
ATOM 6561 C CA . MET B 1 338 ? 8.453 -18.328 -3.637 1 98.19 338 MET B CA 1
ATOM 6562 C C . MET B 1 338 ? 9.977 -18.312 -3.781 1 98.19 338 MET B C 1
ATOM 6564 O O . MET B 1 338 ? 10.617 -17.312 -3.5 1 98.19 338 MET B O 1
ATOM 6568 N N . ASP B 1 339 ? 10.617 -19.375 -4.246 1 98.75 339 ASP B N 1
ATOM 6569 C CA . ASP B 1 339 ? 12.055 -19.469 -4.457 1 98.75 339 ASP B CA 1
ATOM 6570 C C . ASP B 1 339 ? 12.477 -18.719 -5.723 1 98.75 339 ASP B C 1
ATOM 6572 O O . ASP B 1 339 ? 13.648 -18.391 -5.891 1 98.75 339 ASP B O 1
ATOM 6576 N N . LEU B 1 340 ? 11.531 -18.422 -6.613 1 98.81 340 LEU B N 1
ATOM 6577 C CA . LEU B 1 340 ? 11.852 -17.859 -7.918 1 98.81 340 LEU B CA 1
ATOM 6578 C C . LEU B 1 340 ? 12.391 -16.438 -7.777 1 98.81 340 LEU B C 1
ATOM 6580 O O . LEU B 1 340 ? 13.383 -16.078 -8.414 1 98.81 340 LEU B O 1
ATOM 6584 N N . PRO B 1 341 ? 11.82 -15.617 -6.891 1 98.75 341 PRO B N 1
ATOM 6585 C CA . PRO B 1 341 ? 12.359 -14.258 -6.785 1 98.75 341 PRO B CA 1
ATOM 6586 C C . PRO B 1 341 ? 13.828 -14.242 -6.367 1 98.75 341 PRO B C 1
ATOM 6588 O O . PRO B 1 341 ? 14.633 -13.5 -6.949 1 98.75 341 PRO B O 1
ATOM 6591 N N . ALA B 1 342 ? 14.148 -15.031 -5.379 1 98.56 342 ALA B N 1
ATOM 6592 C CA . ALA B 1 342 ? 15.547 -15.117 -4.969 1 98.56 342 ALA B CA 1
ATOM 6593 C C . ALA B 1 342 ? 16.422 -15.641 -6.105 1 98.56 342 ALA B C 1
ATOM 6595 O O . ALA B 1 342 ? 17.562 -15.195 -6.281 1 98.56 342 ALA B O 1
ATOM 6596 N N . THR B 1 343 ? 15.945 -16.594 -6.844 1 98.69 343 THR B N 1
ATOM 6597 C CA . THR B 1 343 ? 16.656 -17.156 -7.98 1 98.69 343 THR B CA 1
ATOM 6598 C C . THR B 1 343 ? 16.922 -16.094 -9.047 1 98.69 343 THR B C 1
ATOM 6600 O O . THR B 1 343 ? 18.031 -15.969 -9.547 1 98.69 343 THR B O 1
ATOM 6603 N N . LEU B 1 344 ? 15.867 -15.312 -9.383 1 98.69 344 LEU B N 1
ATOM 6604 C CA . LEU B 1 344 ? 15.961 -14.297 -10.414 1 98.69 344 LEU B CA 1
ATOM 6605 C C . LEU B 1 344 ? 16.891 -13.164 -9.992 1 98.69 344 LEU B C 1
ATOM 6607 O O . LEU B 1 344 ? 17.672 -12.664 -10.797 1 98.69 344 LEU B O 1
ATOM 6611 N N . ALA B 1 345 ? 16.812 -12.75 -8.742 1 98.38 345 ALA B N 1
ATOM 6612 C CA . ALA B 1 345 ? 17.719 -11.727 -8.234 1 98.38 345 ALA B CA 1
ATOM 6613 C C . ALA B 1 345 ? 19.172 -12.219 -8.289 1 98.38 345 ALA B C 1
ATOM 6615 O O . ALA B 1 345 ? 20.062 -11.461 -8.656 1 98.38 345 ALA B O 1
ATOM 6616 N N . ASP B 1 346 ? 19.359 -13.484 -7.902 1 98 346 ASP B N 1
ATOM 6617 C CA . ASP B 1 346 ? 20.672 -14.109 -7.953 1 98 346 ASP B CA 1
ATOM 6618 C C . ASP B 1 346 ? 21.203 -14.156 -9.383 1 98 346 ASP B C 1
ATOM 6620 O O . ASP B 1 346 ? 22.359 -13.805 -9.641 1 98 346 ASP B O 1
ATOM 6624 N N . LEU B 1 347 ? 20.406 -14.547 -10.266 1 97.06 347 LEU B N 1
ATOM 6625 C CA . LEU B 1 347 ? 20.766 -14.602 -11.68 1 97.06 347 LEU B CA 1
ATOM 6626 C C . LEU B 1 347 ? 21.203 -13.234 -12.188 1 97.06 347 LEU B C 1
ATOM 6628 O O . LEU B 1 347 ? 22.141 -13.133 -12.984 1 97.06 347 LEU B O 1
ATOM 6632 N N . ALA B 1 348 ? 20.531 -12.211 -11.727 1 97.06 348 ALA B N 1
ATOM 6633 C CA . ALA B 1 348 ? 20.812 -10.844 -12.172 1 97.06 348 ALA B CA 1
ATOM 6634 C C . ALA B 1 348 ? 21.891 -10.203 -11.32 1 97.06 348 ALA B C 1
ATOM 6636 O O . ALA B 1 348 ? 22.188 -9.016 -11.477 1 97.06 348 ALA B O 1
ATOM 6637 N N . GLU B 1 349 ? 22.422 -10.898 -10.352 1 96.75 349 GLU B N 1
ATOM 6638 C CA . GLU B 1 349 ? 23.5 -10.453 -9.484 1 96.75 349 GLU B CA 1
ATOM 6639 C C . GLU B 1 349 ? 23.094 -9.203 -8.695 1 96.75 349 GLU B C 1
ATOM 6641 O O . GLU B 1 349 ? 23.891 -8.258 -8.57 1 96.75 349 GLU B O 1
ATOM 6646 N N . GLN B 1 350 ? 21.875 -9.234 -8.273 1 97.56 350 GLN B N 1
ATOM 6647 C CA . GLN B 1 350 ? 21.375 -8.117 -7.48 1 97.56 350 GLN B CA 1
ATOM 6648 C C . GLN B 1 350 ? 21.469 -8.414 -5.988 1 97.56 350 GLN B C 1
ATOM 6650 O O . GLN B 1 350 ? 21.219 -9.539 -5.555 1 97.56 350 GLN B O 1
ATOM 6655 N N . GLU B 1 351 ? 21.891 -7.383 -5.223 1 97.19 351 GLU B N 1
ATOM 6656 C CA . GLU B 1 351 ? 21.844 -7.477 -3.768 1 97.19 351 GLU B CA 1
ATOM 6657 C C . GLU B 1 351 ? 20.453 -7.207 -3.234 1 97.19 351 GLU B C 1
ATOM 6659 O O . GLU B 1 351 ? 19.812 -6.211 -3.605 1 97.19 351 GLU B O 1
ATOM 6664 N N . LEU B 1 352 ? 20.016 -8.117 -2.385 1 97.88 352 LEU B N 1
ATOM 6665 C CA . LEU B 1 352 ? 18.672 -7.988 -1.844 1 97.88 352 LEU B CA 1
ATOM 6666 C C . LEU B 1 352 ? 18.625 -6.957 -0.724 1 97.88 352 LEU B C 1
ATOM 6668 O O . LEU B 1 352 ? 19.5 -6.945 0.15 1 97.88 352 LEU B O 1
ATOM 6672 N N . ALA B 1 353 ? 17.625 -6.098 -0.74 1 96.44 353 ALA B N 1
ATOM 6673 C CA . ALA B 1 353 ? 17.453 -5.07 0.284 1 96.44 353 ALA B CA 1
ATOM 6674 C C . ALA B 1 353 ? 16.922 -5.672 1.585 1 96.44 353 ALA B C 1
ATOM 6676 O O . ALA B 1 353 ? 17.016 -5.051 2.646 1 96.44 353 ALA B O 1
ATOM 6677 N N . ARG B 1 354 ? 16.312 -6.742 1.524 1 95.38 354 ARG B N 1
ATOM 6678 C CA . ARG B 1 354 ? 15.867 -7.559 2.652 1 95.38 354 ARG B CA 1
ATOM 6679 C C . ARG B 1 354 ? 15.977 -9.047 2.33 1 95.38 354 ARG B C 1
ATOM 6681 O O . ARG B 1 354 ? 15.867 -9.445 1.168 1 95.38 354 ARG B O 1
ATOM 6688 N N . PRO B 1 355 ? 16.188 -9.789 3.391 1 95.62 355 PRO B N 1
ATOM 6689 C CA . PRO B 1 355 ? 16.188 -11.234 3.121 1 95.62 355 PRO B CA 1
ATOM 6690 C C . PRO B 1 355 ? 14.859 -11.734 2.58 1 95.62 355 PRO B C 1
ATOM 6692 O O . PRO B 1 355 ? 13.797 -11.32 3.061 1 95.62 355 PRO B O 1
ATOM 6695 N N . MET B 1 356 ? 14.898 -12.523 1.526 1 97.44 356 MET B N 1
ATOM 6696 C CA . MET B 1 356 ? 13.719 -13.242 1.05 1 97.44 356 MET B CA 1
ATOM 6697 C C . MET B 1 356 ? 13.539 -14.555 1.798 1 97.44 356 MET B C 1
ATOM 6699 O O . MET B 1 356 ? 14.484 -15.07 2.389 1 97.44 356 MET B O 1
ATOM 6703 N N . GLU B 1 357 ? 12.359 -14.992 1.884 1 97.56 357 GLU B N 1
ATOM 6704 C CA . GLU B 1 357 ? 12.055 -16.203 2.623 1 97.56 357 GLU B CA 1
ATOM 6705 C C . GLU B 1 357 ? 12.141 -17.438 1.723 1 97.56 357 GLU B C 1
ATOM 6707 O O . GLU B 1 357 ? 12.203 -18.562 2.211 1 97.56 357 GLU B O 1
ATOM 6712 N N . GLY B 1 358 ? 12.195 -17.25 0.362 1 97.31 358 GLY B N 1
ATOM 6713 C CA . GLY B 1 358 ? 12.602 -18.281 -0.583 1 97.31 358 GLY B CA 1
ATOM 6714 C C . GLY B 1 358 ? 14.102 -18.359 -0.771 1 97.31 358 GLY B C 1
ATOM 6715 O O . GLY B 1 358 ? 14.836 -17.453 -0.381 1 97.31 358 GLY B O 1
ATOM 6716 N N . ARG B 1 359 ? 14.578 -19.438 -1.325 1 97.44 359 ARG B N 1
ATOM 6717 C CA . ARG B 1 359 ? 16 -19.609 -1.605 1 97.44 359 ARG B CA 1
ATOM 6718 C C . ARG B 1 359 ? 16.266 -19.625 -3.107 1 97.44 359 ARG B C 1
ATOM 6720 O O . ARG B 1 359 ? 15.375 -19.953 -3.896 1 97.44 359 ARG B O 1
ATOM 6727 N N . SER B 1 360 ? 17.484 -19.297 -3.461 1 98.38 360 SER B N 1
ATOM 6728 C CA . SER B 1 360 ? 17.859 -19.359 -4.871 1 98.38 360 SER B CA 1
ATOM 6729 C C . SER B 1 360 ? 17.969 -20.812 -5.344 1 98.38 360 SER B C 1
ATOM 6731 O O . SER B 1 360 ? 18.594 -21.641 -4.688 1 98.38 360 SER B O 1
ATOM 6733 N N . LEU B 1 361 ? 17.406 -21.078 -6.484 1 98.5 361 LEU B N 1
ATOM 6734 C CA . LEU B 1 361 ? 17.453 -22.406 -7.082 1 98.5 361 LEU B CA 1
ATOM 6735 C C . LEU B 1 361 ? 18.594 -22.516 -8.078 1 98.5 361 LEU B C 1
ATOM 6737 O O . LEU B 1 361 ? 18.766 -23.531 -8.75 1 98.5 361 LEU B O 1
ATOM 6741 N N . LEU B 1 362 ? 19.406 -21.453 -8.203 1 97.06 362 LEU B N 1
ATOM 6742 C CA . LEU B 1 362 ? 20.484 -21.422 -9.195 1 97.06 362 LEU B CA 1
ATOM 6743 C C . LEU B 1 362 ? 21.438 -22.594 -9.008 1 97.06 362 LEU B C 1
ATOM 6745 O O . LEU B 1 362 ? 21.891 -23.188 -9.984 1 97.06 362 LEU B O 1
ATOM 6749 N N . PRO B 1 363 ? 21.75 -22.984 -7.746 1 96.62 363 PRO B N 1
ATOM 6750 C CA . PRO B 1 363 ? 22.609 -24.172 -7.59 1 96.62 363 PRO B CA 1
ATOM 6751 C C . PRO B 1 363 ? 22.016 -25.422 -8.258 1 96.62 363 PRO B C 1
ATOM 6753 O O . PRO B 1 363 ? 22.734 -26.156 -8.938 1 96.62 363 PRO B O 1
ATOM 6756 N N . ALA B 1 364 ? 20.75 -25.609 -8.086 1 96.88 364 ALA B N 1
ATOM 6757 C CA . ALA B 1 364 ? 20.109 -26.75 -8.703 1 96.88 364 ALA B CA 1
ATOM 6758 C C . ALA B 1 364 ? 20.109 -26.641 -10.227 1 96.88 364 ALA B C 1
ATOM 6760 O O . ALA B 1 364 ? 20.281 -27.641 -10.938 1 96.88 364 ALA B O 1
ATOM 6761 N N . LEU B 1 365 ? 19.891 -25.438 -10.742 1 96.88 365 LEU B N 1
ATOM 6762 C CA . LEU B 1 365 ? 19.875 -25.203 -12.18 1 96.88 365 LEU B CA 1
ATOM 6763 C C . LEU B 1 365 ? 21.25 -25.469 -12.797 1 96.88 365 LEU B C 1
ATOM 6765 O O . LEU B 1 365 ? 21.344 -25.797 -13.977 1 96.88 365 LEU B O 1
ATOM 6769 N N . SER B 1 366 ? 22.281 -25.375 -11.969 1 94.06 366 SER B N 1
ATOM 6770 C CA . SER B 1 366 ? 23.641 -25.625 -12.438 1 94.06 366 SER B CA 1
ATOM 6771 C C . SER B 1 366 ? 24.078 -27.062 -12.148 1 94.06 366 SER B C 1
ATOM 6773 O O . SER B 1 366 ? 25.234 -27.406 -12.336 1 94.06 366 SER B O 1
ATOM 6775 N N . GLY B 1 367 ? 23.203 -27.828 -11.594 1 94.88 367 GLY B N 1
ATOM 6776 C CA . GLY B 1 367 ? 23.484 -29.25 -11.445 1 94.88 367 GLY B CA 1
ATOM 6777 C C . GLY B 1 367 ? 23.859 -29.641 -10.023 1 94.88 367 GLY B C 1
ATOM 6778 O O . GLY B 1 367 ? 24.172 -30.797 -9.758 1 94.88 367 GLY B O 1
ATOM 6779 N N . GLN B 1 368 ? 23.781 -28.719 -9.133 1 95.88 368 GLN B N 1
ATOM 6780 C CA . GLN B 1 368 ? 24.109 -29 -7.738 1 95.88 368 GLN B CA 1
ATOM 6781 C C . GLN B 1 368 ? 22.875 -29.484 -6.969 1 95.88 368 GLN B C 1
ATOM 6783 O O . GLN B 1 368 ? 21.75 -29.156 -7.332 1 95.88 368 GLN B O 1
ATOM 6788 N N . ALA B 1 369 ? 23.156 -30.297 -5.93 1 95.62 369 ALA B N 1
ATOM 6789 C CA . ALA B 1 369 ? 22.062 -30.75 -5.074 1 95.62 369 ALA B CA 1
ATOM 6790 C C . ALA B 1 369 ? 21.531 -29.625 -4.215 1 95.62 369 ALA B C 1
ATOM 6792 O O . ALA B 1 369 ? 22.281 -28.766 -3.744 1 95.62 369 ALA B O 1
ATOM 6793 N N . LEU B 1 370 ? 20.219 -29.672 -4.012 1 95.62 370 LEU B N 1
ATOM 6794 C CA . LEU B 1 370 ? 19.594 -28.703 -3.115 1 95.62 370 LEU B CA 1
ATOM 679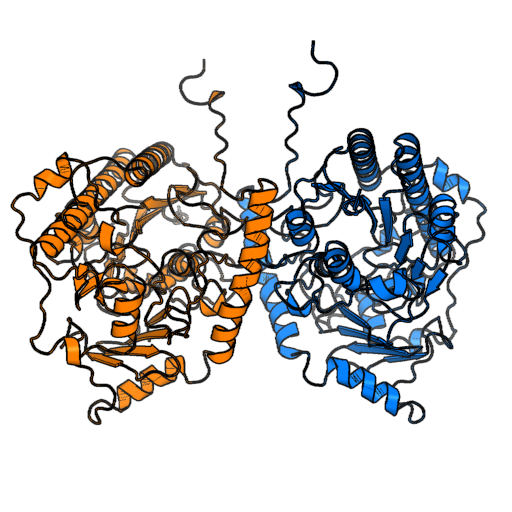5 C C . LEU B 1 370 ? 19.5 -29.266 -1.696 1 95.62 370 LEU B C 1
ATOM 6797 O O . LEU B 1 370 ? 19.219 -30.453 -1.504 1 95.62 370 LEU B O 1
ATOM 6801 N N . GLU B 1 371 ? 19.781 -28.375 -0.772 1 94.88 371 GLU B N 1
ATOM 6802 C CA . GLU B 1 371 ? 19.531 -28.75 0.617 1 94.88 371 GLU B CA 1
ATOM 6803 C C . GLU B 1 371 ? 18.047 -28.969 0.872 1 94.88 371 GLU B C 1
ATOM 6805 O O . GLU B 1 371 ? 17.203 -28.234 0.351 1 94.88 371 GLU B O 1
ATOM 6810 N N . GLU B 1 372 ? 17.781 -30.016 1.654 1 96.25 372 GLU B N 1
ATOM 6811 C CA . GLU B 1 372 ? 16.391 -30.25 2.039 1 96.25 372 GLU B CA 1
ATOM 6812 C C . GLU B 1 372 ? 15.977 -29.328 3.189 1 96.25 372 GLU B C 1
ATOM 6814 O O . GLU B 1 372 ? 16.516 -29.438 4.293 1 96.25 372 GLU B O 1
ATOM 6819 N N . VAL B 1 373 ? 15.094 -28.438 2.939 1 96.69 373 VAL B N 1
ATOM 6820 C CA . VAL B 1 373 ? 14.555 -27.531 3.945 1 96.69 373 VAL B CA 1
ATOM 6821 C C . VAL B 1 373 ? 13.023 -27.562 3.893 1 96.69 373 VAL B C 1
ATOM 6823 O O . VAL B 1 373 ? 12.438 -27.922 2.871 1 96.69 373 VAL B O 1
ATOM 6826 N N . PRO B 1 374 ? 12.375 -27.219 5.004 1 98.06 374 PRO B N 1
ATOM 6827 C CA . PRO B 1 374 ? 10.906 -27.188 4.973 1 98.06 374 PRO B CA 1
ATOM 6828 C C . PRO B 1 374 ? 10.367 -26.156 3.977 1 98.06 374 PRO B C 1
ATOM 6830 O O . PRO B 1 374 ? 10.852 -25.031 3.916 1 98.06 374 PRO B O 1
ATOM 6833 N N . VAL B 1 375 ? 9.422 -26.625 3.158 1 98.31 375 VAL B N 1
ATOM 6834 C CA . VAL B 1 375 ? 8.648 -25.75 2.285 1 98.31 375 VAL B CA 1
ATOM 6835 C C . VAL B 1 375 ? 7.32 -25.391 2.953 1 98.31 375 VAL B C 1
ATOM 6837 O O . VAL B 1 375 ? 6.594 -26.281 3.414 1 98.31 375 VAL B O 1
ATOM 6840 N N . ILE B 1 376 ? 6.98 -24.109 3.031 1 98.69 376 ILE B N 1
ATOM 6841 C CA . ILE B 1 376 ? 5.809 -23.656 3.768 1 98.69 376 ILE B CA 1
ATOM 6842 C C . ILE B 1 376 ? 4.785 -23.078 2.797 1 98.69 376 ILE B C 1
ATOM 6844 O O . ILE B 1 376 ? 5.141 -22.344 1.868 1 98.69 376 ILE B O 1
ATOM 6848 N N . ALA B 1 377 ? 3.533 -23.422 2.939 1 98.5 377 ALA B N 1
ATOM 6849 C CA . ALA B 1 377 ? 2.395 -22.75 2.324 1 98.5 377 ALA B CA 1
ATOM 6850 C C . ALA B 1 377 ? 1.418 -22.234 3.383 1 98.5 377 ALA B C 1
ATOM 6852 O O . ALA B 1 377 ? 1.223 -22.891 4.414 1 98.5 377 ALA B O 1
ATOM 6853 N N . GLU B 1 378 ? 0.891 -21.047 3.145 1 97.75 378 GLU B N 1
ATOM 6854 C CA . GLU B 1 378 ? -0.044 -20.406 4.066 1 97.75 378 GLU B CA 1
ATOM 6855 C C . GLU B 1 378 ? -1.406 -20.188 3.416 1 97.75 378 GLU B C 1
ATOM 6857 O O . GLU B 1 378 ? -1.488 -19.844 2.236 1 97.75 378 GLU B O 1
ATOM 6862 N N . TYR B 1 379 ? -2.451 -20.391 4.125 1 95.31 379 TYR B N 1
ATOM 6863 C CA . TYR B 1 379 ? -3.818 -20.062 3.736 1 95.31 379 TYR B CA 1
ATOM 6864 C C . TYR B 1 379 ? -4.629 -19.594 4.938 1 95.31 379 TYR B C 1
ATOM 6866 O O . TYR B 1 379 ? -5.133 -20.406 5.711 1 95.31 379 TYR B O 1
ATOM 6874 N N . HIS B 1 380 ? -4.895 -18.219 5.039 1 92 380 HIS B N 1
ATOM 6875 C CA . HIS B 1 380 ? -5.414 -17.656 6.281 1 92 380 HIS B CA 1
ATOM 6876 C C . HIS B 1 380 ? -6.805 -17.062 6.082 1 92 380 HIS B C 1
ATOM 6878 O O . HIS B 1 380 ? -7.5 -16.75 7.055 1 92 380 HIS B O 1
ATOM 6884 N N . GLY B 1 381 ? -7.113 -16.891 4.816 1 82.44 381 GLY B N 1
ATOM 6885 C CA . GLY B 1 381 ? -8.344 -16.156 4.578 1 82.44 381 GLY B CA 1
ATOM 6886 C C . GLY B 1 381 ? -9.25 -16.812 3.559 1 82.44 381 GLY B C 1
ATOM 6887 O O . GLY B 1 381 ? -8.898 -17.859 2.996 1 82.44 381 GLY B O 1
ATOM 6888 N N . GLU B 1 382 ? -10.469 -16.234 3.42 1 80.25 382 GLU B N 1
ATOM 6889 C CA . GLU B 1 382 ? -11.5 -16.719 2.508 1 80.25 382 GLU B CA 1
ATOM 6890 C C . GLU B 1 382 ? -12.016 -18.094 2.932 1 80.25 382 GLU B C 1
ATOM 6892 O O . GLU B 1 382 ? -11.43 -19.125 2.582 1 80.25 382 GLU B O 1
ATOM 6897 N N . GLY B 1 383 ? -13.125 -18.125 3.559 1 74.12 383 GLY B N 1
ATOM 6898 C CA . GLY B 1 383 ? -13.648 -19.391 4.047 1 74.12 383 GLY B CA 1
ATOM 6899 C C . GLY B 1 383 ? -13.125 -19.75 5.422 1 74.12 383 GLY B C 1
ATOM 6900 O O . GLY B 1 383 ? -13.609 -19.25 6.434 1 74.12 383 GLY B O 1
ATOM 6901 N N . ILE B 1 384 ? -11.859 -20.422 5.371 1 66.5 384 ILE B N 1
ATOM 6902 C CA . ILE B 1 384 ? -11.258 -20.875 6.621 1 66.5 384 ILE B CA 1
ATOM 6903 C C . ILE B 1 384 ? -10.812 -19.672 7.445 1 66.5 384 ILE B C 1
ATOM 6905 O O . ILE B 1 384 ? -9.977 -18.875 6.996 1 66.5 384 ILE B O 1
ATOM 6909 N N . MET B 1 385 ? -11.453 -19.469 8.531 1 72 385 MET B N 1
ATOM 6910 C CA . MET B 1 385 ? -11.273 -18.297 9.383 1 72 385 MET B CA 1
ATOM 6911 C C . MET B 1 385 ? -10.133 -18.516 10.375 1 72 385 MET B C 1
ATOM 6913 O O . MET B 1 385 ? -10.203 -18.047 11.516 1 72 385 MET B O 1
ATOM 6917 N N . ARG B 1 386 ? -9.195 -19.469 9.969 1 87 386 ARG B N 1
ATOM 6918 C CA . ARG B 1 386 ? -8.086 -19.766 10.859 1 87 386 ARG B CA 1
ATOM 6919 C C . ARG B 1 386 ? -6.77 -19.844 10.094 1 87 386 ARG B C 1
ATOM 6921 O O . ARG B 1 386 ? -6.727 -20.359 8.969 1 87 386 ARG B O 1
ATOM 6928 N N . PRO B 1 387 ? -5.73 -19.328 10.836 1 94.06 387 PRO B N 1
ATOM 6929 C CA . PRO B 1 387 ? -4.426 -19.516 10.203 1 94.06 387 PRO B CA 1
ATOM 6930 C C . PRO B 1 387 ? -4.117 -20.969 9.898 1 94.06 387 PRO B C 1
ATOM 6932 O O . PRO B 1 387 ? -4.199 -21.828 10.781 1 94.06 387 PRO B O 1
ATOM 6935 N N . SER B 1 388 ? -3.836 -21.281 8.68 1 95.81 388 SER B N 1
ATOM 6936 C CA . SER B 1 388 ? -3.584 -22.641 8.211 1 95.81 388 SER B CA 1
ATOM 6937 C C . SER B 1 388 ? -2.268 -22.734 7.449 1 95.81 388 SER B C 1
ATOM 6939 O O . SER B 1 388 ? -1.925 -21.828 6.684 1 95.81 388 SER B O 1
ATOM 6941 N N . PHE B 1 389 ? -1.575 -23.875 7.719 1 97.94 389 PHE B N 1
ATOM 6942 C CA . PHE B 1 389 ? -0.248 -24.047 7.141 1 97.94 389 PHE B CA 1
ATOM 6943 C C . PHE B 1 389 ? -0.083 -25.453 6.578 1 97.94 389 PHE B C 1
ATOM 6945 O O . PHE B 1 389 ? -0.677 -26.406 7.086 1 97.94 389 PHE B O 1
ATOM 6952 N N . LEU B 1 390 ? 0.656 -25.516 5.512 1 98.25 390 LEU B N 1
ATOM 6953 C CA . LEU B 1 390 ? 1.275 -26.734 5.012 1 98.25 390 LEU B CA 1
ATOM 6954 C C . LEU B 1 390 ? 2.791 -26.688 5.168 1 98.25 390 LEU B C 1
ATOM 6956 O O . LEU B 1 390 ? 3.414 -25.656 4.875 1 98.25 390 LEU B O 1
ATOM 6960 N N . VAL B 1 391 ? 3.402 -27.688 5.758 1 98.81 391 VAL B N 1
ATOM 6961 C CA . VAL B 1 391 ? 4.852 -27.844 5.801 1 98.81 391 VAL B CA 1
ATOM 6962 C C . VAL B 1 391 ? 5.254 -29.141 5.121 1 98.81 391 VAL B C 1
ATOM 6964 O O . VAL B 1 391 ? 4.781 -30.219 5.5 1 98.81 391 VAL B O 1
ATOM 6967 N N . ARG B 1 392 ? 6.062 -29.016 4.125 1 98.69 392 ARG B N 1
ATOM 6968 C CA . ARG B 1 392 ? 6.57 -30.172 3.377 1 98.69 392 ARG B CA 1
ATOM 6969 C C . ARG B 1 392 ? 8.078 -30.312 3.541 1 98.69 392 ARG B C 1
ATOM 6971 O O . ARG B 1 392 ? 8.82 -29.344 3.33 1 98.69 392 ARG B O 1
ATOM 6978 N N . LYS B 1 393 ? 8.555 -31.469 3.932 1 98.25 393 LYS B N 1
ATOM 6979 C CA . LYS B 1 393 ? 9.969 -31.797 4.016 1 98.25 393 LYS B CA 1
ATOM 6980 C C . LYS B 1 393 ? 10.211 -33.281 3.668 1 98.25 393 LYS B C 1
ATOM 6982 O O . LYS B 1 393 ? 9.641 -34.156 4.297 1 98.25 393 LYS B O 1
ATOM 6987 N N . GLY B 1 394 ? 11.141 -33.438 2.695 1 97 394 GLY B N 1
ATOM 6988 C CA . GLY B 1 394 ? 11.297 -34.812 2.211 1 97 394 GLY B CA 1
ATOM 6989 C C . GLY B 1 394 ? 9.992 -35.438 1.749 1 97 394 GLY B C 1
ATOM 6990 O O . GLY B 1 394 ? 9.281 -34.844 0.926 1 97 394 GLY B O 1
ATOM 6991 N N . ALA B 1 395 ? 9.656 -36.625 2.312 1 97.69 395 ALA B N 1
ATOM 6992 C CA . ALA B 1 395 ? 8.445 -37.312 1.903 1 97.69 395 ALA B CA 1
ATOM 6993 C C . ALA B 1 395 ? 7.254 -36.906 2.76 1 97.69 395 ALA B C 1
ATOM 6995 O O . ALA B 1 395 ? 6.113 -37.25 2.473 1 97.69 395 ALA B O 1
ATOM 6996 N N . TRP B 1 396 ? 7.512 -36.031 3.77 1 98.75 396 TRP B N 1
ATOM 6997 C CA . TRP B 1 396 ? 6.488 -35.812 4.777 1 98.75 396 TRP B CA 1
ATOM 6998 C C . TRP B 1 396 ? 5.824 -34.438 4.562 1 98.75 396 TRP B C 1
ATOM 7000 O O . TRP B 1 396 ? 6.496 -33.469 4.25 1 98.75 396 TRP B O 1
ATOM 7010 N N . LYS B 1 397 ? 4.52 -34.438 4.707 1 98.75 397 LYS B N 1
ATOM 7011 C CA . LYS B 1 397 ? 3.699 -33.25 4.625 1 98.75 397 LYS B CA 1
ATOM 7012 C C . LYS B 1 397 ? 2.832 -33.062 5.871 1 98.75 397 LYS B C 1
ATOM 7014 O O . LYS B 1 397 ? 2.074 -33.969 6.227 1 98.75 397 LYS B O 1
ATOM 7019 N N . TYR B 1 398 ? 2.994 -31.969 6.531 1 98.69 398 TYR B N 1
ATOM 7020 C CA . TYR B 1 398 ? 2.27 -31.625 7.746 1 98.69 398 TYR B CA 1
ATOM 7021 C C . TYR B 1 398 ? 1.274 -30.5 7.484 1 98.69 398 TYR B C 1
ATOM 7023 O O . TYR B 1 398 ? 1.625 -29.484 6.891 1 98.69 398 TYR B O 1
ATOM 7031 N N . ILE B 1 399 ? 0.015 -30.719 7.809 1 97.88 399 ILE B N 1
ATOM 7032 C CA . ILE B 1 399 ? -1.03 -29.703 7.707 1 97.88 399 ILE B CA 1
ATOM 7033 C C . ILE B 1 399 ? -1.45 -29.25 9.102 1 97.88 399 ILE B C 1
ATOM 7035 O O . ILE B 1 399 ? -1.831 -30.078 9.938 1 97.88 399 ILE B O 1
ATOM 7039 N N . TYR B 1 400 ? -1.336 -27.984 9.328 1 97.12 400 TYR B N 1
ATOM 7040 C CA . TYR B 1 400 ? -1.685 -27.375 10.602 1 97.12 400 TYR B CA 1
ATOM 7041 C C . TYR B 1 400 ? -2.775 -26.328 10.422 1 97.12 400 TYR B C 1
ATOM 7043 O O . TYR B 1 400 ? -2.621 -25.391 9.633 1 97.12 400 TYR B O 1
ATOM 7051 N N . CYS B 1 401 ? -3.855 -26.469 11.094 1 93.88 401 CYS B N 1
ATOM 7052 C CA . CYS B 1 401 ? -4.91 -25.469 11.219 1 93.88 401 CYS B CA 1
ATOM 7053 C C . CYS B 1 401 ? -5.105 -25.062 12.68 1 93.88 401 CYS B C 1
ATOM 7055 O O . CYS B 1 401 ? -5.395 -25.906 13.531 1 93.88 401 CYS B O 1
ATOM 7057 N N . HIS B 1 402 ? -4.961 -23.734 12.844 1 93.31 402 HIS B N 1
ATOM 7058 C CA . HIS B 1 402 ? -5.031 -23.219 14.203 1 93.31 402 HIS B CA 1
ATOM 7059 C C . HIS B 1 402 ? -6.293 -23.703 14.906 1 93.31 402 HIS B C 1
ATOM 7061 O O . HIS B 1 402 ? -7.391 -23.609 14.359 1 93.31 402 HIS B O 1
ATOM 7067 N N . ARG B 1 403 ? -6.148 -24.344 16.078 1 89.75 403 ARG B N 1
ATOM 7068 C CA . ARG B 1 403 ? -7.211 -24.828 16.969 1 89.75 403 ARG B CA 1
ATOM 7069 C C . ARG B 1 403 ? -7.922 -26.031 16.359 1 89.75 403 ARG B C 1
ATOM 7071 O O . ARG B 1 403 ? -9.078 -26.312 16.688 1 89.75 403 ARG B O 1
ATOM 7078 N N . SER B 1 404 ? -7.352 -26.781 15.375 1 91.88 404 SER B N 1
ATOM 7079 C CA . SER B 1 404 ? -7.824 -28.047 14.812 1 91.88 404 SER B CA 1
ATOM 7080 C C . SER B 1 404 ? -6.762 -29.141 14.938 1 91.88 404 SER B C 1
ATOM 7082 O O . SER B 1 404 ? -5.586 -28.844 15.164 1 91.88 404 SER B O 1
ATOM 7084 N N . ALA B 1 405 ? -7.242 -30.391 14.836 1 94.81 405 ALA B N 1
ATOM 7085 C CA . ALA B 1 405 ? -6.285 -31.5 14.828 1 94.81 405 ALA B CA 1
ATOM 7086 C C . ALA B 1 405 ? -5.406 -31.453 13.578 1 94.81 405 ALA B C 1
ATOM 7088 O O . ALA B 1 405 ? -5.895 -31.172 12.484 1 94.81 405 ALA B O 1
ATOM 7089 N N . PRO B 1 406 ? -4.133 -31.641 13.75 1 97 406 PRO B N 1
ATOM 7090 C CA . PRO B 1 406 ? -3.238 -31.625 12.586 1 97 406 PRO B CA 1
ATOM 7091 C C . PRO B 1 406 ? -3.316 -32.906 11.766 1 97 406 PRO B C 1
ATOM 7093 O O . PRO B 1 406 ? -3.965 -33.875 12.172 1 97 406 PRO B O 1
ATOM 7096 N N . GLN B 1 407 ? -2.75 -32.844 10.602 1 98.06 407 GLN B N 1
ATOM 7097 C CA . GLN B 1 407 ? -2.574 -34.031 9.742 1 98.06 407 GLN B CA 1
ATOM 7098 C C . GLN B 1 407 ? -1.116 -34.188 9.32 1 98.06 407 GLN B C 1
ATOM 7100 O O . GLN B 1 407 ? -0.398 -33.188 9.164 1 98.06 407 GLN B O 1
ATOM 7105 N N . LEU B 1 408 ? -0.695 -35.438 9.25 1 98.69 408 LEU B N 1
ATOM 7106 C CA . LEU B 1 408 ? 0.644 -35.781 8.797 1 98.69 408 LEU B CA 1
ATOM 7107 C C . LEU B 1 408 ? 0.588 -36.906 7.773 1 98.69 408 LEU B C 1
ATOM 7109 O O . LEU B 1 408 ? 0.075 -38 8.062 1 98.69 408 LEU B O 1
ATOM 7113 N N . PHE B 1 409 ? 1.131 -36.625 6.562 1 98.62 409 PHE B N 1
ATOM 7114 C CA . PHE B 1 409 ? 1.087 -37.625 5.496 1 98.62 409 PHE B CA 1
ATOM 7115 C C . PHE B 1 409 ? 2.488 -37.906 4.969 1 98.62 409 PHE B C 1
ATOM 7117 O O . PHE B 1 409 ? 3.322 -37 4.879 1 98.62 409 PHE B O 1
ATOM 7124 N N . ASN B 1 410 ? 2.756 -39.188 4.695 1 98.62 410 ASN B N 1
ATOM 7125 C CA . ASN B 1 410 ? 3.879 -39.562 3.842 1 98.62 410 ASN B CA 1
ATOM 7126 C C . ASN B 1 410 ? 3.469 -39.625 2.373 1 98.62 410 ASN B C 1
ATOM 7128 O O . ASN B 1 410 ? 2.867 -40.594 1.936 1 98.62 410 ASN B O 1
ATOM 7132 N N . ILE B 1 411 ? 3.857 -38.625 1.62 1 97.62 411 ILE B N 1
ATOM 7133 C CA . ILE B 1 411 ? 3.33 -38.406 0.279 1 97.62 411 ILE B CA 1
ATOM 7134 C C . ILE B 1 411 ? 3.832 -39.469 -0.664 1 97.62 411 ILE B C 1
ATOM 7136 O O . ILE B 1 411 ? 3.156 -39.844 -1.637 1 97.62 411 ILE B O 1
ATOM 7140 N N . GLU B 1 412 ? 4.938 -40.062 -0.448 1 96.38 412 GLU B N 1
ATOM 7141 C CA . GLU B 1 412 ? 5.477 -41.125 -1.278 1 96.38 412 GLU B CA 1
ATOM 7142 C C . GLU B 1 412 ? 4.695 -42.438 -1.08 1 96.38 412 GLU B C 1
ATOM 7144 O O . GLU B 1 412 ? 4.445 -43.156 -2.039 1 96.38 412 GLU B O 1
ATOM 7149 N N . GLU B 1 413 ? 4.27 -42.625 0.117 1 96.88 413 GLU B N 1
ATOM 7150 C CA . GLU B 1 413 ? 3.537 -43.844 0.463 1 96.88 413 GLU B CA 1
ATOM 7151 C C . GLU B 1 413 ? 2.037 -43.688 0.254 1 96.88 413 GLU B C 1
ATOM 7153 O O . GLU B 1 413 ? 1.323 -44.656 -0.021 1 96.88 413 GLU B O 1
ATOM 7158 N N . ASP B 1 414 ? 1.634 -42.562 0.412 1 96.75 414 ASP B N 1
ATOM 7159 C CA . ASP B 1 414 ? 0.215 -42.219 0.393 1 96.75 414 ASP B CA 1
ATOM 7160 C C . ASP B 1 414 ? -0.032 -40.969 -0.429 1 96.75 414 ASP B C 1
ATOM 7162 O O . ASP B 1 414 ? -0.461 -39.938 0.109 1 96.75 414 ASP B O 1
ATOM 7166 N N . PRO B 1 415 ? 0.129 -41.094 -1.781 1 95.12 415 PRO B N 1
ATOM 7167 C CA . PRO B 1 415 ? -0.033 -39.906 -2.621 1 95.12 415 PRO B CA 1
ATOM 7168 C C . PRO B 1 415 ? -1.451 -39.344 -2.576 1 95.12 415 PRO B C 1
ATOM 7170 O O . PRO B 1 415 ? -1.661 -38.156 -2.883 1 95.12 415 PRO B O 1
ATOM 7173 N N . GLY B 1 416 ? -2.426 -40.156 -2.156 1 95.38 416 GLY B N 1
ATOM 7174 C CA . GLY B 1 416 ? -3.803 -39.688 -2.066 1 95.38 416 GLY B CA 1
ATOM 7175 C C . GLY B 1 416 ? -4.121 -39 -0.752 1 95.38 416 GLY B C 1
ATOM 7176 O O . GLY B 1 416 ? -5.219 -38.469 -0.572 1 95.38 416 GLY B O 1
ATOM 7177 N N . GLU B 1 417 ? -3.17 -39 0.213 1 97.38 417 GLU B N 1
ATOM 7178 C CA . GLU B 1 417 ? -3.297 -38.344 1.513 1 97.38 417 GLU B CA 1
ATOM 7179 C C . GLU B 1 417 ? -4.516 -38.875 2.273 1 97.38 417 GLU B C 1
ATOM 7181 O O . GLU B 1 417 ? -5.32 -38.094 2.773 1 97.38 417 GLU B O 1
ATOM 7186 N N . TRP B 1 418 ? -4.637 -40.188 2.377 1 96.62 418 TRP B N 1
ATOM 7187 C CA . TRP B 1 418 ? -5.777 -40.812 3.041 1 96.62 418 TRP B CA 1
ATOM 7188 C C . TRP B 1 418 ? -5.379 -41.344 4.414 1 96.62 418 TRP B C 1
ATOM 7190 O O . TRP B 1 418 ? -6.242 -41.625 5.254 1 96.62 418 TRP B O 1
ATOM 7200 N N . VAL B 1 419 ? -4.102 -41.562 4.664 1 96.5 419 VAL B N 1
ATOM 7201 C CA . VAL B 1 419 ? -3.625 -42.125 5.914 1 96.5 419 VAL B CA 1
ATOM 7202 C C . VAL B 1 419 ? -2.957 -41.062 6.77 1 96.5 419 VAL B C 1
ATOM 7204 O O . VAL B 1 419 ? -1.75 -40.844 6.66 1 96.5 419 VAL B O 1
ATOM 7207 N N . ASN B 1 420 ? -3.713 -40.5 7.637 1 97.56 420 ASN B N 1
ATOM 7208 C CA . ASN B 1 420 ? -3.203 -39.5 8.57 1 97.56 420 ASN B CA 1
ATOM 7209 C C . ASN B 1 420 ? -2.408 -40.156 9.703 1 97.56 420 ASN B C 1
ATOM 7211 O O . ASN B 1 420 ? -2.963 -40.906 10.508 1 97.56 420 ASN B O 1
ATOM 7215 N N . ARG B 1 421 ? -1.148 -39.812 9.773 1 98.25 421 ARG B N 1
ATOM 7216 C CA . ARG B 1 421 ? -0.277 -40.438 10.766 1 98.25 421 ARG B CA 1
ATOM 7217 C C . ARG B 1 421 ? -0.006 -39.469 11.93 1 98.25 421 ARG B C 1
ATOM 7219 O O . ARG B 1 421 ? 0.886 -39.719 12.742 1 98.25 421 ARG B O 1
ATOM 7226 N N . ALA B 1 422 ? -0.673 -38.344 11.961 1 98.25 422 ALA B N 1
ATOM 7227 C CA . ALA B 1 422 ? -0.528 -37.469 13.109 1 98.25 422 ALA B CA 1
ATOM 7228 C C . ALA B 1 422 ? -0.818 -38.188 14.414 1 98.25 422 ALA B C 1
ATOM 7230 O O . ALA B 1 422 ? -1.795 -38.938 14.508 1 98.25 422 ALA B O 1
ATOM 7231 N N . GLY B 1 423 ? 0.03 -38.031 15.367 1 97.62 423 GLY B N 1
ATOM 7232 C CA . GLY B 1 423 ? -0.133 -38.688 16.656 1 97.62 423 GLY B CA 1
ATOM 7233 C C . GLY B 1 423 ? 0.466 -40.094 16.703 1 97.62 423 GLY B C 1
ATOM 7234 O O . GLY B 1 423 ? 0.52 -40.719 17.766 1 97.62 423 GLY B O 1
ATOM 7235 N N . ASP B 1 424 ? 0.86 -40.656 15.578 1 98.06 424 ASP B N 1
ATOM 7236 C CA . ASP B 1 424 ? 1.52 -41.938 15.523 1 98.06 424 ASP B CA 1
ATOM 7237 C C . ASP B 1 424 ? 2.887 -41.906 16.203 1 98.06 424 ASP B C 1
ATOM 7239 O O . ASP B 1 424 ? 3.789 -41.188 15.742 1 98.06 424 ASP B O 1
ATOM 7243 N N . PRO B 1 425 ? 3.08 -42.688 17.172 1 98.19 425 PRO B N 1
ATOM 7244 C CA . PRO B 1 425 ? 4.359 -42.688 17.891 1 98.19 425 PRO B CA 1
ATOM 7245 C C . PRO B 1 425 ? 5.543 -43.031 16.984 1 98.19 425 PRO B C 1
ATOM 7247 O O . PRO B 1 425 ? 6.656 -42.531 17.219 1 98.19 425 PRO B O 1
ATOM 7250 N N . ALA B 1 426 ? 5.285 -43.75 16 1 98.06 426 ALA B N 1
ATOM 7251 C CA . ALA B 1 426 ? 6.355 -44.219 15.125 1 98.06 426 ALA B CA 1
ATOM 7252 C C . ALA B 1 426 ? 6.961 -43.062 14.336 1 98.06 426 ALA B C 1
ATOM 7254 O O . ALA B 1 426 ? 8.086 -43.156 13.852 1 98.06 426 ALA B O 1
ATOM 7255 N N . VAL B 1 427 ? 6.254 -41.969 14.195 1 98.12 427 VAL B N 1
ATOM 7256 C CA . VAL B 1 427 ? 6.738 -40.844 13.398 1 98.12 427 VAL B CA 1
ATOM 7257 C C . VAL B 1 427 ? 6.641 -39.562 14.211 1 98.12 427 VAL B C 1
ATOM 7259 O O . VAL B 1 427 ? 6.484 -38.469 13.648 1 98.12 427 VAL B O 1
ATOM 7262 N N . ALA B 1 428 ? 6.668 -39.656 15.539 1 98.19 428 ALA B N 1
ATOM 7263 C CA . ALA B 1 428 ? 6.516 -38.531 16.453 1 98.19 428 ALA B CA 1
ATOM 7264 C C . ALA B 1 428 ? 7.617 -37.5 16.234 1 98.19 428 ALA B C 1
ATOM 7266 O O . ALA B 1 428 ? 7.379 -36.312 16.359 1 98.19 428 ALA B O 1
ATOM 7267 N N . GLY B 1 429 ? 8.836 -37.969 15.969 1 98.38 429 GLY B N 1
ATOM 7268 C CA . GLY B 1 429 ? 9.953 -37.062 15.734 1 98.38 429 GLY B CA 1
ATOM 7269 C C . GLY B 1 429 ? 9.719 -36.094 14.578 1 98.38 429 GLY B C 1
ATOM 7270 O O . GLY B 1 429 ? 9.883 -34.875 14.719 1 98.38 429 GLY B O 1
ATOM 7271 N N . ILE B 1 430 ? 9.375 -36.656 13.414 1 98 430 ILE B N 1
ATOM 7272 C CA . ILE B 1 430 ? 9.148 -35.844 12.227 1 98 430 ILE B CA 1
ATOM 7273 C C . ILE B 1 430 ? 7.938 -34.938 12.453 1 98 430 ILE B C 1
ATOM 7275 O O . ILE B 1 430 ? 7.93 -33.781 12.016 1 98 430 ILE B O 1
ATOM 7279 N N . GLU B 1 431 ? 6.891 -35.406 13.109 1 98.5 431 GLU B N 1
ATOM 7280 C CA . GLU B 1 431 ? 5.742 -34.562 13.422 1 98.5 431 GLU B CA 1
ATOM 7281 C C . GLU B 1 431 ? 6.152 -33.344 14.266 1 98.5 431 GLU B C 1
ATOM 7283 O O . GLU B 1 431 ? 5.75 -32.219 13.977 1 98.5 431 GLU B O 1
ATOM 7288 N N . ALA B 1 432 ? 6.914 -33.625 15.273 1 98.56 432 ALA B N 1
ATOM 7289 C CA . ALA B 1 432 ? 7.375 -32.562 16.156 1 98.56 432 ALA B CA 1
ATOM 7290 C C . ALA B 1 432 ? 8.219 -31.547 15.391 1 98.56 432 ALA B C 1
ATOM 7292 O O . ALA B 1 432 ? 8.086 -30.344 15.609 1 98.56 432 ALA B O 1
ATOM 7293 N N . GLU B 1 433 ? 9.055 -32.062 14.57 1 98.5 433 GLU B N 1
ATOM 7294 C CA . GLU B 1 433 ? 9.914 -31.203 13.766 1 98.5 433 GLU B CA 1
ATOM 7295 C C . GLU B 1 433 ? 9.086 -30.266 12.883 1 98.5 433 GLU B C 1
ATOM 7297 O O . GLU B 1 433 ? 9.32 -29.062 12.852 1 98.5 433 GLU B O 1
ATOM 7302 N N . LEU B 1 434 ? 8.141 -30.734 12.188 1 98.75 434 LEU B N 1
ATOM 7303 C CA . LEU B 1 434 ? 7.34 -29.953 11.258 1 98.75 434 LEU B CA 1
ATOM 7304 C C . LEU B 1 434 ? 6.398 -29.016 12.016 1 98.75 434 LEU B C 1
ATOM 7306 O O . LEU B 1 434 ? 6.164 -27.875 11.586 1 98.75 434 LEU B O 1
ATOM 7310 N N . ASN B 1 435 ? 5.852 -29.5 13.125 1 98.56 435 ASN B N 1
ATOM 7311 C CA . ASN B 1 435 ? 5.031 -28.641 13.977 1 98.56 435 ASN B CA 1
ATOM 7312 C C . ASN B 1 435 ? 5.816 -27.438 14.469 1 98.56 435 ASN B C 1
ATOM 7314 O O . ASN B 1 435 ? 5.281 -26.328 14.539 1 98.56 435 ASN B O 1
ATOM 7318 N N . ALA B 1 436 ? 7.035 -27.672 14.805 1 98.56 436 ALA B N 1
ATOM 7319 C CA . ALA B 1 436 ? 7.883 -26.625 15.367 1 98.56 436 ALA B CA 1
ATOM 7320 C C . ALA B 1 436 ? 8.133 -25.516 14.344 1 98.56 436 ALA B C 1
ATOM 7322 O O . ALA B 1 436 ? 8.352 -24.359 14.719 1 98.56 436 ALA B O 1
ATOM 7323 N N . VAL B 1 437 ? 8.062 -25.844 13.062 1 98.44 437 VAL B N 1
ATOM 7324 C CA . VAL B 1 437 ? 8.195 -24.828 12.016 1 98.44 437 VAL B CA 1
ATOM 7325 C C . VAL B 1 437 ? 7.102 -23.781 12.18 1 98.44 437 VAL B C 1
ATOM 7327 O O . VAL B 1 437 ? 7.344 -22.594 11.961 1 98.44 437 VAL B O 1
ATOM 7330 N N . ILE B 1 438 ? 5.918 -24.156 12.562 1 98.19 438 ILE B N 1
ATOM 7331 C CA . ILE B 1 438 ? 4.754 -23.281 12.656 1 98.19 438 ILE B CA 1
ATOM 7332 C C . ILE B 1 438 ? 4.668 -22.688 14.062 1 98.19 438 ILE B C 1
ATOM 7334 O O . ILE B 1 438 ? 4.469 -21.484 14.227 1 98.19 438 ILE B O 1
ATOM 7338 N N . THR B 1 439 ? 4.879 -23.516 15.125 1 97.38 439 THR B N 1
ATOM 7339 C CA . THR B 1 439 ? 4.543 -23.141 16.484 1 97.38 439 THR B CA 1
ATOM 7340 C C . THR B 1 439 ? 5.793 -22.75 17.266 1 97.38 439 THR B C 1
ATOM 7342 O O . THR B 1 439 ? 5.711 -22.359 18.438 1 97.38 439 THR B O 1
ATOM 7345 N N . GLY B 1 440 ? 6.914 -22.859 16.641 1 96.94 440 GLY B N 1
ATOM 7346 C CA . GLY B 1 440 ? 8.164 -22.656 17.359 1 96.94 440 GLY B CA 1
ATOM 7347 C C . GLY B 1 440 ? 8.555 -21.188 17.484 1 96.94 440 GLY B C 1
ATOM 7348 O O . GLY B 1 440 ? 9.695 -20.875 17.828 1 96.94 440 GLY B O 1
ATOM 7349 N N . GLY B 1 441 ? 7.699 -20.266 17.141 1 95.5 441 GLY B N 1
ATOM 7350 C CA . GLY B 1 441 ? 7.996 -18.859 17.375 1 95.5 441 GLY B CA 1
ATOM 7351 C C . GLY B 1 441 ? 8.078 -18.047 16.094 1 95.5 441 GLY B C 1
ATOM 7352 O O . GLY B 1 441 ? 8.109 -16.812 16.125 1 95.5 441 GLY B O 1
ATOM 7353 N N . ARG B 1 442 ? 8.117 -18.672 14.945 1 94.06 442 ARG B N 1
ATOM 7354 C CA . ARG B 1 442 ? 8.234 -17.969 13.664 1 94.06 442 ARG B CA 1
ATOM 7355 C C . ARG B 1 442 ? 6.961 -17.203 13.344 1 94.06 442 ARG B C 1
ATOM 7357 O O . ARG B 1 442 ? 7.008 -16.141 12.719 1 94.06 442 ARG B O 1
ATOM 7364 N N . PHE B 1 443 ? 5.883 -17.781 13.727 1 97.38 443 PHE B N 1
ATOM 7365 C CA . PHE B 1 443 ? 4.586 -17.219 13.375 1 97.38 443 PHE B CA 1
ATOM 7366 C C . PHE B 1 443 ? 3.803 -16.844 14.625 1 97.38 443 PHE B C 1
ATOM 7368 O O . PHE B 1 443 ? 3.807 -17.578 15.609 1 97.38 443 PHE B O 1
ATOM 7375 N N . ASP B 1 444 ? 3.254 -15.625 14.68 1 95.94 444 ASP B N 1
ATOM 7376 C CA . ASP B 1 444 ? 2.27 -15.242 15.688 1 95.94 444 ASP B CA 1
ATOM 7377 C C . ASP B 1 444 ? 0.848 -15.508 15.195 1 95.94 444 ASP B C 1
ATOM 7379 O O . ASP B 1 444 ? 0.237 -14.656 14.555 1 95.94 444 ASP B O 1
ATOM 7383 N N . LEU B 1 445 ? 0.346 -16.656 15.547 1 96.5 445 LEU B N 1
ATOM 7384 C CA . LEU B 1 445 ? -0.901 -17.172 14.984 1 96.5 445 LEU B CA 1
ATOM 7385 C C . LEU B 1 445 ? -2.074 -16.266 15.367 1 96.5 445 LEU B C 1
ATOM 7387 O O . LEU B 1 445 ? -2.951 -16 14.547 1 96.5 445 LEU B O 1
ATOM 7391 N N . ASP B 1 446 ? -2.105 -15.781 16.578 1 94.88 446 ASP B N 1
ATOM 7392 C CA . ASP B 1 446 ? -3.182 -14.898 17.016 1 94.88 446 ASP B CA 1
ATOM 7393 C C . ASP B 1 446 ? -3.141 -13.562 16.281 1 94.88 446 ASP B C 1
ATOM 7395 O O . ASP B 1 446 ? -4.184 -13.023 15.906 1 94.88 446 ASP B O 1
ATOM 7399 N N . ALA B 1 447 ? -1.951 -13.062 16.062 1 94.56 447 ALA B N 1
ATOM 7400 C CA . ALA B 1 447 ? -1.797 -11.805 15.344 1 94.56 447 ALA B CA 1
ATOM 7401 C C . ALA B 1 447 ? -2.242 -11.953 13.891 1 94.56 447 ALA B C 1
ATOM 7403 O O . ALA B 1 447 ? -2.898 -11.062 13.344 1 94.56 447 ALA B O 1
ATOM 7404 N N . ILE B 1 448 ? -1.866 -13.062 13.25 1 95.94 448 ILE B N 1
ATOM 7405 C CA . ILE B 1 448 ? -2.273 -13.328 11.875 1 95.94 448 ILE B CA 1
ATOM 7406 C C . ILE B 1 448 ? -3.797 -13.359 11.781 1 95.94 448 ILE B C 1
ATOM 7408 O O . ILE B 1 448 ? -4.391 -12.711 10.922 1 95.94 448 ILE B O 1
ATOM 7412 N N . GLU B 1 449 ? -4.398 -14.062 12.688 1 93.62 449 GLU B N 1
ATOM 7413 C CA . GLU B 1 449 ? -5.855 -14.164 12.703 1 93.62 449 GLU B CA 1
ATOM 7414 C C . GLU B 1 449 ? -6.5 -12.789 12.891 1 93.62 449 GLU B C 1
ATOM 7416 O O . GLU B 1 449 ? -7.418 -12.43 12.156 1 93.62 449 GLU B O 1
ATOM 7421 N N . ALA B 1 450 ? -6.012 -12.07 13.836 1 92.81 450 ALA B N 1
ATOM 7422 C CA . ALA B 1 450 ? -6.555 -10.742 14.133 1 92.81 450 ALA B CA 1
ATOM 7423 C C . ALA B 1 450 ? -6.434 -9.82 12.93 1 92.81 450 ALA B C 1
ATOM 7425 O O . ALA B 1 450 ? -7.352 -9.047 12.633 1 92.81 450 ALA B O 1
ATOM 7426 N N . ASP B 1 451 ? -5.344 -9.859 12.258 1 93.25 451 ASP B N 1
ATOM 7427 C CA . ASP B 1 451 ? -5.094 -9.008 11.102 1 93.25 451 ASP B CA 1
ATOM 7428 C C . ASP B 1 451 ? -6.066 -9.328 9.969 1 93.25 451 ASP B C 1
ATOM 7430 O O . ASP B 1 451 ? -6.613 -8.414 9.336 1 93.25 451 ASP B O 1
ATOM 7434 N N . VAL B 1 452 ? -6.25 -10.594 9.711 1 92.31 452 VAL B N 1
ATOM 7435 C CA . VAL B 1 452 ? -7.18 -11.023 8.672 1 92.31 452 VAL B CA 1
ATOM 7436 C C . VAL B 1 452 ? -8.57 -10.461 8.953 1 92.31 452 VAL B C 1
ATOM 7438 O O . VAL B 1 452 ? -9.203 -9.883 8.062 1 92.31 452 VAL B O 1
ATOM 7441 N N . TRP B 1 453 ? -9.016 -10.508 10.18 1 90.25 453 TRP B N 1
ATOM 7442 C CA . TRP B 1 453 ? -10.359 -10.078 10.555 1 90.25 453 TRP B CA 1
ATOM 7443 C C . TRP B 1 453 ? -10.477 -8.562 10.516 1 90.25 453 TRP B C 1
ATOM 7445 O O . TRP B 1 453 ? -11.516 -8.023 10.133 1 90.25 453 TRP B O 1
ATOM 7455 N N . ALA B 1 454 ? -9.453 -7.906 10.859 1 91.69 454 ALA B N 1
ATOM 7456 C CA . ALA B 1 454 ? -9.477 -6.449 10.938 1 91.69 454 ALA B CA 1
ATOM 7457 C C . ALA B 1 454 ? -9.531 -5.828 9.547 1 91.69 454 ALA B C 1
ATOM 7459 O O . ALA B 1 454 ? -10.133 -4.766 9.359 1 91.69 454 ALA B O 1
ATOM 7460 N N . ARG B 1 455 ? -9.031 -6.465 8.57 1 92.88 455 ARG B N 1
ATOM 7461 C CA . ARG B 1 455 ? -8.891 -5.898 7.23 1 92.88 455 ARG B CA 1
ATOM 7462 C C . ARG B 1 455 ? -10.211 -5.965 6.469 1 92.88 455 ARG B C 1
ATOM 7464 O O . ARG B 1 455 ? -10.484 -5.113 5.625 1 92.88 455 ARG B O 1
ATOM 7471 N N . LEU B 1 456 ? -11.039 -6.898 6.797 1 92.25 456 LEU B N 1
ATOM 7472 C CA . LEU B 1 456 ? -12.227 -7.168 6 1 92.25 456 LEU B CA 1
ATOM 7473 C C . LEU B 1 456 ? -13.172 -5.973 6.016 1 92.25 456 LEU B C 1
ATOM 7475 O O . LEU B 1 456 ? -13.523 -5.441 4.961 1 92.25 456 LEU B O 1
ATOM 7479 N N . PRO B 1 457 ? -13.562 -5.461 7.215 1 93.5 457 PRO B N 1
ATOM 7480 C CA . PRO B 1 457 ? -14.477 -4.312 7.191 1 93.5 457 PRO B CA 1
ATOM 7481 C C . PRO B 1 457 ? -13.828 -3.057 6.613 1 93.5 457 PRO B C 1
ATOM 7483 O O . PRO B 1 457 ? -14.516 -2.227 6.012 1 93.5 457 PRO B O 1
ATOM 7486 N N . GLN B 1 458 ? -12.562 -2.879 6.773 1 96.19 458 GLN B N 1
ATOM 7487 C CA . GLN B 1 458 ? -11.867 -1.724 6.211 1 96.19 458 GLN B CA 1
ATOM 7488 C C . GLN B 1 458 ? -11.906 -1.747 4.684 1 96.19 458 GLN B C 1
ATOM 7490 O O . GLN B 1 458 ? -12.273 -0.751 4.051 1 96.19 458 GLN B O 1
ATOM 7495 N N . LYS B 1 459 ? -11.57 -2.875 4.082 1 95.62 459 LYS B N 1
ATOM 7496 C CA . LYS B 1 459 ? -11.617 -3.039 2.633 1 95.62 459 LYS B CA 1
ATOM 7497 C C . LYS B 1 459 ? -13.023 -2.787 2.1 1 95.62 459 LYS B C 1
ATOM 7499 O O . LYS B 1 459 ? -13.195 -2.227 1.015 1 95.62 459 LYS B O 1
ATOM 7504 N N . ALA B 1 460 ? -14.008 -3.16 2.869 1 95.25 460 ALA B N 1
ATOM 7505 C CA . ALA B 1 460 ? -15.391 -2.947 2.453 1 95.25 460 ALA B CA 1
ATOM 7506 C C . ALA B 1 460 ? -15.719 -1.459 2.367 1 95.25 460 ALA B C 1
ATOM 7508 O O . ALA B 1 460 ? -16.375 -1.015 1.425 1 95.25 460 ALA B O 1
ATOM 7509 N N . VAL B 1 461 ? -15.227 -0.675 3.34 1 97.19 461 VAL B N 1
ATOM 7510 C CA . VAL B 1 461 ? -15.453 0.766 3.348 1 97.19 461 VAL B CA 1
ATOM 7511 C C . VAL B 1 461 ? -14.797 1.399 2.123 1 97.19 461 VAL B C 1
ATOM 7513 O O . VAL B 1 461 ? -15.414 2.211 1.429 1 97.19 461 VAL B O 1
ATOM 7516 N N . VAL B 1 462 ? -13.586 1.041 1.841 1 97.69 462 VAL B N 1
ATOM 7517 C CA . VAL B 1 462 ? -12.844 1.609 0.724 1 97.69 462 VAL B CA 1
ATOM 7518 C C . VAL B 1 462 ? -13.5 1.207 -0.595 1 97.69 462 VAL B C 1
ATOM 7520 O O . VAL B 1 462 ? -13.688 2.043 -1.481 1 97.69 462 VAL B O 1
ATOM 7523 N N . ASN B 1 463 ? -13.852 -0.057 -0.696 1 96.12 463 ASN B N 1
ATOM 7524 C CA . ASN B 1 463 ? -14.484 -0.545 -1.916 1 96.12 463 ASN B CA 1
ATOM 7525 C C . ASN B 1 463 ? -15.805 0.179 -2.195 1 96.12 463 ASN B C 1
ATOM 7527 O O . ASN B 1 463 ? -16.109 0.51 -3.344 1 96.12 463 ASN B O 1
ATOM 7531 N N . ALA B 1 464 ? -16.594 0.365 -1.163 1 96.69 464 ALA B N 1
ATOM 7532 C CA . ALA B 1 464 ? -17.859 1.084 -1.31 1 96.69 464 ALA B CA 1
ATOM 7533 C C . ALA B 1 464 ? -17.625 2.512 -1.795 1 96.69 464 ALA B C 1
ATOM 7535 O O . ALA B 1 464 ? -18.344 3.006 -2.664 1 96.69 464 ALA B O 1
ATOM 7536 N N . ALA B 1 465 ? -16.672 3.158 -1.269 1 98.12 465 ALA B N 1
ATOM 7537 C CA . ALA B 1 465 ? -16.359 4.527 -1.674 1 98.12 465 ALA B CA 1
ATOM 7538 C C . ALA B 1 465 ? -15.898 4.578 -3.129 1 98.12 465 ALA B C 1
ATOM 7540 O O . ALA B 1 465 ? -16.281 5.477 -3.877 1 98.12 465 ALA B O 1
ATOM 7541 N N . MET B 1 466 ? -15.016 3.654 -3.506 1 96.81 466 MET B N 1
ATOM 7542 C CA . MET B 1 466 ? -14.555 3.578 -4.891 1 96.81 466 MET B CA 1
ATOM 7543 C C . MET B 1 466 ? -15.734 3.4 -5.844 1 96.81 466 MET B C 1
ATOM 7545 O O . MET B 1 466 ? -15.797 4.055 -6.887 1 96.81 466 MET B O 1
ATOM 7549 N N . ALA B 1 467 ? -16.609 2.539 -5.477 1 96.19 467 ALA B N 1
ATOM 7550 C CA . ALA B 1 467 ? -17.812 2.342 -6.293 1 96.19 467 ALA B CA 1
ATOM 7551 C C . ALA B 1 467 ? -18.641 3.619 -6.371 1 96.19 467 ALA B C 1
ATOM 7553 O O . ALA B 1 467 ? -19.156 3.969 -7.438 1 96.19 467 ALA B O 1
ATOM 7554 N N . ALA B 1 468 ? -18.734 4.305 -5.277 1 96.5 468 ALA B N 1
ATOM 7555 C CA . ALA B 1 468 ? -19.578 5.492 -5.176 1 96.5 468 ALA B CA 1
ATOM 7556 C C . ALA B 1 468 ? -19.031 6.633 -6.027 1 96.5 468 ALA B C 1
ATOM 7558 O O . ALA B 1 468 ? -19.781 7.391 -6.633 1 96.5 468 ALA B O 1
ATOM 7559 N N . ASN B 1 469 ? -17.719 6.754 -6.09 1 95.38 469 ASN B N 1
ATOM 7560 C CA . ASN B 1 469 ? -17.188 7.918 -6.789 1 95.38 469 ASN B CA 1
ATOM 7561 C C . ASN B 1 469 ? -16.531 7.531 -8.117 1 95.38 469 ASN B C 1
ATOM 7563 O O . ASN B 1 469 ? -15.961 8.375 -8.805 1 95.38 469 ASN B O 1
ATOM 7567 N N . GLY B 1 470 ? -16.516 6.281 -8.461 1 94.06 470 GLY B N 1
ATOM 7568 C CA . GLY B 1 470 ? -16.062 5.812 -9.758 1 94.06 470 GLY B CA 1
ATOM 7569 C C . GLY B 1 470 ? -14.555 5.617 -9.828 1 94.06 470 GLY B C 1
ATOM 7570 O O . GLY B 1 470 ? -14 5.434 -10.914 1 94.06 470 GLY B O 1
ATOM 7571 N N . THR B 1 471 ? -13.906 5.695 -8.688 1 94.25 471 THR B N 1
ATOM 7572 C CA . THR B 1 471 ? -12.477 5.441 -8.656 1 94.25 471 THR B CA 1
ATOM 7573 C C . THR B 1 471 ? -12.172 3.988 -9.016 1 94.25 471 THR B C 1
ATOM 7575 O O . THR B 1 471 ? -12.844 3.074 -8.523 1 94.25 471 THR B O 1
ATOM 7578 N N . ALA B 1 472 ? -11.211 3.762 -9.922 1 93.81 472 ALA B N 1
ATOM 7579 C CA . ALA B 1 472 ? -10.734 2.432 -10.297 1 93.81 472 ALA B CA 1
ATOM 7580 C C . ALA B 1 472 ? -9.211 2.391 -10.367 1 93.81 472 ALA B C 1
ATOM 7582 O O . ALA B 1 472 ? -8.586 3.348 -10.828 1 93.81 472 ALA B O 1
ATOM 7583 N N . TRP B 1 473 ? -8.656 1.305 -9.945 1 94.44 473 TRP B N 1
ATOM 7584 C CA . TRP B 1 473 ? -7.203 1.161 -9.945 1 94.44 473 TRP B CA 1
ATOM 7585 C C . TRP B 1 473 ? -6.738 0.282 -11.102 1 94.44 473 TRP B C 1
ATOM 7587 O O . TRP B 1 473 ? -5.547 -0.005 -11.227 1 94.44 473 TRP B O 1
ATOM 7597 N N . ASP B 1 474 ? -7.57 -0.156 -11.945 1 93.5 474 ASP B N 1
ATOM 7598 C CA . ASP B 1 474 ? -7.219 -1.021 -13.07 1 93.5 474 ASP B CA 1
ATOM 7599 C C . ASP B 1 474 ? -6.203 -0.344 -13.984 1 93.5 474 ASP B C 1
ATOM 7601 O O . ASP B 1 474 ? -6.316 0.85 -14.273 1 93.5 474 ASP B O 1
ATOM 7605 N N . TYR B 1 475 ? -5.242 -1.114 -14.406 1 93.56 475 TYR B N 1
ATOM 7606 C CA . TYR B 1 475 ? -4.215 -0.593 -15.297 1 93.56 475 TYR B CA 1
ATOM 7607 C C . TYR B 1 475 ? -4.809 -0.24 -16.656 1 93.56 475 TYR B C 1
ATOM 7609 O O . TYR B 1 475 ? -5.496 -1.059 -17.281 1 93.56 475 TYR B O 1
ATOM 7617 N N . ARG B 1 476 ? -4.582 0.98 -17.141 1 88.44 476 ARG B N 1
ATOM 7618 C CA . ARG B 1 476 ? -5.004 1.403 -18.469 1 88.44 476 ARG B CA 1
ATOM 7619 C C . ARG B 1 476 ? -3.826 1.421 -19.438 1 88.44 476 ARG B C 1
ATOM 7621 O O . ARG B 1 476 ? -2.891 2.205 -19.266 1 88.44 476 ARG B O 1
ATOM 7628 N N . VAL B 1 477 ? -3.877 0.466 -20.344 1 89.88 477 VAL B N 1
ATOM 7629 C CA . VAL B 1 477 ? -2.818 0.417 -21.359 1 89.88 477 VAL B CA 1
ATOM 7630 C C . VAL B 1 477 ? -2.912 1.64 -22.266 1 89.88 477 VAL B C 1
ATOM 7632 O O . VAL B 1 477 ? -3.967 1.908 -22.844 1 89.88 477 VAL B O 1
ATOM 7635 N N . GLU B 1 478 ? -1.883 2.521 -22.156 1 78.5 478 GLU B N 1
ATOM 7636 C CA . GLU B 1 478 ? -1.851 3.674 -23.047 1 78.5 478 GLU B CA 1
ATOM 7637 C C . GLU B 1 478 ? -1.246 3.305 -24.406 1 78.5 478 GLU B C 1
ATOM 7639 O O . GLU B 1 478 ? -0.103 2.848 -24.469 1 78.5 478 GLU B O 1
ATOM 7644 N N . ASP B 1 479 ? -2.107 3.158 -25.328 1 72.81 479 ASP B N 1
ATOM 7645 C CA . ASP B 1 479 ? -1.613 2.797 -26.656 1 72.81 479 ASP B CA 1
ATOM 7646 C C . ASP B 1 479 ? -1.814 3.941 -27.641 1 72.81 479 ASP B C 1
ATOM 7648 O O . ASP B 1 479 ? -2.945 4.359 -27.891 1 72.81 479 ASP B O 1
ATOM 7652 N N . ASP B 1 480 ? -0.676 4.617 -27.891 1 73.25 480 ASP B N 1
ATOM 7653 C CA . ASP B 1 480 ? -0.781 5.562 -29 1 73.25 480 ASP B CA 1
ATOM 7654 C C . ASP B 1 480 ? -0.945 4.828 -30.328 1 73.25 480 ASP B C 1
ATOM 7656 O O . ASP B 1 480 ? 0.042 4.523 -31 1 73.25 480 ASP B O 1
ATOM 7660 N N . VAL B 1 481 ? -2.07 4.504 -30.641 1 71.06 481 VAL B N 1
ATOM 7661 C CA . VAL B 1 481 ? -2.412 3.67 -31.781 1 71.06 481 VAL B CA 1
ATOM 7662 C C . VAL B 1 481 ? -2.035 4.391 -33.094 1 71.06 481 VAL B C 1
ATOM 7664 O O . VAL B 1 481 ? -1.927 3.768 -34.125 1 71.06 481 VAL B O 1
ATOM 7667 N N . THR B 1 482 ? -1.825 5.75 -33 1 71.38 482 THR B N 1
ATOM 7668 C CA . THR B 1 482 ? -1.562 6.52 -34.188 1 71.38 482 THR B CA 1
ATOM 7669 C C . THR B 1 482 ? -0.142 6.273 -34.688 1 71.38 482 THR B C 1
ATOM 7671 O O . THR B 1 482 ? 0.185 6.602 -35.844 1 71.38 482 THR B O 1
ATOM 7674 N N . ARG B 1 483 ? 0.535 5.734 -33.938 1 71.94 483 ARG B N 1
ATOM 7675 C CA . ARG B 1 483 ? 1.927 5.531 -34.312 1 71.94 483 ARG B CA 1
ATOM 7676 C C . ARG B 1 483 ? 2.203 4.062 -34.625 1 71.94 483 ARG B C 1
ATOM 7678 O O . ARG B 1 483 ? 3.342 3.688 -34.906 1 71.94 483 ARG B O 1
ATOM 7685 N N . LYS B 1 484 ? 1.101 3.451 -34.5 1 74.12 484 LYS B N 1
ATOM 7686 C CA . LYS B 1 484 ? 1.271 2.016 -34.688 1 74.12 484 LYS B CA 1
ATOM 7687 C C . LYS B 1 484 ? 1.16 1.643 -36.188 1 74.12 484 LYS B C 1
ATOM 7689 O O . LYS B 1 484 ? 0.477 2.322 -36.938 1 74.12 484 LYS B O 1
ATOM 7694 N N . TYR B 1 485 ? 1.929 0.558 -36.688 1 77.31 485 TYR B N 1
ATOM 7695 C CA . TYR B 1 485 ? 1.897 -0.028 -38.031 1 77.31 485 TYR B CA 1
ATOM 7696 C C . TYR B 1 485 ? 2.469 0.936 -39.062 1 77.31 485 TYR B C 1
ATOM 7698 O O . TYR B 1 485 ? 3.408 1.679 -38.75 1 77.31 485 TYR B O 1
ATOM 7706 N N . VAL B 1 486 ? 2.252 0.648 -40.25 1 75.38 486 VAL B N 1
ATOM 7707 C CA . VAL B 1 486 ? 2.844 1.444 -41.344 1 75.38 486 VAL B CA 1
ATOM 7708 C C . VAL B 1 486 ? 2.193 2.826 -41.375 1 75.38 486 VAL B C 1
ATOM 7710 O O . VAL B 1 486 ? 1.014 2.955 -41.719 1 75.38 486 VAL B O 1
ATOM 7713 N N . ARG B 1 487 ? 2.854 3.797 -40.75 1 67.88 487 ARG B N 1
ATOM 7714 C CA . ARG B 1 487 ? 2.439 5.195 -40.781 1 67.88 487 ARG B CA 1
ATOM 7715 C C . ARG B 1 487 ? 3.318 6.008 -41.75 1 67.88 487 ARG B C 1
ATOM 7717 O O . ARG B 1 487 ? 4.523 5.758 -41.844 1 67.88 487 ARG B O 1
ATOM 7724 N N . LYS B 1 488 ? 3.051 6.426 -42.906 1 50.97 488 LYS B N 1
ATOM 7725 C CA . LYS B 1 488 ? 3.785 7.137 -43.938 1 50.97 488 LYS B CA 1
ATOM 7726 C C . LYS B 1 488 ? 4.527 8.344 -43.375 1 50.97 488 LYS B C 1
ATOM 7728 O O . LYS B 1 488 ? 4.047 8.984 -42.438 1 50.97 488 LYS B O 1
#

Nearest PDB structures (foldseek):
  6g5z-assembly1_D  TM=9.075E-01  e=3.124E-48  Sinorhizobium meliloti
  7ptj-assembly1_D  TM=9.066E-01  e=2.836E-47  Sinorhizobium meliloti
  7oz8-assembly1_AAA  TM=8.332E-01  e=3.965E-30  Bacteroides thetaiotaomicron VPI-5482
  6hhm-assembly1_A  TM=7.920E-01  e=1.566E-28  Formosa agariphila
  5fql-assembly1_A-2  TM=7.653E-01  e=2.405E-26  Homo sapiens

pLDDT: mean 94.18, std 8.61, range [24.69, 98.94]

InterPro domains:
  IPR000917 Sulfatase, N-terminal [PF00884] (8-348)
  IPR017850 Alkaline-phosphatase-like, core domain superfamily [G3DSA:3.40.720.10] (8-449)
  IPR017850 Alkaline-phosphatase-like, core domain superfamily [SSF53649] (8-437)
  IPR024607 Sulfatase, conserved site [PS00149] (96-106)

Foldseek 3Di:
DPPPPAQFAEEEEAAAAAFLQQEVLLVHHHFDLPLSVVLLQFWAWANFAWFQALAQQQSLVLLFQLAHCLVQVVFHLQDAGDLVRAGLLQLVVVLFAQEEEFEARSHADQDPQSNHPYYQDWYPDFNARVRQWDADDLPPLQAALDQCLVLLALVNADEDDDVLNVSLVSSLVSLLVCLLVPDDPHHYYYYRYGHPPPDSLHAHHVLLVVCPPPDDDFADADPCLVVLDFSVNVLQCSRNVCVPVFCQPVSSLVRNSSSRSSRVNVVSVSSNVSVVSCVVNVSQQRYKYWYKYSWHWDSCQSRGTGELDPASRSIGMIIIIRHRVGGNDYAHAYFYSSQVSQQSSVSSVHDRPDDRPHHHCVCVRVPHHDDWDWDKHWHCDRRQLFTWMWIDTDQKIKIDTPPTQIFIDRCVVCVSRRDGCVVPPVCVPVRVVRVCVDVVPPDDRVVSSVSSNVVSVVSVVVSVVCVVVVPGSIDDDDDPCQPDDDDD/DPPPPAQFAEEEEAAAAAFLQQEVLLPHHHFDLPLSVVLLQFWAWANFAWFQALAQQQSLVLLFQLAHCLVQVVFHLQDAGDLVRAGLLQLVVVLFAQEEEFEARSHADQDPQSNHPYYLDWYPDFNARVRQWDADDLPPLQAAQDQCLVLLALVNADEDDDSLNVSLVSSLVSLLVCLLVPDDPHHYYYYRYGHPPDDSLHAHHVLLVVCPPPDDDFADADPCLVVLDFSVRVLQCSRNVCVPVFCQPVSSLVRNSSSRSSRVNVVSVSSNVSVVSCVVNVSQQRYKYWYKYSWHWDRCQSRGTGELDPASRSIGMIIIIRHRVGGNDYAHAYFYSSQVSQQSSVSSVHDRPDDRPHHHCVCVRVPHHDDWDWDKHWHCDRRQLFTWMWIDTDQKIKIDTPPTQIFIDRCVVCVSRRDGCVPPPVCVPVRVVRVCVDVVPPDDRVVSSVSSNVVSVVSVVVSVVCVVVVPGSIDDDDDPCQPDDDDD

Radius of gyration: 31.13 Å; Cα contacts (8 Å, |Δi|>4): 2211; chains: 2; bounding box: 81×95×87 Å

Organism: NCBI:txid2984134

Secondary structure (DSSP, 8-state):
--------EEEEEEETT--GGGBGGGT-SSB--HHHHHHHTTSEEETTEE-SSSSHHHHHHHHHHS--HHHHT--STT-PPPTTS--HHHHHHHTT-EEEEEE-----SS-SSTT-SEESS--SS-SSSTT-PPPPPTT-TT--S---GGGGSGGG-EE---HHHHHHHHHHHHHHHHHHT--SSS-EEEEEEE-TTSSP-EE-HHHHHHTTT--PPPPP--TTHHHH--HHHHHHHHHTTTTTS---SHHHHHHHHHHHHHHHHHHHHHHHHHHHHHHHTT-GGGEEEEEEES---EESGGG-EES---SHHHHEE-EEEE-TT---EEE-S-EETTHHHHHHHHHTTPPPSS--SS---HHHHTTPPPP---EEEE--STT--S-EEEEEETTEEEEEETTS--EEEETTT-TT-----TT-GGGHHHHHHHHHHHHTTT--HHHHHHHHHHHHHHHHHHHHHHHHHT----------GGGSS---/--------EEEEEEETT--GGGBGGGT-SSB--HHHHHHHTTSEEETTEE-SSSSHHHHHHHHHHS--HHHHT--STT-PPPTTS--HHHHHHHTT-EEEEEE-----SS-SSTT-SEESS--SS-SSSTT-PPPPPTT-TT--S---GGGGSGGG-EE---HHHHHHHHHHHHHHHHHHT--SSS-EEEEEEE-TTSSP-EE-HHHHHHTTT--PPPPP--TTHHHH--HHHHHHHHHTTTTTS---SHHHHHHHHHHHHHHHHHHHHHHHHHHHHHHHTT-GGGEEEEEEES---EESGGG-EES---SHHHHEE-EEEE-TT---EEE-S-EETTHHHHHHHHHTTPPPSS--SS---HHHHTTPPPP---EEEE--SSS--S-EEEEEETTEEEEEETTS--EEEETTT-TT-----TT-GGGHHHHHHHHHHHHTTT--HHHHHHHHHHHHHHHHHHHHHHHHHT----------GGGSS---

Sequence (976 aa):
MTGKTSLPNILLIIADQMTPFMLEACGYPGAQTRHISALADRAVNFTNAYTPSPICVPARSCLMTGLLTSTTGCYDNGDPYPSFIPTFAHYLTNAGYDTVLSGKMHFIGADQLHGFGRRLNTDIYPSGFLWSYPLLPEDDPKAMAFDFAPQYRAENIGPGWTAELQYDEETQFRSLEYLRHTPKHRPWMLTVSFTNPHPPYVVPRKHWEMYKDADLPLPHYPDDMDEKYSDFDRAFIRWYGLDRKSIRDPEHLIAMRRGFAALAHYVDDKVGELMDVLDEQGLTDDTIVIFTSDHGEMLGEKGLIQKRSLYEWSARIPLIVAMPGGTRRDVATPVSLMDLPATLADLAEQELARPMEGRSLLPALSGQALEEVPVIAEYHGEGIMRPSFLVRKGAWKYIYCHRSAPQLFNIEEDPGEWVNRAGDPAVAGIEAELNAVITGGRFDLDAIEADVWARLPQKAVVNAAMAANGTAWDYRVEDDVTRKYVRKMTGKTSLPNILLIIADQMTPFMLEACGYPGAQTRHISALADRAVNFTNAYTPSPICVPARSCLMTGLLTSTTGCYDNGDPYPSFIPTFAHYLTNAGYDTVLSGKMHFIGADQLHGFGRRLNTDIYPSGFLWSYPLLPEDDPKAMAFDFAPQYRAENIGPGWTAELQYDEETQFRSLEYLRHTPKHRPWMLTVSFTNPHPPYVVPRKHWEMYKDADLPLPHYPDDMDEKYSDFDRAFIRWYGLDRKSIRDPEHLIAMRRGFAALAHYVDDKVGELMDVLDEQGLTDDTIVIFTSDHGEMLGEKGLIQKRSLYEWSARIPLIVAMPGGTRRDVATPVSLMDLPATLADLAEQELARPMEGRSLLPALSGQALEEVPVIAEYHGEGIMRPSFLVRKGAWKYIYCHRSAPQLFNIEEDPGEWVNRAGDPAVAGIEAELNAVITGGRFDLDAIEADVWARLPQKAVVNAAMAANGTAWDYRVEDDVTRKYVRK

Solvent-accessible surface area (backbone atoms only — not comparable to full-atom values): 50272 Å² total; per-residue (Å²): 131,84,71,78,82,74,69,63,24,35,38,39,36,34,29,26,39,32,36,34,72,39,23,42,50,67,74,24,69,62,12,73,23,62,45,51,28,56,46,40,56,26,4,40,32,34,77,34,22,26,23,40,9,24,44,65,25,25,13,40,50,15,36,37,43,7,37,52,40,85,74,55,58,17,51,32,64,31,34,41,57,65,81,51,58,50,21,35,37,13,46,38,27,63,61,54,30,51,28,37,37,22,34,51,62,59,51,23,40,45,53,70,52,70,44,33,54,44,54,69,45,49,52,89,58,81,11,53,33,81,56,54,62,77,72,54,64,86,83,41,88,80,42,60,75,45,85,56,47,63,51,42,31,40,94,58,35,46,64,43,84,46,72,60,56,52,48,37,50,51,28,47,52,47,46,53,53,43,64,77,62,56,72,88,88,46,34,36,33,42,35,41,21,36,51,45,38,36,79,63,28,51,24,52,52,73,43,41,59,73,42,71,83,58,88,63,88,73,70,79,76,60,94,60,44,80,78,62,52,48,74,65,49,53,50,48,33,40,26,36,39,37,78,79,48,69,55,74,49,65,64,18,38,52,34,41,52,44,27,38,25,22,30,42,28,52,47,20,52,52,51,37,51,52,51,50,50,32,50,76,66,70,39,51,75,46,29,34,39,35,41,35,33,42,14,9,34,26,76,39,50,91,72,35,62,52,46,75,40,83,46,64,45,9,20,29,19,42,38,35,42,23,46,52,89,42,55,56,41,80,40,69,65,59,41,45,50,21,15,48,18,38,23,52,25,53,72,57,70,47,83,72,62,58,88,54,77,30,53,58,49,56,54,46,76,73,71,39,86,72,81,86,51,78,33,66,24,46,51,42,40,72,55,48,80,35,44,27,38,31,36,36,43,89,55,36,37,36,39,42,36,64,99,51,83,58,41,26,28,46,43,81,84,33,76,81,65,76,62,68,47,53,88,37,76,91,49,43,67,63,51,50,56,54,48,38,62,54,71,62,66,78,49,60,61,68,58,53,39,50,50,59,61,54,45,52,49,19,28,50,48,36,38,50,17,28,66,68,53,66,57,76,38,58,57,75,64,83,69,72,65,81,72,48,75,95,62,133,130,85,72,78,84,71,70,62,25,35,38,39,38,34,27,28,40,32,35,35,72,38,23,41,51,68,74,24,68,62,14,73,23,64,44,51,29,56,47,40,57,24,3,40,31,34,77,35,22,26,21,40,8,22,44,66,25,26,12,39,51,15,37,37,44,6,39,52,39,84,74,56,58,16,50,31,65,31,34,42,59,63,80,50,58,50,21,37,37,13,46,38,27,62,62,54,31,51,28,35,35,21,36,50,63,59,51,25,40,47,54,70,51,69,43,33,53,44,56,70,44,49,51,87,59,81,12,54,32,82,58,54,63,80,71,53,64,87,83,42,89,80,43,59,76,44,84,58,47,62,51,44,30,40,92,58,37,44,63,42,87,48,71,60,56,53,47,37,50,51,28,47,51,47,46,53,54,44,63,76,61,56,72,87,88,46,35,36,33,42,35,41,21,36,52,44,37,35,78,63,29,51,24,50,53,74,42,42,59,73,42,70,82,58,88,60,88,73,69,80,75,60,94,60,43,80,78,63,52,49,73,65,48,51,49,49,33,39,26,37,39,35,79,79,46,69,56,73,48,64,64,18,38,52,35,42,51,44,28,39,25,24,28,43,27,52,47,23,51,53,51,37,51,54,51,50,50,33,50,75,66,69,39,51,75,48,28,33,40,36,41,35,31,41,13,9,34,27,75,39,51,92,70,34,62,52,46,74,40,84,46,63,46,10,20,28,18,43,38,33,41,23,45,53,88,42,56,58,41,80,40,69,66,60,41,43,51,22,15,48,18,39,24,52,25,54,73,56,70,46,82,72,63,58,89,53,76,29,52,57,49,55,54,46,75,72,70,38,85,72,80,88,52,78,33,65,23,45,51,42,41,70,54,52,81,34,43,26,39,30,36,36,42,88,55,37,38,34,39,44,36,64,98,52,84,59,40,27,30,46,42,82,84,32,75,82,64,75,63,70,46,53,87,35,75,91,49,44,68,63,51,51,54,54,48,39,64,54,72,64,65,79,49,63,62,68,58,53,39,50,50,58,61,55,45,52,48,20,29,51,48,36,38,51,16,27,66,68,52,66,57,76,37,60,56,74,65,84,69,71,65,81,72,49,75,94,64,132